Protein AF-0000000083778051 (afdb_homodimer)

pLDDT: mean 82.07, std 28.1, range [17.44, 98.94]

Sequence (1084 aa):
MQYIDIGAFFLKVSSLQYDNDVIVSAAGRILVIDSACLQRCLEKLLVSLTKVKFYEKQRLIIVSDLKNVRMETKIFDKKKTIDLRKKHIGPSCKVFFSHDPIKIVRAKGQYMYDENGNQYLDCINNVAHVGHSHPIVVKAGAKQMELLNTNSRFLHDNLVQYAQRLQATLPEKLSVCYFVNSGSEANDLALRLAWQYTGHKDIITLENAYHGHVSSLINISPYKFHQLSNAEQSKSVHVALSPDVYRGIYKKDHPDPATAYADDVKNLIHKAHENGHKIAAFIAESLQSCGGQVIPPAGYFQKVAQHVHKAGGLFIADEVQVGFGRVGTHFWAFQLQGEDFVPDIVTMGKPIGNGHPISCVVTTREIAEAFRNSGMEYFNTFGGNPVSCAIGLAVLDVIEKEDLQGNALRVGRYLMQLLEQLKEKHPLVGDIRGCGLFVGVELVRDRVKLTPATAECQDIIYKLKEQHILLSADGPHRNVLKLKPPMCFSEEDVDLVVEKIDQILTGTLKTLCVSSSVIRLETGYITFTLKGRDCWFSAVPHMQYIDIGAFFLKVSSLQYDNDVIVSAAGRILVIDSACLQRCLEKLLVSLTKVKFYEKQRLIIVSDLKNVRMETKIFDKKKTIDLRKKHIGPSCKVFFSHDPIKIVRAKGQYMYDENGNQYLDCINNVAHVGHSHPIVVKAGAKQMELLNTNSRFLHDNLVQYAQRLQATLPEKLSVCYFVNSGSEANDLALRLAWQYTGHKDIITLENAYHGHVSSLINISPYKFHQLSNAEQSKSVHVALSPDVYRGIYKKDHPDPATAYADDVKNLIHKAHENGHKIAAFIAESLQSCGGQVIPPAGYFQKVAQHVHKAGGLFIADEVQVGFGRVGTHFWAFQLQGEDFVPDIVTMGKPIGNGHPISCVVTTREIAEAFRNSGMEYFNTFGGNPVSCAIGLAVLDVIEKEDLQGNALRVGRYLMQLLEQLKEKHPLVGDIRGCGLFVGVELVRDRVKLTPATAECQDIIYKLKEQHILLSADGPHRNVLKLKPPMCFSEEDVDLVVEKIDQILTGTLKTLCVSSSVIRLETGYITFTLKGRDCWFSAVPH

Nearest PDB structures (foldseek):
  1z3z-assembly1_A  TM=9.302E-01  e=6.787E-39  Burkholderia cepacia
  5m4d-assembly1_A-2  TM=8.931E-01  e=1.592E-39  Rhizobium freirei PRF 81
  2zuk-assembly1_B  TM=8.997E-01  e=2.390E-39  Achromobacter obae
  5m4b-assembly1_A-2  TM=8.930E-01  e=1.001E-39  Rhizobacter
  3dxv-assembly1_B  TM=8.954E-01  e=4.792E-39  Achromobacter obae

Radius of gyration: 33.82 Å; Cα contacts (8 Å, |Δi|>4): 2240; chains: 2; bounding box: 90×116×96 Å

Foldseek 3Di:
DDPPPDDPPPPPPPDDPPPPPQPPDPQFDPPPDDPVVVVVVVVVVVVVPPPPPPPDPPPPCPVCCVDCPVLLPPVDDPVVVVVVCVVPPDPVDDAPPVVDGFAWSDWWFQWTAGNRGDIFGHFFQCLLAQIPPPPLLVVLLVVLVVPDWFFVVDDDDLLVVLLVVVCVQAPVQQRDKWKAFAQQVQVVVVQVLLCLLQVFQAEEEEAQAARDDDPVRCLAHNVRCVVPPDDDRDPRYHYAYDLAQQPDPNHPPHPCSLVVRLVSLLVRQVVCVVVVHAYREYEYELFGAQAFRGHHDAQNQVSNQVSQVVSRYFYEYEQARPAQLQLLVGRGSNCVNDPPDHGQKYKYHSLQQSNGGMIMMTGGPSSVVSSVVVVDDDGHGRTSTNSSSSSSVSSNVSCVVVVLSNLLQVLVVLLQVLVVVLVVVFVQFQDWDGGRQWIKTAGAPHNVVRHGPQVLQVVLQVQSVVVSYHWAAHHPSSRIITGNTHSSQHNVNSVVSSVSSSVSSVVVVLVVVQPPVQPPDPWWTWHFHDDDVDGDTDTDTD/DDPPPPDPPPPCPPPDPPPDPPPQDPQQRPPPDDPVVVVVVVVVVVVVPPPDPPPDDPPPPPVCCVDCPVLLPPVDDPVVVVVVCVVPPDPVDDAPPVVDGFAWSDWWFQWTAGPRGDIFGHFFQCLLAQIPPPPLLVVLLVVLVVPDWFFVVDDDDLLVVLLVVVCVQAPVQQRDKWKAFAQQVQVVVVQVLLCLLQVFQAEEEEAQAARDDDPVRCLAHNVRCVVPPDDDRDPRYHYAYDLAQQPDPNHPPHPCSLVVRLVSLLVRQVVCVVVVHAYREYEYELFGAQAFRGHHDAQNQVSNQVSQVVSRYFYEYEQARPAQLQLLVGRGSNCVNDPPDHGQKYKYHSLQQSNGGMIMITGGPSSVVSSVVVVDDDGHGRTSTNSSSSSSVSSNVSCVVVVLSNLLQVLVVLLQVLVVVLVVVFVQFQDWDGGRQWIKTAGAPHNVVRHGPQVLQVVLQVQSVVVSYHWAAHHPSSRIITGNTHSSQHNVNSVVSSVSSSVSSVVVVQVVQQPPVQPDDPFWTWGFGRDDVDTDTDTDTD

Solvent-accessible surface area (backbone atoms only — not comparable to full-atom values): 55574 Å² total; per-residue (Å²): 136,82,82,77,81,80,68,90,76,76,77,74,80,69,73,68,80,79,72,80,72,78,74,63,54,88,81,61,52,79,66,82,74,55,72,72,61,49,52,53,50,52,51,52,54,54,60,69,56,62,77,57,80,72,64,81,77,66,68,76,68,73,69,77,72,76,57,85,70,62,72,69,73,67,86,54,57,69,68,55,45,53,50,39,34,67,60,23,33,40,77,26,49,56,54,49,56,72,92,64,58,52,44,47,59,33,32,44,46,42,34,35,23,33,85,77,49,52,66,24,43,43,29,47,46,40,30,26,24,78,13,24,40,35,63,66,37,39,48,36,30,37,55,30,31,57,32,30,47,53,47,46,37,42,43,51,55,40,39,38,52,34,39,50,57,53,33,71,72,42,63,79,65,40,38,24,33,45,46,30,51,32,39,37,55,15,45,50,49,52,49,50,40,30,29,55,54,49,72,26,75,18,37,37,26,32,48,36,28,76,52,40,71,48,70,79,27,35,72,55,6,46,58,54,45,72,50,36,82,82,62,75,76,57,91,48,50,42,75,31,77,49,57,31,42,81,80,35,94,49,26,73,84,41,94,53,36,24,58,57,52,26,44,50,47,45,51,51,52,51,53,37,45,74,72,74,44,48,47,8,27,42,46,42,52,48,54,32,55,67,41,37,39,35,64,58,48,73,44,22,63,50,50,36,42,52,49,36,45,74,62,53,20,40,35,34,36,39,28,28,81,47,35,82,13,36,39,19,86,40,48,42,47,59,50,73,45,32,90,85,45,75,67,53,29,41,27,29,9,46,41,48,29,45,45,45,69,26,17,29,28,33,21,25,62,70,45,39,49,36,34,32,71,51,51,48,76,40,75,48,78,53,19,44,12,39,26,51,22,33,23,32,44,32,46,56,48,49,38,60,77,64,40,27,25,58,36,12,35,56,39,19,50,52,44,52,53,54,49,52,53,47,35,74,72,32,74,46,44,55,48,78,44,66,41,22,42,38,36,20,41,32,29,13,76,31,75,86,79,54,42,67,24,29,68,61,41,52,49,49,38,54,55,35,43,77,69,33,31,44,56,47,64,26,22,92,66,35,18,17,41,40,38,24,33,13,40,67,55,46,62,67,55,42,52,52,54,53,50,53,50,51,51,49,53,54,49,46,50,51,47,68,62,30,67,43,76,53,59,71,48,100,65,33,49,39,48,49,46,62,56,89,94,45,68,43,72,50,68,51,70,109,135,82,82,77,81,79,67,87,76,76,78,77,81,69,76,66,78,78,70,84,71,76,73,54,51,86,85,67,50,80,59,83,74,56,72,73,60,50,53,54,50,53,51,51,54,54,60,69,58,62,79,57,81,72,64,81,76,66,67,75,70,75,70,76,72,75,59,86,70,63,73,69,72,67,87,54,58,69,67,55,45,53,51,41,32,69,58,24,34,39,78,26,50,56,54,49,55,73,92,65,58,52,43,47,59,33,30,44,46,43,34,34,23,33,85,78,55,52,66,26,43,43,29,47,47,40,30,26,23,78,12,25,40,34,64,67,36,38,49,36,29,38,56,30,30,57,32,29,47,53,48,46,37,42,42,52,57,41,39,38,53,33,39,50,58,55,32,70,71,44,61,79,64,41,39,23,34,46,47,29,51,32,38,36,54,15,45,50,50,51,49,50,39,30,28,56,54,50,72,26,75,19,36,35,26,33,49,36,28,75,50,42,71,48,70,79,27,35,73,56,5,48,57,52,45,71,50,35,82,82,61,74,75,57,90,49,51,42,76,30,78,50,55,32,40,82,81,34,93,51,24,74,84,42,93,52,38,24,58,56,52,26,46,48,47,44,50,51,51,52,54,37,44,73,71,71,44,48,46,9,30,41,43,41,52,47,54,31,54,68,40,36,38,35,63,59,48,71,44,22,65,51,51,36,42,51,50,37,43,74,61,54,21,38,35,34,35,38,28,27,80,47,35,82,14,37,39,19,88,37,48,41,46,58,49,74,45,32,90,85,46,74,70,53,30,40,26,30,9,47,42,48,29,44,46,45,69,27,17,29,28,34,22,25,62,69,46,39,50,36,34,30,71,53,52,49,75,40,78,49,78,52,18,44,12,38,27,53,21,33,22,31,45,32,44,55,48,47,40,60,77,65,38,27,25,59,37,13,35,54,39,20,50,51,44,51,53,54,50,51,51,45,35,74,73,32,74,46,40,55,46,79,44,68,41,22,41,38,36,19,40,31,30,12,77,31,74,84,81,53,43,68,24,30,69,60,42,51,49,50,36,53,55,34,41,76,70,32,30,44,56,48,63,26,22,94,67,34,18,18,43,40,37,24,34,13,39,68,56,45,62,66,55,41,51,52,53,52,50,52,49,50,51,48,54,53,48,46,48,50,47,67,46,28,67,32,73,53,60,70,50,98,75,34,47,38,46,38,43,49,56,90,93,47,67,44,68,51,65,54,71,110

Organism: Esox lucius (NCBI:txid8010)

Secondary structure (DSSP, 8-state):
----------------S--------SSS------HHHHHHHHHHHHHHGGGS---TT-----------------SS-HHHHHHHHHHHB-TTB--TTTTS--BEEEEEBTEEEETT--EEEESS-SSSTT-BT-HHHHHHHHHHHHH----TTSB-HHHHHHHHHHHTTS-TT--EEEEESSHHHHHHHHHHHHHHHH---EEEEETT----SSHHHHTT-HHHHTT-TT----TTEEEEPP--TTTSSS-TTSS-HHHHHHHHHHHHHHHHHHTT--EEEEEEESSBSTTTSB-PPTTHHHHHHHHHHHTT-EEEEE-TTT-TTTTSS-SSGGGGG-TT---SEEEE-GGGGTTSS-EEEEE-HHHHHHHHHTT--B--SSTT-HHHHHHHHHHHHHHHHTTHHHHHHHHHHHHHHHHHHHHHH-TTEEEEEEETTEEEEEEEEETTTTEE-HHHHHHHHHHHHHTTEE-EEETTTT-EEEE---TT--HHHHHHHHHHHHHHHHHHHHHHHH------BTTEEEEEEEETTEEEEEEEE-/--------------S-S--------SSS------HHHHHHHHHHHHHHTSSS---TT-----------------SS-HHHHHHHHHHHB-TTB--TTTTS--BEEEEEBTEEEETT--EEEESS-SSSTT-BT-HHHHHHHHHHHHH----TTSB-HHHHHHHHHHHTTS-TT--EEEEESSHHHHHHHHHHHHHHHH---EEEEETT----SSHHHHTT-HHHHTT-TT----TTEEEEPP--TTTSSS-TTSS-HHHHHHHHHHHHHHHHHHTT--EEEEEEESSBSTTTSB-PPTTHHHHHHHHHHHTT-EEEEE-TTT-TTTTSS-SSGGGGG-TT---SEEEE-GGGGTTSS-EEEEE-HHHHHHHHHTT--B--SSTT-HHHHHHHHHHHHHHHHTTHHHHHHHHHHHHHHHHHHHHHH-TTEEEEEEETTEEEEEEBS-TTT--B-HHHHHHHHHHHHHTTEE-EEETTTT-EEEE---TT--HHHHHHHHHHHHHHHHHHHHHHHT-----EETTEEEEEEEETTEEEEEEEE-

InterPro domains:
  IPR005814 Aminotransferase class-III [PF00202] (101-505)
  IPR005814 Aminotransferase class-III [cd00610] (82-505)
  IPR015421 Pyridoxal phosphate-dependent transferase, major domain [G3DSA:3.40.640.10] (134-402)
  IPR015422 Pyridoxal phosphate-dependent transferase, small domain [G3DSA:3.90.1150.10] (101-505)
  IPR015424 Pyridoxal phosphate-dependent transferase [SSF53383] (98-506)
  IPR049704 Aminotransferases class-III pyridoxal-phosphate attachment site [PS00600] (315-355)

Structure (mmCIF, N/CA/C/O backbone):
data_AF-0000000083778051-model_v1
#
loop_
_entity.id
_entity.type
_entity.pdbx_description
1 polymer 'Ethanolamine-phosphate phospho-lyase'
#
loop_
_atom_site.group_PDB
_atom_site.id
_atom_site.type_symbol
_atom_site.label_atom_id
_atom_site.label_alt_id
_atom_site.label_comp_id
_atom_site.label_asym_id
_atom_site.label_entity_id
_atom_site.label_seq_id
_atom_site.pdbx_PDB_ins_code
_atom_site.Cartn_x
_atom_site.Cartn_y
_atom_site.Cartn_z
_atom_site.occupancy
_atom_site.B_iso_or_equiv
_atom_site.auth_seq_id
_atom_site.auth_comp_id
_atom_site.auth_asym_id
_atom_site.auth_atom_id
_atom_site.pdbx_PDB_model_num
ATOM 1 N N . MET A 1 1 ? 16.047 20.672 55.656 1 17.44 1 MET A N 1
ATOM 2 C CA . MET A 1 1 ? 16.922 19.609 55.156 1 17.44 1 MET A CA 1
ATOM 3 C C . MET A 1 1 ? 17.547 19.984 53.812 1 17.44 1 MET A C 1
ATOM 5 O O . MET A 1 1 ? 16.828 20.312 52.875 1 17.44 1 MET A O 1
ATOM 9 N N . GLN A 1 2 ? 18.797 20.562 53.812 1 19.31 2 GLN A N 1
ATOM 10 C CA . GLN A 1 2 ? 19.375 21.594 52.969 1 19.31 2 GLN A CA 1
ATOM 11 C C . GLN A 1 2 ? 19.969 20.984 51.688 1 19.31 2 GLN A C 1
ATOM 13 O O . GLN A 1 2 ? 20.719 20.016 51.75 1 19.31 2 GLN A O 1
ATOM 18 N N . TYR A 1 3 ? 19.188 20.766 50.688 1 19.55 3 TYR A N 1
ATOM 19 C CA . TYR A 1 3 ? 19.406 19.969 49.5 1 19.55 3 TYR A CA 1
ATOM 20 C C . TYR A 1 3 ? 20.625 20.484 48.719 1 19.55 3 TYR A C 1
ATOM 22 O O . TYR A 1 3 ? 20.719 21.672 48.438 1 19.55 3 TYR A O 1
ATOM 30 N N . ILE A 1 4 ? 21.922 19.938 49.094 1 19.38 4 ILE A N 1
ATOM 31 C CA . ILE A 1 4 ? 23.203 20.484 48.688 1 19.38 4 ILE A CA 1
ATOM 32 C C . ILE A 1 4 ? 23.406 20.219 47.188 1 19.38 4 ILE A C 1
ATOM 34 O O . ILE A 1 4 ? 23.219 19.094 46.719 1 19.38 4 ILE A O 1
ATOM 38 N N . ASP A 1 5 ? 23.328 21.125 46.281 1 21.61 5 ASP A N 1
ATOM 39 C CA . ASP A 1 5 ? 23.422 21.25 44.812 1 21.61 5 ASP A CA 1
ATOM 40 C C . ASP A 1 5 ? 24.766 20.766 44.281 1 21.61 5 ASP A C 1
ATOM 42 O O . ASP A 1 5 ? 25.812 21.359 44.594 1 21.61 5 ASP A O 1
ATOM 46 N N . ILE A 1 6 ? 25.094 19.391 44.375 1 21.58 6 ILE A N 1
ATOM 47 C CA . ILE A 1 6 ? 26.453 18.906 44.219 1 21.58 6 ILE A CA 1
ATOM 48 C C . ILE A 1 6 ? 26.953 19.234 42.812 1 21.58 6 ILE A C 1
ATOM 50 O O . ILE A 1 6 ? 26.25 18.969 41.844 1 21.58 6 ILE A O 1
ATOM 54 N N . GLY A 1 7 ? 27.703 20.156 42.562 1 20.89 7 GLY A N 1
ATOM 55 C CA . GLY A 1 7 ? 28.453 20.75 41.469 1 20.89 7 GLY A CA 1
ATOM 56 C C . GLY A 1 7 ? 29.141 19.734 40.594 1 20.89 7 GLY A C 1
ATOM 57 O O . GLY A 1 7 ? 29.312 18.578 40.969 1 20.89 7 GLY A O 1
ATOM 58 N N . ALA A 1 8 ? 29.297 19.844 39.25 1 21.84 8 ALA A N 1
ATOM 59 C CA . ALA A 1 8 ? 29.922 19.094 38.156 1 21.84 8 ALA A CA 1
ATOM 60 C C . ALA A 1 8 ? 31.312 18.609 38.562 1 21.84 8 ALA A C 1
ATOM 62 O O . ALA A 1 8 ? 32.219 19.406 38.75 1 21.84 8 ALA A O 1
ATOM 63 N N . PHE A 1 9 ? 31.562 17.812 39.656 1 21.02 9 PHE A N 1
ATOM 64 C CA . PHE A 1 9 ? 32.938 17.547 40.094 1 21.02 9 PHE A CA 1
ATOM 65 C C . PHE A 1 9 ? 33.688 16.719 39.062 1 21.02 9 PHE A C 1
ATOM 67 O O . PHE A 1 9 ? 33.125 15.766 38.5 1 21.02 9 PHE A O 1
ATOM 74 N N . PHE A 1 10 ? 34.531 17.422 38.219 1 22.56 10 PHE A N 1
ATOM 75 C CA . PHE A 1 10 ? 35.562 16.969 37.281 1 22.56 10 PHE A CA 1
ATOM 76 C C . PHE A 1 10 ? 36.594 16.109 37.969 1 22.56 10 PHE A C 1
ATOM 78 O O . PHE A 1 10 ? 37.188 16.531 38.969 1 22.56 10 PHE A O 1
ATOM 85 N N . LEU A 1 11 ? 36.281 14.93 38.281 1 21.38 11 LEU A N 1
ATOM 86 C CA . LEU A 1 11 ? 37.312 14.156 39 1 21.38 11 LEU A CA 1
ATOM 87 C C . LEU A 1 11 ? 38.531 13.938 38.125 1 21.38 11 LEU A C 1
ATOM 89 O O . LEU A 1 11 ? 38.438 13.391 37 1 21.38 11 LEU A O 1
ATOM 93 N N . LYS A 1 12 ? 39.406 14.93 38.188 1 22.73 12 LYS A N 1
ATOM 94 C CA . LYS A 1 12 ? 40.781 14.898 37.656 1 22.73 12 LYS A CA 1
ATOM 95 C C . LYS A 1 12 ? 41.531 13.688 38.188 1 22.73 12 LYS A C 1
ATOM 97 O O . LYS A 1 12 ? 41.719 13.531 39.406 1 22.73 12 LYS A O 1
ATOM 102 N N . VAL A 1 13 ? 41.188 12.5 37.625 1 23.19 13 VAL A N 1
ATOM 103 C CA . VAL A 1 13 ? 42.031 11.383 38.062 1 23.19 13 VAL A CA 1
ATOM 104 C C . VAL A 1 13 ? 43.469 11.625 37.594 1 23.19 13 VAL A C 1
ATOM 106 O O . VAL A 1 13 ? 43.75 11.734 36.406 1 23.19 13 VAL A O 1
ATOM 109 N N . SER A 1 14 ? 44.156 12.531 38.281 1 22.58 14 SER A N 1
ATOM 110 C CA . SER A 1 14 ? 45.531 12.922 38.125 1 22.58 14 SER A CA 1
ATOM 111 C C . SER A 1 14 ? 46.438 11.711 37.875 1 22.58 14 SER A C 1
ATOM 113 O O . SER A 1 14 ? 47.406 11.789 37.094 1 22.58 14 SER A O 1
ATOM 115 N N . SER A 1 15 ? 46.562 10.867 38.812 1 22.91 15 SER A N 1
ATOM 116 C CA . SER A 1 15 ? 47.875 10.258 38.938 1 22.91 15 SER A CA 1
ATOM 117 C C . SER A 1 15 ? 48.125 9.234 37.812 1 22.91 15 SER A C 1
ATOM 119 O O . SER A 1 15 ? 49.25 8.789 37.625 1 22.91 15 SER A O 1
ATOM 121 N N . LEU A 1 16 ? 47.156 8.359 37.594 1 22.89 16 LEU A N 1
ATOM 122 C CA . LEU A 1 16 ? 47.812 7.195 37.031 1 22.89 16 LEU A CA 1
ATOM 123 C C . LEU A 1 16 ? 48.344 7.508 35.625 1 22.89 16 LEU A C 1
ATOM 125 O O . LEU A 1 16 ? 47.812 8.398 34.938 1 22.89 16 LEU A O 1
ATOM 129 N N . GLN A 1 17 ? 49.594 7.152 35.25 1 24.27 17 GLN A N 1
ATOM 130 C CA . GLN A 1 17 ? 50.312 7.375 34 1 24.27 17 GLN A CA 1
ATOM 131 C C . GLN A 1 17 ? 49.406 7.332 32.781 1 24.27 17 GLN A C 1
ATOM 133 O O . GLN A 1 17 ? 49.656 7.984 31.781 1 24.27 17 GLN A O 1
ATOM 138 N N . TYR A 1 18 ? 48.625 6.277 32.656 1 24.28 18 TYR A N 1
ATOM 139 C CA . TYR A 1 18 ? 48.188 6.238 31.266 1 24.28 18 TYR A CA 1
ATOM 140 C C . TYR A 1 18 ? 47.031 7.203 31.031 1 24.28 18 TYR A C 1
ATOM 142 O O . TYR A 1 18 ? 46.125 7.336 31.891 1 24.28 18 TYR A O 1
ATOM 150 N N . ASP A 1 19 ? 47.125 8.383 30.359 1 23.8 19 ASP A N 1
ATOM 151 C CA . ASP A 1 19 ? 46.5 9.672 30.109 1 23.8 19 ASP A CA 1
ATOM 152 C C . ASP A 1 19 ? 45.031 9.492 29.734 1 23.8 19 ASP A C 1
ATOM 154 O O . ASP A 1 19 ? 44.312 10.469 29.469 1 23.8 19 ASP A O 1
ATOM 158 N N . ASN A 1 20 ? 44.625 8.344 29.109 1 24.12 20 ASN A N 1
ATOM 159 C CA . ASN A 1 20 ? 43.469 8.602 28.25 1 24.12 20 ASN A CA 1
ATOM 160 C C . ASN A 1 20 ? 42.188 8.656 29.062 1 24.12 20 ASN A C 1
ATOM 162 O O . ASN A 1 20 ? 41.812 7.68 29.703 1 24.12 20 ASN A O 1
ATOM 166 N N . ASP A 1 21 ? 41.969 9.727 29.75 1 25.84 21 ASP A N 1
ATOM 167 C CA . ASP A 1 21 ? 40.875 9.977 30.703 1 25.84 21 ASP A CA 1
ATOM 168 C C . ASP A 1 21 ? 39.531 9.922 30 1 25.84 21 ASP A C 1
ATOM 170 O O . ASP A 1 21 ? 39.281 10.633 29.031 1 25.84 21 ASP A O 1
ATOM 174 N N . VAL A 1 22 ? 39 8.75 29.766 1 25.3 22 VAL A N 1
ATOM 175 C CA . VAL A 1 22 ? 37.75 8.742 29.031 1 25.3 22 VAL A CA 1
ATOM 176 C C . VAL A 1 22 ? 36.656 9.352 29.906 1 25.3 22 VAL A C 1
ATOM 178 O O . VAL A 1 22 ? 36.406 8.898 31.031 1 25.3 22 VAL A O 1
ATOM 181 N N . ILE A 1 23 ? 36.531 10.633 29.891 1 25.75 23 ILE A N 1
ATOM 182 C CA . ILE A 1 23 ? 35.5 11.414 30.609 1 25.75 23 ILE A CA 1
ATOM 183 C C . ILE A 1 23 ? 34.125 11.055 30.094 1 25.75 23 ILE A C 1
ATOM 185 O O . ILE A 1 23 ? 33.844 11.203 28.906 1 25.75 23 ILE A O 1
ATOM 189 N N . VAL A 1 24 ? 33.625 10.078 30.703 1 24.27 24 VAL A N 1
ATOM 190 C CA . VAL A 1 24 ? 32.312 9.648 30.281 1 24.27 24 VAL A CA 1
ATOM 191 C C . VAL A 1 24 ? 31.266 10.703 30.703 1 24.27 24 VAL A C 1
ATOM 193 O O . VAL A 1 24 ? 31.109 10.992 31.891 1 24.27 24 VAL A O 1
ATOM 196 N N . SER A 1 25 ? 31.312 11.781 30.031 1 22.06 25 SER A N 1
ATOM 197 C CA . SER A 1 25 ? 30.328 12.82 30.344 1 22.06 25 SER A CA 1
ATOM 198 C C . SER A 1 25 ? 28.906 12.289 30.203 1 22.06 25 SER A C 1
ATOM 200 O O . SER A 1 25 ? 28.672 11.312 29.5 1 22.06 25 SER A O 1
ATOM 202 N N . ALA A 1 26 ? 28.062 12.773 31.109 1 23.23 26 ALA A N 1
ATOM 203 C CA . ALA A 1 26 ? 26.625 12.562 31.266 1 23.23 26 ALA A CA 1
ATOM 204 C C . ALA A 1 26 ? 25.922 12.562 29.906 1 23.23 26 ALA A C 1
ATOM 206 O O . ALA A 1 26 ? 24.891 11.906 29.734 1 23.23 26 ALA A O 1
ATOM 207 N N . ALA A 1 27 ? 26.125 13.594 29.203 1 21.06 27 ALA A N 1
ATOM 208 C CA . ALA A 1 27 ? 25.375 13.898 27.984 1 21.06 27 ALA A CA 1
ATOM 209 C C . ALA A 1 27 ? 25.844 13.016 26.828 1 21.06 27 ALA A C 1
ATOM 211 O O . ALA A 1 27 ? 26.875 13.281 26.203 1 21.06 27 ALA A O 1
ATOM 212 N N . GLY A 1 28 ? 25.109 11.867 26.422 1 25.03 28 GLY A N 1
ATOM 213 C CA . GLY A 1 28 ? 24.781 10.852 25.438 1 25.03 28 GLY A CA 1
ATOM 214 C C . GLY A 1 28 ? 25.969 9.984 25.062 1 25.03 28 GLY A C 1
ATOM 215 O O . GLY A 1 28 ? 25.891 9.211 24.094 1 25.03 28 GLY A O 1
ATOM 216 N N . ARG A 1 29 ? 27.219 10.438 25.297 1 25.67 29 ARG A N 1
ATOM 217 C CA . ARG A 1 29 ? 28.312 9.742 24.609 1 25.67 29 ARG A CA 1
ATOM 218 C C . ARG A 1 29 ? 28.734 8.492 25.391 1 25.67 29 ARG A C 1
ATOM 220 O O . ARG A 1 29 ? 28.953 8.547 26.594 1 25.67 29 ARG A O 1
ATOM 227 N N . ILE A 1 30 ? 28.266 7.312 24.891 1 26 30 ILE A N 1
ATOM 228 C CA . ILE A 1 30 ? 28.562 5.977 25.406 1 26 30 ILE A CA 1
ATOM 229 C C . ILE A 1 30 ? 30.062 5.699 25.312 1 26 30 ILE A C 1
ATOM 231 O O . ILE A 1 30 ? 30.656 5.824 24.234 1 26 30 ILE A O 1
ATOM 235 N N . LEU A 1 31 ? 30.828 6.031 26.406 1 25.19 31 LEU A N 1
ATOM 236 C CA . LEU A 1 31 ? 32.25 5.699 26.5 1 25.19 31 LEU A CA 1
ATOM 237 C C . LEU A 1 31 ? 32.438 4.188 26.547 1 25.19 31 LEU A C 1
ATOM 239 O O . LEU A 1 31 ? 31.844 3.502 27.359 1 25.19 31 LEU A O 1
ATOM 243 N N . VAL A 1 32 ? 32.688 3.654 25.406 1 26.16 32 VAL A N 1
ATOM 244 C CA . VAL A 1 32 ? 33.031 2.252 25.203 1 26.16 32 VAL A CA 1
ATOM 245 C C . VAL A 1 32 ? 34.344 1.938 25.938 1 26.16 32 VAL A C 1
ATOM 247 O O . VAL A 1 32 ? 35.375 2.574 25.688 1 26.16 32 VAL A O 1
ATOM 250 N N . ILE A 1 33 ? 34.219 1.553 27.234 1 26.89 33 ILE A N 1
ATOM 251 C CA . ILE A 1 33 ? 35.375 1.22 28.062 1 26.89 33 ILE A CA 1
ATOM 252 C C . ILE A 1 33 ? 35.875 -0.165 27.703 1 26.89 33 ILE A C 1
ATOM 254 O O . ILE A 1 33 ? 35.094 -1.088 27.453 1 26.89 33 ILE A O 1
ATOM 258 N N . ASP A 1 34 ? 37 -0.215 27.234 1 26.61 34 ASP A N 1
ATOM 259 C CA . ASP A 1 34 ? 37.781 -1.385 26.859 1 26.61 34 ASP A CA 1
ATOM 260 C C . ASP A 1 34 ? 37.844 -2.387 28.016 1 26.61 34 ASP A C 1
ATOM 262 O O . ASP A 1 34 ? 37.719 -2.014 29.188 1 26.61 34 ASP A O 1
ATOM 266 N N . SER A 1 35 ? 37.75 -3.676 27.719 1 27.73 35 SER A N 1
ATOM 267 C CA . SER A 1 35 ? 37.656 -4.859 28.562 1 27.73 35 SER A CA 1
ATOM 268 C C . SER A 1 35 ? 38.656 -4.812 29.703 1 27.73 35 SER A C 1
ATOM 270 O O . SER A 1 35 ? 38.344 -5.152 30.844 1 27.73 35 SER A O 1
ATOM 272 N N . ALA A 1 36 ? 39.938 -4.543 29.328 1 31.56 36 ALA A N 1
ATOM 273 C CA . ALA A 1 36 ? 41.031 -4.688 30.281 1 31.56 36 ALA A CA 1
ATOM 274 C C . ALA A 1 36 ? 40.938 -3.643 31.391 1 31.56 36 ALA A C 1
ATOM 276 O O . ALA A 1 36 ? 41.219 -3.936 32.562 1 31.56 36 ALA A O 1
ATOM 277 N N . CYS A 1 37 ? 40.531 -2.438 31.016 1 29.09 37 CYS A N 1
ATOM 278 C CA . CYS A 1 37 ? 40.406 -1.323 31.953 1 29.09 37 CYS A CA 1
ATOM 279 C C . CYS A 1 37 ? 39.219 -1.523 32.906 1 29.09 37 CYS A C 1
ATOM 281 O O . CYS A 1 37 ? 39.25 -1.055 34.031 1 29.09 37 CYS A O 1
ATOM 283 N N . LEU A 1 38 ? 38.219 -2.295 32.375 1 30.03 38 LEU A N 1
ATOM 284 C CA . LEU A 1 38 ? 37.062 -2.6 33.25 1 30.03 38 LEU A CA 1
ATOM 285 C C . LEU A 1 38 ? 37.5 -3.479 34.406 1 30.03 38 LEU A C 1
ATOM 287 O O . LEU A 1 38 ? 37.062 -3.244 35.562 1 30.03 38 LEU A O 1
ATOM 291 N N . GLN A 1 39 ? 38.375 -4.348 34.094 1 29.56 39 GLN A N 1
ATOM 292 C CA . GLN A 1 39 ? 38.812 -5.266 35.156 1 29.56 39 GLN A CA 1
ATOM 293 C C . GLN A 1 39 ? 39.531 -4.523 36.281 1 29.56 39 GLN A C 1
ATOM 295 O O . GLN A 1 39 ? 39.25 -4.766 37.469 1 29.56 39 GLN A O 1
ATOM 300 N N . ARG A 1 40 ? 40.406 -3.648 35.844 1 31.09 40 ARG A N 1
ATOM 301 C CA . ARG A 1 40 ? 41.188 -2.943 36.875 1 31.09 40 ARG A CA 1
ATOM 302 C C . ARG A 1 40 ? 40.344 -1.968 37.656 1 31.09 40 ARG A C 1
ATOM 304 O O . ARG A 1 40 ? 40.5 -1.812 38.875 1 31.09 40 ARG A O 1
ATOM 311 N N . CYS A 1 41 ? 39.344 -1.398 36.906 1 30.16 41 CYS A N 1
ATOM 312 C CA . CYS A 1 41 ? 38.438 -0.483 37.594 1 30.16 41 CYS A CA 1
ATOM 313 C C . CYS A 1 41 ? 37.594 -1.223 38.625 1 30.16 41 CYS A C 1
ATOM 315 O O . CYS A 1 41 ? 37.375 -0.724 39.75 1 30.16 41 CYS A O 1
ATOM 317 N N . LEU A 1 42 ? 37.25 -2.418 38.219 1 30.75 42 LEU A N 1
ATOM 318 C CA . LEU A 1 42 ? 36.469 -3.221 39.156 1 30.75 42 LEU A CA 1
ATOM 319 C C . LEU A 1 42 ? 37.312 -3.553 40.375 1 30.75 42 LEU A C 1
ATOM 321 O O . LEU A 1 42 ? 36.812 -3.527 41.5 1 30.75 42 LEU A O 1
ATOM 325 N N . GLU A 1 43 ? 38.5 -3.764 40.125 1 31 43 GLU A N 1
ATOM 326 C CA . GLU A 1 43 ? 39.344 -4.164 41.25 1 31 43 GLU A CA 1
ATOM 327 C C . GLU A 1 43 ? 39.562 -3 42.219 1 31 43 GLU A C 1
ATOM 329 O O . GLU A 1 43 ? 39.531 -3.176 43.438 1 31 43 GLU A O 1
ATOM 334 N N . LYS A 1 44 ? 39.781 -1.857 41.594 1 30.92 44 LYS A N 1
ATOM 335 C CA . LYS A 1 44 ? 40.062 -0.716 42.469 1 30.92 44 LYS A CA 1
ATOM 336 C C . LYS A 1 44 ? 38.781 -0.286 43.188 1 30.92 44 LYS A C 1
ATOM 338 O O . LYS A 1 44 ? 38.844 0.19 44.344 1 30.92 44 LYS A O 1
ATOM 343 N N . LEU A 1 45 ? 37.625 -0.46 42.5 1 29.62 45 LEU A N 1
ATOM 344 C CA . LEU A 1 45 ? 36.375 -0.179 43.188 1 29.62 45 LEU A CA 1
ATOM 345 C C . LEU A 1 45 ? 36.219 -1.08 44.406 1 29.62 45 LEU A C 1
ATOM 347 O O . LEU A 1 45 ? 35.781 -0.626 45.469 1 29.62 45 LEU A O 1
ATOM 351 N N . LEU A 1 46 ? 36.719 -2.213 44.312 1 28.11 46 LEU A N 1
ATOM 352 C CA . LEU A 1 46 ? 36.625 -3.129 45.438 1 28.11 46 LEU A CA 1
ATOM 353 C C . LEU A 1 46 ? 37.406 -2.621 46.625 1 28.11 46 LEU A C 1
ATOM 355 O O . LEU A 1 46 ? 36.969 -2.736 47.781 1 28.11 46 LEU A O 1
ATOM 359 N N . VAL A 1 47 ? 38.562 -2.123 46.375 1 29.05 47 VAL A N 1
ATOM 360 C CA . VAL A 1 47 ? 39.406 -1.785 47.531 1 29.05 47 VAL A CA 1
ATOM 361 C C . VAL A 1 47 ? 38.844 -0.557 48.25 1 29.05 47 VAL A C 1
ATOM 363 O O . VAL A 1 47 ? 38.906 -0.459 49.469 1 29.05 47 VAL A O 1
ATOM 366 N N . SER A 1 48 ? 38.344 0.379 47.469 1 28.97 48 SER A N 1
ATOM 367 C CA . SER A 1 48 ? 37.906 1.589 48.156 1 28.97 48 SER A CA 1
ATOM 368 C C . SER A 1 48 ? 36.688 1.326 49 1 28.97 48 SER A C 1
ATOM 370 O O . SER A 1 48 ? 36.281 2.17 49.812 1 28.97 48 SER A O 1
ATOM 372 N N . LEU A 1 49 ? 35.969 0.266 48.812 1 27.88 49 LEU A N 1
ATOM 373 C CA . LEU A 1 49 ? 34.812 -0.114 49.594 1 27.88 49 LEU A CA 1
ATOM 374 C C . LEU A 1 49 ? 35.219 -0.552 51 1 27.88 49 LEU A C 1
ATOM 376 O O . LEU A 1 49 ? 34.375 -0.913 51.812 1 27.88 49 LEU A O 1
ATOM 380 N N . THR A 1 50 ? 36.375 -0.79 51.344 1 26.73 50 THR A N 1
ATOM 381 C CA . THR A 1 50 ? 36.625 -1.357 52.656 1 26.73 50 THR A CA 1
ATOM 382 C C . THR A 1 50 ? 36.312 -0.347 53.75 1 26.73 50 THR A C 1
ATOM 384 O O . THR A 1 50 ? 36.125 -0.724 54.906 1 26.73 50 THR A O 1
ATOM 387 N N . LYS A 1 51 ? 36.688 0.793 53.75 1 29.03 51 LYS A N 1
ATOM 388 C CA . LYS A 1 51 ? 36.656 1.556 55 1 29.03 51 LYS A CA 1
ATOM 389 C C . LYS A 1 51 ? 35.25 2.014 55.312 1 29.03 51 LYS A C 1
ATOM 391 O O . LYS A 1 51 ? 35.031 2.83 56.219 1 29.03 51 LYS A O 1
ATOM 396 N N . VAL A 1 52 ? 34.281 1.946 54.344 1 25.94 52 VAL A N 1
ATOM 397 C CA . VAL A 1 52 ? 32.969 2.404 54.781 1 25.94 52 VAL A CA 1
ATOM 398 C C . VAL A 1 52 ? 32.344 1.386 55.719 1 25.94 52 VAL A C 1
ATOM 400 O O . VAL A 1 52 ? 32.5 0.177 55.531 1 25.94 52 VAL A O 1
ATOM 403 N N . LYS A 1 53 ? 32.281 1.62 57.094 1 25.25 53 LYS A N 1
ATOM 404 C CA . LYS A 1 53 ? 31.516 0.79 58.031 1 25.25 53 LYS A CA 1
ATOM 405 C C . LYS A 1 53 ? 30.25 0.246 57.344 1 25.25 53 LYS A C 1
ATOM 407 O O . LYS A 1 53 ? 29.516 0.984 56.688 1 25.25 53 LYS A O 1
ATOM 412 N N . PHE A 1 54 ? 30.328 -1.021 57.094 1 23.2 54 PHE A N 1
ATOM 413 C CA . PHE A 1 54 ? 29.375 -1.86 56.406 1 23.2 54 PHE A CA 1
ATOM 414 C C . PHE A 1 54 ? 28.016 -1.86 57.125 1 23.2 54 PHE A C 1
ATOM 416 O O . PHE A 1 54 ? 27.859 -2.543 58.125 1 23.2 54 PHE A O 1
ATOM 423 N N . TYR A 1 55 ? 27.531 -0.676 57.625 1 24.23 55 TYR A N 1
ATOM 424 C CA . TYR A 1 55 ? 26.266 -0.958 58.281 1 24.23 55 TYR A CA 1
ATOM 425 C C . TYR A 1 55 ? 25.438 -1.956 57.469 1 24.23 55 TYR A C 1
ATOM 427 O O . TYR A 1 55 ? 25.594 -2.049 56.25 1 24.23 55 TYR A O 1
ATOM 435 N N . GLU A 1 56 ? 24.812 -3.053 58.25 1 22.92 56 GLU A N 1
ATOM 436 C CA . GLU A 1 56 ? 24.344 -4.305 57.688 1 22.92 56 GLU A CA 1
ATOM 437 C C . GLU A 1 56 ? 23.625 -4.062 56.344 1 22.92 56 GLU A C 1
ATOM 439 O O . GLU A 1 56 ? 23.844 -4.801 55.406 1 22.92 56 GLU A O 1
ATOM 444 N N . LYS A 1 57 ? 22.484 -3.463 56.594 1 22.61 57 LYS A N 1
ATOM 445 C CA . LYS A 1 57 ? 21.359 -3.744 55.719 1 22.61 57 LYS A CA 1
ATOM 446 C C . LYS A 1 57 ? 21.625 -3.234 54.312 1 22.61 57 LYS A C 1
ATOM 448 O O . LYS A 1 57 ? 20.734 -3.279 53.438 1 22.61 57 LYS A O 1
ATOM 453 N N . GLN A 1 58 ? 22.438 -2.258 54.312 1 20.53 58 GLN A N 1
ATOM 454 C CA . GLN A 1 58 ? 22.234 -1.509 53.062 1 20.53 58 GLN A CA 1
ATOM 455 C C . GLN A 1 58 ? 22.781 -2.27 51.875 1 20.53 58 GLN A C 1
ATOM 457 O O . GLN A 1 58 ? 23.969 -2.586 51.812 1 20.53 58 GLN A O 1
ATOM 462 N N . ARG A 1 59 ? 22.031 -3.322 51.531 1 20.03 59 ARG A N 1
ATOM 463 C CA . ARG A 1 59 ? 22.469 -4.098 50.375 1 20.03 59 ARG A CA 1
ATOM 464 C C . ARG A 1 59 ? 22.797 -3.186 49.188 1 20.03 59 ARG A C 1
ATOM 466 O O . ARG A 1 59 ? 22.031 -2.273 48.875 1 20.03 59 ARG A O 1
ATOM 473 N N . LEU A 1 60 ? 23.984 -2.887 49.062 1 21.31 60 LEU A N 1
ATOM 474 C CA . LEU A 1 60 ? 24.438 -2.232 47.844 1 21.31 60 LEU A CA 1
ATOM 475 C C . LEU A 1 60 ? 24 -3.025 46.625 1 21.31 60 LEU A C 1
ATOM 477 O O . LEU A 1 60 ? 24.375 -4.188 46.469 1 21.31 60 LEU A O 1
ATOM 481 N N . ILE A 1 61 ? 22.719 -3.014 46.438 1 20.66 61 ILE A N 1
ATOM 482 C CA . ILE A 1 61 ? 22.391 -3.699 45.188 1 20.66 61 ILE A CA 1
ATOM 483 C C . ILE A 1 61 ? 23 -2.955 44 1 20.66 61 ILE A C 1
ATOM 485 O O . ILE A 1 61 ? 22.797 -1.75 43.844 1 20.66 61 ILE A O 1
ATOM 489 N N . ILE A 1 62 ? 24.234 -3.125 43.844 1 21.89 62 ILE A N 1
ATOM 490 C CA . ILE A 1 62 ? 24.812 -2.727 42.562 1 21.89 62 ILE A CA 1
ATOM 491 C C . ILE A 1 62 ? 23.953 -3.242 41.406 1 21.89 62 ILE A C 1
ATOM 493 O O . ILE A 1 62 ? 23.828 -4.453 41.219 1 21.89 62 ILE A O 1
ATOM 497 N N . VAL A 1 63 ? 22.781 -2.787 41.406 1 20.48 63 VAL A N 1
ATOM 498 C CA . VAL A 1 63 ? 22.016 -3.262 40.25 1 20.48 63 VAL A CA 1
ATOM 499 C C . VAL A 1 63 ? 22.672 -2.768 38.969 1 20.48 63 VAL A C 1
ATOM 501 O O . VAL A 1 63 ? 22.922 -1.57 38.812 1 20.48 63 VAL A O 1
ATOM 504 N N . SER A 1 64 ? 23.75 -3.387 38.5 1 21.84 64 SER A N 1
ATOM 505 C CA . SER A 1 64 ? 24.297 -3.352 37.156 1 21.84 64 SER A CA 1
ATOM 506 C C . SER A 1 64 ? 23.188 -3.27 36.094 1 21.84 64 SER A C 1
ATOM 508 O O . SER A 1 64 ? 22.5 -4.262 35.844 1 21.84 64 SER A O 1
ATOM 510 N N . ASP A 1 65 ? 22.266 -2.514 36.375 1 22.09 65 ASP A N 1
ATOM 511 C CA . ASP A 1 65 ? 21.203 -2.387 35.375 1 22.09 65 ASP A CA 1
ATOM 512 C C . ASP A 1 65 ? 21.766 -1.958 34.031 1 22.09 65 ASP A C 1
ATOM 514 O O . ASP A 1 65 ? 21.875 -0.763 33.719 1 22.09 65 ASP A O 1
ATOM 518 N N . LEU A 1 66 ? 22.938 -2.457 33.656 1 23.34 66 LEU A N 1
ATOM 519 C CA . LEU A 1 66 ? 23.469 -2.527 32.281 1 23.34 66 LEU A CA 1
ATOM 520 C C . LEU A 1 66 ? 22.344 -2.787 31.297 1 23.34 66 LEU A C 1
ATOM 522 O O . LEU A 1 66 ? 22.047 -3.939 30.969 1 23.34 66 LEU A O 1
ATOM 526 N N . LYS A 1 67 ? 21.297 -2.439 31.531 1 25.5 67 LYS A N 1
ATOM 527 C CA . LYS A 1 67 ? 20.203 -2.623 30.578 1 25.5 67 LYS A CA 1
ATOM 528 C C . LYS A 1 67 ? 20.672 -2.385 29.156 1 25.5 67 LYS A C 1
ATOM 530 O O . LYS A 1 67 ? 21.734 -1.788 28.938 1 25.5 67 LYS A O 1
ATOM 535 N N . ASN A 1 68 ? 19.688 -2.758 28.125 1 25.42 68 ASN A N 1
ATOM 536 C CA . ASN A 1 68 ? 19.719 -2.912 26.672 1 25.42 68 ASN A CA 1
ATOM 537 C C . ASN A 1 68 ? 20.328 -1.688 26 1 25.42 68 ASN A C 1
ATOM 539 O O . ASN A 1 68 ? 19.609 -0.758 25.625 1 25.42 68 ASN A O 1
ATOM 543 N N . VAL A 1 69 ? 21.281 -1.08 26.656 1 25.2 69 VAL A N 1
ATOM 544 C CA . VAL A 1 69 ? 21.828 -0.094 25.719 1 25.2 69 VAL A CA 1
ATOM 545 C C . VAL A 1 69 ? 22.125 -0.753 24.375 1 25.2 69 VAL A C 1
ATOM 547 O O . VAL A 1 69 ? 23.016 -1.591 24.266 1 25.2 69 VAL A O 1
ATOM 550 N N . ARG A 1 70 ? 21.188 -1.257 23.812 1 30.19 70 ARG A N 1
ATOM 551 C CA . ARG A 1 70 ? 21.25 -1.673 22.406 1 30.19 70 ARG A CA 1
ATOM 552 C C . ARG A 1 70 ? 22.094 -0.696 21.594 1 30.19 70 ARG A C 1
ATOM 554 O O . ARG A 1 70 ? 21.797 0.501 21.547 1 30.19 70 ARG A O 1
ATOM 561 N N . MET A 1 71 ? 23.422 -0.667 21.828 1 30.47 71 MET A N 1
ATOM 562 C CA . MET A 1 71 ? 24.266 -0.044 20.812 1 30.47 71 MET A CA 1
ATOM 563 C C . MET A 1 71 ? 23.5 0.135 19.5 1 30.47 71 MET A C 1
ATOM 565 O O . MET A 1 71 ? 23.031 -0.842 18.906 1 30.47 71 MET A O 1
ATOM 569 N N . GLU A 1 72 ? 22.844 1.186 19.469 1 41.12 72 GLU A N 1
ATOM 570 C CA . GLU A 1 72 ? 22.219 1.596 18.219 1 41.12 72 GLU A CA 1
ATOM 571 C C . GLU A 1 72 ? 23.188 1.456 17.047 1 41.12 72 GLU A C 1
ATOM 573 O O . GLU A 1 72 ? 24.266 2.057 17.062 1 41.12 72 GLU A O 1
ATOM 578 N N . THR A 1 73 ? 23.609 0.361 16.719 1 44.53 73 THR A N 1
ATOM 579 C CA . THR A 1 73 ? 24.625 -0.026 15.727 1 44.53 73 THR A CA 1
ATOM 580 C C . THR A 1 73 ? 24.422 0.752 14.43 1 44.53 73 THR A C 1
ATOM 582 O O . THR A 1 73 ? 23.406 0.598 13.75 1 44.53 73 THR A O 1
ATOM 585 N N . LYS A 1 74 ? 24.938 2.031 14.492 1 58.78 74 LYS A N 1
ATOM 586 C CA . LYS A 1 74 ? 25.188 2.6 13.172 1 58.78 74 LYS A CA 1
ATOM 587 C C . LYS A 1 74 ? 26.031 1.655 12.32 1 58.78 74 LYS A C 1
ATOM 589 O O . LYS A 1 74 ? 27.156 1.321 12.688 1 58.78 74 LYS A O 1
ATOM 594 N N . ILE A 1 75 ? 25.5 1.046 11.492 1 72.5 75 ILE A N 1
ATOM 595 C CA . ILE A 1 75 ? 26.203 0.159 10.562 1 72.5 75 ILE A CA 1
ATOM 596 C C . ILE A 1 75 ? 27.203 0.957 9.742 1 72.5 75 ILE A C 1
ATOM 598 O O . ILE A 1 75 ? 28.359 0.531 9.578 1 72.5 75 ILE A O 1
ATOM 602 N N . PHE A 1 76 ? 26.766 2.303 9.398 1 85.81 76 PHE A N 1
ATOM 603 C CA . PHE A 1 76 ? 27.578 3.176 8.562 1 85.81 76 PHE A CA 1
ATOM 604 C C . PHE A 1 76 ? 27.734 4.551 9.195 1 85.81 76 PHE A C 1
ATOM 606 O O . PHE A 1 76 ? 26.859 4.988 9.953 1 85.81 76 PHE A O 1
ATOM 613 N N . ASP A 1 77 ? 28.875 5.23 8.961 1 91.06 77 ASP A N 1
ATOM 614 C CA . ASP A 1 77 ? 28.906 6.664 9.242 1 91.06 77 ASP A CA 1
ATOM 615 C C . ASP A 1 77 ? 27.953 7.418 8.32 1 91.06 77 ASP A C 1
ATOM 617 O O . ASP A 1 77 ? 27.531 6.891 7.293 1 91.06 77 ASP A O 1
ATOM 621 N N . LYS A 1 78 ? 27.594 8.578 8.75 1 94.12 78 LYS A N 1
ATOM 622 C CA . LYS A 1 78 ? 26.562 9.336 8.055 1 94.12 78 LYS A CA 1
ATOM 623 C C . LYS A 1 78 ? 26.938 9.562 6.59 1 94.12 78 LYS A C 1
ATOM 625 O O . LYS A 1 78 ? 26.094 9.484 5.703 1 94.12 78 LYS A O 1
ATOM 630 N N . LYS A 1 79 ? 28.188 9.875 6.324 1 94.38 79 LYS A N 1
ATOM 631 C CA . LYS A 1 79 ? 28.641 10.102 4.957 1 94.38 79 LYS A CA 1
ATOM 632 C C . LYS A 1 79 ? 28.391 8.875 4.082 1 94.38 79 LYS A C 1
ATOM 634 O O . LYS A 1 79 ? 27.938 9 2.943 1 94.38 79 LYS A O 1
ATOM 639 N N . LYS A 1 80 ? 28.734 7.734 4.602 1 95.44 80 LYS A N 1
ATOM 640 C CA . LYS A 1 80 ? 28.516 6.492 3.861 1 95.44 80 LYS A CA 1
ATOM 641 C C . LYS A 1 80 ? 27.031 6.25 3.619 1 95.44 80 LYS A C 1
ATOM 643 O O . LYS A 1 80 ? 26.625 5.789 2.547 1 95.44 80 LYS A O 1
ATOM 648 N N . THR A 1 81 ? 26.219 6.535 4.594 1 96.44 81 THR A N 1
ATOM 649 C CA . THR A 1 81 ? 24.781 6.414 4.438 1 96.44 81 THR A CA 1
ATOM 650 C C . THR A 1 81 ? 24.281 7.301 3.303 1 96.44 81 THR A C 1
ATOM 652 O O . THR A 1 81 ? 23.469 6.871 2.479 1 96.44 81 THR A O 1
ATOM 655 N N . ILE A 1 82 ? 24.766 8.516 3.285 1 96.75 82 ILE A N 1
ATOM 656 C CA . ILE A 1 82 ? 24.375 9.477 2.256 1 96.75 82 ILE A CA 1
ATOM 657 C C . ILE A 1 82 ? 24.828 8.977 0.887 1 96.75 82 ILE A C 1
ATOM 659 O O . ILE A 1 82 ? 24.078 9.039 -0.088 1 96.75 82 ILE A O 1
ATOM 663 N N . ASP A 1 83 ? 26.031 8.414 0.812 1 96.44 83 ASP A N 1
ATOM 664 C CA . ASP A 1 83 ? 26.578 7.926 -0.45 1 96.44 83 ASP A CA 1
ATOM 665 C C . ASP A 1 83 ? 25.781 6.734 -0.977 1 96.44 83 ASP A C 1
ATOM 667 O O . ASP A 1 83 ? 25.484 6.66 -2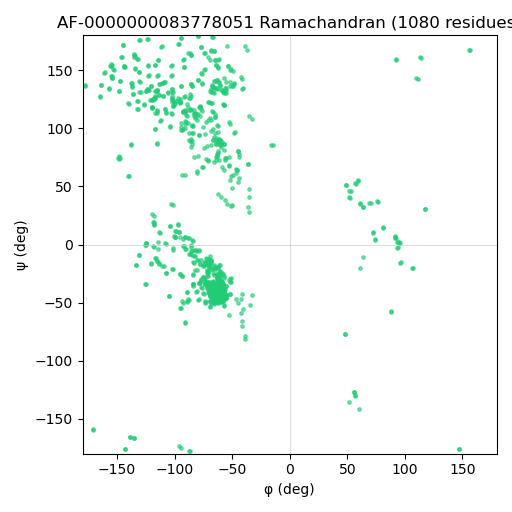.172 1 96.44 83 ASP A O 1
ATOM 671 N N . LEU A 1 84 ? 25.516 5.848 -0.111 1 96.94 84 LEU A N 1
ATOM 672 C CA . LEU A 1 84 ? 24.734 4.672 -0.506 1 96.94 84 LEU A CA 1
ATOM 673 C C . LEU A 1 84 ? 23.328 5.059 -0.914 1 96.94 84 LEU A C 1
ATOM 675 O O . LEU A 1 84 ? 22.75 4.445 -1.812 1 96.94 84 LEU A O 1
ATOM 679 N N . ARG A 1 85 ? 22.766 6.016 -0.242 1 97.12 85 ARG A N 1
ATOM 680 C CA . ARG A 1 85 ? 21.438 6.504 -0.622 1 97.12 85 ARG A CA 1
ATOM 681 C C . ARG A 1 85 ? 21.453 7.078 -2.033 1 97.12 85 ARG A C 1
ATOM 683 O O . ARG A 1 85 ? 20.578 6.781 -2.84 1 97.12 85 ARG A O 1
ATOM 690 N N . LYS A 1 86 ? 22.438 7.906 -2.312 1 96 86 LYS A N 1
ATOM 691 C CA . LYS A 1 86 ? 22.578 8.5 -3.641 1 96 86 LYS A CA 1
ATOM 692 C C . LYS A 1 86 ? 22.719 7.422 -4.711 1 96 86 LYS A C 1
ATOM 694 O O . LYS A 1 86 ? 22.219 7.57 -5.828 1 96 86 LYS A O 1
ATOM 699 N N . LYS A 1 87 ? 23.328 6.383 -4.309 1 96.5 87 LYS A N 1
ATOM 700 C CA . LYS A 1 87 ? 23.656 5.32 -5.262 1 96.5 87 LYS A CA 1
ATOM 701 C C . LYS A 1 87 ? 22.438 4.422 -5.5 1 96.5 87 LYS A C 1
ATOM 703 O O . LYS A 1 87 ? 22.172 4.023 -6.633 1 96.5 87 LYS A O 1
ATOM 708 N N . HIS A 1 88 ? 21.688 4.113 -4.422 1 97.44 88 HIS A N 1
ATOM 709 C CA . HIS A 1 88 ? 20.781 2.975 -4.523 1 97.44 88 HIS A CA 1
ATOM 710 C C . HIS A 1 88 ? 19.328 3.418 -4.414 1 97.44 88 HIS A C 1
ATOM 712 O O . HIS A 1 88 ? 18.422 2.646 -4.727 1 97.44 88 HIS A O 1
ATOM 718 N N . ILE A 1 89 ? 19.094 4.602 -3.984 1 97.75 89 ILE A N 1
ATOM 719 C CA . ILE A 1 89 ? 17.734 5.062 -3.793 1 97.75 89 ILE A CA 1
ATOM 720 C C . ILE A 1 89 ? 17.375 6.098 -4.859 1 97.75 89 ILE A C 1
ATOM 722 O O . ILE A 1 89 ? 18.219 6.922 -5.234 1 97.75 89 ILE A O 1
ATOM 726 N N . GLY A 1 90 ? 16.141 6.043 -5.383 1 96.25 90 GLY A N 1
ATOM 727 C CA . GLY A 1 90 ? 15.711 6.957 -6.426 1 96.25 90 GLY A CA 1
ATOM 728 C C . GLY A 1 90 ? 16 8.414 -6.098 1 96.25 90 GLY A C 1
ATOM 729 O O . GLY A 1 90 ? 15.75 8.859 -4.977 1 96.25 90 GLY A O 1
ATOM 730 N N . PRO A 1 91 ? 16.469 9.117 -7.023 1 93.62 91 PRO A N 1
ATOM 731 C CA . PRO A 1 91 ? 16.844 10.508 -6.777 1 93.62 91 PRO A CA 1
ATOM 732 C C . PRO A 1 91 ? 15.633 11.414 -6.543 1 93.62 91 PRO A C 1
ATOM 734 O O . PRO A 1 91 ? 15.773 12.516 -6.008 1 93.62 91 PRO A O 1
ATOM 737 N N . SER A 1 92 ? 14.477 10.945 -6.941 1 91.5 92 SER A N 1
ATOM 738 C CA . SER A 1 92 ? 13.266 11.727 -6.738 1 91.5 92 SER A CA 1
ATOM 739 C C . SER A 1 92 ? 12.75 11.594 -5.312 1 91.5 92 SER A C 1
ATOM 741 O O . SER A 1 92 ? 11.875 12.352 -4.887 1 91.5 92 SER A O 1
ATOM 743 N N . CYS A 1 93 ? 13.258 10.641 -4.598 1 92.56 93 CYS A N 1
ATOM 744 C CA . CYS A 1 93 ? 12.82 10.438 -3.219 1 92.56 93 CYS A CA 1
ATOM 745 C C . CYS A 1 93 ? 13.297 11.578 -2.326 1 92.56 93 CYS A C 1
ATOM 747 O O . CYS A 1 93 ? 14.492 11.859 -2.252 1 92.56 93 CYS A O 1
ATOM 749 N N . LYS A 1 94 ? 12.453 12.133 -1.543 1 88.31 94 LYS A N 1
ATOM 750 C CA . LYS A 1 94 ? 12.703 13.328 -0.747 1 88.31 94 LYS A CA 1
ATOM 751 C C . LYS A 1 94 ? 13.484 12.992 0.521 1 88.31 94 LYS A C 1
ATOM 753 O O . LYS A 1 94 ? 13.242 11.961 1.146 1 88.31 94 LYS A O 1
ATOM 758 N N . VAL A 1 95 ? 14.414 13.914 0.879 1 92.25 95 VAL A N 1
ATOM 759 C CA . VAL A 1 95 ? 15.133 13.852 2.148 1 92.25 95 VAL A CA 1
ATOM 760 C C . VAL A 1 95 ? 14.953 15.172 2.904 1 92.25 95 VAL A C 1
ATOM 762 O O . VAL A 1 95 ? 15.016 16.25 2.311 1 92.25 95 VAL A O 1
ATOM 765 N N . PHE A 1 96 ? 14.617 15.07 4.188 1 92.12 96 PHE A N 1
ATOM 766 C CA . PHE A 1 96 ? 14.492 16.266 5.012 1 92.12 96 PHE A CA 1
ATOM 767 C C . PHE A 1 96 ? 15.844 16.938 5.207 1 92.12 96 PHE A C 1
ATOM 769 O O . PHE A 1 96 ? 16.859 16.266 5.402 1 92.12 96 PHE A O 1
ATOM 776 N N . PHE A 1 97 ? 15.867 18.297 5.066 1 92.88 97 PHE A N 1
ATOM 777 C CA . PHE A 1 97 ? 17.062 19.094 5.309 1 92.88 97 PHE A CA 1
ATOM 778 C C . PHE A 1 97 ? 18.203 18.656 4.395 1 92.88 97 PHE A C 1
ATOM 780 O O . PHE A 1 97 ? 19.297 18.344 4.863 1 92.88 97 PHE A O 1
ATOM 787 N N . SER A 1 98 ? 17.938 18.656 3.131 1 87.81 98 SER A N 1
ATOM 788 C CA . SER A 1 98 ? 18.797 18.078 2.104 1 87.81 98 SER A CA 1
ATOM 789 C C . SER A 1 98 ? 20.219 18.594 2.215 1 87.81 98 SER A C 1
ATOM 791 O O . SER A 1 98 ? 21.172 17.875 1.894 1 87.81 98 SER A O 1
ATOM 793 N N . HIS A 1 99 ? 20.391 19.797 2.689 1 87.5 99 HIS A N 1
ATOM 794 C CA . HIS A 1 99 ? 21.734 20.375 2.814 1 87.5 99 HIS A CA 1
ATOM 795 C C . HIS A 1 99 ? 22.484 19.75 3.984 1 87.5 99 HIS A C 1
ATOM 797 O O . HIS A 1 99 ? 23.719 19.672 3.965 1 87.5 99 HIS A O 1
ATOM 803 N N . ASP A 1 100 ? 21.734 19.359 4.934 1 91.81 100 ASP A N 1
ATOM 804 C CA . ASP A 1 100 ? 22.297 18.688 6.113 1 91.81 100 ASP A CA 1
ATOM 805 C C . ASP A 1 100 ? 21.297 17.688 6.695 1 91.81 100 ASP A C 1
ATOM 807 O O . ASP A 1 100 ? 20.734 17.922 7.773 1 91.81 100 ASP A O 1
ATOM 811 N N . PRO A 1 101 ? 21.172 16.625 6.004 1 95.69 101 PRO A N 1
ATOM 812 C CA . PRO A 1 101 ? 20.141 15.664 6.434 1 95.69 101 PRO A CA 1
ATOM 813 C C . PRO A 1 101 ? 20.422 15.078 7.812 1 95.69 101 PRO A C 1
ATOM 815 O O . PRO A 1 101 ? 21.578 15.062 8.266 1 95.69 101 PRO A O 1
ATOM 818 N N . ILE A 1 102 ? 19.406 14.641 8.516 1 96.56 102 ILE A N 1
ATOM 819 C CA . ILE A 1 102 ? 19.516 14.094 9.867 1 96.56 102 ILE A CA 1
ATOM 820 C C . ILE A 1 102 ? 19.438 12.57 9.82 1 96.56 102 ILE A C 1
ATOM 822 O O . ILE A 1 102 ? 18.516 12.016 9.211 1 96.56 102 ILE A O 1
ATOM 826 N N . LYS A 1 103 ? 20.359 11.945 10.391 1 97 103 LYS A N 1
ATOM 827 C CA . LYS A 1 103 ? 20.312 10.5 10.562 1 97 103 LYS A CA 1
ATOM 828 C C . LYS A 1 103 ? 19.688 10.117 11.906 1 97 103 LYS A C 1
ATOM 830 O O . LYS A 1 103 ? 20.234 10.453 12.961 1 97 103 LYS A O 1
ATOM 835 N N . ILE A 1 104 ? 18.547 9.477 11.859 1 97.69 104 ILE A N 1
ATOM 836 C CA . ILE A 1 104 ? 17.828 9.102 13.07 1 97.69 104 ILE A CA 1
ATOM 837 C C . ILE A 1 104 ? 18.047 7.617 13.352 1 97.69 104 ILE A C 1
ATOM 839 O O . ILE A 1 104 ? 17.844 6.773 12.469 1 97.69 104 ILE A O 1
ATOM 843 N N . VAL A 1 105 ? 18.359 7.234 14.617 1 96.81 105 VAL A N 1
ATOM 844 C CA . VAL A 1 105 ? 18.688 5.852 14.938 1 96.81 105 VAL A CA 1
ATOM 845 C C . VAL A 1 105 ? 17.719 5.309 15.977 1 96.81 105 VAL A C 1
ATOM 847 O O . VAL A 1 105 ? 17.578 4.094 16.141 1 96.81 105 VAL A O 1
ATOM 850 N N . ARG A 1 106 ? 17.031 6.246 16.609 1 97.56 106 ARG A N 1
ATOM 851 C CA . ARG A 1 106 ? 16.094 5.867 17.656 1 97.56 106 ARG A CA 1
ATOM 852 C C . ARG A 1 106 ? 15.016 6.938 17.844 1 97.56 106 ARG A C 1
ATOM 854 O O . ARG A 1 106 ? 15.25 8.109 17.547 1 97.56 106 ARG A O 1
ATOM 861 N N . ALA A 1 107 ? 13.828 6.543 18.328 1 98.44 107 ALA A N 1
ATOM 862 C CA . ALA A 1 107 ? 12.781 7.508 18.672 1 98.44 107 ALA A CA 1
ATOM 863 C C . ALA A 1 107 ? 11.859 6.957 19.75 1 98.44 107 ALA A C 1
ATOM 865 O O . ALA A 1 107 ? 11.68 5.742 19.859 1 98.44 107 ALA A O 1
ATOM 866 N N . LYS A 1 108 ? 11.32 7.809 20.516 1 98.12 108 LYS A N 1
ATOM 867 C CA . LYS A 1 108 ? 10.414 7.469 21.609 1 98.12 108 LYS A CA 1
ATOM 868 C C . LYS A 1 108 ? 9.508 8.641 21.969 1 98.12 108 LYS A C 1
ATOM 870 O O . LYS A 1 108 ? 9.977 9.766 22.141 1 98.12 108 LYS A O 1
ATOM 875 N N . GLY A 1 109 ? 8.242 8.32 22.125 1 98.19 109 GLY A N 1
ATOM 876 C CA . GLY A 1 109 ? 7.324 9.422 22.391 1 98.19 109 GLY A CA 1
ATOM 877 C C . GLY A 1 109 ? 7.379 10.508 21.344 1 98.19 109 GLY A C 1
ATOM 878 O O . GLY A 1 109 ? 7.25 10.234 20.141 1 98.19 109 GLY A O 1
ATOM 879 N N . GLN A 1 110 ? 7.574 11.703 21.781 1 98.44 110 GLN A N 1
ATOM 880 C CA . GLN A 1 110 ? 7.633 12.828 20.859 1 98.44 110 GLN A CA 1
ATOM 881 C C . GLN A 1 110 ? 9.078 13.188 20.516 1 98.44 110 GLN A C 1
ATOM 883 O O . GLN A 1 110 ? 9.336 14.219 19.906 1 98.44 110 GLN A O 1
ATOM 888 N N . TYR A 1 111 ? 10.047 12.266 20.766 1 98.62 111 TYR A N 1
ATOM 889 C CA . TYR A 1 111 ? 11.453 12.594 20.562 1 98.62 111 TYR A CA 1
ATOM 890 C C . TYR A 1 111 ? 12.102 11.609 19.594 1 98.62 111 TYR A C 1
ATOM 892 O O . TYR A 1 111 ? 11.742 10.43 19.562 1 98.62 111 TYR A O 1
ATOM 900 N N . MET A 1 112 ? 12.992 12.133 18.844 1 98.25 112 MET A N 1
ATOM 901 C CA . MET A 1 112 ? 13.852 11.344 17.969 1 98.25 112 MET A CA 1
ATOM 902 C C . MET A 1 112 ? 15.32 11.594 18.281 1 98.25 112 MET A C 1
ATOM 904 O O . MET A 1 112 ? 15.688 12.68 18.75 1 98.25 112 MET A O 1
ATOM 908 N N . TYR A 1 113 ? 16.172 10.633 17.984 1 97.94 113 TYR A N 1
ATOM 909 C CA . TYR A 1 113 ? 17.594 10.719 18.359 1 97.94 113 TYR A CA 1
ATOM 910 C C . TYR A 1 113 ? 18.484 10.406 17.156 1 97.94 113 TYR A C 1
ATOM 912 O O . TYR A 1 113 ? 18.266 9.422 16.453 1 97.94 113 TYR A O 1
ATOM 920 N N . ASP A 1 114 ? 19.438 11.234 16.922 1 96.69 114 ASP A N 1
ATOM 921 C CA . ASP A 1 114 ? 20.359 11 15.812 1 96.69 114 ASP A CA 1
ATOM 922 C C . ASP A 1 114 ? 21.531 10.109 16.25 1 96.69 114 ASP A C 1
ATOM 924 O O . ASP A 1 114 ? 21.531 9.594 17.359 1 96.69 114 ASP A O 1
ATOM 928 N N . GLU A 1 115 ? 22.438 9.875 15.344 1 94.62 115 GLU A N 1
ATOM 929 C CA . GLU A 1 115 ? 23.531 8.93 15.547 1 94.62 115 GLU A CA 1
ATOM 930 C C . GLU A 1 115 ? 24.516 9.43 16.594 1 94.62 115 GLU A C 1
ATOM 932 O O . GLU A 1 115 ? 25.328 8.656 17.109 1 94.62 115 GLU A O 1
ATOM 937 N N . ASN A 1 116 ? 24.453 10.719 16.984 1 94.31 116 ASN A N 1
ATOM 938 C CA . ASN A 1 116 ? 25.328 11.297 18 1 94.31 116 ASN A CA 1
ATOM 939 C C . ASN A 1 116 ? 24.641 11.43 19.344 1 94.31 116 ASN A C 1
ATOM 941 O O . ASN A 1 116 ? 25.203 11.969 20.297 1 94.31 116 ASN A O 1
ATOM 945 N N . GLY A 1 117 ? 23.406 11.094 19.406 1 94.19 117 GLY A N 1
ATOM 946 C CA . GLY A 1 117 ? 22.672 11.102 20.656 1 94.19 117 GLY A CA 1
ATOM 947 C C . GLY A 1 117 ? 21.891 12.383 20.891 1 94.19 117 GLY A C 1
ATOM 948 O O . GLY A 1 117 ? 21.25 12.547 21.922 1 94.19 117 GLY A O 1
ATOM 949 N N . ASN A 1 118 ? 21.922 13.281 19.969 1 97.12 118 ASN A N 1
ATOM 950 C CA . ASN A 1 118 ? 21.109 14.492 20.094 1 97.12 118 ASN A CA 1
ATOM 951 C C . ASN A 1 118 ? 19.609 14.172 20.047 1 97.12 118 ASN A C 1
ATOM 953 O O . ASN A 1 118 ? 19.172 13.375 19.219 1 97.12 118 ASN A O 1
ATOM 957 N N . GLN A 1 119 ? 18.969 14.805 20.969 1 98.12 119 GLN A N 1
ATOM 958 C CA . GLN A 1 119 ? 17.531 14.617 21.062 1 98.12 119 GLN A CA 1
ATOM 959 C C . GLN A 1 119 ? 16.781 15.719 20.312 1 98.12 119 GLN A C 1
ATOM 961 O O . GLN A 1 119 ? 16.969 16.906 20.578 1 98.12 119 GLN A O 1
ATOM 966 N N . TYR A 1 120 ? 15.961 15.32 19.344 1 98.44 120 TYR A N 1
ATOM 967 C CA . TYR A 1 120 ? 15.141 16.25 18.594 1 98.44 120 TYR A CA 1
ATOM 968 C C . TYR A 1 120 ? 13.68 16.156 19.016 1 98.44 120 TYR A C 1
ATOM 970 O O . TYR A 1 120 ? 13.133 15.062 19.141 1 98.44 120 TYR A O 1
ATOM 978 N N . LEU A 1 121 ? 13.086 17.297 19.281 1 98.75 121 LEU A N 1
ATOM 979 C CA . LEU A 1 121 ? 11.648 17.344 19.5 1 98.75 121 LEU A CA 1
ATOM 980 C C . LEU A 1 121 ? 10.898 17.281 18.172 1 98.75 121 LEU A C 1
ATOM 982 O O . LEU A 1 121 ? 11.086 18.141 17.312 1 98.75 121 LEU A O 1
ATOM 986 N N . ASP A 1 122 ? 10.094 16.25 18.016 1 98.31 122 ASP A N 1
ATOM 987 C CA . ASP A 1 122 ? 9.344 16.047 16.781 1 98.31 122 ASP A CA 1
ATOM 988 C C . ASP A 1 122 ? 8.016 16.797 16.812 1 98.31 122 ASP A C 1
ATOM 990 O O . ASP A 1 122 ? 7.102 16.406 17.547 1 98.31 122 ASP A O 1
ATOM 994 N N . CYS A 1 123 ? 7.84 17.734 15.961 1 98.25 123 CYS A N 1
ATOM 995 C CA . CYS A 1 123 ? 6.621 18.547 15.945 1 98.25 123 CYS A CA 1
ATOM 996 C C . CYS A 1 123 ? 5.812 18.281 14.68 1 98.25 123 CYS A C 1
ATOM 998 O O . CYS A 1 123 ? 4.812 18.953 14.422 1 98.25 123 CYS A O 1
ATOM 1000 N N . ILE A 1 124 ? 6.191 17.234 13.906 1 94.5 124 ILE A N 1
ATOM 1001 C CA . ILE A 1 124 ? 5.594 17.203 12.57 1 94.5 124 ILE A CA 1
ATOM 1002 C C . ILE A 1 124 ? 5.082 15.789 12.273 1 94.5 124 ILE A C 1
ATOM 1004 O O . ILE A 1 124 ? 4.332 15.586 11.312 1 94.5 124 ILE A O 1
ATOM 1008 N N . ASN A 1 125 ? 5.48 14.797 12.938 1 91.94 125 ASN A N 1
ATOM 1009 C CA . ASN A 1 125 ? 5.191 13.422 12.547 1 91.94 125 ASN A CA 1
ATOM 1010 C C . ASN A 1 125 ? 3.82 12.977 13.039 1 91.94 125 ASN A C 1
ATOM 1012 O O . ASN A 1 125 ? 3.705 12.375 14.109 1 91.94 125 ASN A O 1
ATOM 1016 N N . ASN A 1 126 ? 2.867 13.086 12.18 1 93.19 126 ASN A N 1
ATOM 1017 C CA . ASN A 1 126 ? 1.522 12.633 12.516 1 93.19 126 ASN A CA 1
ATOM 1018 C C . ASN A 1 126 ? 1.383 11.125 12.336 1 93.19 126 ASN A C 1
ATOM 1020 O O . ASN A 1 126 ? 0.351 10.547 12.68 1 93.19 126 ASN A O 1
ATOM 1024 N N . VAL A 1 127 ? 2.381 10.469 11.828 1 97.19 127 VAL A N 1
ATOM 1025 C CA . VAL A 1 127 ? 2.387 9.031 11.594 1 97.19 127 VAL A CA 1
ATOM 1026 C C . VAL A 1 127 ? 2.643 8.289 12.906 1 97.19 127 VAL A C 1
ATOM 1028 O O . VAL A 1 127 ? 1.939 7.332 13.234 1 97.19 127 VAL A O 1
ATOM 1031 N N . ALA A 1 128 ? 3.67 8.766 13.641 1 97.94 128 ALA A N 1
ATOM 1032 C CA . ALA A 1 128 ? 3.887 8.25 14.992 1 97.94 128 ALA A CA 1
ATOM 1033 C C . ALA A 1 128 ? 2.867 8.828 15.969 1 97.94 128 ALA A C 1
ATOM 1035 O O . ALA A 1 128 ? 3.236 9.492 16.938 1 97.94 128 ALA A O 1
ATOM 1036 N N . HIS A 1 129 ? 1.646 8.484 15.797 1 98.56 129 HIS A N 1
ATOM 1037 C CA . HIS A 1 129 ? 0.47 9.164 16.328 1 98.56 129 HIS A CA 1
ATOM 1038 C C . HIS A 1 129 ? 0.428 9.078 17.844 1 98.56 129 HIS A C 1
ATOM 1040 O O . HIS A 1 129 ? 0.244 10.086 18.531 1 98.56 129 HIS A O 1
ATOM 1046 N N . VAL A 1 130 ? 0.621 7.91 18.438 1 98.75 130 VAL A N 1
ATOM 1047 C CA . VAL A 1 130 ? 0.513 7.754 19.875 1 98.75 130 VAL A CA 1
ATOM 1048 C C . VAL A 1 130 ? 1.899 7.84 20.516 1 98.75 130 VAL A C 1
ATOM 1050 O O . VAL A 1 130 ? 2.066 7.543 21.703 1 98.75 130 VAL A O 1
ATOM 1053 N N . GLY A 1 131 ? 2.863 8.25 19.703 1 98.69 131 GLY A N 1
ATOM 1054 C CA . GLY A 1 131 ? 4.25 8.328 20.141 1 98.69 131 GLY A CA 1
ATOM 1055 C C . GLY A 1 131 ? 5.137 7.289 19.469 1 98.69 131 GLY A C 1
ATOM 1056 O O . GLY A 1 131 ? 4.727 6.145 19.281 1 98.69 131 GLY A O 1
ATOM 1057 N N . HIS A 1 132 ? 6.367 7.707 19.172 1 98.5 132 HIS A N 1
ATOM 1058 C CA . HIS A 1 132 ? 7.34 6.816 18.547 1 98.5 132 HIS A CA 1
ATOM 1059 C C . HIS A 1 132 ? 7.602 5.59 19.406 1 98.5 132 HIS A C 1
ATOM 1061 O O . HIS A 1 132 ? 7.793 5.715 20.625 1 98.5 132 HIS A O 1
ATOM 1067 N N . SER A 1 133 ? 7.566 4.418 18.719 1 98.06 133 SER A N 1
ATOM 1068 C CA . SER A 1 133 ? 7.953 3.15 19.344 1 98.06 133 SER A CA 1
ATOM 1069 C C . SER A 1 133 ? 7.211 2.922 20.656 1 98.06 133 SER A C 1
ATOM 1071 O O . SER A 1 133 ? 7.812 2.502 21.641 1 98.06 133 SER A O 1
ATOM 1073 N N . HIS A 1 134 ? 5.977 3.252 20.672 1 98.62 134 HIS A N 1
ATOM 1074 C CA . HIS A 1 134 ? 5.191 3.053 21.891 1 98.62 134 HIS A CA 1
ATOM 1075 C C . HIS A 1 134 ? 5.223 1.595 22.328 1 98.62 134 HIS A C 1
ATOM 1077 O O . HIS A 1 134 ? 4.906 0.696 21.547 1 98.62 134 HIS A O 1
ATOM 1083 N N . PRO A 1 135 ? 5.492 1.307 23.547 1 98.31 135 PRO A N 1
ATOM 1084 C CA . PRO A 1 135 ? 5.734 -0.068 23.984 1 98.31 135 PRO A CA 1
ATOM 1085 C C . PRO A 1 135 ? 4.516 -0.97 23.812 1 98.31 135 PRO A C 1
ATOM 1087 O O . PRO A 1 135 ? 4.656 -2.141 23.438 1 98.31 135 PRO A O 1
ATOM 1090 N N . ILE A 1 136 ? 3.322 -0.47 24.078 1 98.62 136 ILE A N 1
ATOM 1091 C CA . ILE A 1 136 ? 2.105 -1.267 23.953 1 98.62 136 ILE A CA 1
ATOM 1092 C C . ILE A 1 136 ? 1.885 -1.649 22.484 1 98.62 136 ILE A C 1
ATOM 1094 O O . ILE A 1 136 ? 1.498 -2.781 22.188 1 98.62 136 ILE A O 1
ATOM 1098 N N . VAL A 1 137 ? 2.119 -0.761 21.547 1 98.69 137 VAL A N 1
ATOM 1099 C CA . VAL A 1 137 ? 1.953 -1.008 20.109 1 98.69 137 VAL A CA 1
ATOM 1100 C C . VAL A 1 137 ? 3.01 -2.002 19.625 1 98.69 137 VAL A C 1
ATOM 1102 O O . VAL A 1 137 ? 2.699 -2.941 18.891 1 98.69 137 VAL A O 1
ATOM 1105 N N . VAL A 1 138 ? 4.273 -1.765 20.094 1 98.56 138 VAL A N 1
ATOM 1106 C CA . VAL A 1 138 ? 5.387 -2.639 19.734 1 98.56 138 VAL A CA 1
ATOM 1107 C C . VAL A 1 138 ? 5.102 -4.059 20.203 1 98.56 138 VAL A C 1
ATOM 1109 O O . VAL A 1 138 ? 5.273 -5.02 19.453 1 98.56 138 VAL A O 1
ATOM 1112 N N . LYS A 1 139 ? 4.652 -4.176 21.391 1 98.44 139 LYS A N 1
ATOM 1113 C CA . LYS A 1 139 ? 4.375 -5.48 21.984 1 98.44 139 LYS A CA 1
ATOM 1114 C C . LYS A 1 139 ? 3.258 -6.199 21.234 1 98.44 139 LYS A C 1
ATOM 1116 O O . LYS A 1 139 ? 3.344 -7.406 20.984 1 98.44 139 LYS A O 1
ATOM 1121 N N . ALA A 1 140 ? 2.215 -5.523 20.906 1 98.56 140 ALA A N 1
ATOM 1122 C CA . ALA A 1 140 ? 1.092 -6.109 20.172 1 98.56 140 ALA A CA 1
ATOM 1123 C C . ALA A 1 140 ? 1.537 -6.645 18.812 1 98.56 140 ALA A C 1
ATOM 1125 O O . ALA A 1 140 ? 1.152 -7.746 18.422 1 98.56 140 ALA A O 1
ATOM 1126 N N . GLY A 1 141 ? 2.32 -5.836 18.094 1 98.44 141 GLY A N 1
ATOM 1127 C CA . GLY A 1 141 ? 2.834 -6.27 16.812 1 98.44 141 GLY A CA 1
ATOM 1128 C C . GLY A 1 141 ? 3.75 -7.477 16.906 1 98.44 141 GLY A C 1
ATOM 1129 O O . GLY A 1 141 ? 3.598 -8.438 16.141 1 98.44 141 GLY A O 1
ATOM 1130 N N . ALA A 1 142 ? 4.676 -7.41 17.828 1 97.88 142 ALA A N 1
ATOM 1131 C CA . ALA A 1 142 ? 5.66 -8.477 18 1 97.88 142 ALA A CA 1
ATOM 1132 C C . ALA A 1 142 ? 4.984 -9.797 18.375 1 97.88 142 ALA A C 1
ATOM 1134 O O . ALA A 1 142 ? 5.297 -10.844 17.812 1 97.88 142 ALA A O 1
ATOM 1135 N N . LYS A 1 143 ? 4.07 -9.719 19.328 1 98 143 LYS A N 1
ATOM 1136 C CA . LYS A 1 143 ? 3.361 -10.914 19.766 1 98 143 LYS A CA 1
ATOM 1137 C C . LYS A 1 143 ? 2.582 -11.547 18.625 1 98 143 LYS A C 1
ATOM 1139 O O . LYS A 1 143 ? 2.611 -12.766 18.453 1 98 143 LYS A O 1
ATOM 1144 N N . GLN A 1 144 ? 1.897 -10.766 17.891 1 98.38 144 GLN A N 1
ATOM 1145 C CA . GLN A 1 144 ? 1.082 -11.289 16.797 1 98.38 144 GLN A CA 1
ATOM 1146 C C . GLN A 1 144 ? 1.955 -11.875 15.688 1 98.38 144 GLN A C 1
ATOM 1148 O O . GLN A 1 144 ? 1.582 -12.867 15.055 1 98.38 144 GLN A O 1
ATOM 1153 N N . MET A 1 145 ? 3.086 -11.242 15.375 1 98.06 145 MET A N 1
ATOM 1154 C CA . MET A 1 145 ? 3.998 -11.742 14.352 1 98.06 145 MET A CA 1
ATOM 1155 C C . MET A 1 145 ? 4.469 -13.156 14.695 1 98.06 145 MET A C 1
ATOM 1157 O O . MET A 1 145 ? 4.699 -13.969 13.797 1 98.06 145 MET A O 1
ATOM 1161 N N . GLU A 1 146 ? 4.609 -13.406 15.945 1 97.12 146 GLU A N 1
ATOM 1162 C CA . GLU A 1 146 ? 5.062 -14.711 16.406 1 97.12 146 GLU A CA 1
ATOM 1163 C C . GLU A 1 146 ? 3.98 -15.773 16.219 1 97.12 146 GLU A C 1
ATOM 1165 O O . GLU A 1 146 ? 4.285 -16.953 16.094 1 97.12 146 GLU A O 1
ATOM 1170 N N . LEU A 1 147 ? 2.785 -15.32 16.188 1 97.06 147 LEU A N 1
ATOM 1171 C CA . LEU A 1 147 ? 1.658 -16.25 16.156 1 97.06 147 LEU A CA 1
ATOM 1172 C C . LEU A 1 147 ? 1.201 -16.5 14.727 1 97.06 147 LEU A C 1
ATOM 1174 O O . LEU A 1 147 ? 1.072 -17.656 14.312 1 97.06 147 LEU A O 1
ATOM 1178 N N . LEU A 1 148 ? 0.903 -15.461 14.039 1 97.06 148 LEU A N 1
ATOM 1179 C CA . LEU A 1 148 ? 0.265 -15.57 12.734 1 97.06 148 LEU A CA 1
ATOM 1180 C C . LEU A 1 148 ? 0.349 -14.25 11.969 1 97.06 148 LEU A C 1
ATOM 1182 O O . LEU A 1 148 ? 0.002 -13.195 12.508 1 97.06 148 LEU A O 1
ATOM 1186 N N . ASN A 1 149 ? 0.827 -14.289 10.789 1 96.44 149 ASN A N 1
ATOM 1187 C CA . ASN A 1 149 ? 0.748 -13.195 9.828 1 96.44 149 ASN A CA 1
ATOM 1188 C C . ASN A 1 149 ? 0.403 -13.695 8.43 1 96.44 149 ASN A C 1
ATOM 1190 O O . ASN A 1 149 ? 1.296 -13.945 7.617 1 96.44 149 ASN A O 1
ATOM 1194 N N . THR A 1 150 ? -0.889 -13.828 8.156 1 94 150 THR A N 1
ATOM 1195 C CA . THR A 1 150 ? -1.375 -14.336 6.883 1 94 150 THR A CA 1
ATOM 1196 C C . THR A 1 150 ? -2.449 -13.422 6.305 1 94 150 THR A C 1
ATOM 1198 O O . THR A 1 150 ? -2.771 -12.383 6.895 1 94 150 THR A O 1
ATOM 1201 N N . ASN A 1 151 ? -2.889 -13.75 5.133 1 93.25 151 ASN A N 1
ATOM 1202 C CA . ASN A 1 151 ? -3.844 -12.883 4.449 1 93.25 151 ASN A CA 1
ATOM 1203 C C . ASN A 1 151 ? -5.254 -13.047 5.012 1 93.25 151 ASN A C 1
ATOM 1205 O O . ASN A 1 151 ? -5.523 -14 5.746 1 93.25 151 ASN A O 1
ATOM 1209 N N . SER A 1 152 ? -6.137 -12.188 4.613 1 92.5 152 SER A N 1
ATOM 1210 C CA . SER A 1 152 ? -7.465 -12.094 5.215 1 92.5 152 SER A CA 1
ATOM 1211 C C . SER A 1 152 ? -8.461 -12.984 4.492 1 92.5 152 SER A C 1
ATOM 1213 O O . SER A 1 152 ? -9.672 -12.883 4.715 1 92.5 152 SER A O 1
ATOM 1215 N N . ARG A 1 153 ? -7.98 -13.805 3.531 1 94.62 153 ARG A N 1
ATOM 1216 C CA . ARG A 1 153 ? -8.875 -14.789 2.932 1 94.62 153 ARG A CA 1
ATOM 1217 C C . ARG A 1 153 ? -9.148 -15.938 3.893 1 94.62 153 ARG A C 1
ATOM 1219 O O . ARG A 1 153 ? -10.07 -16.734 3.678 1 94.62 153 ARG A O 1
ATOM 1226 N N . PHE A 1 154 ? -8.359 -16.094 4.934 1 95.94 154 PHE A N 1
ATOM 1227 C CA . PHE A 1 154 ? -8.656 -16.938 6.086 1 95.94 154 PHE A CA 1
ATOM 1228 C C . PHE A 1 154 ? -9.367 -16.125 7.168 1 95.94 154 PHE A C 1
ATOM 1230 O O . PHE A 1 154 ? -9.18 -14.914 7.281 1 95.94 154 PHE A O 1
ATOM 1237 N N . LEU A 1 155 ? -10.141 -16.828 7.93 1 96.88 155 LEU A N 1
ATOM 1238 C CA . LEU A 1 155 ? -10.773 -16.172 9.07 1 96.88 155 LEU A CA 1
ATOM 1239 C C . LEU A 1 155 ? -9.773 -15.961 10.203 1 96.88 155 LEU A C 1
ATOM 1241 O O . LEU A 1 155 ? -8.945 -16.828 10.469 1 96.88 155 LEU A O 1
ATOM 1245 N N . HIS A 1 156 ? -9.797 -14.883 10.797 1 96.69 156 HIS A N 1
ATOM 1246 C CA . HIS A 1 156 ? -9.094 -14.617 12.047 1 96.69 156 HIS A CA 1
ATOM 1247 C C . HIS A 1 156 ? -9.773 -13.492 12.836 1 96.69 156 HIS A C 1
ATOM 1249 O O . HIS A 1 156 ? -10.359 -12.586 12.242 1 96.69 156 HIS A O 1
ATOM 1255 N N . ASP A 1 157 ? -9.641 -13.438 14.07 1 97.25 157 ASP A N 1
ATOM 1256 C CA . ASP A 1 157 ? -10.438 -12.594 14.945 1 97.25 157 ASP A CA 1
ATOM 1257 C C . ASP A 1 157 ? -9.953 -11.148 14.914 1 97.25 157 ASP A C 1
ATOM 1259 O O . ASP A 1 157 ? -10.75 -10.219 15.078 1 97.25 157 ASP A O 1
ATOM 1263 N N . ASN A 1 158 ? -8.68 -10.938 14.742 1 97.94 158 ASN A N 1
ATOM 1264 C CA . ASN A 1 158 ? -8.141 -9.586 14.766 1 97.94 158 ASN A CA 1
ATOM 1265 C C . ASN A 1 158 ? -8.836 -8.68 13.758 1 97.94 158 ASN A C 1
ATOM 1267 O O . ASN A 1 158 ? -9.07 -7.5 14.031 1 97.94 158 ASN A O 1
ATOM 1271 N N . LEU A 1 159 ? -9.188 -9.266 12.625 1 98.25 159 LEU A N 1
ATOM 1272 C CA . LEU A 1 159 ? -9.805 -8.5 11.555 1 98.25 159 LEU A CA 1
ATOM 1273 C C . LEU A 1 159 ? -11.172 -7.973 11.969 1 98.25 159 LEU A C 1
ATOM 1275 O O . LEU A 1 159 ? -11.445 -6.773 11.867 1 98.25 159 LEU A O 1
ATOM 1279 N N . VAL A 1 160 ? -11.992 -8.82 12.461 1 98.12 160 VAL A N 1
ATOM 1280 C CA . VAL A 1 160 ? -13.383 -8.453 12.727 1 98.12 160 VAL A CA 1
ATOM 1281 C C . VAL A 1 160 ? -13.469 -7.645 14.016 1 98.12 160 VAL A C 1
ATOM 1283 O O . VAL A 1 160 ? -14.359 -6.805 14.172 1 98.12 160 VAL A O 1
ATOM 1286 N N . GLN A 1 161 ? -12.578 -7.953 14.961 1 97.94 161 GLN A N 1
ATOM 1287 C CA . GLN A 1 161 ? -12.531 -7.152 16.188 1 97.94 161 GLN A CA 1
ATOM 1288 C C . GLN A 1 161 ? -12.117 -5.715 15.875 1 97.94 161 GLN A C 1
ATOM 1290 O O . GLN A 1 161 ? -12.711 -4.77 16.406 1 97.94 161 GLN A O 1
ATOM 1295 N N . TYR A 1 162 ? -11.117 -5.598 15.078 1 98.69 162 TYR A N 1
ATOM 1296 C CA . TYR A 1 162 ? -10.641 -4.262 14.742 1 98.69 162 TYR A CA 1
ATOM 1297 C C . TYR A 1 162 ? -11.703 -3.486 13.961 1 98.69 162 TYR A C 1
ATOM 1299 O O . TYR A 1 162 ? -11.945 -2.309 14.234 1 98.69 162 TYR A O 1
ATOM 1307 N N . ALA A 1 163 ? -12.297 -4.133 12.977 1 98.62 163 ALA A N 1
ATOM 1308 C CA . ALA A 1 163 ? -13.352 -3.496 12.195 1 98.62 163 ALA A CA 1
ATOM 1309 C C . ALA A 1 163 ? -14.492 -3.018 13.094 1 98.62 163 ALA A C 1
ATOM 1311 O O . ALA A 1 163 ? -15 -1.908 12.922 1 98.62 163 ALA A O 1
ATOM 1312 N N . GLN A 1 164 ? -14.867 -3.855 14 1 98.06 164 GLN A N 1
ATOM 1313 C CA . GLN A 1 164 ? -15.953 -3.52 14.922 1 98.06 164 GLN A CA 1
ATOM 1314 C C . GLN A 1 164 ? -15.586 -2.309 15.773 1 98.06 164 GLN A C 1
ATOM 1316 O O . GLN A 1 164 ? -16.406 -1.405 15.961 1 98.06 164 GLN A O 1
ATOM 1321 N N . ARG A 1 165 ? -14.438 -2.287 16.297 1 98.19 165 ARG A N 1
ATOM 1322 C CA . ARG A 1 165 ? -13.992 -1.19 17.156 1 98.19 165 ARG A CA 1
ATOM 1323 C C . ARG A 1 165 ? -13.859 0.105 16.359 1 98.19 165 ARG A C 1
ATOM 1325 O O . ARG A 1 165 ? -14.125 1.189 16.891 1 98.19 165 ARG A O 1
ATOM 1332 N N . LEU A 1 166 ? -13.352 0.002 15.172 1 98.25 166 LEU A N 1
ATOM 1333 C CA . LEU A 1 166 ? -13.25 1.179 14.312 1 98.25 166 LEU A CA 1
ATOM 1334 C C . LEU A 1 166 ? -14.633 1.741 14 1 98.25 166 LEU A C 1
ATOM 1336 O O . LEU A 1 166 ? -14.844 2.955 14.07 1 98.25 166 LEU A O 1
ATOM 1340 N N . GLN A 1 167 ? -15.508 0.852 13.641 1 97.94 167 GLN A N 1
ATOM 1341 C CA . GLN A 1 167 ? -16.875 1.256 13.328 1 97.94 167 GLN A CA 1
ATOM 1342 C C . GLN A 1 167 ? -17.531 1.977 14.508 1 97.94 167 GLN A C 1
ATOM 1344 O O . GLN A 1 167 ? -18.281 2.934 14.32 1 97.94 167 GLN A O 1
ATOM 1349 N N . ALA A 1 168 ? -17.25 1.59 15.664 1 97.94 168 ALA A N 1
ATOM 1350 C CA . ALA A 1 168 ? -17.844 2.172 16.875 1 97.94 168 ALA A CA 1
ATOM 1351 C C . ALA A 1 168 ? -17.422 3.633 17.031 1 97.94 168 ALA A C 1
ATOM 1353 O O . ALA A 1 168 ? -18.078 4.391 17.75 1 97.94 168 ALA A O 1
ATOM 1354 N N . THR A 1 169 ? -16.375 4.07 16.391 1 98.25 169 THR A N 1
ATOM 1355 C CA . THR A 1 169 ? -15.906 5.449 16.469 1 98.25 169 THR A CA 1
ATOM 1356 C C . THR A 1 169 ? -16.547 6.305 15.375 1 98.25 169 THR A C 1
ATOM 1358 O O . THR A 1 169 ? -16.312 7.512 15.312 1 98.25 169 THR A O 1
ATOM 1361 N N . LEU A 1 170 ? -17.328 5.723 14.492 1 98.19 170 LEU A N 1
ATOM 1362 C CA . LEU A 1 170 ? -17.922 6.387 13.336 1 98.19 170 LEU A CA 1
ATOM 1363 C C . LEU A 1 170 ? -19.453 6.438 13.461 1 98.19 170 LEU A C 1
ATOM 1365 O O . LEU A 1 170 ? -20.031 5.707 14.258 1 98.19 170 LEU A O 1
ATOM 1369 N N . PRO A 1 171 ? -20.078 7.398 12.703 1 97.5 171 PRO A N 1
ATOM 1370 C CA . PRO A 1 171 ? -21.547 7.328 12.625 1 97.5 171 PRO A CA 1
ATOM 1371 C C . PRO A 1 171 ? -22.047 5.957 12.18 1 97.5 171 PRO A C 1
ATOM 1373 O O . PRO A 1 171 ? -21.391 5.289 11.375 1 97.5 171 PRO A O 1
ATOM 1376 N N . GLU A 1 172 ? -23.219 5.559 12.523 1 95.69 172 GLU A N 1
ATOM 1377 C CA . GLU A 1 172 ? -23.75 4.211 12.375 1 95.69 172 GLU A CA 1
ATOM 1378 C C . GLU A 1 172 ? -23.828 3.801 10.906 1 95.69 172 GLU A C 1
ATOM 1380 O O . GLU A 1 172 ? -23.609 2.635 10.57 1 95.69 172 GLU A O 1
ATOM 1385 N N . LYS A 1 173 ? -24.078 4.715 10.07 1 96.38 173 LYS A N 1
ATOM 1386 C CA . LYS A 1 173 ? -24.25 4.391 8.664 1 96.38 173 LYS A CA 1
ATOM 1387 C C . LYS A 1 173 ? -22.938 3.922 8.039 1 96.38 173 LYS A C 1
ATOM 1389 O O . LYS A 1 173 ? -22.938 3.176 7.059 1 96.38 173 LYS A O 1
ATOM 1394 N N . LEU A 1 174 ? -21.828 4.441 8.516 1 98.31 174 LEU A N 1
ATOM 1395 C CA . LEU A 1 174 ? -20.516 4.008 8.086 1 98.31 174 LEU A CA 1
ATOM 1396 C C . LEU A 1 174 ? -20.109 2.703 8.766 1 98.31 174 LEU A C 1
ATOM 1398 O O . LEU A 1 174 ? -19.5 2.723 9.836 1 98.31 174 LEU A O 1
ATOM 1402 N N . SER A 1 175 ? -20.391 1.524 8.047 1 97.94 175 SER A N 1
ATOM 1403 C CA . SER A 1 175 ? -20.391 0.283 8.812 1 97.94 175 SER A CA 1
ATOM 1404 C C . SER A 1 175 ? -19.562 -0.791 8.125 1 97.94 175 SER A C 1
ATOM 1406 O O . SER A 1 175 ? -19.297 -1.853 8.695 1 97.94 175 SER A O 1
ATOM 1408 N N . VAL A 1 176 ? -19.125 -0.579 6.906 1 98.69 176 VAL A N 1
ATOM 1409 C CA . VAL A 1 176 ? -18.406 -1.595 6.148 1 98.69 176 VAL A CA 1
ATOM 1410 C C . VAL A 1 176 ? -16.953 -1.145 5.93 1 98.69 176 VAL A C 1
ATOM 1412 O O . VAL A 1 176 ? -16.719 -0.053 5.41 1 98.69 176 VAL A O 1
ATOM 1415 N N . CYS A 1 177 ? -16.047 -2.027 6.277 1 98.81 177 CYS A N 1
ATOM 1416 C CA . CYS A 1 177 ? -14.633 -1.691 6.242 1 98.81 177 CYS A CA 1
ATOM 1417 C C . CYS A 1 177 ? -13.922 -2.449 5.129 1 98.81 177 CYS A C 1
ATOM 1419 O O . CYS A 1 177 ? -14.227 -3.615 4.871 1 98.81 177 CYS A O 1
ATOM 1421 N N . TYR A 1 178 ? -13.023 -1.819 4.418 1 98.62 178 TYR A N 1
ATOM 1422 C CA . TYR A 1 178 ? -12 -2.393 3.549 1 98.62 178 TYR A CA 1
ATOM 1423 C C . TYR A 1 178 ? -10.602 -2.014 4.023 1 98.62 178 TYR A C 1
ATOM 1425 O O . TYR A 1 178 ? -10.25 -0.832 4.051 1 98.62 178 TYR A O 1
ATOM 1433 N N . PHE A 1 179 ? -9.82 -2.994 4.379 1 98.5 179 PHE A N 1
ATOM 1434 C CA . PHE A 1 179 ? -8.477 -2.711 4.871 1 98.5 179 PHE A CA 1
ATOM 1435 C C . PHE A 1 179 ? -7.457 -2.789 3.738 1 98.5 179 PHE A C 1
ATOM 1437 O O . PHE A 1 179 ? -7.551 -3.66 2.871 1 98.5 179 PHE A O 1
ATOM 1444 N N . VAL A 1 180 ? -6.551 -1.834 3.701 1 98.25 180 VAL A N 1
ATOM 1445 C CA . VAL A 1 180 ? -5.461 -1.742 2.734 1 98.25 180 VAL A CA 1
ATOM 1446 C C . VAL A 1 180 ? -4.18 -1.3 3.438 1 98.25 180 VAL A C 1
ATOM 1448 O O . VAL A 1 180 ? -4.098 -1.33 4.668 1 98.25 180 VAL A O 1
ATOM 1451 N N . ASN A 1 181 ? -3.121 -0.867 2.656 1 97.5 181 ASN A N 1
ATOM 1452 C CA . ASN A 1 181 ? -1.816 -0.693 3.287 1 97.5 181 ASN A CA 1
ATOM 1453 C C . ASN A 1 181 ? -1.467 0.782 3.453 1 97.5 181 ASN A C 1
ATOM 1455 O O . ASN A 1 181 ? -0.638 1.137 4.293 1 97.5 181 ASN A O 1
ATOM 1459 N N . SER A 1 182 ? -2.041 1.635 2.633 1 97.88 182 SER A N 1
ATOM 1460 C CA . SER A 1 182 ? -1.642 3.039 2.633 1 97.88 182 SER A CA 1
ATOM 1461 C C . SER A 1 182 ? -2.826 3.951 2.336 1 97.88 182 SER A C 1
ATOM 1463 O O . SER A 1 182 ? -3.854 3.496 1.823 1 97.88 182 SER A O 1
ATOM 1465 N N . GLY A 1 183 ? -2.641 5.219 2.695 1 97.94 183 GLY A N 1
ATOM 1466 C CA . GLY A 1 183 ? -3.652 6.199 2.338 1 97.94 183 GLY A CA 1
ATOM 1467 C C . GLY A 1 183 ? -3.9 6.281 0.843 1 97.94 183 GLY A C 1
ATOM 1468 O O . GLY A 1 183 ? -5.031 6.512 0.408 1 97.94 183 GLY A O 1
ATOM 1469 N N . SER A 1 184 ? -2.846 6.117 0.045 1 97.69 184 SER A N 1
ATOM 1470 C CA . SER A 1 184 ? -2.977 6.117 -1.408 1 97.69 184 SER A CA 1
ATOM 1471 C C . SER A 1 184 ? -3.891 4.992 -1.883 1 97.69 184 SER A C 1
ATOM 1473 O O . SER A 1 184 ? -4.773 5.215 -2.715 1 97.69 184 SER A O 1
ATOM 1475 N N . GLU A 1 185 ? -3.693 3.814 -1.367 1 97.88 185 GLU A N 1
ATOM 1476 C CA . GLU A 1 185 ? -4.551 2.689 -1.728 1 97.88 185 GLU A CA 1
ATOM 1477 C C . GLU A 1 185 ? -5.98 2.904 -1.239 1 97.88 185 GLU A C 1
ATOM 1479 O O . GLU A 1 185 ? -6.938 2.537 -1.922 1 97.88 185 GLU A O 1
ATOM 1484 N N . ALA A 1 186 ? -6.098 3.457 -0.065 1 98.62 186 ALA A N 1
ATOM 1485 C CA . ALA A 1 186 ? -7.426 3.705 0.495 1 98.62 186 ALA A CA 1
ATOM 1486 C C . ALA A 1 186 ? -8.211 4.68 -0.375 1 98.62 186 ALA A C 1
ATOM 1488 O O . ALA A 1 186 ? -9.375 4.43 -0.702 1 98.62 186 ALA A O 1
ATOM 1489 N N . ASN A 1 187 ? -7.566 5.773 -0.746 1 98.75 187 ASN A N 1
ATOM 1490 C CA . ASN A 1 187 ? -8.25 6.77 -1.561 1 98.75 187 ASN A CA 1
ATOM 1491 C C . ASN A 1 187 ? -8.531 6.25 -2.967 1 98.75 187 ASN A C 1
ATOM 1493 O O . ASN A 1 187 ? -9.547 6.598 -3.57 1 98.75 187 ASN A O 1
ATOM 1497 N N . ASP A 1 188 ? -7.668 5.465 -3.547 1 97.75 188 ASP A N 1
ATOM 1498 C CA . ASP A 1 188 ? -7.945 4.824 -4.828 1 97.75 188 ASP A CA 1
ATOM 1499 C C . ASP A 1 188 ? -9.203 3.959 -4.75 1 97.75 188 ASP A C 1
ATOM 1501 O O . ASP A 1 188 ? -10.062 4.023 -5.633 1 97.75 188 ASP A O 1
ATOM 1505 N N . LEU A 1 189 ? -9.227 3.143 -3.684 1 97.94 189 LEU A N 1
ATOM 1506 C CA . LEU A 1 189 ? -10.383 2.273 -3.502 1 97.94 189 LEU A CA 1
ATOM 1507 C C . LEU A 1 189 ? -11.648 3.096 -3.291 1 97.94 189 LEU A C 1
ATOM 1509 O O . LEU A 1 189 ? -12.727 2.719 -3.766 1 97.94 189 LEU A O 1
ATOM 1513 N N . ALA A 1 190 ? -11.547 4.18 -2.549 1 98.75 190 ALA A N 1
ATOM 1514 C CA . ALA A 1 190 ? -12.695 5.059 -2.344 1 98.75 190 ALA A CA 1
ATOM 1515 C C . ALA A 1 190 ? -13.242 5.57 -3.674 1 98.75 190 ALA A C 1
ATOM 1517 O O . ALA A 1 190 ? -14.453 5.637 -3.867 1 98.75 190 ALA A O 1
ATOM 1518 N N . LEU A 1 191 ? -12.383 5.969 -4.57 1 98 191 LEU A N 1
ATOM 1519 C CA . LEU A 1 191 ? -12.805 6.402 -5.895 1 98 191 LEU A CA 1
ATOM 1520 C C . LEU A 1 191 ? -13.508 5.273 -6.641 1 98 191 LEU A C 1
ATOM 1522 O O . LEU A 1 191 ? -14.539 5.492 -7.273 1 98 191 LEU A O 1
ATOM 1526 N N . ARG A 1 192 ? -12.938 4.113 -6.566 1 95.81 192 ARG A N 1
ATOM 1527 C CA . ARG A 1 192 ? -13.523 2.969 -7.25 1 95.81 192 ARG A CA 1
ATOM 1528 C C . ARG A 1 192 ? -14.93 2.68 -6.723 1 95.81 192 ARG A C 1
ATOM 1530 O O . ARG A 1 192 ? -15.836 2.373 -7.496 1 95.81 192 ARG A O 1
ATOM 1537 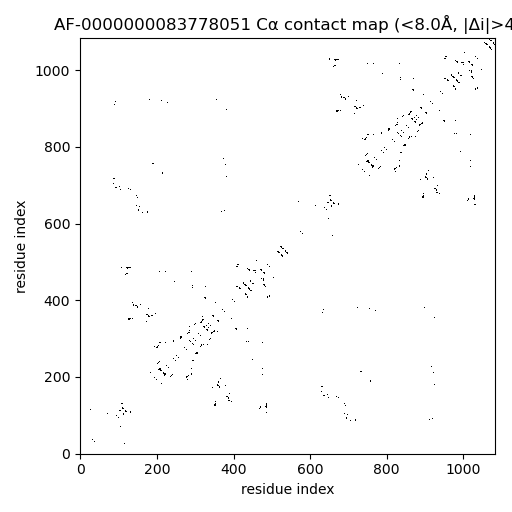N N . LEU A 1 193 ? -15.07 2.703 -5.418 1 97.62 193 LEU A N 1
ATOM 1538 C CA . LEU A 1 193 ? -16.391 2.527 -4.816 1 97.62 193 LEU A CA 1
ATOM 1539 C C . LEU A 1 193 ? -17.375 3.568 -5.344 1 97.62 193 LEU A C 1
ATOM 1541 O O . LEU A 1 193 ? -18.516 3.238 -5.672 1 97.62 193 LEU A O 1
ATOM 1545 N N . ALA A 1 194 ? -16.922 4.816 -5.449 1 98.31 194 ALA A N 1
ATOM 1546 C CA . ALA A 1 194 ? -17.781 5.902 -5.926 1 98.31 194 ALA A CA 1
ATOM 1547 C C . ALA A 1 194 ? -18.156 5.699 -7.387 1 98.31 194 ALA A C 1
ATOM 1549 O O . ALA A 1 194 ? -19.328 5.887 -7.762 1 98.31 194 ALA A O 1
ATOM 1550 N N . TRP A 1 195 ? -17.203 5.359 -8.219 1 95.88 195 TRP A N 1
ATOM 1551 C CA . TRP A 1 195 ? -17.453 5.121 -9.633 1 95.88 195 TRP A CA 1
ATOM 1552 C C . TRP A 1 195 ? -18.484 4.016 -9.82 1 95.88 195 TRP A C 1
ATOM 1554 O O . TRP A 1 195 ? -19.422 4.156 -10.625 1 95.88 195 TRP A O 1
ATOM 1564 N N . GLN A 1 196 ? -18.297 2.939 -9.109 1 93.69 196 GLN A N 1
ATOM 1565 C CA . GLN A 1 196 ? -19.188 1.791 -9.281 1 93.69 196 GLN A CA 1
ATOM 1566 C C . GLN A 1 196 ? -20.594 2.098 -8.766 1 93.69 196 GLN A C 1
ATOM 1568 O O . GLN A 1 196 ? -21.578 1.645 -9.344 1 93.69 196 GLN A O 1
ATOM 1573 N N . TYR A 1 197 ? -20.703 2.801 -7.695 1 97.06 197 TYR A N 1
ATOM 1574 C CA . TYR A 1 197 ? -22 3.107 -7.094 1 97.06 197 TYR A CA 1
ATOM 1575 C C . TYR A 1 197 ? -22.781 4.078 -7.961 1 97.06 197 TYR A C 1
ATOM 1577 O O . TYR A 1 197 ? -23.984 3.9 -8.164 1 97.06 197 TYR A O 1
ATOM 1585 N N . THR A 1 198 ? -22.109 5.09 -8.516 1 97.75 198 THR A N 1
ATOM 1586 C CA . THR A 1 198 ? -22.797 6.184 -9.188 1 97.75 198 THR A CA 1
ATOM 1587 C C . THR A 1 198 ? -22.906 5.914 -10.688 1 97.75 198 THR A C 1
ATOM 1589 O O . THR A 1 198 ? -23.812 6.43 -11.352 1 97.75 198 THR A O 1
ATOM 1592 N N . GLY A 1 199 ? -21.969 5.145 -11.195 1 95 199 GLY A N 1
ATOM 1593 C CA . GLY A 1 199 ? -21.859 5.004 -12.641 1 95 199 GLY A CA 1
ATOM 1594 C C . GLY A 1 199 ? -21.281 6.23 -13.312 1 95 199 GLY A C 1
ATOM 1595 O O . GLY A 1 199 ? -21.297 6.344 -14.539 1 95 199 GLY A O 1
ATOM 1596 N N . HIS A 1 200 ? -20.859 7.273 -12.508 1 97.19 200 HIS A N 1
ATOM 1597 C CA . HIS A 1 200 ? -20.266 8.516 -13 1 97.19 200 HIS A CA 1
ATOM 1598 C C . HIS A 1 200 ? -18.75 8.461 -12.969 1 97.19 200 HIS A C 1
ATOM 1600 O O . HIS A 1 200 ? -18.172 7.527 -12.406 1 97.19 200 HIS A O 1
ATOM 1606 N N . LYS A 1 201 ? -18.078 9.477 -13.539 1 95.19 201 LYS A N 1
ATOM 1607 C CA . LYS A 1 201 ? -16.641 9.375 -13.688 1 95.19 201 LYS A CA 1
ATOM 1608 C C . LYS A 1 201 ? -15.938 10.578 -13.055 1 95.19 201 LYS A C 1
ATOM 1610 O O . LYS A 1 201 ? -14.836 10.445 -12.508 1 95.19 201 LYS A O 1
ATOM 1615 N N . ASP A 1 202 ? -16.5 11.734 -13.078 1 98 202 ASP A N 1
ATOM 1616 C CA . ASP A 1 202 ? -15.773 12.961 -12.766 1 98 202 ASP A CA 1
ATOM 1617 C C . ASP A 1 202 ? -15.57 13.109 -11.258 1 98 202 ASP A C 1
ATOM 1619 O O . ASP A 1 202 ? -16.406 12.68 -10.469 1 98 202 ASP A O 1
ATOM 1623 N N . ILE A 1 203 ? -14.508 13.688 -10.914 1 98.44 203 ILE A N 1
ATOM 1624 C CA . ILE A 1 203 ? -14.148 13.898 -9.516 1 98.44 203 ILE A CA 1
ATOM 1625 C C . ILE A 1 203 ? -13.922 15.383 -9.258 1 98.44 203 ILE A C 1
ATOM 1627 O O . ILE A 1 203 ? -13.281 16.062 -10.062 1 98.44 203 ILE A O 1
ATOM 1631 N N . ILE A 1 204 ? -14.484 15.898 -8.195 1 98.69 204 ILE A N 1
ATOM 1632 C CA . ILE A 1 204 ? -14.18 17.25 -7.727 1 98.69 204 ILE A CA 1
ATOM 1633 C C . ILE A 1 204 ? -13.227 17.172 -6.539 1 98.69 204 ILE A C 1
ATOM 1635 O O . ILE A 1 204 ? -13.461 16.422 -5.59 1 98.69 204 ILE A O 1
ATOM 1639 N N . THR A 1 205 ? -12.125 17.844 -6.609 1 98.19 205 THR A N 1
ATOM 1640 C CA . THR A 1 205 ? -11.172 17.984 -5.516 1 98.19 205 THR A CA 1
ATOM 1641 C C . THR A 1 205 ? -10.938 19.453 -5.203 1 98.19 205 THR A C 1
ATOM 1643 O O . THR A 1 205 ? -11.547 20.344 -5.816 1 98.19 205 THR A O 1
ATOM 1646 N N . LEU A 1 206 ? -10.109 19.75 -4.156 1 98 206 LEU A N 1
ATOM 1647 C CA . LEU A 1 206 ? -9.852 21.109 -3.738 1 98 206 LEU A CA 1
ATOM 1648 C C . LEU A 1 206 ? -8.477 21.578 -4.211 1 98 206 LEU A C 1
ATOM 1650 O O . LEU A 1 206 ? -7.566 20.766 -4.379 1 98 206 LEU A O 1
ATOM 1654 N N . GLU A 1 207 ? -8.422 22.859 -4.348 1 95.62 207 GLU A N 1
ATOM 1655 C CA . GLU A 1 207 ? -7.105 23.469 -4.555 1 95.62 207 GLU A CA 1
ATOM 1656 C C . GLU A 1 207 ? -6.145 23.078 -3.434 1 95.62 207 GLU A C 1
ATOM 1658 O O . GLU A 1 207 ? -6.527 23.062 -2.262 1 95.62 207 GLU A O 1
ATOM 1663 N N . ASN A 1 208 ? -4.906 22.703 -3.822 1 94.81 208 ASN A N 1
ATOM 1664 C CA . ASN A 1 208 ? -3.805 22.438 -2.904 1 94.81 208 ASN A CA 1
ATOM 1665 C C . ASN A 1 208 ? -4.016 21.125 -2.154 1 94.81 208 ASN A C 1
ATOM 1667 O O . ASN A 1 208 ? -3.281 20.812 -1.212 1 94.81 208 ASN A O 1
ATOM 1671 N N . ALA A 1 209 ? -4.992 20.344 -2.58 1 96.62 209 ALA A N 1
ATOM 1672 C CA . ALA A 1 209 ? -5.258 19.078 -1.922 1 96.62 209 ALA A CA 1
ATOM 1673 C C . ALA A 1 209 ? -4.199 18.031 -2.291 1 96.62 209 ALA A C 1
ATOM 1675 O O . ALA A 1 209 ? -3.562 18.141 -3.342 1 96.62 209 ALA A O 1
ATOM 1676 N N . TYR A 1 210 ? -3.938 17.141 -1.446 1 95.12 210 TYR A N 1
ATOM 1677 C CA . TYR A 1 210 ? -3.094 15.961 -1.663 1 95.12 210 TYR A CA 1
ATOM 1678 C C . TYR A 1 210 ? -3.777 14.695 -1.161 1 95.12 210 TYR A C 1
ATOM 1680 O O . TYR A 1 210 ? -4.082 14.578 0.027 1 95.12 210 TYR A O 1
ATOM 1688 N N . HIS A 1 211 ? -3.936 13.711 -2.039 1 97.25 211 HIS A N 1
ATOM 1689 C CA . HIS A 1 211 ? -4.699 12.531 -1.663 1 97.25 211 HIS A CA 1
ATOM 1690 C C . HIS A 1 211 ? -3.887 11.258 -1.877 1 97.25 211 HIS A C 1
ATOM 1692 O O . HIS A 1 211 ? -4.383 10.148 -1.642 1 97.25 211 HIS A O 1
ATOM 1698 N N . GLY A 1 212 ? -2.668 11.359 -2.35 1 94.5 212 GLY A N 1
ATOM 1699 C CA . GLY A 1 212 ? -1.854 10.164 -2.475 1 94.5 212 GLY A CA 1
ATOM 1700 C C . GLY A 1 212 ? -0.899 10.211 -3.652 1 94.5 212 GLY A C 1
ATOM 1701 O O . GLY A 1 212 ? -0.861 11.195 -4.387 1 94.5 212 GLY A O 1
ATOM 1702 N N . HIS A 1 213 ? -0.171 9.086 -3.863 1 91.5 213 HIS A N 1
ATOM 1703 C CA . HIS A 1 213 ? 0.944 9.141 -4.801 1 91.5 213 HIS A CA 1
ATOM 1704 C C . HIS A 1 213 ? 0.713 8.203 -5.984 1 91.5 213 HIS A C 1
ATOM 1706 O O . HIS A 1 213 ? 1.45 8.25 -6.973 1 91.5 213 HIS A O 1
ATOM 1712 N N . VAL A 1 214 ? -0.303 7.312 -5.902 1 93.56 214 VAL A N 1
ATOM 1713 C CA . VAL A 1 214 ? -0.533 6.453 -7.059 1 93.56 214 VAL A CA 1
ATOM 1714 C C . VAL A 1 214 ? -1.172 7.258 -8.188 1 93.56 214 VAL A C 1
ATOM 1716 O O . VAL A 1 214 ? -1.723 8.336 -7.949 1 93.56 214 VAL A O 1
ATOM 1719 N N . SER A 1 215 ? -1.177 6.773 -9.336 1 91.12 215 SER A N 1
ATOM 1720 C CA . SER A 1 215 ? -1.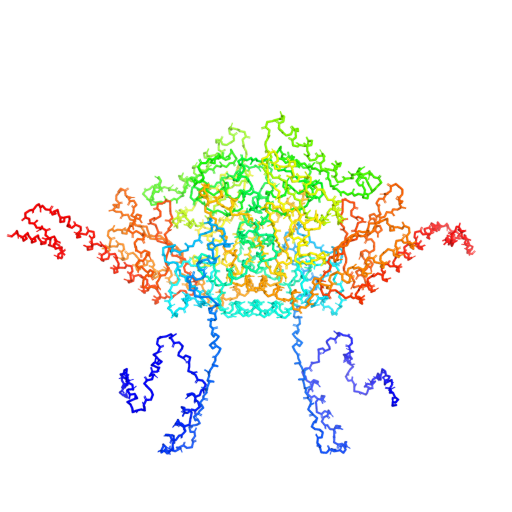507 7.508 -10.555 1 91.12 215 SER A CA 1
ATOM 1721 C C . SER A 1 215 ? -2.906 8.109 -10.477 1 91.12 215 SER A C 1
ATOM 1723 O O . SER A 1 215 ? -3.109 9.266 -10.836 1 91.12 215 SER A O 1
ATOM 1725 N N . SER A 1 216 ? -3.842 7.332 -9.984 1 90.81 216 SER A N 1
ATOM 1726 C CA . SER A 1 216 ? -5.215 7.812 -9.891 1 90.81 216 SER A CA 1
ATOM 1727 C C . SER A 1 216 ? -5.32 9.008 -8.945 1 90.81 216 SER A C 1
ATOM 1729 O O . SER A 1 216 ? -6.18 9.875 -9.125 1 90.81 216 SER A O 1
ATOM 1731 N N . LEU A 1 217 ? -4.402 9.07 -8.008 1 93.25 217 LEU A N 1
ATOM 1732 C CA . LEU A 1 217 ? -4.504 10.109 -6.98 1 93.25 217 LEU A CA 1
ATOM 1733 C C . LEU A 1 217 ? -3.67 11.328 -7.359 1 93.25 217 LEU A C 1
ATOM 1735 O O . LEU A 1 217 ? -3.984 12.453 -6.953 1 93.25 217 LEU A O 1
ATOM 1739 N N . ILE A 1 218 ? -2.682 11.094 -8.148 1 88.25 218 ILE A N 1
ATOM 1740 C CA . ILE A 1 218 ? -1.901 12.227 -8.617 1 88.25 218 ILE A CA 1
ATOM 1741 C C . ILE A 1 218 ? -2.789 13.156 -9.453 1 88.25 218 ILE A C 1
ATOM 1743 O O . ILE A 1 218 ? -2.693 14.383 -9.336 1 88.25 218 ILE A O 1
ATOM 1747 N N . ASN A 1 219 ? -3.693 12.586 -10.156 1 86.44 219 ASN A N 1
ATOM 1748 C CA . ASN A 1 219 ? -4.586 13.344 -11.031 1 86.44 219 ASN A CA 1
ATOM 1749 C C . ASN A 1 219 ? -5.543 14.219 -10.227 1 86.44 219 ASN A C 1
ATOM 1751 O O . ASN A 1 219 ? -6.051 15.219 -10.742 1 86.44 219 ASN A O 1
ATOM 1755 N N . ILE A 1 220 ? -5.727 13.859 -8.953 1 93.38 220 ILE A N 1
ATOM 1756 C CA . ILE A 1 220 ? -6.703 14.617 -8.18 1 93.38 220 ILE A CA 1
ATOM 1757 C C . ILE A 1 220 ? -6.016 15.305 -7.004 1 93.38 220 ILE A C 1
ATOM 1759 O O . ILE A 1 220 ? -6.652 15.617 -5.996 1 93.38 220 ILE A O 1
ATOM 1763 N N . SER A 1 221 ? -4.719 15.383 -7.113 1 92.19 221 SER A N 1
ATOM 1764 C CA . SER A 1 221 ? -3.932 16.078 -6.098 1 92.19 221 SER A CA 1
ATOM 1765 C C . SER A 1 221 ? -3.254 17.312 -6.68 1 92.19 221 SER A C 1
ATOM 1767 O O . SER A 1 221 ? -2.082 17.266 -7.059 1 92.19 221 SER A O 1
ATOM 1769 N N . PRO A 1 222 ? -3.906 18.438 -6.684 1 88.12 222 PRO A N 1
ATOM 1770 C CA . PRO A 1 222 ? -3.332 19.672 -7.246 1 88.12 222 PRO A CA 1
ATOM 1771 C C . PRO A 1 222 ? -2.006 20.047 -6.594 1 88.12 222 PRO A C 1
ATOM 1773 O O . PRO A 1 222 ? -1.166 20.688 -7.227 1 88.12 222 PRO A O 1
ATOM 1776 N N . TYR A 1 223 ? -1.812 19.672 -5.355 1 82.19 223 TYR A N 1
ATOM 1777 C CA . TYR A 1 223 ? -0.542 19.859 -4.664 1 82.19 223 TYR A CA 1
ATOM 1778 C C . TYR A 1 223 ? 0.616 19.312 -5.484 1 82.19 223 TYR A C 1
ATOM 1780 O O . TYR A 1 223 ? 1.722 19.859 -5.457 1 82.19 223 TYR A O 1
ATOM 1788 N N . LYS A 1 224 ? 0.403 18.281 -6.234 1 72.75 224 LYS A N 1
ATOM 1789 C CA . LYS A 1 224 ? 1.446 17.578 -6.969 1 72.75 224 LYS A CA 1
ATOM 1790 C C . LYS A 1 224 ? 1.395 17.906 -8.461 1 72.75 224 LYS A C 1
ATOM 1792 O O . LYS A 1 224 ? 2.43 18.141 -9.086 1 72.75 224 LYS A O 1
ATOM 1797 N N . PHE A 1 225 ? 0.302 17.922 -9.039 1 72 225 PHE A N 1
ATOM 1798 C CA . PHE A 1 225 ? 0.296 17.922 -10.5 1 72 225 PHE A CA 1
ATOM 1799 C C . PHE A 1 225 ? 0.622 19.312 -11.039 1 72 225 PHE A C 1
ATOM 1801 O O . PHE A 1 225 ? 0.984 19.469 -12.203 1 72 225 PHE A O 1
ATOM 1808 N N . HIS A 1 226 ? 0.496 20.281 -10.156 1 68 226 HIS A N 1
ATOM 1809 C CA . HIS A 1 226 ? 0.928 21.594 -10.625 1 68 226 HIS A CA 1
ATOM 1810 C C . HIS A 1 226 ? 2.439 21.641 -10.82 1 68 226 HIS A C 1
ATOM 1812 O O . HIS A 1 226 ? 2.955 22.516 -11.516 1 68 226 HIS A O 1
ATOM 1818 N N . GLN A 1 227 ? 2.967 20.656 -10.258 1 64.31 227 GLN A N 1
ATOM 1819 C CA . GLN A 1 227 ? 4.422 20.594 -10.367 1 64.31 227 GLN A CA 1
ATOM 1820 C C . GLN A 1 227 ? 4.836 19.938 -11.688 1 64.31 227 GLN A C 1
ATOM 1822 O O . GLN A 1 227 ? 5.988 20.062 -12.109 1 64.31 227 GLN A O 1
ATOM 1827 N N . LEU A 1 228 ? 3.83 19.297 -12.273 1 63.16 228 LEU A N 1
ATOM 1828 C CA . LEU A 1 228 ? 4.148 18.594 -13.5 1 63.16 228 LEU A CA 1
ATOM 1829 C C . LEU A 1 228 ? 4.121 19.531 -14.703 1 63.16 228 LEU A C 1
ATOM 1831 O O . LEU A 1 228 ? 3.168 20.297 -14.875 1 63.16 228 LEU A O 1
ATOM 1835 N N . SER A 1 229 ? 5.168 19.828 -15.352 1 56.22 229 SER A N 1
ATOM 1836 C CA . SER A 1 229 ? 5.324 20.75 -16.469 1 56.22 229 SER A CA 1
ATOM 1837 C C . SER A 1 229 ? 4.32 20.453 -17.578 1 56.22 229 SER A C 1
ATOM 1839 O O . SER A 1 229 ? 3.752 21.375 -18.172 1 56.22 229 SER A O 1
ATOM 1841 N N . ASN A 1 230 ? 4.062 19.203 -17.938 1 56.53 230 ASN A N 1
ATOM 1842 C CA . ASN A 1 230 ? 3.322 18.875 -19.156 1 56.53 230 ASN A CA 1
ATOM 1843 C C . ASN A 1 230 ? 2.039 18.109 -18.844 1 56.53 230 ASN A C 1
ATOM 1845 O O . ASN A 1 230 ? 1.483 17.438 -19.719 1 56.53 230 ASN A O 1
ATOM 1849 N N . ALA A 1 231 ? 1.655 18.422 -17.641 1 58.06 231 ALA A N 1
ATOM 1850 C CA . ALA A 1 231 ? 0.553 17.5 -17.359 1 58.06 231 ALA A CA 1
ATOM 1851 C C . ALA A 1 231 ? -0.782 18.109 -17.797 1 58.06 231 ALA A C 1
ATOM 1853 O O . ALA A 1 231 ? -1.111 19.234 -17.422 1 58.06 231 ALA A O 1
ATOM 1854 N N . GLU A 1 232 ? -1.366 17.531 -18.812 1 63.47 232 GLU A N 1
ATOM 1855 C CA . GLU A 1 232 ? -2.732 17.875 -19.203 1 63.47 232 GLU A CA 1
ATOM 1856 C C . GLU A 1 232 ? -3.73 17.438 -18.125 1 63.47 232 GLU A C 1
ATOM 1858 O O . GLU A 1 232 ? -3.719 16.297 -17.688 1 63.47 232 GLU A O 1
ATOM 1863 N N . GLN A 1 233 ? -4.27 18.438 -17.594 1 70.75 233 GLN A N 1
ATOM 1864 C CA . GLN A 1 233 ? -5.309 18.141 -16.609 1 70.75 233 GLN A CA 1
ATOM 1865 C C . GLN A 1 233 ? -6.414 17.281 -17.219 1 70.75 233 GLN A C 1
ATOM 1867 O O . GLN A 1 233 ? -6.844 17.516 -18.344 1 70.75 233 GLN A O 1
ATOM 1872 N N . SER A 1 234 ? -6.73 16.281 -16.5 1 81 234 SER A N 1
ATOM 1873 C CA . SER A 1 234 ? -7.797 15.383 -16.938 1 81 234 SER A CA 1
ATOM 1874 C C . SER A 1 234 ? -9.125 16.125 -17.047 1 81 234 SER A C 1
ATOM 1876 O O . SER A 1 234 ? -9.461 16.953 -16.188 1 81 234 SER A O 1
ATOM 1878 N N . LYS A 1 235 ? -9.875 15.852 -18.016 1 86.38 235 LYS A N 1
ATOM 1879 C CA . LYS A 1 235 ? -11.18 16.469 -18.25 1 86.38 235 LYS A CA 1
ATOM 1880 C C . LYS A 1 235 ? -12.195 16 -17.203 1 86.38 235 LYS A C 1
ATOM 1882 O O . LYS A 1 235 ? -13.234 16.641 -17.016 1 86.38 235 LYS A O 1
ATOM 1887 N N . SER A 1 236 ? -11.805 14.992 -16.562 1 93.31 236 SER A N 1
ATOM 1888 C CA . SER A 1 236 ? -12.742 14.414 -15.602 1 93.31 236 SER A CA 1
ATOM 1889 C C . SER A 1 236 ? -12.43 14.859 -14.18 1 93.31 236 SER A C 1
ATOM 1891 O O . SER A 1 236 ? -13.047 14.383 -13.219 1 93.31 236 SER A O 1
ATOM 1893 N N . VAL A 1 237 ? -11.5 15.766 -14.039 1 95.62 237 VAL A N 1
ATOM 1894 C CA . VAL A 1 237 ? -11.141 16.266 -12.719 1 95.62 237 VAL A CA 1
ATOM 1895 C C . VAL A 1 237 ? -11.453 17.766 -12.633 1 95.62 237 VAL A C 1
ATOM 1897 O O . VAL A 1 237 ? -11.039 18.547 -13.5 1 95.62 237 VAL A O 1
ATOM 1900 N N . HIS A 1 238 ? -12.195 18.156 -11.672 1 97.25 238 HIS A N 1
ATOM 1901 C CA . HIS A 1 238 ? -12.555 19.547 -11.406 1 97.25 238 HIS A CA 1
ATOM 1902 C C . HIS A 1 238 ? -11.977 20.031 -10.078 1 97.25 238 HI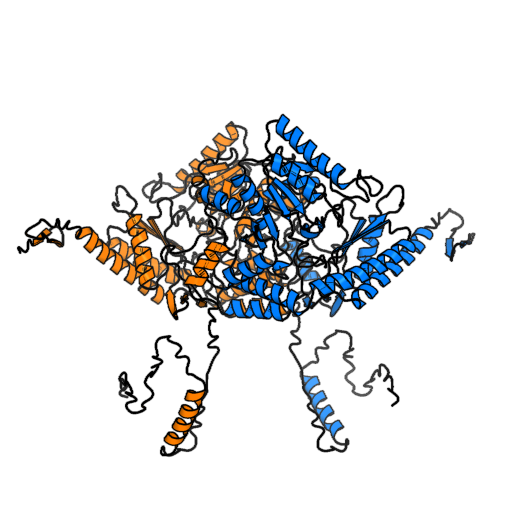S A C 1
ATOM 1904 O O . HIS A 1 238 ? -12.086 19.344 -9.062 1 97.25 238 HIS A O 1
ATOM 1910 N N . VAL A 1 239 ? -11.375 21.172 -10.102 1 96.75 239 VAL A N 1
ATOM 1911 C CA . VAL A 1 239 ? -10.703 21.688 -8.914 1 96.75 239 VAL A CA 1
ATOM 1912 C C . VAL A 1 239 ? -11.508 22.844 -8.336 1 96.75 239 VAL A C 1
ATOM 1914 O O . VAL A 1 239 ? -11.625 23.906 -8.961 1 96.75 239 VAL A O 1
ATOM 1917 N N . ALA A 1 240 ? -12.031 22.656 -7.195 1 98.25 240 ALA A N 1
ATOM 1918 C CA . ALA A 1 240 ? -12.75 23.703 -6.477 1 98.25 240 ALA A CA 1
ATOM 1919 C C . ALA A 1 240 ? -11.805 24.531 -5.621 1 98.25 240 ALA A C 1
ATOM 1921 O O . ALA A 1 240 ? -10.68 24.109 -5.328 1 98.25 240 ALA A O 1
ATOM 1922 N N . LEU A 1 241 ? -12.297 25.656 -5.191 1 97.81 241 LEU A N 1
ATOM 1923 C CA . LEU A 1 241 ? -11.531 26.562 -4.344 1 97.81 241 LEU A CA 1
ATOM 1924 C C . LEU A 1 241 ? -11.297 25.938 -2.967 1 97.81 241 LEU A C 1
ATOM 1926 O O . LEU A 1 241 ? -12.18 25.281 -2.42 1 97.81 241 LEU A O 1
ATOM 1930 N N . SER A 1 242 ? -10.078 26.094 -2.49 1 97.62 242 SER A N 1
ATOM 1931 C CA . SER A 1 242 ? -9.836 25.766 -1.088 1 97.62 242 SER A CA 1
ATOM 1932 C C . SER A 1 242 ? -10.578 26.719 -0.163 1 97.62 242 SER A C 1
ATOM 1934 O O . SER A 1 242 ? -10.516 27.938 -0.343 1 97.62 242 SER A O 1
ATOM 1936 N N . PRO A 1 243 ? -11.305 26.25 0.819 1 98.06 243 PRO A N 1
ATOM 1937 C CA . PRO A 1 243 ? -12.086 27.125 1.688 1 98.06 243 PRO A CA 1
ATOM 1938 C C . PRO A 1 243 ? -11.242 27.781 2.783 1 98.06 243 PRO A C 1
ATOM 1940 O O . PRO A 1 243 ? -11.492 27.562 3.971 1 98.06 243 PRO A O 1
ATOM 1943 N N . ASP A 1 244 ? -10.32 28.531 2.406 1 97.31 244 ASP A N 1
ATOM 1944 C CA . ASP A 1 244 ? -9.422 29.297 3.271 1 97.31 244 ASP A CA 1
ATOM 1945 C C . ASP A 1 244 ? -9.984 30.688 3.562 1 97.31 244 ASP A C 1
ATOM 1947 O O . ASP A 1 244 ? -10.039 31.531 2.674 1 97.31 244 ASP A O 1
ATOM 1951 N N . VAL A 1 245 ? -10.32 30.984 4.812 1 97.12 245 VAL A N 1
ATOM 1952 C CA . VAL A 1 245 ? -11 32.25 5.133 1 97.12 245 VAL A CA 1
ATOM 1953 C C . VAL A 1 245 ? -9.977 33.312 5.484 1 97.12 245 VAL A C 1
ATOM 1955 O O . VAL A 1 245 ? -10.336 34.469 5.773 1 97.12 245 VAL A O 1
ATOM 1958 N N . TYR A 1 246 ? -8.703 32.969 5.477 1 97 246 TYR A N 1
ATOM 1959 C CA . TYR A 1 246 ? -7.656 33.938 5.707 1 97 246 TYR A CA 1
ATOM 1960 C C . TYR A 1 246 ? -7.152 34.531 4.395 1 97 246 TYR A C 1
ATOM 1962 O O . TYR A 1 246 ? -7.145 35.75 4.207 1 97 246 TYR A O 1
ATOM 1970 N N . ARG A 1 247 ? -6.824 33.625 3.426 1 94.69 247 ARG A N 1
ATOM 1971 C CA . ARG A 1 247 ? -6.203 34.094 2.184 1 94.69 247 ARG A CA 1
ATOM 1972 C C . ARG A 1 247 ? -7.168 33.938 1.009 1 94.69 247 ARG A C 1
ATOM 1974 O O . ARG A 1 247 ? -6.961 34.531 -0.046 1 94.69 247 ARG A O 1
ATOM 1981 N N . GLY A 1 248 ? -8.141 33.125 1.195 1 94.88 248 GLY A N 1
ATOM 1982 C CA . GLY A 1 248 ? -9.047 32.875 0.089 1 94.88 248 GLY A CA 1
ATOM 1983 C C . GLY A 1 248 ? -9.867 34.094 -0.305 1 94.88 248 GLY A C 1
ATOM 1984 O O . GLY A 1 248 ? -9.742 35.156 0.302 1 94.88 248 GLY A O 1
ATOM 1985 N N . ILE A 1 249 ? -10.68 33.906 -1.317 1 95.88 249 ILE A N 1
ATOM 1986 C CA . ILE A 1 249 ? -11.453 35 -1.891 1 95.88 249 ILE A CA 1
ATOM 1987 C C . ILE A 1 249 ? -12.586 35.375 -0.945 1 95.88 249 ILE A C 1
ATOM 1989 O O . ILE A 1 249 ? -13 36.531 -0.888 1 95.88 249 ILE A O 1
ATOM 1993 N N . TYR A 1 250 ? -13.133 34.438 -0.253 1 97.5 250 TYR A N 1
ATOM 1994 C CA . TYR A 1 250 ? -14.156 34.719 0.75 1 97.5 250 TYR A CA 1
ATOM 1995 C C . TYR A 1 250 ? -13.586 34.625 2.158 1 97.5 250 TYR A C 1
ATOM 1997 O O . TYR A 1 250 ? -13.531 33.531 2.738 1 97.5 250 TYR A O 1
ATOM 2005 N N . LYS A 1 251 ? -13.336 35.719 2.693 1 95.62 251 LYS A N 1
ATOM 2006 C CA . LYS A 1 251 ? -12.586 35.812 3.943 1 95.62 251 LYS A CA 1
ATOM 2007 C C . LYS A 1 251 ? -13.516 35.875 5.145 1 95.62 251 LYS A C 1
ATOM 2009 O O . LYS A 1 251 ? -14.727 35.656 5.012 1 95.62 251 LYS A O 1
ATOM 2014 N N . LYS A 1 252 ? -12.922 36.062 6.305 1 91.06 252 LYS A N 1
ATOM 2015 C CA . LYS A 1 252 ? -13.641 36 7.57 1 91.06 252 LYS A CA 1
ATOM 2016 C C . LYS A 1 252 ? -14.695 37.125 7.637 1 91.06 252 LYS A C 1
ATOM 2018 O O . LYS A 1 252 ? -15.727 36.969 8.297 1 91.06 252 LYS A O 1
ATOM 2023 N N . ASP A 1 253 ? -14.477 38.156 6.926 1 92.19 253 ASP A N 1
ATOM 2024 C CA . ASP A 1 253 ? -15.414 39.281 6.973 1 92.19 253 ASP A CA 1
ATOM 2025 C C . ASP A 1 253 ? -16.609 39.031 6.051 1 92.19 253 ASP A C 1
ATOM 2027 O O . ASP A 1 253 ? -17.594 39.781 6.098 1 92.19 253 ASP A O 1
ATOM 2031 N N . HIS A 1 254 ? -16.531 38.031 5.25 1 95.5 254 HIS A N 1
ATOM 2032 C CA . HIS A 1 254 ? -17.688 37.656 4.449 1 95.5 254 HIS A CA 1
ATOM 2033 C C . HIS A 1 254 ? -18.828 37.188 5.332 1 95.5 254 HIS A C 1
ATOM 2035 O O . HIS A 1 254 ? -18.609 36.469 6.32 1 95.5 254 HIS A O 1
ATOM 2041 N N . PRO A 1 255 ? -20.047 37.562 4.984 1 96.31 255 PRO A N 1
ATOM 2042 C CA . PRO A 1 255 ? -21.172 37.219 5.855 1 96.31 255 PRO A CA 1
ATOM 2043 C C . PRO A 1 255 ? -21.406 35.719 5.965 1 96.31 255 PRO A C 1
ATOM 2045 O O . PRO A 1 255 ? -21.859 35.219 7 1 96.31 255 PRO A O 1
ATOM 2048 N N . ASP A 1 256 ? -21.141 34.938 4.883 1 97.62 256 ASP A N 1
ATOM 2049 C CA . ASP A 1 256 ? -21.328 33.5 4.887 1 97.62 256 ASP A CA 1
ATOM 2050 C C . ASP A 1 256 ? -20.312 32.812 3.98 1 97.62 256 ASP A C 1
ATOM 2052 O O . ASP A 1 256 ? -20.688 32.281 2.93 1 97.62 256 ASP A O 1
ATOM 2056 N N . PRO A 1 257 ? -19.094 32.719 4.449 1 97.81 257 PRO A N 1
ATOM 2057 C CA . PRO A 1 257 ? -18.062 32.125 3.604 1 97.81 257 PRO A CA 1
ATOM 2058 C C . PRO A 1 257 ? -18.328 30.672 3.27 1 97.81 257 PRO A C 1
ATOM 2060 O O . PRO A 1 257 ? -17.984 30.203 2.18 1 97.81 257 PRO A O 1
ATOM 2063 N N . ALA A 1 258 ? -19 29.922 4.125 1 97.75 258 ALA A N 1
ATOM 2064 C CA . ALA A 1 258 ? -19.328 28.516 3.887 1 97.75 258 ALA A CA 1
ATOM 2065 C C . ALA A 1 258 ? -20.172 28.344 2.625 1 97.75 258 ALA A C 1
ATOM 2067 O O . ALA A 1 258 ? -19.859 27.516 1.77 1 97.75 258 ALA A O 1
ATOM 2068 N N . THR A 1 259 ? -21.188 29.125 2.559 1 98.25 259 THR A N 1
ATOM 2069 C CA . THR A 1 259 ? -22.078 29.078 1.402 1 98.25 259 THR A CA 1
ATOM 2070 C C . THR A 1 259 ? -21.344 29.531 0.14 1 98.25 259 THR A C 1
ATOM 2072 O O . THR A 1 259 ? -21.516 28.922 -0.926 1 98.25 259 THR A O 1
ATOM 2075 N N . ALA A 1 260 ? -20.594 30.594 0.299 1 98.5 260 ALA A N 1
ATOM 2076 C CA . ALA A 1 260 ? -19.875 31.141 -0.854 1 98.5 260 ALA A CA 1
ATOM 2077 C C . ALA A 1 260 ? -18.938 30.094 -1.461 1 98.5 260 ALA A C 1
ATOM 2079 O O . ALA A 1 260 ? -18.922 29.906 -2.678 1 98.5 260 ALA A O 1
ATOM 2080 N N . TYR A 1 261 ? -18.188 29.422 -0.661 1 98.69 261 TYR A N 1
ATOM 2081 C CA . TYR A 1 261 ? -17.266 28.406 -1.147 1 98.69 261 TYR A CA 1
ATOM 2082 C C . TYR A 1 261 ? -18.031 27.188 -1.652 1 98.69 261 TYR A C 1
ATOM 2084 O O . TYR A 1 261 ? -17.609 26.547 -2.621 1 98.69 261 TYR A O 1
ATOM 2092 N N . ALA A 1 262 ? -19.094 26.766 -0.983 1 98.69 262 ALA A N 1
ATOM 2093 C CA . ALA A 1 262 ? -19.906 25.641 -1.434 1 98.69 262 ALA A CA 1
ATOM 2094 C C . ALA A 1 262 ? -20.516 25.906 -2.805 1 98.69 262 ALA A C 1
ATOM 2096 O O . ALA A 1 262 ? -20.672 25 -3.617 1 98.69 262 ALA A O 1
ATOM 2097 N N . ASP A 1 263 ? -20.859 27.172 -3.045 1 98.56 263 ASP A N 1
ATOM 2098 C CA . ASP A 1 263 ? -21.453 27.562 -4.324 1 98.56 263 ASP A CA 1
ATOM 2099 C C . ASP A 1 263 ? -20.438 27.406 -5.461 1 98.56 263 ASP A C 1
ATOM 2101 O O . ASP A 1 263 ? -20.828 27.141 -6.602 1 98.56 263 ASP A O 1
ATOM 2105 N N . ASP A 1 264 ? -19.219 27.594 -5.148 1 98.56 264 ASP A N 1
ATOM 2106 C CA . ASP A 1 264 ? -18.188 27.312 -6.148 1 98.56 264 ASP A CA 1
ATOM 2107 C C . ASP A 1 264 ? -18.266 25.859 -6.621 1 98.56 264 ASP A C 1
ATOM 2109 O O . ASP A 1 264 ? -18.125 25.578 -7.816 1 98.56 264 ASP A O 1
ATOM 2113 N N . VAL A 1 265 ? -18.469 24.906 -5.715 1 98.75 265 VAL A N 1
ATOM 2114 C CA . VAL A 1 265 ? -18.641 23.5 -6.051 1 98.75 265 VAL A CA 1
ATOM 2115 C C . VAL A 1 265 ? -19.906 23.312 -6.871 1 98.75 265 VAL A C 1
ATOM 2117 O O . VAL A 1 265 ? -19.906 22.578 -7.871 1 98.75 265 VAL A O 1
ATOM 2120 N N . LYS A 1 266 ? -20.969 23.953 -6.465 1 98.69 266 LYS A N 1
ATOM 2121 C CA . LYS A 1 266 ? -22.219 23.922 -7.203 1 98.69 266 LYS A CA 1
ATOM 2122 C C . LYS A 1 266 ? -22.031 24.375 -8.648 1 98.69 266 LYS A C 1
ATOM 2124 O O . LYS A 1 266 ? -22.531 23.734 -9.578 1 98.69 266 LYS A O 1
ATOM 2129 N N . ASN A 1 267 ? -21.312 25.422 -8.828 1 98.56 267 ASN A N 1
ATOM 2130 C CA . ASN A 1 267 ? -21.047 25.969 -10.156 1 98.56 267 ASN A CA 1
ATOM 2131 C C . ASN A 1 267 ? -20.234 24.984 -11.008 1 98.56 267 ASN A C 1
ATOM 2133 O O . ASN A 1 267 ? -20.484 24.859 -12.203 1 98.56 267 ASN A O 1
ATOM 2137 N N . LEU A 1 268 ? -19.266 24.359 -10.398 1 98.44 268 LEU A N 1
ATOM 2138 C CA . LEU A 1 268 ? -18.453 23.359 -11.102 1 98.44 268 LEU A CA 1
ATOM 2139 C C . LEU A 1 268 ? -19.328 22.203 -11.562 1 98.44 268 LEU A C 1
ATOM 2141 O O . LEU A 1 268 ? -19.125 21.656 -12.656 1 98.44 268 LEU A O 1
ATOM 2145 N N . ILE A 1 269 ? -20.219 21.766 -10.703 1 98.62 269 ILE A N 1
ATOM 2146 C CA . ILE A 1 269 ? -21.125 20.672 -11.039 1 98.62 269 ILE A CA 1
ATOM 2147 C C . ILE A 1 269 ? -21.984 21.062 -12.242 1 98.62 269 ILE A C 1
ATOM 2149 O O . ILE A 1 269 ? -22.141 20.281 -13.18 1 98.62 269 ILE A O 1
ATOM 2153 N N . HIS A 1 270 ? -22.516 22.281 -12.234 1 98.19 270 HIS A N 1
ATOM 2154 C CA . HIS A 1 270 ? -23.344 22.766 -13.336 1 98.19 270 HIS A CA 1
ATOM 2155 C C . HIS A 1 270 ? -22.562 22.797 -14.641 1 98.19 270 HIS A C 1
ATOM 2157 O O . HIS A 1 270 ? -23.047 22.344 -15.68 1 98.19 270 HIS A O 1
ATOM 2163 N N . LYS A 1 271 ? -21.406 23.312 -14.57 1 97.81 271 LYS A N 1
ATOM 2164 C CA . LYS A 1 271 ? -20.562 23.406 -15.75 1 97.81 271 LYS A CA 1
ATOM 2165 C C . LYS A 1 271 ? -20.25 22.016 -16.297 1 97.81 271 LYS A C 1
ATOM 2167 O O . LYS A 1 271 ? -20.25 21.812 -17.516 1 97.81 271 LYS A O 1
ATOM 2172 N N . ALA A 1 272 ? -19.922 21.078 -15.375 1 97.5 272 ALA A N 1
ATOM 2173 C CA . ALA A 1 272 ? -19.641 19.703 -15.797 1 97.5 272 ALA A CA 1
ATOM 2174 C C . ALA A 1 272 ? -20.859 19.094 -16.484 1 97.5 272 ALA A C 1
ATOM 2176 O O . ALA A 1 272 ? -20.734 18.484 -17.547 1 97.5 272 ALA A O 1
ATOM 2177 N N . HIS A 1 273 ? -22 19.281 -15.953 1 97.06 273 HIS A N 1
ATOM 2178 C CA . HIS A 1 273 ? -23.234 18.734 -16.516 1 97.06 273 HIS A CA 1
ATOM 2179 C C . HIS A 1 273 ? -23.547 19.344 -17.875 1 97.06 273 HIS A C 1
ATOM 2181 O O . HIS A 1 273 ? -23.984 18.656 -18.781 1 97.06 273 HIS A O 1
ATOM 2187 N N . GLU A 1 274 ? -23.297 20.547 -18.016 1 97.25 274 GLU A N 1
ATOM 2188 C CA . GLU A 1 274 ? -23.516 21.234 -19.281 1 97.25 274 GLU A CA 1
ATOM 2189 C C . GLU A 1 274 ? -22.641 20.656 -20.391 1 97.25 274 GLU A C 1
ATOM 2191 O O . GLU A 1 274 ? -23.016 20.656 -21.562 1 97.25 274 GLU A O 1
ATOM 2196 N N . ASN A 1 275 ? -21.562 20.203 -20.016 1 96.31 275 ASN A N 1
ATOM 2197 C CA . ASN A 1 275 ? -20.609 19.641 -20.969 1 96.31 275 ASN A CA 1
ATOM 2198 C C . ASN A 1 275 ? -20.781 18.141 -21.125 1 96.31 275 ASN A C 1
ATOM 2200 O O . ASN A 1 275 ? -19.922 17.453 -21.688 1 96.31 275 ASN A O 1
ATOM 2204 N N . GLY A 1 276 ? -21.812 17.625 -20.453 1 95.94 276 GLY A N 1
ATOM 2205 C CA . GLY A 1 276 ? -22.172 16.219 -20.641 1 95.94 276 GLY A CA 1
ATOM 2206 C C . GLY A 1 276 ? -21.484 15.297 -19.656 1 95.94 276 GLY A C 1
ATOM 2207 O O . GLY A 1 276 ? -21.562 14.078 -19.781 1 95.94 276 GLY A O 1
ATOM 2208 N N . HIS A 1 277 ? -20.797 15.875 -18.688 1 96.69 277 HIS A N 1
ATOM 2209 C CA . HIS A 1 277 ? -20.125 15.078 -17.656 1 96.69 277 HIS A CA 1
ATOM 2210 C C . HIS A 1 277 ? -21.031 14.867 -16.453 1 96.69 277 HIS A C 1
ATOM 2212 O O . HIS A 1 277 ? -22 15.594 -16.266 1 96.69 277 HIS A O 1
ATOM 2218 N N . LYS A 1 278 ? -20.703 13.836 -15.68 1 98.06 278 LYS A N 1
ATOM 2219 C CA . LYS A 1 278 ? -21.422 13.555 -14.438 1 98.06 278 LYS A CA 1
ATOM 2220 C C . LYS A 1 278 ? -20.453 13.328 -13.281 1 98.06 278 LYS A C 1
ATOM 2222 O O . LYS A 1 278 ? -19.438 12.648 -13.445 1 98.06 278 LYS A O 1
ATOM 2227 N N . ILE A 1 279 ? -20.812 13.844 -12.125 1 98.44 279 ILE A N 1
ATOM 2228 C CA . ILE A 1 279 ? -19.922 13.852 -10.969 1 98.44 279 ILE A CA 1
ATOM 2229 C C . ILE A 1 279 ? -20.078 12.547 -10.188 1 98.44 279 ILE A C 1
ATOM 2231 O O . ILE A 1 279 ? -21.188 12.203 -9.766 1 98.44 279 ILE A O 1
ATOM 2235 N N . ALA A 1 280 ? -18.938 11.883 -9.977 1 98.62 280 ALA A N 1
ATOM 2236 C CA . ALA A 1 280 ? -18.938 10.664 -9.18 1 98.62 280 ALA A CA 1
ATOM 2237 C C . ALA A 1 280 ? -18.734 10.969 -7.703 1 98.62 280 ALA A C 1
ATOM 2239 O O . ALA A 1 280 ? -19.359 10.352 -6.84 1 98.62 280 ALA A O 1
ATOM 2240 N N . ALA A 1 281 ? -17.812 11.93 -7.488 1 98.81 281 ALA A N 1
ATOM 2241 C CA . ALA A 1 281 ? -17.516 12.164 -6.078 1 98.81 281 ALA A CA 1
ATOM 2242 C C . ALA A 1 281 ? -16.844 13.523 -5.883 1 98.81 281 ALA A C 1
ATOM 2244 O O . ALA A 1 281 ? -16.234 14.062 -6.805 1 98.81 281 ALA A O 1
ATOM 2245 N N . PHE A 1 282 ? -17.109 14.117 -4.762 1 98.88 282 PHE A N 1
ATOM 2246 C CA . PHE A 1 282 ? -16.297 15.156 -4.152 1 98.88 282 PHE A CA 1
ATOM 2247 C C . PHE A 1 282 ? -15.383 14.578 -3.076 1 98.88 282 PHE A C 1
ATOM 2249 O O . PHE A 1 282 ? -15.844 13.883 -2.17 1 98.88 282 PHE A O 1
ATOM 2256 N N . ILE A 1 283 ? -14.062 14.789 -3.197 1 98.88 283 ILE A N 1
ATOM 2257 C CA . ILE A 1 283 ? -13.117 14.297 -2.199 1 98.88 283 ILE A CA 1
ATOM 2258 C C . ILE A 1 283 ? -12.344 15.469 -1.6 1 98.88 283 ILE A C 1
ATOM 2260 O O . ILE A 1 283 ? -11.914 16.375 -2.32 1 98.88 283 ILE A O 1
ATOM 2264 N N . ALA A 1 284 ? -12.188 15.445 -0.294 1 98.69 284 ALA A N 1
ATOM 2265 C CA . ALA A 1 284 ? -11.453 16.5 0.393 1 98.69 284 ALA A CA 1
ATOM 2266 C C . ALA A 1 284 ? -10.867 15.992 1.708 1 98.69 284 ALA A C 1
ATOM 2268 O O . ALA A 1 284 ? -11.484 15.188 2.398 1 98.69 284 ALA A O 1
ATOM 2269 N N . GLU A 1 285 ? -9.688 16.469 2.008 1 98.44 285 GLU A N 1
ATOM 2270 C CA . GLU A 1 285 ? -9.25 16.344 3.395 1 98.44 285 GLU A CA 1
ATOM 2271 C C . GLU A 1 285 ? -10.195 17.078 4.34 1 98.44 285 GLU A C 1
ATOM 2273 O O . GLU A 1 285 ? -10.609 18.203 4.066 1 98.44 285 GLU A O 1
ATOM 2278 N N . SER A 1 286 ? -10.508 16.453 5.441 1 98.5 286 SER A N 1
ATOM 2279 C CA . SER A 1 286 ? -11.383 17.125 6.387 1 98.5 286 SER A CA 1
ATOM 2280 C C . SER A 1 286 ? -10.75 18.406 6.906 1 98.5 286 SER A C 1
ATOM 2282 O O . SER A 1 286 ? -11.445 19.391 7.195 1 98.5 286 SER A O 1
ATOM 2284 N N . LEU A 1 287 ? -9.5 18.391 7.121 1 98.31 287 LEU A N 1
ATOM 2285 C CA . LEU A 1 287 ? -8.633 19.547 7.285 1 98.31 287 LEU A CA 1
ATOM 2286 C C . LEU A 1 287 ? -7.445 19.484 6.328 1 98.31 287 LEU A C 1
ATOM 2288 O O . LEU A 1 287 ? -6.668 18.531 6.367 1 98.31 287 LEU A O 1
ATOM 2292 N N . GLN A 1 288 ? -7.332 20.453 5.484 1 96.88 288 GLN A N 1
ATOM 2293 C CA . GLN A 1 288 ? -6.242 20.391 4.516 1 96.88 288 GLN A CA 1
ATOM 2294 C C . GLN A 1 288 ? -4.891 20.594 5.195 1 96.88 288 GLN A C 1
ATOM 2296 O O . GLN A 1 288 ? -4.645 21.641 5.809 1 96.88 288 GLN A O 1
ATOM 2301 N N . SER A 1 289 ? -4.016 19.641 5.035 1 95.19 289 SER A N 1
ATOM 2302 C CA . SER A 1 289 ? -2.699 19.703 5.664 1 95.19 289 SER A CA 1
ATOM 2303 C C . SER A 1 289 ? -1.682 20.375 4.746 1 95.19 289 SER A C 1
ATOM 2305 O O . SER A 1 289 ? -1.419 21.562 4.867 1 95.19 289 SER A O 1
ATOM 2307 N N . CYS A 1 290 ? -1.321 19.734 3.605 1 92.12 290 CYS A N 1
ATOM 2308 C CA . CYS A 1 290 ? -0.322 20.25 2.678 1 92.12 290 CYS A CA 1
ATOM 2309 C C . CYS A 1 290 ? -0.745 21.609 2.121 1 92.12 290 CYS A C 1
ATOM 2311 O O . CYS A 1 290 ? 0.101 22.406 1.734 1 92.12 290 CYS A O 1
ATOM 2313 N N . GLY A 1 291 ? -2.018 21.828 2.166 1 94.62 291 GLY A N 1
ATOM 2314 C CA . GLY A 1 291 ? -2.551 23.078 1.644 1 94.62 291 GLY A CA 1
ATOM 2315 C C . GLY A 1 291 ? -2.381 24.234 2.598 1 94.62 291 GLY A C 1
ATOM 2316 O O . GLY A 1 291 ? -2.674 25.391 2.246 1 94.62 291 GLY A O 1
ATOM 2317 N N . GLY A 1 292 ? -1.896 23.984 3.766 1 96.31 292 GLY A N 1
ATOM 2318 C CA . GLY A 1 292 ? -1.613 25.078 4.688 1 96.31 292 GLY A CA 1
ATOM 2319 C C . GLY A 1 292 ? -2.441 25.016 5.957 1 96.31 292 GLY A C 1
ATOM 2320 O O . GLY A 1 292 ? -2.838 26.047 6.496 1 96.31 292 GLY A O 1
ATOM 2321 N N . GLN A 1 293 ? -2.785 23.859 6.387 1 97.69 293 GLN A N 1
ATOM 2322 C CA . GLN A 1 293 ? -3.553 23.656 7.609 1 97.69 293 GLN A CA 1
ATOM 2323 C C . GLN A 1 293 ? -4.875 24.422 7.562 1 97.69 293 GLN A C 1
ATOM 2325 O O . GLN A 1 293 ? -5.23 25.125 8.508 1 97.69 293 GLN A O 1
ATOM 2330 N N . VAL A 1 294 ? -5.625 24.219 6.547 1 97.88 294 VAL A N 1
ATOM 2331 C CA . VAL A 1 294 ? -6.855 24.969 6.324 1 97.88 294 VAL A CA 1
ATOM 2332 C C . VAL A 1 294 ? -8.016 24.297 7.059 1 97.88 294 VAL A C 1
ATOM 2334 O O . VAL A 1 294 ? -8.227 23.094 6.918 1 97.88 294 VAL A O 1
ATOM 2337 N N . ILE A 1 295 ? -8.75 25.094 7.828 1 97.56 295 ILE A N 1
ATOM 2338 C CA . ILE A 1 295 ? -9.969 24.656 8.5 1 97.56 295 ILE A CA 1
ATOM 2339 C C . ILE A 1 295 ? -11.188 25.188 7.758 1 97.56 295 ILE A C 1
ATOM 2341 O O . ILE A 1 295 ? -11.445 26.391 7.754 1 97.56 295 ILE A O 1
ATOM 2345 N N . PRO A 1 296 ? -11.938 24.281 7.172 1 97.81 296 PRO A N 1
ATOM 2346 C CA . PRO A 1 296 ? -13.133 24.781 6.48 1 97.81 296 PRO A CA 1
ATOM 2347 C C . PRO A 1 296 ? -14.125 25.453 7.426 1 97.81 296 PRO A C 1
ATOM 2349 O O . PRO A 1 296 ? -14.312 24.984 8.555 1 97.81 296 PRO A O 1
ATOM 2352 N N . PRO A 1 297 ? -14.727 26.531 6.945 1 97.19 297 PRO A N 1
ATOM 2353 C CA . PRO A 1 297 ? -15.727 27.172 7.809 1 97.19 297 PRO A CA 1
ATOM 2354 C C . PRO A 1 297 ? -16.906 26.25 8.117 1 97.19 297 PRO A C 1
ATOM 2356 O O . PRO A 1 297 ? -17.25 25.391 7.305 1 97.19 297 PRO A O 1
ATOM 2359 N N . ALA A 1 298 ? -17.531 26.453 9.273 1 94.75 298 ALA A N 1
ATOM 2360 C CA . ALA A 1 298 ? -18.656 25.641 9.719 1 94.75 298 ALA A CA 1
ATOM 2361 C C . ALA A 1 298 ? -19.781 25.641 8.68 1 94.75 298 ALA A C 1
ATOM 2363 O O . ALA A 1 298 ? -20.109 26.688 8.117 1 94.75 298 ALA A O 1
ATOM 2364 N N . GLY A 1 299 ? -20.25 24.453 8.352 1 95.62 299 GLY A N 1
ATOM 2365 C CA . GLY A 1 299 ? -21.359 24.312 7.422 1 95.62 299 GLY A CA 1
ATOM 2366 C C . GLY A 1 299 ? -20.906 24.047 5.996 1 95.62 299 GLY A C 1
ATOM 2367 O O . GLY A 1 299 ? -21.719 23.656 5.152 1 95.62 299 GLY A O 1
ATOM 2368 N N . TYR A 1 300 ? -19.703 24.266 5.672 1 98.12 300 TYR A N 1
ATOM 2369 C CA . TYR A 1 300 ? -19.172 24.125 4.316 1 98.12 300 TYR A CA 1
ATOM 2370 C C . TYR A 1 300 ? -19.406 22.719 3.779 1 98.12 300 TYR A C 1
ATOM 2372 O O . TYR A 1 300 ? -19.984 22.547 2.703 1 98.12 300 TYR A O 1
ATOM 2380 N N . PHE A 1 301 ? -19 21.609 4.547 1 98.56 301 PHE A N 1
ATOM 2381 C CA . PHE A 1 301 ? -19.109 20.234 4.078 1 98.56 301 PHE A CA 1
ATOM 2382 C C . PHE A 1 301 ? -20.578 19.828 3.918 1 98.56 301 PHE A C 1
ATOM 2384 O O . PHE A 1 301 ? -20.922 19.094 2.99 1 98.56 301 PHE A O 1
ATOM 2391 N N . GLN A 1 302 ? -21.438 20.328 4.809 1 97.56 302 GLN A N 1
ATOM 2392 C CA . GLN A 1 302 ? -22.859 20.031 4.703 1 97.56 302 GLN A CA 1
ATOM 2393 C C . GLN A 1 302 ? -23.438 20.562 3.389 1 97.56 302 GLN A C 1
ATOM 2395 O O . GLN A 1 302 ? -24.141 19.844 2.688 1 97.56 302 GLN A O 1
ATOM 2400 N N . LYS A 1 303 ? -23.094 21.766 3.125 1 98 303 LYS A N 1
ATOM 2401 C CA . LYS A 1 303 ? -23.609 22.406 1.92 1 98 303 LYS A CA 1
ATOM 2402 C C . LYS A 1 303 ? -23.031 21.766 0.663 1 98 303 LYS A C 1
ATOM 2404 O O . LYS A 1 303 ? -23.734 21.547 -0.315 1 98 303 LYS A O 1
ATOM 2409 N N . VAL A 1 304 ? -21.734 21.469 0.69 1 98.69 304 VAL A N 1
ATOM 2410 C CA . VAL A 1 304 ? -21.094 20.797 -0.441 1 98.69 304 VAL A CA 1
ATOM 2411 C C . VAL A 1 304 ? -21.75 19.438 -0.668 1 98.69 304 VAL A C 1
ATOM 2413 O O . VAL A 1 304 ? -22.047 19.062 -1.806 1 98.69 304 VAL A O 1
ATOM 2416 N N . ALA A 1 305 ? -21.922 18.656 0.424 1 98.56 305 ALA A N 1
ATOM 2417 C CA . ALA A 1 305 ? -22.531 17.328 0.324 1 98.56 305 ALA A CA 1
ATOM 2418 C C . ALA A 1 305 ? -23.922 17.406 -0.302 1 98.56 305 ALA A C 1
ATOM 2420 O O . ALA A 1 305 ? -24.312 16.547 -1.094 1 98.56 305 ALA A O 1
ATOM 2421 N N . GLN A 1 306 ? -24.688 18.406 0.057 1 98.12 306 GLN A N 1
ATOM 2422 C CA . GLN A 1 306 ? -26.016 18.594 -0.514 1 98.12 306 GLN A CA 1
ATOM 2423 C C . GLN A 1 306 ? -25.938 18.781 -2.027 1 98.12 306 GLN A C 1
ATOM 2425 O O . GLN A 1 306 ? -26.703 18.156 -2.77 1 98.12 306 GLN A O 1
ATOM 2430 N N . HIS A 1 307 ? -25.047 19.688 -2.471 1 98.75 307 HIS A N 1
ATOM 2431 C CA . HIS A 1 307 ? -24.891 19.922 -3.902 1 98.75 307 HIS A CA 1
ATOM 2432 C C . HIS A 1 307 ? -24.438 18.656 -4.625 1 98.75 307 HIS A C 1
ATOM 2434 O O . HIS A 1 307 ? -24.953 18.328 -5.699 1 98.75 307 HIS A O 1
ATOM 2440 N N . VAL A 1 308 ? -23.5 17.906 -4.051 1 98.81 308 VAL A N 1
ATOM 2441 C CA . VAL A 1 308 ? -22.906 16.734 -4.668 1 98.81 308 VAL A CA 1
ATOM 2442 C C . VAL A 1 308 ? -23.953 15.609 -4.738 1 98.81 308 VAL A C 1
ATOM 2444 O O . VAL A 1 308 ? -24.078 14.938 -5.762 1 98.81 308 VAL A O 1
ATOM 2447 N N . HIS A 1 309 ? -24.719 15.406 -3.641 1 98.56 309 HIS A N 1
ATOM 2448 C CA . HIS A 1 309 ? -25.75 14.383 -3.602 1 98.56 309 HIS A CA 1
ATOM 2449 C C . HIS A 1 309 ? -26.859 14.68 -4.613 1 98.56 309 HIS A C 1
ATOM 2451 O O . HIS A 1 309 ? -27.359 13.766 -5.273 1 98.56 309 HIS A O 1
ATOM 2457 N N . LYS A 1 310 ? -27.219 15.891 -4.695 1 98.38 310 LYS A N 1
ATOM 2458 C CA . LYS A 1 310 ? -28.234 16.281 -5.668 1 98.38 310 LYS A CA 1
ATOM 2459 C C . LYS A 1 310 ? -27.797 15.953 -7.09 1 98.38 310 LYS A C 1
ATOM 2461 O O . LYS A 1 310 ? -28.625 15.609 -7.941 1 98.38 310 LYS A O 1
ATOM 2466 N N . ALA A 1 311 ? -26.531 16.016 -7.328 1 98.44 311 ALA A N 1
ATOM 2467 C CA . ALA A 1 311 ? -25.953 15.727 -8.641 1 98.44 311 ALA A CA 1
ATOM 2468 C C . ALA A 1 311 ? -25.75 14.227 -8.836 1 98.44 311 ALA A C 1
ATOM 2470 O O . ALA A 1 311 ? -25.328 13.789 -9.906 1 98.44 311 ALA A O 1
ATOM 2471 N N . GLY A 1 312 ? -26.016 13.43 -7.793 1 98.38 312 GLY A N 1
ATOM 2472 C CA . GLY A 1 312 ? -25.891 11.984 -7.883 1 98.38 312 GLY A CA 1
ATOM 2473 C C . GLY A 1 312 ? -24.531 11.477 -7.453 1 98.38 312 GLY A C 1
ATOM 2474 O O . GLY A 1 312 ? -24.234 10.289 -7.594 1 98.38 312 GLY A O 1
ATOM 2475 N N . GLY A 1 313 ? -23.656 12.359 -6.938 1 98.75 313 GLY A N 1
ATOM 2476 C CA . GLY A 1 313 ? -22.312 11.977 -6.52 1 98.75 313 GLY A CA 1
ATOM 2477 C C . GLY A 1 313 ? -22.219 11.656 -5.043 1 98.75 313 GLY A C 1
ATOM 2478 O O . GLY A 1 313 ? -23.203 11.742 -4.316 1 98.75 313 GLY A O 1
ATOM 2479 N N . LEU A 1 314 ? -21 11.242 -4.617 1 98.88 314 LEU A N 1
ATOM 2480 C CA . LEU A 1 314 ? -20.75 10.883 -3.229 1 98.88 314 LEU A CA 1
ATOM 2481 C C . LEU A 1 314 ? -19.719 11.828 -2.602 1 98.88 314 LEU A C 1
ATOM 2483 O O . LEU A 1 314 ? -18.922 12.438 -3.311 1 98.88 314 LEU A O 1
ATOM 2487 N N . PHE A 1 315 ? -19.781 11.969 -1.294 1 98.88 315 PHE A N 1
ATOM 2488 C CA . PHE A 1 315 ? -18.812 12.734 -0.527 1 98.88 315 PHE A CA 1
ATOM 2489 C C . PHE A 1 315 ? -17.797 11.812 0.125 1 98.88 315 PHE A C 1
ATOM 2491 O O . PHE A 1 315 ? -18.141 10.945 0.923 1 98.88 315 PHE A O 1
ATOM 2498 N N . ILE A 1 316 ? -16.547 11.992 -0.172 1 98.94 316 ILE A N 1
ATOM 2499 C CA . ILE A 1 316 ? -15.445 11.234 0.421 1 98.94 316 ILE A CA 1
ATOM 2500 C C . ILE A 1 316 ? -14.656 12.125 1.372 1 98.94 316 ILE A C 1
ATOM 2502 O O . ILE A 1 316 ? -14.078 13.133 0.952 1 98.94 316 ILE A O 1
ATOM 2506 N N . ALA A 1 317 ? -14.641 11.797 2.615 1 98.94 317 ALA A N 1
ATOM 2507 C CA . ALA A 1 317 ? -13.812 12.492 3.598 1 98.94 317 ALA A CA 1
ATOM 2508 C C . ALA A 1 317 ? -12.461 11.805 3.768 1 98.94 317 ALA A C 1
ATOM 2510 O O . ALA A 1 317 ? -12.398 10.656 4.203 1 98.94 317 ALA A O 1
ATOM 2511 N N . ASP A 1 318 ? -11.422 12.477 3.385 1 98.81 318 ASP A N 1
ATOM 2512 C CA . ASP A 1 318 ? -10.055 11.977 3.543 1 98.81 318 ASP A CA 1
ATOM 2513 C C . ASP A 1 318 ? -9.516 12.305 4.934 1 98.81 318 ASP A C 1
ATOM 2515 O O . ASP A 1 318 ? -9.094 13.43 5.195 1 98.81 318 ASP A O 1
ATOM 2519 N N . GLU A 1 319 ? -9.492 11.312 5.82 1 98.81 319 GLU A N 1
ATOM 2520 C CA . GLU A 1 319 ? -9.055 11.453 7.203 1 98.81 319 GLU A CA 1
ATOM 2521 C C . GLU A 1 319 ? -7.66 10.859 7.406 1 98.81 319 GLU A C 1
ATOM 2523 O O . GLU A 1 319 ? -7.219 10.672 8.539 1 98.81 319 GLU A O 1
ATOM 2528 N N . VAL A 1 320 ? -6.922 10.617 6.336 1 98.62 320 VAL A N 1
ATOM 2529 C CA . VAL A 1 320 ? -5.645 9.914 6.363 1 98.62 320 VAL A CA 1
ATOM 2530 C C . VAL A 1 320 ? -4.672 10.641 7.285 1 98.62 320 VAL A C 1
ATOM 2532 O O . VAL A 1 320 ? -3.887 10.008 7.996 1 98.62 320 VAL A O 1
ATOM 2535 N N . GLN A 1 321 ? -4.699 11.953 7.336 1 97.38 321 GLN A N 1
ATOM 2536 C CA . GLN A 1 321 ? -3.715 12.695 8.117 1 97.38 321 GLN A CA 1
ATOM 2537 C C . GLN A 1 321 ? -4.305 13.164 9.438 1 97.38 321 GLN A C 1
ATOM 2539 O O . GLN A 1 321 ? -3.57 13.445 10.391 1 97.38 321 GLN A O 1
ATOM 2544 N N . VAL A 1 322 ? -5.676 13.258 9.578 1 97.81 322 VAL A N 1
ATOM 2545 C CA . VAL A 1 322 ? -6.191 14.133 10.625 1 97.81 322 VAL A CA 1
ATOM 2546 C C . VAL A 1 322 ? -7.129 13.336 11.539 1 97.81 322 VAL A C 1
ATOM 2548 O O . VAL A 1 322 ? -7.656 13.875 12.516 1 97.81 322 VAL A O 1
ATOM 2551 N N . GLY A 1 323 ? -7.34 12.062 11.32 1 98.06 323 GLY A N 1
ATOM 2552 C CA . GLY A 1 323 ? -8.25 11.266 12.125 1 98.06 323 GLY A CA 1
ATOM 2553 C C . GLY A 1 323 ? -7.645 10.82 13.445 1 98.06 323 GLY A C 1
ATOM 2554 O O . GLY A 1 323 ? -6.594 11.32 13.852 1 98.06 323 GLY A O 1
ATOM 2555 N N . PHE A 1 324 ? -8.422 10.102 14.219 1 98.75 324 PHE A N 1
ATOM 2556 C CA . PHE A 1 324 ? -7.992 9.375 15.406 1 98.75 324 PHE A CA 1
ATOM 2557 C C . PHE A 1 324 ? -7.777 10.328 16.578 1 98.75 324 PHE A C 1
ATOM 2559 O O . PHE A 1 324 ? -6.797 10.203 17.312 1 98.75 324 PHE A O 1
ATOM 2566 N N . GLY A 1 325 ? -8.57 11.32 16.703 1 98.69 325 GLY A N 1
ATOM 2567 C CA . GLY A 1 325 ? -8.656 12.125 17.922 1 98.69 325 GLY A CA 1
ATOM 2568 C C . GLY A 1 325 ? -7.777 13.359 17.875 1 98.69 325 GLY A C 1
ATOM 2569 O O . GLY A 1 325 ? -7.766 14.148 18.828 1 98.69 325 GLY A O 1
ATOM 2570 N N . ARG A 1 326 ? -7.102 13.586 16.781 1 98.38 326 ARG A N 1
ATOM 2571 C CA . ARG A 1 326 ? -6.098 14.648 16.703 1 98.38 326 ARG A CA 1
ATOM 2572 C C . ARG A 1 326 ? -6.734 16.016 16.906 1 98.38 326 ARG A C 1
ATOM 2574 O O . ARG A 1 326 ? -6.105 16.922 17.453 1 98.38 326 ARG A O 1
ATOM 2581 N N . VAL A 1 327 ? -8.008 16.188 16.562 1 98.12 327 VAL A N 1
ATOM 2582 C CA . VAL A 1 327 ? -8.633 17.516 16.578 1 98.12 327 VAL A CA 1
ATOM 2583 C C . VAL A 1 327 ? -9.141 17.812 17.984 1 98.12 327 VAL A C 1
ATOM 2585 O O . VAL A 1 327 ? -9.609 18.922 18.25 1 98.12 327 VAL A O 1
ATOM 2588 N N . GLY A 1 328 ? -9.062 16.859 18.906 1 98.44 328 GLY A N 1
ATOM 2589 C CA . GLY A 1 328 ? -9.344 17.062 20.312 1 98.44 328 GLY A CA 1
ATOM 2590 C C . GLY A 1 328 ? -10.805 16.859 20.656 1 98.44 328 GLY A C 1
ATOM 2591 O O . GLY A 1 328 ? -11.156 15.93 21.391 1 98.44 328 GLY A O 1
ATOM 2592 N N . THR A 1 329 ? -11.695 17.594 20.047 1 97.75 329 THR A N 1
ATOM 2593 C CA . THR A 1 329 ? -13.109 17.578 20.391 1 97.75 329 THR A CA 1
ATOM 2594 C C . THR A 1 329 ? -13.797 16.344 19.828 1 97.75 329 THR A C 1
ATOM 2596 O O . THR A 1 329 ? -14.781 15.859 20.406 1 97.75 329 THR A O 1
ATOM 2599 N N . HIS A 1 330 ? -13.305 15.852 18.719 1 97.94 330 HIS A N 1
ATOM 2600 C CA . HIS A 1 330 ? -13.906 14.719 18.031 1 97.94 330 HIS A CA 1
ATOM 2601 C C . HIS A 1 330 ? -12.852 13.688 17.641 1 97.94 330 HIS A C 1
ATOM 2603 O O . HIS A 1 330 ? -11.656 14.008 17.562 1 97.94 330 HIS A O 1
ATOM 2609 N N . PHE A 1 331 ? -13.305 12.461 17.406 1 98.44 331 PHE A N 1
ATOM 2610 C CA . PHE A 1 331 ? -12.391 11.406 16.984 1 98.44 331 PHE A CA 1
ATOM 2611 C C . PHE A 1 331 ? -12.008 11.57 15.523 1 98.44 331 PHE A C 1
ATOM 2613 O O . PHE A 1 331 ? -10.875 11.266 15.133 1 98.44 331 PHE A O 1
ATOM 2620 N N . TRP A 1 332 ? -13.008 12 14.766 1 98.56 332 TRP A N 1
ATOM 2621 C CA . TRP A 1 332 ? -12.789 12.273 13.352 1 98.56 332 TRP A CA 1
ATOM 2622 C C . TRP A 1 332 ? -12.969 13.758 13.047 1 98.56 332 TRP A C 1
ATOM 2624 O O . TRP A 1 332 ? -13.867 14.406 13.594 1 98.56 332 TRP A O 1
ATOM 2634 N N . ALA A 1 333 ? -12.195 14.273 12.109 1 98.56 333 ALA A N 1
ATOM 2635 C CA . ALA A 1 333 ? -12.148 15.703 11.844 1 98.56 333 ALA A CA 1
ATOM 2636 C C . ALA A 1 333 ? -13.406 16.172 11.117 1 98.56 333 ALA A C 1
ATOM 2638 O O . ALA A 1 333 ? -13.875 17.297 11.32 1 98.56 333 ALA A O 1
ATOM 2639 N N . PHE A 1 334 ? -13.977 15.312 10.25 1 98.5 334 PHE A N 1
ATOM 2640 C CA . PHE A 1 334 ? -15.164 15.727 9.516 1 98.5 334 PHE A CA 1
ATOM 2641 C C . PHE A 1 334 ? -16.312 16.047 10.477 1 98.5 334 PHE A C 1
ATOM 2643 O O . PHE A 1 334 ? -17.234 16.797 10.125 1 98.5 334 PHE A O 1
ATOM 2650 N N . GLN A 1 335 ? -16.234 15.594 11.695 1 97.81 335 GLN A N 1
ATOM 2651 C CA . GLN A 1 335 ? -17.281 15.812 12.688 1 97.81 335 GLN A CA 1
ATOM 2652 C C . GLN A 1 335 ? -17.281 17.25 13.188 1 97.81 335 GLN A C 1
ATOM 2654 O O . GLN A 1 335 ? -18.25 17.719 13.789 1 97.81 335 GLN A O 1
ATOM 2659 N N . LEU A 1 336 ? -16.203 17.984 12.922 1 97.19 336 LEU A N 1
ATOM 2660 C CA . LEU A 1 336 ? -16.156 19.406 13.242 1 97.19 336 LEU A CA 1
ATOM 2661 C C . LEU A 1 336 ? -17.219 20.172 12.461 1 97.19 336 LEU A C 1
ATOM 2663 O O . LEU A 1 336 ? -17.562 21.312 12.82 1 97.19 336 LEU A O 1
ATOM 2667 N N . GLN A 1 337 ? -17.719 19.609 11.383 1 96.62 337 GLN A N 1
ATOM 2668 C CA . GLN A 1 337 ? -18.688 20.266 10.5 1 96.62 337 GLN A CA 1
ATOM 2669 C C . GLN A 1 337 ? -20.109 20.094 11.031 1 96.62 337 GLN A C 1
ATOM 2671 O O . GLN A 1 337 ? -21.062 20.562 10.406 1 96.62 337 GLN A O 1
ATOM 2676 N N . GLY A 1 338 ? -20.219 19.453 12.195 1 91.88 338 GLY A N 1
ATOM 2677 C CA . GLY A 1 338 ? -21.516 19.328 12.836 1 91.88 338 GLY A CA 1
ATOM 2678 C C . GLY A 1 338 ? -22.016 17.906 12.898 1 91.88 338 GLY A C 1
ATOM 2679 O O . GLY A 1 338 ? -21.609 17.062 12.109 1 91.88 338 GLY A O 1
ATOM 2680 N N . GLU A 1 339 ? -22.922 17.672 13.75 1 85.94 339 GLU A N 1
ATOM 2681 C CA . GLU A 1 339 ? -23.438 16.328 14.016 1 85.94 339 GLU A CA 1
ATOM 2682 C C . GLU A 1 339 ? -24.297 15.82 12.852 1 85.94 339 GLU A C 1
ATOM 2684 O O . GLU A 1 339 ? -24.438 14.609 12.664 1 85.94 339 GLU A O 1
ATOM 2689 N N . ASP A 1 340 ? -24.75 16.719 12.156 1 89.12 340 ASP A N 1
ATOM 2690 C CA . ASP A 1 340 ? -25.672 16.328 11.086 1 89.12 340 ASP A CA 1
ATOM 2691 C C . ASP A 1 340 ? -24.922 15.969 9.812 1 89.12 340 ASP A C 1
ATOM 2693 O O . ASP A 1 340 ? -25.516 15.469 8.852 1 89.12 340 ASP A O 1
ATOM 2697 N N . PHE A 1 341 ? -23.688 16.203 9.812 1 96.56 341 PHE A N 1
ATOM 2698 C CA . PHE A 1 341 ? -22.922 15.891 8.609 1 96.56 341 PHE A CA 1
ATOM 2699 C C . PHE A 1 341 ? -22.281 14.516 8.727 1 96.56 341 PHE A C 1
ATOM 2701 O O . PHE A 1 341 ? -21.547 14.242 9.68 1 96.56 341 PHE A O 1
ATOM 2708 N N . VAL A 1 342 ? -22.547 13.617 7.793 1 97.94 342 VAL A N 1
ATOM 2709 C CA . VAL A 1 342 ? -21.922 12.312 7.672 1 97.94 342 VAL A CA 1
ATOM 2710 C C . VAL A 1 342 ? -21.484 12.078 6.227 1 97.94 342 VAL A C 1
ATOM 2712 O O . VAL A 1 342 ? -22.328 12.07 5.316 1 97.94 342 VAL A O 1
ATOM 2715 N N . PRO A 1 343 ? -20.188 11.938 5.957 1 98.81 343 PRO A N 1
ATOM 2716 C CA . PRO A 1 343 ? -19.766 11.594 4.598 1 98.81 343 PRO A CA 1
ATOM 2717 C C . PRO A 1 343 ? -20.219 10.203 4.168 1 98.81 343 PRO A C 1
ATOM 2719 O O . PRO A 1 343 ? -20.672 9.414 5 1 98.81 343 PRO A O 1
ATOM 2722 N N . ASP A 1 344 ? -20.109 9.93 2.857 1 98.88 344 ASP A N 1
ATOM 2723 C CA . ASP A 1 344 ? -20.5 8.625 2.322 1 98.88 344 ASP A CA 1
ATOM 2724 C C . ASP A 1 344 ? -19.375 7.609 2.475 1 98.88 344 ASP A C 1
ATOM 2726 O O . ASP A 1 344 ? -19.625 6.41 2.605 1 98.88 344 ASP A O 1
ATOM 2730 N N . ILE A 1 345 ? -18.188 8.039 2.367 1 98.94 345 ILE A N 1
ATOM 2731 C CA . ILE A 1 345 ? -16.984 7.238 2.477 1 98.94 345 ILE A CA 1
ATOM 2732 C C . ILE A 1 345 ? -15.945 7.98 3.322 1 98.94 345 ILE A C 1
ATOM 2734 O O . ILE A 1 345 ? -15.789 9.195 3.193 1 98.94 345 ILE A O 1
ATOM 2738 N N . VAL A 1 346 ? -15.297 7.289 4.219 1 98.94 346 VAL A N 1
ATOM 2739 C CA . VAL A 1 346 ? -14.195 7.828 5.016 1 98.94 346 VAL A CA 1
ATOM 2740 C C . VAL A 1 346 ? -12.938 7.004 4.781 1 98.94 346 VAL A C 1
ATOM 2742 O O . VAL A 1 346 ? -12.961 5.773 4.875 1 98.94 346 VAL A O 1
ATOM 2745 N N . THR A 1 347 ? -11.875 7.641 4.371 1 98.88 347 THR A N 1
ATOM 2746 C CA . THR A 1 347 ? -10.586 6.977 4.266 1 98.88 347 THR A CA 1
ATOM 2747 C C . THR A 1 347 ? -9.688 7.348 5.441 1 98.88 347 THR A C 1
ATOM 2749 O O . THR A 1 347 ? -9.781 8.461 5.973 1 98.88 347 THR A O 1
ATOM 2752 N N . MET A 1 348 ? -8.891 6.465 5.871 1 98.81 348 MET A N 1
ATOM 2753 C CA . MET A 1 348 ? -8.008 6.676 7.016 1 98.81 348 MET A CA 1
ATOM 2754 C C . MET A 1 348 ? -6.668 5.977 6.809 1 98.81 348 MET A C 1
ATOM 2756 O O . MET A 1 348 ? -6.574 5.02 6.035 1 98.81 348 MET A O 1
ATOM 2760 N N . GLY A 1 349 ? -5.656 6.441 7.379 1 98.06 349 GLY A N 1
ATOM 2761 C CA . GLY A 1 349 ? -4.297 5.938 7.297 1 98.06 349 GLY A CA 1
ATOM 2762 C C . GLY A 1 349 ? -3.355 6.594 8.289 1 98.06 349 GLY A C 1
ATOM 2763 O O . GLY A 1 349 ? -3.764 6.957 9.391 1 98.06 349 GLY A O 1
ATOM 2764 N N . LYS A 1 350 ? -2.072 6.555 8.062 1 97.38 350 LYS A N 1
ATOM 2765 C CA . LYS A 1 350 ? -0.978 7.211 8.773 1 97.38 350 LYS A CA 1
ATOM 2766 C C . LYS A 1 350 ? -1.106 7.023 10.281 1 97.38 350 LYS A C 1
ATOM 2768 O O . LYS A 1 350 ? -0.556 6.074 10.844 1 97.38 350 LYS A O 1
ATOM 2773 N N . PRO A 1 351 ? -2.047 7.789 11.047 1 98.12 351 PRO A N 1
ATOM 2774 C CA . PRO A 1 351 ? -2.205 7.586 12.484 1 98.12 351 PRO A CA 1
ATOM 2775 C C . PRO A 1 351 ? -2.643 6.164 12.836 1 98.12 351 PRO A C 1
ATOM 2777 O O . PRO A 1 351 ? -2.314 5.66 13.914 1 98.12 351 PRO A O 1
ATOM 2780 N N . ILE A 1 352 ? -3.309 5.5 11.977 1 98.5 352 ILE A N 1
ATOM 2781 C CA . ILE A 1 352 ? -4.02 4.246 12.211 1 98.5 352 ILE A CA 1
ATOM 2782 C C . ILE A 1 352 ? -3.035 3.172 12.664 1 98.5 352 ILE A C 1
ATOM 2784 O O . ILE A 1 352 ? -3.391 2.293 13.453 1 98.5 352 ILE A O 1
ATOM 2788 N N . GLY A 1 353 ? -1.814 3.209 12.242 1 98.19 353 GLY A N 1
ATOM 2789 C CA . GLY A 1 353 ? -0.86 2.143 12.508 1 98.19 353 GLY A CA 1
ATOM 2790 C C . GLY A 1 353 ? 0.336 2.598 13.32 1 98.19 353 GLY A C 1
ATOM 2791 O O . GLY A 1 353 ? 1.254 1.814 13.57 1 98.19 353 GLY A O 1
ATOM 2792 N N . ASN A 1 354 ? 0.412 3.848 13.641 1 98.5 354 ASN A N 1
ATOM 2793 C CA . ASN A 1 354 ? 1.533 4.398 14.398 1 98.5 354 ASN A CA 1
ATOM 2794 C C . ASN A 1 354 ? 2.871 4.043 13.75 1 98.5 354 ASN A C 1
ATOM 2796 O O . ASN A 1 354 ? 3.801 3.617 14.438 1 98.5 354 ASN A O 1
ATOM 2800 N N . GLY A 1 355 ? 2.977 4.191 12.523 1 96.75 355 GLY A N 1
ATOM 2801 C CA . GLY A 1 355 ? 4.203 3.904 11.797 1 96.75 355 GLY A CA 1
ATOM 2802 C C . GLY A 1 355 ? 4.129 2.629 10.977 1 96.75 355 GLY A C 1
ATOM 2803 O O . GLY A 1 355 ? 4.906 2.439 10.039 1 96.75 355 GLY A O 1
ATOM 2804 N N . HIS A 1 356 ? 3.225 1.748 11.297 1 98 356 HIS A N 1
ATOM 2805 C CA . HIS A 1 356 ? 3.023 0.492 10.586 1 98 356 HIS A CA 1
ATOM 2806 C C . HIS A 1 356 ? 2.1 0.682 9.383 1 98 356 HIS A C 1
ATOM 2808 O O . HIS A 1 356 ? 1.089 1.382 9.477 1 98 356 HIS A O 1
ATOM 2814 N N . PRO A 1 357 ? 2.449 0.035 8.211 1 97.94 357 PRO A N 1
ATOM 2815 C CA . PRO A 1 357 ? 1.581 0.166 7.039 1 97.94 357 PRO A CA 1
ATOM 2816 C C . PRO A 1 357 ? 0.207 -0.468 7.246 1 97.94 357 PRO A C 1
ATOM 2818 O O . PRO A 1 357 ? 0.093 -1.693 7.324 1 97.94 357 PRO A O 1
ATOM 2821 N N . ILE A 1 358 ? -0.805 0.312 7.348 1 98.38 358 ILE A N 1
ATOM 2822 C CA . ILE A 1 358 ? -2.209 -0.076 7.426 1 98.38 358 ILE A CA 1
ATOM 2823 C C . ILE A 1 358 ? -3.096 1.136 7.145 1 98.38 358 ILE A C 1
ATOM 2825 O O . ILE A 1 358 ? -2.752 2.262 7.508 1 98.38 358 ILE A O 1
ATOM 2829 N N . SER A 1 359 ? -4.082 0.954 6.398 1 98.69 359 SER A N 1
ATOM 2830 C CA . SER A 1 359 ? -5.117 1.94 6.102 1 98.69 359 SER A CA 1
ATOM 2831 C C . SER A 1 359 ? -6.48 1.28 5.949 1 98.69 359 SER A C 1
ATOM 2833 O O . SER A 1 359 ? -6.59 0.052 5.953 1 98.69 359 SER A O 1
ATOM 2835 N N . CYS A 1 360 ? -7.488 2.045 5.844 1 98.81 360 CYS A N 1
ATOM 2836 C CA . CYS A 1 360 ? -8.844 1.505 5.789 1 98.81 360 CYS A CA 1
ATOM 2837 C C . CYS A 1 360 ? -9.781 2.465 5.074 1 98.81 360 CYS A C 1
ATOM 2839 O O . CYS A 1 360 ? -9.57 3.678 5.086 1 98.81 360 CYS A O 1
ATOM 2841 N N . VAL A 1 361 ? -10.703 1.94 4.363 1 98.88 361 VAL A N 1
ATOM 2842 C CA . VAL A 1 361 ? -11.867 2.646 3.83 1 98.88 361 VAL A CA 1
ATOM 2843 C C . VAL A 1 361 ? -13.125 2.174 4.543 1 98.88 361 VAL A C 1
ATOM 2845 O O . VAL A 1 361 ? -13.375 0.97 4.66 1 98.88 361 VAL A O 1
ATOM 2848 N N . VAL A 1 362 ? -13.891 3.066 5.051 1 98.88 362 VAL A N 1
ATOM 2849 C CA . VAL A 1 362 ? -15.18 2.721 5.637 1 98.88 362 VAL A CA 1
ATOM 2850 C C . VAL A 1 362 ? -16.312 3.385 4.844 1 98.88 362 VAL A C 1
ATOM 2852 O O . VAL A 1 362 ? -16.219 4.566 4.5 1 98.88 362 VAL A O 1
ATOM 2855 N N . THR A 1 363 ? -17.266 2.662 4.527 1 98.88 363 THR A N 1
ATOM 2856 C CA . THR A 1 363 ? -18.391 3.166 3.74 1 98.88 363 THR A CA 1
ATOM 2857 C C . THR A 1 363 ? -19.703 2.547 4.215 1 98.88 363 THR A C 1
ATOM 2859 O O . THR A 1 363 ? -19.75 1.936 5.281 1 98.88 363 THR A O 1
ATOM 2862 N N . THR A 1 364 ? -20.781 2.85 3.549 1 98.69 364 THR A N 1
ATOM 2863 C CA . THR A 1 364 ? -22.094 2.328 3.91 1 98.69 364 THR A CA 1
ATOM 2864 C C . THR A 1 364 ? -22.328 0.958 3.279 1 98.69 364 THR A C 1
ATOM 2866 O O . THR A 1 364 ? -21.625 0.582 2.33 1 98.69 364 THR A O 1
ATOM 2869 N N . ARG A 1 365 ? -23.297 0.27 3.812 1 97.88 365 ARG A N 1
ATOM 2870 C CA . ARG A 1 365 ? -23.672 -1.04 3.281 1 97.88 365 ARG A CA 1
ATOM 2871 C C . ARG A 1 365 ? -24.141 -0.932 1.837 1 97.88 365 ARG A C 1
ATOM 2873 O O . ARG A 1 365 ? -23.828 -1.787 1.008 1 97.88 365 ARG A O 1
ATOM 2880 N N . GLU A 1 366 ? -24.859 0.08 1.536 1 97.88 366 GLU A N 1
ATOM 2881 C CA . GLU A 1 366 ? -25.406 0.283 0.197 1 97.88 366 GLU A CA 1
ATOM 2882 C C . GLU A 1 366 ? -24.297 0.439 -0.834 1 97.88 366 GLU A C 1
ATOM 2884 O O . GLU A 1 366 ? -24.344 -0.17 -1.905 1 97.88 366 GLU A O 1
ATOM 2889 N N . ILE A 1 367 ? -23.312 1.223 -0.534 1 98.19 367 ILE A N 1
ATOM 2890 C CA . ILE A 1 367 ? -22.203 1.466 -1.446 1 98.19 367 ILE A CA 1
ATOM 2891 C C . ILE A 1 367 ? -21.375 0.191 -1.604 1 98.19 367 ILE A C 1
ATOM 2893 O O . ILE A 1 367 ? -20.969 -0.156 -2.715 1 98.19 367 ILE A O 1
ATOM 2897 N N . ALA A 1 368 ? -21.141 -0.501 -0.519 1 97.88 368 ALA A N 1
ATOM 2898 C CA . ALA A 1 368 ? -20.375 -1.743 -0.535 1 97.88 368 ALA A CA 1
ATOM 2899 C C . ALA A 1 368 ? -21.062 -2.809 -1.376 1 97.88 368 ALA A C 1
ATOM 2901 O O . ALA A 1 368 ? -20.422 -3.559 -2.105 1 97.88 368 ALA A O 1
ATOM 2902 N N . GLU A 1 369 ? -22.375 -2.902 -1.271 1 96.38 369 GLU A N 1
ATOM 2903 C CA . GLU A 1 369 ? -23.141 -3.881 -2.031 1 96.38 369 GLU A CA 1
ATOM 2904 C C . GLU A 1 369 ? -23.125 -3.559 -3.521 1 96.38 369 GLU A C 1
ATOM 2906 O O . GLU A 1 369 ? -23.094 -4.461 -4.359 1 96.38 369 GLU A O 1
ATOM 2911 N N . ALA A 1 370 ? -23.125 -2.318 -3.82 1 95.12 370 ALA A N 1
ATOM 2912 C CA . ALA A 1 370 ? -23.016 -1.925 -5.223 1 95.12 370 ALA A CA 1
ATOM 2913 C C . ALA A 1 370 ? -21.688 -2.363 -5.82 1 95.12 370 ALA A C 1
ATOM 2915 O O . ALA A 1 370 ? -21.625 -2.775 -6.98 1 95.12 370 ALA A O 1
ATOM 2916 N N . PHE A 1 371 ? -20.688 -2.256 -5.043 1 93.31 371 PHE A N 1
ATOM 2917 C CA . PHE A 1 371 ? -19.359 -2.676 -5.469 1 93.31 371 PHE A CA 1
ATOM 2918 C C . PHE A 1 371 ? -19.328 -4.184 -5.703 1 93.31 371 PHE A C 1
ATOM 2920 O O . PHE A 1 371 ? -18.797 -4.645 -6.719 1 93.31 371 PHE A O 1
ATOM 2927 N N . ARG A 1 372 ? -19.891 -4.895 -4.852 1 91.06 372 ARG A N 1
ATOM 2928 C CA . ARG A 1 372 ? -19.969 -6.344 -5 1 91.06 372 ARG A CA 1
ATOM 2929 C C . ARG A 1 372 ? -20.781 -6.723 -6.238 1 91.06 372 ARG A C 1
ATOM 2931 O O . ARG A 1 372 ? -20.391 -7.617 -6.992 1 91.06 372 ARG A O 1
ATOM 2938 N N . ASN A 1 373 ? -21.828 -6.043 -6.473 1 89.94 373 ASN A N 1
ATOM 2939 C CA . ASN A 1 373 ? -22.766 -6.359 -7.543 1 89.94 373 ASN A CA 1
ATOM 2940 C C . ASN A 1 373 ? -22.172 -6.066 -8.922 1 89.94 373 ASN A C 1
ATOM 2942 O O . ASN A 1 373 ? -22.672 -6.559 -9.93 1 89.94 373 ASN A O 1
ATOM 2946 N N . SER A 1 374 ? -21.156 -5.301 -8.906 1 83.69 374 SER A N 1
ATOM 2947 C CA . SER A 1 374 ? -20.484 -5.027 -10.172 1 83.69 374 SER A CA 1
ATOM 2948 C C . SER A 1 374 ? -19.703 -6.246 -10.656 1 83.69 374 SER A C 1
ATOM 2950 O O . SER A 1 374 ? -19.297 -6.305 -11.82 1 83.69 374 SER A O 1
ATOM 2952 N N . GLY A 1 375 ? -19.562 -7.238 -9.766 1 79.38 375 GLY A N 1
ATOM 2953 C CA . GLY A 1 375 ? -18.828 -8.445 -10.117 1 79.38 375 GLY A CA 1
ATOM 2954 C C . GLY A 1 375 ? -17.359 -8.375 -9.719 1 79.38 375 GLY A C 1
ATOM 2955 O O . GLY A 1 375 ? -16.641 -9.367 -9.844 1 79.38 375 GLY A O 1
ATOM 2956 N N . MET A 1 376 ? -17.047 -7.297 -9.234 1 76 376 MET A N 1
ATOM 2957 C CA . MET A 1 376 ? -15.641 -7.121 -8.875 1 76 376 MET A CA 1
ATOM 2958 C C . MET A 1 376 ? -15.312 -7.828 -7.566 1 76 376 MET A C 1
ATOM 2960 O O . MET A 1 376 ? -15.93 -7.543 -6.535 1 76 376 MET A O 1
ATOM 2964 N N . GLU A 1 377 ? -14.43 -8.773 -7.629 1 81.25 377 GLU A N 1
ATOM 2965 C CA . GLU A 1 377 ? -13.828 -9.312 -6.414 1 81.25 377 GLU A CA 1
ATOM 2966 C C . GLU A 1 377 ? -12.641 -8.469 -5.965 1 81.25 377 GLU A C 1
ATOM 2968 O O . GLU A 1 377 ? -11.859 -7.988 -6.789 1 81.25 377 GLU A O 1
ATOM 2973 N N . TYR A 1 378 ? -12.664 -8.281 -4.676 1 87.62 378 TYR A N 1
ATOM 2974 C CA . TYR A 1 378 ? -11.594 -7.453 -4.137 1 87.62 378 TYR A CA 1
ATOM 2975 C C . TYR A 1 378 ? -10.695 -8.258 -3.209 1 87.62 378 TYR A C 1
ATOM 2977 O O . TYR A 1 378 ? -11.18 -9.055 -2.398 1 87.62 378 TYR A O 1
ATOM 2985 N N . PHE A 1 379 ? -9.453 -8.102 -3.422 1 88.19 379 PHE A N 1
ATOM 2986 C CA . PHE A 1 379 ? -8.469 -8.727 -2.547 1 88.19 379 PHE A CA 1
ATOM 2987 C C . PHE A 1 379 ? -7.207 -7.875 -2.453 1 88.19 379 PHE A C 1
ATOM 2989 O O . PHE A 1 379 ? -6.738 -7.34 -3.457 1 88.19 379 PHE A O 1
ATOM 2996 N N . ASN A 1 380 ? -6.75 -7.66 -1.269 1 91.06 380 ASN A N 1
ATOM 2997 C CA . ASN A 1 380 ? -5.465 -7.066 -0.919 1 91.06 380 ASN A CA 1
ATOM 2998 C C . ASN A 1 380 ? -4.602 -8.031 -0.112 1 91.06 380 ASN A C 1
ATOM 3000 O O . ASN A 1 380 ? -4.98 -8.438 0.987 1 91.06 380 ASN A O 1
ATOM 3004 N N . THR A 1 381 ? -3.381 -8.289 -0.581 1 92.12 381 THR A N 1
ATOM 3005 C CA . THR A 1 381 ? -2.535 -9.328 -0.001 1 92.12 381 THR A CA 1
ATOM 3006 C C . THR A 1 381 ? -2.318 -9.078 1.488 1 92.12 381 THR A C 1
ATOM 3008 O O . THR A 1 381 ? -2.33 -10.016 2.287 1 92.12 381 THR A O 1
ATOM 3011 N N . PHE A 1 382 ? -2.166 -7.875 1.872 1 95.56 382 PHE A N 1
ATOM 3012 C CA . PHE A 1 382 ? -1.767 -7.582 3.242 1 95.56 382 PHE A CA 1
ATOM 3013 C C . PHE A 1 382 ? -2.891 -6.879 3.996 1 95.56 382 PHE A C 1
ATOM 3015 O O . PHE A 1 382 ? -2.836 -6.75 5.219 1 95.56 382 PHE A O 1
ATOM 3022 N N . GLY A 1 383 ? -3.885 -6.359 3.213 1 96.69 383 GLY A N 1
ATOM 3023 C CA . GLY A 1 383 ? -4.977 -5.656 3.863 1 96.69 383 GLY A CA 1
ATOM 3024 C C . GLY A 1 383 ? -5.707 -6.5 4.891 1 96.69 383 GLY A C 1
ATOM 3025 O O . GLY A 1 383 ? -6.227 -7.57 4.566 1 96.69 383 GLY A O 1
ATOM 3026 N N . GLY A 1 384 ? -5.711 -6.047 6.121 1 97.31 384 GLY A N 1
ATOM 3027 C CA . GLY A 1 384 ? -6.441 -6.738 7.172 1 97.31 384 GLY A CA 1
ATOM 3028 C C . GLY A 1 384 ? -5.688 -7.93 7.734 1 97.31 384 GLY A C 1
ATOM 3029 O O . GLY A 1 384 ? -6.281 -8.805 8.375 1 97.31 384 GLY A O 1
ATOM 3030 N N . ASN A 1 385 ? -4.406 -8.07 7.477 1 97.88 385 ASN A N 1
ATOM 3031 C CA . ASN A 1 385 ? -3.652 -9.172 8.062 1 97.88 385 ASN A CA 1
ATOM 3032 C C . ASN A 1 385 ? -3.641 -9.094 9.586 1 97.88 385 ASN A C 1
ATOM 3034 O O . ASN A 1 385 ? -3.893 -8.039 10.164 1 97.88 385 ASN A O 1
ATOM 3038 N N . PRO A 1 386 ? -3.375 -10.188 10.273 1 98.12 386 PRO A N 1
ATOM 3039 C CA . PRO A 1 386 ? -3.486 -10.25 11.734 1 98.12 386 PRO A CA 1
ATOM 3040 C C . PRO A 1 386 ? -2.572 -9.25 12.438 1 98.12 386 PRO A C 1
ATOM 3042 O O . PRO A 1 386 ? -2.971 -8.641 13.43 1 98.12 386 PRO A O 1
ATOM 3045 N N . VAL A 1 387 ? -1.384 -9.062 11.953 1 98.69 387 VAL A N 1
ATOM 3046 C CA . VAL A 1 387 ? -0.409 -8.195 12.609 1 98.69 387 VAL A CA 1
ATOM 3047 C C . VAL A 1 387 ? -0.856 -6.738 12.5 1 98.69 387 VAL A C 1
ATOM 3049 O O . VAL A 1 387 ? -0.845 -6.008 13.492 1 98.69 387 VAL A O 1
ATOM 3052 N N . SER A 1 388 ? -1.231 -6.293 11.289 1 98.69 388 SER A N 1
ATOM 3053 C CA . SER A 1 388 ? -1.718 -4.93 11.094 1 98.69 388 SER A CA 1
ATOM 3054 C C . SER A 1 388 ? -2.93 -4.645 11.977 1 98.69 388 SER A C 1
ATOM 3056 O O . SER A 1 388 ? -3.031 -3.572 12.57 1 98.69 388 SER A O 1
ATOM 3058 N N . CYS A 1 389 ? -3.83 -5.609 12.062 1 98.75 389 CYS A N 1
ATOM 3059 C CA . CYS A 1 389 ? -5.039 -5.426 12.859 1 98.75 389 CYS A CA 1
ATOM 3060 C C . CYS A 1 389 ? -4.703 -5.371 14.352 1 98.75 389 CYS A C 1
ATOM 3062 O O . CYS A 1 389 ? -5.297 -4.59 15.094 1 98.75 389 CYS A O 1
ATOM 3064 N N . ALA A 1 390 ? -3.777 -6.211 14.758 1 98.75 390 ALA A N 1
ATOM 3065 C CA . ALA A 1 390 ? -3.352 -6.18 16.156 1 98.75 390 ALA A CA 1
ATOM 3066 C C . ALA A 1 390 ? -2.756 -4.824 16.516 1 98.75 390 ALA A C 1
ATOM 3068 O O . ALA A 1 390 ? -3.018 -4.293 17.609 1 98.75 390 ALA A O 1
ATOM 3069 N N . ILE A 1 391 ? -1.976 -4.328 15.664 1 98.81 391 ILE A N 1
ATOM 3070 C CA . ILE A 1 391 ? -1.362 -3.023 15.875 1 98.81 391 ILE A CA 1
ATOM 3071 C C . ILE A 1 391 ? -2.443 -1.944 15.906 1 98.81 391 ILE A C 1
ATOM 3073 O O . ILE A 1 391 ? -2.438 -1.077 16.781 1 98.81 391 ILE A O 1
ATOM 3077 N N . GLY A 1 392 ? -3.357 -2.006 14.922 1 98.81 392 GLY A N 1
ATOM 3078 C CA . GLY A 1 392 ? -4.469 -1.064 14.922 1 98.81 392 GLY A CA 1
ATOM 3079 C C . GLY A 1 392 ? -5.262 -1.083 16.219 1 98.81 392 GLY A C 1
ATOM 3080 O O . GLY A 1 392 ? -5.617 -0.029 16.75 1 98.81 392 GLY A O 1
ATOM 3081 N N . LEU A 1 393 ? -5.543 -2.277 16.734 1 98.81 393 LEU A N 1
ATOM 3082 C CA . LEU A 1 393 ? -6.25 -2.436 18 1 98.81 393 LEU A CA 1
ATOM 3083 C C . LEU A 1 393 ? -5.473 -1.799 19.141 1 98.81 393 LEU A C 1
ATOM 3085 O O . LEU A 1 393 ? -6.051 -1.112 19.984 1 98.81 393 LEU A O 1
ATOM 3089 N N . ALA A 1 394 ? -4.176 -2.008 19.156 1 98.88 394 ALA A N 1
ATOM 3090 C CA . ALA A 1 394 ? -3.322 -1.454 20.203 1 98.88 394 ALA A CA 1
ATOM 3091 C C . ALA A 1 394 ? -3.32 0.071 20.156 1 98.88 394 ALA A C 1
ATOM 3093 O O . ALA A 1 394 ? -3.299 0.728 21.203 1 98.88 394 ALA A O 1
ATOM 3094 N N . VAL A 1 395 ? -3.309 0.635 18.984 1 98.88 395 VAL A N 1
ATOM 3095 C CA . VAL A 1 395 ? -3.34 2.086 18.828 1 98.88 395 VAL A CA 1
ATOM 3096 C C . VAL A 1 395 ? -4.621 2.643 19.438 1 98.88 395 VAL A C 1
ATOM 3098 O O . VAL A 1 395 ? -4.586 3.631 20.188 1 98.88 395 VAL A O 1
ATOM 3101 N N . LEU A 1 396 ? -5.766 2.008 19.125 1 98.81 396 LEU A N 1
ATOM 3102 C CA . LEU A 1 396 ? -7.031 2.436 19.719 1 98.81 396 LEU A CA 1
ATOM 3103 C C . LEU A 1 396 ? -6.984 2.34 21.234 1 98.81 396 LEU A C 1
ATOM 3105 O O . LEU A 1 396 ? -7.473 3.232 21.938 1 98.81 396 LEU A O 1
ATOM 3109 N N . ASP A 1 397 ? -6.395 1.271 21.734 1 98.69 397 ASP A N 1
ATOM 3110 C CA . ASP A 1 397 ? -6.27 1.086 23.172 1 98.69 397 ASP A CA 1
ATOM 3111 C C . ASP A 1 397 ? -5.461 2.217 23.812 1 98.69 397 ASP A C 1
ATOM 3113 O O . ASP A 1 397 ? -5.844 2.756 24.844 1 98.69 397 ASP A O 1
ATOM 3117 N N . VAL A 1 398 ? -4.379 2.553 23.234 1 98.81 398 VAL A N 1
ATOM 3118 C CA . VAL A 1 398 ? -3.49 3.574 23.781 1 98.81 398 VAL A CA 1
ATOM 3119 C C . VAL A 1 398 ? -4.199 4.926 23.797 1 98.81 398 VAL A C 1
ATOM 3121 O O . VAL A 1 398 ? -4.117 5.672 24.766 1 98.81 398 VAL A O 1
ATOM 3124 N N . ILE A 1 399 ? -4.875 5.27 22.672 1 98.81 399 ILE A N 1
ATOM 3125 C CA . ILE A 1 399 ? -5.59 6.539 22.594 1 98.81 399 ILE A CA 1
ATOM 3126 C C . ILE A 1 399 ? -6.582 6.648 23.75 1 98.81 399 ILE A C 1
ATOM 3128 O O . ILE A 1 399 ? -6.691 7.699 24.391 1 98.81 399 ILE A O 1
ATOM 3132 N N . GLU A 1 400 ? -7.273 5.543 24 1 98.38 400 GLU A N 1
ATOM 3133 C CA . GLU A 1 400 ? -8.305 5.516 25.031 1 98.38 400 GLU A CA 1
ATOM 3134 C C . GLU A 1 400 ? -7.684 5.523 26.422 1 98.38 400 GLU A C 1
ATOM 3136 O O . GLU A 1 400 ? -8 6.383 27.25 1 98.38 400 GLU A O 1
ATOM 3141 N N . LYS A 1 401 ? -6.742 4.66 26.688 1 98.25 401 LYS A N 1
ATOM 3142 C CA . LYS A 1 401 ? -6.199 4.441 28.016 1 98.25 401 LYS A CA 1
ATOM 3143 C C . LYS A 1 401 ? -5.359 5.629 28.469 1 98.25 401 LYS A C 1
ATOM 3145 O O . LYS A 1 401 ? -5.328 5.957 29.656 1 98.25 401 LYS A O 1
ATOM 3150 N N . GLU A 1 402 ? -4.723 6.273 27.531 1 98.56 402 GLU A N 1
ATOM 3151 C CA . GLU A 1 402 ? -3.861 7.398 27.891 1 98.56 402 GLU A CA 1
ATOM 3152 C C . GLU A 1 402 ? -4.566 8.727 27.641 1 98.56 402 GLU A C 1
ATOM 3154 O O . GLU A 1 402 ? -3.957 9.797 27.781 1 98.56 402 GLU A O 1
ATOM 3159 N N . ASP A 1 403 ? -5.82 8.75 27.297 1 98.62 403 ASP A N 1
ATOM 3160 C CA . ASP A 1 403 ? -6.637 9.93 27.031 1 98.62 403 ASP A CA 1
ATOM 3161 C C . ASP A 1 403 ? -5.934 10.891 26.078 1 98.62 403 ASP A C 1
ATOM 3163 O O . ASP A 1 403 ? -5.766 12.07 26.391 1 98.62 403 ASP A O 1
ATOM 3167 N N . LEU A 1 404 ? -5.504 10.328 24.984 1 98.81 404 LEU A N 1
ATOM 3168 C CA . LEU A 1 404 ? -4.711 11.133 24.062 1 98.81 404 LEU A CA 1
ATOM 3169 C C . LEU A 1 404 ? -5.594 12.133 23.328 1 98.81 404 LEU A C 1
ATOM 3171 O O . LEU A 1 404 ? -5.129 13.211 22.938 1 98.81 404 LEU A O 1
ATOM 3175 N N . GLN A 1 405 ? -6.859 11.812 23.047 1 98.75 405 GLN A N 1
ATOM 3176 C CA . GLN A 1 405 ? -7.773 12.797 22.469 1 98.75 405 GLN A CA 1
ATOM 3177 C C . GLN A 1 405 ? -7.953 13.984 23.422 1 98.75 405 GLN A C 1
ATOM 3179 O O . GLN A 1 405 ? -7.945 15.141 22.984 1 98.75 405 GLN A O 1
ATOM 3184 N N . GLY A 1 406 ? -8.188 13.664 24.719 1 98.81 406 GLY A N 1
ATOM 3185 C CA . GLY A 1 406 ? -8.258 14.734 25.703 1 98.81 406 GLY A CA 1
ATOM 3186 C C . GLY A 1 406 ? -6.98 15.555 25.781 1 98.81 406 GLY A C 1
ATOM 3187 O O . GLY A 1 406 ? -7.031 16.766 25.953 1 98.81 406 GLY A O 1
ATOM 3188 N N . ASN A 1 407 ? -5.863 14.891 25.672 1 98.81 407 ASN A N 1
ATOM 3189 C CA . ASN A 1 407 ? -4.582 15.586 25.656 1 98.81 407 ASN A CA 1
ATOM 3190 C C . ASN A 1 407 ? -4.484 16.547 24.484 1 98.81 407 ASN A C 1
ATOM 3192 O O . ASN A 1 407 ? -4.016 17.672 24.625 1 98.81 407 ASN A O 1
ATOM 3196 N N . ALA A 1 408 ? -4.902 16.062 23.328 1 98.75 408 ALA A N 1
ATOM 3197 C CA . ALA A 1 408 ? -4.879 16.906 22.156 1 98.75 408 ALA A CA 1
ATOM 3198 C C . ALA A 1 408 ? -5.715 18.172 22.359 1 98.75 408 ALA A C 1
ATOM 3200 O O . ALA A 1 408 ? -5.344 19.25 21.906 1 98.75 408 ALA A O 1
ATOM 3201 N N . LEU A 1 409 ? -6.832 18.047 23.016 1 98.75 409 LEU A N 1
ATOM 3202 C CA . LEU A 1 409 ? -7.703 19.188 23.297 1 98.75 409 LEU A CA 1
ATOM 3203 C C . LEU A 1 409 ? -7.031 20.172 24.25 1 98.75 409 LEU A C 1
ATOM 3205 O O . LEU A 1 409 ? -6.977 21.359 23.969 1 98.75 409 LEU A O 1
ATOM 3209 N N . ARG A 1 410 ? -6.492 19.703 25.344 1 98.75 410 ARG A N 1
ATOM 3210 C CA . ARG A 1 410 ? -5.898 20.547 26.375 1 98.75 410 ARG A CA 1
ATOM 3211 C C . ARG A 1 410 ? -4.605 21.188 25.875 1 98.75 410 ARG A C 1
ATOM 3213 O O . ARG A 1 410 ? -4.449 22.422 25.938 1 98.75 410 ARG A O 1
ATOM 3220 N N . VAL A 1 411 ? -3.684 20.391 25.391 1 98.81 411 VAL A N 1
ATOM 3221 C CA . VAL A 1 411 ? -2.375 20.859 24.953 1 98.81 411 VAL A CA 1
ATOM 3222 C C . VAL A 1 411 ? -2.527 21.703 23.688 1 98.81 411 VAL A C 1
ATOM 3224 O O . VAL A 1 411 ? -1.814 22.688 23.5 1 98.81 411 VAL A O 1
ATOM 3227 N N . GLY A 1 412 ? -3.453 21.25 22.812 1 98.62 412 GLY A N 1
ATOM 3228 C CA . GLY A 1 412 ? -3.727 22.062 21.641 1 98.62 412 GLY A CA 1
ATOM 3229 C C . GLY A 1 412 ? -4.23 23.453 21.953 1 98.62 412 GLY A C 1
ATOM 3230 O O . GLY A 1 412 ? -3.826 24.422 21.328 1 98.62 412 GLY A O 1
ATOM 3231 N N . ARG A 1 413 ? -5.117 23.578 22.922 1 98.38 413 ARG A N 1
ATOM 3232 C CA . ARG A 1 413 ? -5.625 24.875 23.359 1 98.38 413 ARG A CA 1
ATOM 3233 C C . ARG A 1 413 ? -4.508 25.734 23.938 1 98.38 413 ARG A C 1
ATOM 3235 O O . ARG A 1 413 ? -4.445 26.953 23.688 1 98.38 413 ARG A O 1
ATOM 3242 N N . TYR A 1 414 ? -3.705 25.109 24.719 1 98.75 414 TYR A N 1
ATOM 3243 C CA . TYR A 1 414 ? -2.561 25.797 25.312 1 98.75 414 TYR A CA 1
ATOM 3244 C C . TYR A 1 414 ? -1.623 26.312 24.219 1 98.75 414 TYR A C 1
ATOM 3246 O O . TYR A 1 414 ? -1.178 27.469 24.281 1 98.75 414 TYR A O 1
ATOM 3254 N N . LEU A 1 415 ? -1.312 25.484 23.25 1 98.75 415 LEU A N 1
ATOM 3255 C CA . LEU A 1 415 ? -0.476 25.859 22.125 1 98.75 415 LEU A CA 1
ATOM 3256 C C . LEU A 1 415 ? -1.072 27.047 21.375 1 98.75 415 LEU A C 1
ATOM 3258 O O . LEU A 1 415 ? -0.366 28.016 21.078 1 98.75 415 LEU A O 1
ATOM 3262 N N . MET A 1 416 ? -2.371 27.016 21.125 1 98.38 416 MET A N 1
ATOM 3263 C CA . MET A 1 416 ? -3.062 28.078 20.406 1 98.38 416 MET A CA 1
ATOM 3264 C C . MET A 1 416 ? -2.984 29.391 21.188 1 98.38 416 MET A C 1
ATOM 3266 O O . MET A 1 416 ? -2.779 30.453 20.594 1 98.38 416 MET A O 1
ATOM 3270 N N . GLN A 1 417 ? -3.141 29.328 22.422 1 98.25 417 GLN A N 1
ATOM 3271 C CA . GLN A 1 417 ? -3.078 30.516 23.281 1 98.25 417 GLN A CA 1
ATOM 3272 C C . GLN A 1 417 ? -1.702 31.172 23.203 1 98.25 417 GLN A C 1
ATOM 3274 O O . GLN A 1 417 ? -1.597 32.375 23.047 1 98.25 417 GLN A O 1
ATOM 3279 N N . LEU A 1 418 ? -0.696 30.375 23.297 1 98.5 418 LEU A N 1
ATOM 3280 C CA . LEU A 1 418 ? 0.661 30.906 23.266 1 98.5 418 LEU A CA 1
ATOM 3281 C C . LEU A 1 418 ? 0.991 31.484 21.891 1 98.5 418 LEU A C 1
ATOM 3283 O O . LEU A 1 418 ? 1.674 32.5 21.781 1 98.5 418 LEU A O 1
ATOM 3287 N N . LEU A 1 419 ? 0.534 30.828 20.875 1 98.5 419 LEU A N 1
ATOM 3288 C CA . LEU A 1 419 ? 0.805 31.297 19.531 1 98.5 419 LEU A CA 1
ATOM 3289 C C . LEU A 1 419 ? 0.08 32.625 19.25 1 98.5 419 LEU A C 1
ATOM 3291 O O . LEU A 1 419 ? 0.587 33.469 18.516 1 98.5 419 LEU A O 1
ATOM 3295 N N . GLU A 1 420 ? -1.087 32.781 19.828 1 97.81 420 GLU A N 1
ATOM 3296 C CA . GLU A 1 420 ? -1.804 34.062 19.688 1 97.81 420 GLU A CA 1
ATOM 3297 C C . GLU A 1 420 ? -1.034 35.188 20.344 1 97.81 420 GLU A C 1
ATOM 3299 O O . GLU A 1 420 ? -1.034 36.312 19.828 1 97.81 420 GLU A O 1
ATOM 3304 N N . GLN A 1 421 ? -0.439 34.906 21.422 1 97.5 421 GLN A N 1
ATOM 3305 C CA . GLN A 1 421 ? 0.421 35.875 22.047 1 97.5 421 GLN A CA 1
ATOM 3306 C C . GLN A 1 421 ? 1.617 36.219 21.172 1 97.5 421 GLN A C 1
ATOM 3308 O O . GLN A 1 421 ? 2.025 37.375 21.078 1 97.5 421 GLN A O 1
ATOM 3313 N N . LEU A 1 422 ? 2.139 35.219 20.547 1 96.25 422 LEU A N 1
ATOM 3314 C CA . LEU A 1 422 ? 3.244 35.438 19.625 1 96.25 422 LEU A CA 1
ATOM 3315 C C . LEU A 1 422 ? 2.82 36.312 18.453 1 96.25 422 LEU A C 1
ATOM 3317 O O . LEU A 1 422 ? 3.6 37.156 18 1 96.25 422 LEU A O 1
ATOM 3321 N N . LYS A 1 423 ? 1.622 36.094 17.969 1 97.19 423 LYS A N 1
ATOM 3322 C CA . LYS A 1 423 ? 1.085 36.875 16.875 1 97.19 423 LYS A CA 1
ATOM 3323 C C . LYS A 1 423 ? 0.987 38.344 17.266 1 97.19 423 LYS A C 1
ATOM 3325 O O . LYS A 1 423 ? 1.272 39.25 16.453 1 97.19 423 LYS A O 1
ATOM 3330 N N . GLU A 1 424 ? 0.642 38.625 18.484 1 96.69 424 GLU A N 1
ATOM 3331 C CA . GLU A 1 424 ? 0.552 40 18.984 1 96.69 424 GLU A CA 1
ATOM 3332 C C . GLU A 1 424 ? 1.93 40.625 19.062 1 96.69 424 GLU A C 1
ATOM 3334 O O . GLU A 1 424 ? 2.074 41.844 18.781 1 96.69 424 GLU A O 1
ATOM 3339 N N . LYS A 1 425 ? 2.832 39.875 19.328 1 96.12 425 LYS A N 1
ATOM 3340 C CA . LYS A 1 425 ? 4.188 40.344 19.578 1 96.12 425 LYS A CA 1
ATOM 3341 C C . LYS A 1 425 ? 4.949 40.531 18.266 1 96.12 425 LYS A C 1
ATOM 3343 O O . LYS A 1 425 ? 5.789 41.438 18.141 1 96.12 425 LYS A O 1
ATOM 3348 N N . HIS A 1 426 ? 4.68 39.656 17.297 1 96.38 426 HIS A N 1
ATOM 3349 C CA . HIS A 1 426 ? 5.512 39.625 16.094 1 96.38 426 HIS A CA 1
ATOM 3350 C C . HIS A 1 426 ? 4.688 39.906 14.844 1 96.38 426 HIS A C 1
ATOM 3352 O O . HIS A 1 426 ? 3.908 39.062 14.406 1 96.38 426 HIS A O 1
ATOM 3358 N N . PRO A 1 427 ? 4.965 40.969 14.109 1 94.94 427 PRO A N 1
ATOM 3359 C CA . PRO A 1 427 ? 4.188 41.344 12.93 1 94.94 427 PRO A CA 1
ATOM 3360 C C . PRO A 1 427 ? 4.305 40.344 11.797 1 94.94 427 PRO A C 1
ATOM 3362 O O . PRO A 1 427 ? 3.43 40.281 10.93 1 94.94 427 PRO A O 1
ATOM 3365 N N . LEU A 1 428 ? 5.328 39.5 11.852 1 96.88 428 LEU A N 1
ATOM 3366 C CA . LEU A 1 428 ? 5.543 38.5 10.812 1 96.88 428 LEU A CA 1
ATOM 3367 C C . LEU A 1 428 ? 4.492 37.406 10.891 1 96.88 428 LEU A C 1
ATOM 3369 O O . LEU A 1 428 ? 4.277 36.656 9.922 1 96.88 428 LEU A O 1
ATOM 3373 N N . VAL A 1 429 ? 3.922 37.25 12.078 1 98.12 429 VAL A N 1
ATOM 3374 C CA . VAL A 1 429 ? 2.891 36.219 12.242 1 98.12 429 VAL A CA 1
ATOM 3375 C C . VAL A 1 429 ? 1.545 36.781 11.773 1 98.12 429 VAL A C 1
ATOM 3377 O O . VAL A 1 429 ? 0.958 37.656 12.414 1 98.12 429 VAL A O 1
ATOM 3380 N N . GLY A 1 430 ? 1.066 36.281 10.703 1 97.75 430 GLY A N 1
ATOM 3381 C CA . GLY A 1 430 ? -0.154 36.781 10.094 1 97.75 430 GLY A CA 1
ATOM 3382 C C . GLY A 1 430 ? -1.408 36.125 10.633 1 97.75 430 GLY A C 1
ATOM 3383 O O . GLY A 1 430 ? -2.391 36.781 10.938 1 97.75 430 GLY A O 1
ATOM 3384 N N . ASP A 1 431 ? -1.378 34.781 10.703 1 97.69 431 ASP A N 1
ATOM 3385 C CA . ASP A 1 431 ? -2.561 34.031 11.102 1 97.69 431 ASP A CA 1
ATOM 3386 C C . ASP A 1 431 ? -2.174 32.75 11.883 1 97.69 431 ASP A C 1
ATOM 3388 O O . ASP A 1 431 ? -1.13 32.156 11.625 1 97.69 431 ASP A O 1
ATOM 3392 N N . ILE A 1 432 ? -2.941 32.5 12.867 1 98 432 ILE A N 1
ATOM 3393 C CA . ILE A 1 432 ? -2.879 31.266 13.609 1 98 432 ILE A CA 1
ATOM 3394 C C . ILE A 1 432 ? -4.199 30.5 13.461 1 98 432 ILE A C 1
ATOM 3396 O O . ILE A 1 432 ? -5.27 31.062 13.711 1 98 432 ILE A O 1
ATOM 3400 N N . ARG A 1 433 ? -4.121 29.234 13.055 1 97.81 433 ARG A N 1
ATOM 3401 C CA . ARG A 1 433 ? -5.32 28.406 12.914 1 97.81 433 ARG A CA 1
ATOM 3402 C C . ARG A 1 433 ? -5.051 26.969 13.312 1 97.81 433 ARG A C 1
ATOM 3404 O O . ARG A 1 433 ? -3.912 26.5 13.219 1 97.81 433 ARG A O 1
ATOM 3411 N N . GLY A 1 434 ? -6.141 26.281 13.758 1 96.75 434 GLY A N 1
ATOM 3412 C CA . GLY A 1 434 ? -5.969 24.875 14.086 1 96.75 434 GLY A CA 1
ATOM 3413 C C . GLY A 1 434 ? -7 24.359 15.07 1 96.75 434 GLY A C 1
ATOM 3414 O O . GLY A 1 434 ? -7.836 25.125 15.555 1 96.75 434 GLY A O 1
ATOM 3415 N N . CYS A 1 435 ? -7.066 23.078 15.219 1 97.31 435 CYS A N 1
ATOM 3416 C CA . CYS A 1 435 ? -7.859 22.328 16.172 1 97.31 435 CYS A CA 1
ATOM 3417 C C . CYS A 1 435 ? -7.031 21.203 16.797 1 97.31 435 CYS A C 1
ATOM 3419 O O . CYS A 1 435 ? -6.418 20.406 16.094 1 97.31 435 CYS A O 1
ATOM 3421 N N . GLY A 1 436 ? -7.078 21.172 18.172 1 98.38 436 GLY A N 1
ATOM 3422 C CA . GLY A 1 436 ? -6.238 20.172 18.828 1 98.38 436 GLY A CA 1
ATOM 3423 C C . GLY A 1 436 ? -4.773 20.297 18.453 1 98.38 436 GLY A C 1
ATOM 3424 O O . GLY A 1 436 ? -4.191 21.375 18.531 1 98.38 436 GLY A O 1
ATOM 3425 N N . LEU A 1 437 ? -4.18 19.188 18.062 1 98.69 437 LEU A N 1
ATOM 3426 C CA . LEU A 1 437 ? -2.766 19.172 17.703 1 98.69 437 LEU A CA 1
ATOM 3427 C C . LEU A 1 437 ? -2.59 19.172 16.188 1 98.69 437 LEU A C 1
ATOM 3429 O O . LEU A 1 437 ? -1.738 18.453 15.656 1 98.69 437 LEU A O 1
ATOM 3433 N N . PHE A 1 438 ? -3.467 19.828 15.539 1 98.56 438 PHE A N 1
ATOM 3434 C CA . PHE A 1 438 ? -3.387 20.25 14.141 1 98.56 438 PHE A CA 1
ATOM 3435 C C . PHE A 1 438 ? -3.385 21.766 14.031 1 98.56 438 PHE A C 1
ATOM 3437 O O . PHE A 1 438 ? -4.438 22.406 14.117 1 98.56 438 PHE A O 1
ATOM 3444 N N . VAL A 1 439 ? -2.152 22.359 13.859 1 98.56 439 VAL A N 1
ATOM 3445 C CA . VAL A 1 439 ? -2.039 23.812 13.977 1 98.56 439 VAL A CA 1
ATOM 3446 C C . VAL A 1 439 ? -1.146 24.359 12.859 1 98.56 439 VAL A C 1
ATOM 3448 O O . VAL A 1 439 ? -0.174 23.703 12.469 1 98.56 439 VAL A O 1
ATOM 3451 N N . GLY A 1 440 ? -1.529 25.484 12.281 1 98.31 440 GLY A N 1
ATOM 3452 C CA . GLY A 1 440 ? -0.741 26.203 11.289 1 98.31 440 GLY A CA 1
ATOM 3453 C C . GLY A 1 440 ? -0.458 27.641 11.688 1 98.31 440 GLY A C 1
ATOM 3454 O O . GLY A 1 440 ? -1.329 28.328 12.227 1 98.31 440 GLY A O 1
ATOM 3455 N N . VAL A 1 441 ? 0.758 28.094 11.555 1 98.56 441 VAL A N 1
ATOM 3456 C CA . VAL A 1 441 ? 1.181 29.469 11.75 1 98.56 441 VAL A CA 1
ATOM 3457 C C . VAL A 1 441 ? 1.616 30.062 10.414 1 98.56 441 VAL A C 1
ATOM 3459 O O . VAL A 1 441 ? 2.689 29.75 9.898 1 98.56 441 VAL A O 1
ATOM 3462 N N . GLU A 1 442 ? 0.821 30.906 9.875 1 98.44 442 GLU A N 1
ATOM 3463 C CA . GLU A 1 442 ? 1.151 31.5 8.594 1 98.44 442 GLU A CA 1
ATOM 3464 C C . GLU A 1 442 ? 1.935 32.812 8.773 1 98.44 442 GLU A C 1
ATOM 3466 O O . GLU A 1 442 ? 1.487 33.719 9.477 1 98.44 442 GLU A O 1
ATOM 3471 N N . LEU A 1 443 ? 3.064 32.906 8.109 1 98.44 443 LEU A N 1
ATOM 3472 C CA . LEU A 1 443 ? 3.934 34.062 8.188 1 98.44 443 LEU A CA 1
ATOM 3473 C C . LEU A 1 443 ? 3.77 34.938 6.953 1 98.44 443 LEU A C 1
ATOM 3475 O O . LEU A 1 443 ? 3.764 34.469 5.824 1 98.44 443 LEU A O 1
ATOM 3479 N N . VAL A 1 444 ? 3.594 36.219 7.195 1 97.94 444 VAL A N 1
ATOM 3480 C CA . VAL A 1 444 ? 3.461 37.188 6.117 1 97.94 444 VAL A CA 1
ATOM 3481 C C . VAL A 1 444 ? 4.328 38.406 6.414 1 97.94 444 VAL A C 1
ATOM 3483 O O . VAL A 1 444 ? 4.516 38.781 7.578 1 97.94 444 VAL A O 1
ATOM 3486 N N . ARG A 1 445 ? 4.77 39.062 5.426 1 96.31 445 ARG A N 1
ATOM 3487 C CA . ARG A 1 445 ? 5.586 40.25 5.574 1 96.31 445 ARG A CA 1
ATOM 3488 C C . ARG A 1 445 ? 4.711 41.5 5.785 1 96.31 445 ARG A C 1
ATOM 3490 O O . ARG A 1 445 ? 5.16 42.5 6.359 1 96.31 445 ARG A O 1
ATOM 3497 N N . ASP A 1 446 ? 3.488 41.344 5.234 1 95.75 446 ASP A N 1
ATOM 3498 C CA . ASP A 1 446 ? 2.482 42.406 5.34 1 95.75 446 ASP A CA 1
ATOM 3499 C C . ASP A 1 446 ? 1.099 41.812 5.605 1 95.75 446 ASP A C 1
ATOM 3501 O O . ASP A 1 446 ? 0.577 41.031 4.793 1 95.75 446 ASP A O 1
ATOM 3505 N N . ARG A 1 447 ? 0.489 42.156 6.66 1 95.56 447 ARG A N 1
ATOM 3506 C CA . ARG A 1 447 ? -0.77 41.562 7.086 1 95.56 447 ARG A CA 1
ATOM 3507 C C . ARG A 1 447 ? -1.934 42.062 6.242 1 95.56 447 ARG A C 1
ATOM 3509 O O . ARG A 1 447 ? -3.02 41.5 6.258 1 95.56 447 ARG A O 1
ATOM 3516 N N . VAL A 1 448 ? -1.77 43.156 5.52 1 93.75 448 VAL A N 1
ATOM 3517 C CA . VAL A 1 448 ? -2.807 43.688 4.641 1 93.75 448 VAL A CA 1
ATOM 3518 C C . VAL A 1 448 ? -2.664 43.062 3.246 1 93.75 448 VAL A C 1
ATOM 3520 O O . VAL A 1 448 ? -3.617 42.5 2.709 1 93.75 448 VAL A O 1
ATOM 3523 N N . LYS A 1 449 ? -1.488 43.062 2.715 1 95.31 449 LYS A N 1
ATOM 3524 C CA . LYS A 1 449 ? -1.23 42.531 1.384 1 95.31 449 LYS A CA 1
ATOM 3525 C C . LYS A 1 449 ? -1.071 41.031 1.428 1 95.31 449 LYS A C 1
ATOM 3527 O O . LYS A 1 449 ? -1.162 40.344 0.396 1 95.31 449 LYS A O 1
ATOM 3532 N N . LEU A 1 450 ? -0.745 40.5 2.564 1 97.06 450 LEU A N 1
ATOM 3533 C CA . LEU A 1 450 ? -0.57 39.094 2.838 1 97.06 450 LEU A CA 1
ATOM 3534 C C . LEU A 1 450 ? 0.596 38.5 2.033 1 97.06 450 LEU A C 1
ATOM 3536 O O . LEU A 1 450 ? 0.539 37.375 1.572 1 97.06 450 LEU A O 1
ATOM 3540 N N . THR A 1 451 ? 1.607 39.344 1.8 1 97.81 451 THR A N 1
ATOM 3541 C CA . THR A 1 451 ? 2.799 38.844 1.111 1 97.81 451 THR A CA 1
ATOM 3542 C C . THR A 1 451 ? 3.426 37.688 1.867 1 97.81 451 THR A C 1
ATOM 3544 O O . THR A 1 451 ? 3.801 37.812 3.033 1 97.81 451 THR A O 1
ATOM 3547 N N . PRO A 1 452 ? 3.523 36.562 1.231 1 98 452 PRO A N 1
ATOM 3548 C CA . PRO A 1 452 ? 4.031 35.375 1.941 1 98 452 PRO A CA 1
ATOM 3549 C C . PRO A 1 452 ? 5.477 35.562 2.406 1 98 452 PRO A C 1
ATOM 3551 O O . PRO A 1 452 ? 6.328 36 1.637 1 98 452 PRO A O 1
ATOM 3554 N N . ALA A 1 453 ? 5.777 35.219 3.617 1 98 453 ALA A N 1
ATOM 3555 C CA . ALA A 1 453 ? 7.129 35.219 4.172 1 98 453 ALA A CA 1
ATOM 3556 C C . ALA A 1 453 ? 7.82 33.875 4 1 98 453 ALA A C 1
ATOM 3558 O O . ALA A 1 453 ? 8.258 33.281 4.98 1 98 453 ALA A O 1
ATOM 3559 N N . THR A 1 454 ? 7.98 33.438 2.785 1 97.44 454 THR A N 1
ATOM 3560 C CA . THR A 1 454 ? 8.492 32.125 2.438 1 97.44 454 THR A CA 1
ATOM 3561 C C . THR A 1 454 ? 9.922 31.938 2.938 1 97.44 454 THR A C 1
ATOM 3563 O O . THR A 1 454 ? 10.242 30.938 3.584 1 97.44 454 THR A O 1
ATOM 3566 N N . ALA A 1 455 ? 10.781 32.875 2.643 1 96.38 455 ALA A N 1
ATOM 3567 C CA . ALA A 1 455 ? 12.188 32.781 3.023 1 96.38 455 ALA A CA 1
ATOM 3568 C C . ALA A 1 455 ? 12.344 32.75 4.543 1 96.38 455 ALA A C 1
ATOM 3570 O O . ALA A 1 455 ? 13.141 32 5.082 1 96.38 455 ALA A O 1
ATOM 3571 N N . GLU A 1 456 ? 11.586 33.688 5.203 1 95.81 456 GLU A N 1
ATOM 3572 C CA . GLU A 1 456 ? 11.641 33.75 6.664 1 95.81 456 GLU A CA 1
ATOM 3573 C C . GLU A 1 456 ? 11.188 32.438 7.293 1 95.81 456 GLU A C 1
ATOM 3575 O O . GLU A 1 456 ? 11.766 31.969 8.281 1 95.81 456 GLU A O 1
ATOM 3580 N N . CYS A 1 457 ? 10.172 31.875 6.695 1 97.19 457 CYS A N 1
ATOM 3581 C CA . CYS A 1 457 ? 9.648 30.609 7.191 1 97.19 457 CYS A CA 1
ATOM 3582 C C . CYS A 1 457 ? 10.695 29.516 7.102 1 97.19 457 CYS A C 1
ATOM 3584 O O . CYS A 1 457 ? 10.883 28.75 8.047 1 97.19 457 CYS A O 1
ATOM 3586 N N . GLN A 1 458 ? 11.367 29.438 6.016 1 95.44 458 GLN A N 1
ATOM 3587 C CA . GLN A 1 458 ? 12.422 28.453 5.82 1 95.44 458 GLN A CA 1
ATOM 3588 C C . GLN A 1 458 ? 13.57 28.672 6.809 1 95.44 458 GLN A C 1
ATOM 3590 O O . GLN A 1 458 ? 14.125 27.719 7.344 1 95.44 458 GLN A O 1
ATOM 3595 N N . ASP A 1 459 ? 13.867 29.906 7.004 1 95.12 459 ASP A N 1
ATOM 3596 C CA . ASP A 1 459 ? 14.922 30.25 7.949 1 95.12 459 ASP A CA 1
ATOM 3597 C C . ASP A 1 459 ? 14.57 29.766 9.359 1 95.12 459 ASP A C 1
ATOM 3599 O O . ASP A 1 459 ? 15.422 29.25 10.078 1 95.12 459 ASP A O 1
ATOM 3603 N N . ILE A 1 460 ? 13.375 29.984 9.727 1 96.81 460 ILE A N 1
ATOM 3604 C CA . ILE A 1 460 ? 12.906 29.578 11.047 1 96.81 460 ILE A CA 1
ATOM 3605 C C . ILE A 1 460 ? 13.047 28.078 11.203 1 96.81 460 ILE A C 1
ATOM 3607 O O . ILE A 1 460 ? 13.5 27.594 12.242 1 96.81 460 ILE A O 1
ATOM 3611 N N . ILE A 1 461 ? 12.68 27.344 10.227 1 96.75 461 ILE A N 1
ATOM 3612 C CA . ILE A 1 461 ? 12.711 25.891 10.258 1 96.75 461 ILE A CA 1
ATOM 3613 C C . ILE A 1 461 ? 14.148 25.406 10.461 1 96.75 461 ILE A C 1
ATOM 3615 O O . ILE A 1 461 ? 14.398 24.516 11.289 1 96.75 461 ILE A O 1
ATOM 3619 N N . TYR A 1 462 ? 15.062 25.984 9.75 1 95.88 462 TYR A N 1
ATOM 3620 C CA . TYR A 1 462 ? 16.453 25.562 9.859 1 95.88 462 TYR A CA 1
ATOM 3621 C C . TYR A 1 462 ? 17.047 25.984 11.195 1 95.88 462 TYR A C 1
ATOM 3623 O O . TYR A 1 462 ? 17.844 25.25 11.789 1 95.88 462 TYR A O 1
ATOM 3631 N N . LYS A 1 463 ? 16.688 27.156 11.695 1 96.56 463 LYS A N 1
ATOM 3632 C CA . LYS A 1 463 ? 17.172 27.594 13 1 96.56 463 LYS A CA 1
ATOM 3633 C C . LYS A 1 463 ? 16.609 26.719 14.117 1 96.56 463 LYS A C 1
ATOM 3635 O O . LYS A 1 463 ? 17.312 26.453 15.094 1 96.56 463 LYS A O 1
ATOM 3640 N N . LEU A 1 464 ? 15.391 26.328 13.953 1 98 464 LEU A N 1
ATOM 3641 C CA . LEU A 1 464 ? 14.812 25.406 14.922 1 98 464 LEU A CA 1
ATOM 3642 C C . LEU A 1 464 ? 15.547 24.062 14.906 1 98 464 LEU A C 1
ATOM 3644 O O . LEU A 1 464 ? 15.812 23.484 15.953 1 98 464 LEU A O 1
ATOM 3648 N N . LYS A 1 465 ? 15.852 23.578 13.719 1 97.12 465 LYS A N 1
ATOM 3649 C CA . LYS A 1 465 ? 16.594 22.328 13.586 1 97.12 465 LYS A CA 1
ATOM 3650 C C . LYS A 1 465 ? 17.938 22.406 14.328 1 97.12 465 LYS A C 1
ATOM 3652 O O . LYS A 1 465 ? 18.344 21.438 14.977 1 97.12 465 LYS A O 1
ATOM 3657 N N . GLU A 1 466 ? 18.609 23.547 14.227 1 95.81 466 GLU A N 1
ATOM 3658 C CA . GLU A 1 466 ? 19.875 23.75 14.922 1 95.81 466 GLU A CA 1
ATOM 3659 C C . GLU A 1 466 ? 19.688 23.656 16.438 1 95.81 466 GLU A C 1
ATOM 3661 O O . GLU A 1 466 ? 20.625 23.312 17.156 1 95.81 466 GLU A O 1
ATOM 3666 N N . GLN A 1 467 ? 18.484 23.922 16.812 1 96.75 467 GLN A N 1
ATOM 3667 C CA . GLN A 1 467 ? 18.172 23.828 18.234 1 96.75 467 GLN A CA 1
ATOM 3668 C C . GLN A 1 467 ? 17.484 22.5 18.547 1 96.75 467 GLN A C 1
ATOM 3670 O O . GLN A 1 467 ? 16.875 22.344 19.609 1 96.75 467 GLN A O 1
ATOM 3675 N N . HIS A 1 468 ? 17.453 21.547 17.672 1 97.75 468 HIS A N 1
ATOM 3676 C CA . HIS A 1 468 ? 16.984 20.188 17.812 1 97.75 468 HIS A CA 1
ATOM 3677 C C . HIS A 1 468 ? 15.469 20.125 17.953 1 97.75 468 HIS A C 1
ATOM 3679 O O . HIS A 1 468 ? 14.938 19.375 18.766 1 97.75 468 HIS A O 1
ATOM 3685 N N . ILE A 1 469 ? 14.836 21.016 17.25 1 98.44 469 ILE A N 1
ATOM 3686 C CA . ILE A 1 469 ? 13.383 21.016 17.094 1 98.44 469 ILE A CA 1
ATOM 3687 C C . ILE A 1 469 ? 13.023 20.844 15.625 1 98.44 469 ILE A C 1
ATOM 3689 O O . ILE A 1 469 ? 13.508 21.594 14.773 1 98.44 469 ILE A O 1
ATOM 3693 N N . LEU A 1 470 ? 12.219 19.844 15.359 1 97.94 470 LEU A N 1
ATOM 3694 C CA . LEU A 1 470 ? 11.883 19.547 13.969 1 97.94 470 LEU A CA 1
ATOM 3695 C C . LEU A 1 470 ? 10.5 20.078 13.609 1 97.94 470 LEU A C 1
ATOM 3697 O O . LEU A 1 470 ? 9.508 19.703 14.234 1 97.94 470 LEU A O 1
ATOM 3701 N N . LEU A 1 471 ? 10.453 20.938 12.672 1 96.81 471 LEU A N 1
ATOM 3702 C CA . LEU A 1 471 ? 9.242 21.516 12.094 1 96.81 471 LEU A CA 1
ATOM 3703 C C . LEU A 1 471 ? 9.328 21.547 10.578 1 96.81 471 LEU A C 1
ATOM 3705 O O . LEU A 1 471 ? 10.398 21.328 10.008 1 96.81 471 LEU A O 1
ATOM 3709 N N . SER A 1 472 ? 8.156 21.719 9.914 1 94.94 472 SER A N 1
ATOM 3710 C CA . SER A 1 472 ? 8.109 21.844 8.461 1 94.94 472 SER A CA 1
ATOM 3711 C C . SER A 1 472 ? 7.203 23 8.031 1 94.94 472 SER A C 1
ATOM 3713 O O . SER A 1 472 ? 6.43 23.516 8.836 1 94.94 472 SER A O 1
ATOM 3715 N N . ALA A 1 473 ? 7.41 23.406 6.785 1 95.38 473 ALA A N 1
ATOM 3716 C CA . ALA A 1 473 ? 6.574 24.453 6.184 1 95.38 473 ALA A CA 1
ATOM 3717 C C . ALA A 1 473 ? 5.727 23.875 5.047 1 95.38 473 ALA A C 1
ATOM 3719 O O . ALA A 1 473 ? 6.199 23.047 4.273 1 95.38 473 ALA A O 1
ATOM 3720 N N . ASP A 1 474 ? 4.516 24.297 5.023 1 94.5 474 ASP A N 1
ATOM 3721 C CA . ASP A 1 474 ? 3.604 23.859 3.965 1 94.5 474 ASP A CA 1
ATOM 3722 C C . ASP A 1 474 ? 2.809 25.047 3.42 1 94.5 474 ASP A C 1
ATOM 3724 O O . ASP A 1 474 ? 3.211 26.203 3.582 1 94.5 474 ASP A O 1
ATOM 3728 N N . GLY A 1 475 ? 1.782 24.703 2.67 1 94.75 475 GLY A N 1
ATOM 3729 C CA . GLY A 1 475 ? 0.994 25.734 1.998 1 94.75 475 GLY A CA 1
ATOM 3730 C C . GLY A 1 475 ? 1.478 26.031 0.591 1 94.75 475 GLY A C 1
ATOM 3731 O O . GLY A 1 475 ? 2.631 25.75 0.254 1 94.75 475 GLY A O 1
ATOM 3732 N N . PRO A 1 476 ? 0.597 26.594 -0.172 1 93.31 476 PRO A N 1
ATOM 3733 C CA . PRO A 1 476 ? 0.961 26.859 -1.565 1 93.31 476 PRO A CA 1
ATOM 3734 C C . PRO A 1 476 ? 2.195 27.75 -1.695 1 93.31 476 PRO A C 1
ATOM 3736 O O . PRO A 1 476 ? 2.922 27.672 -2.688 1 93.31 476 PRO A O 1
ATOM 3739 N N . HIS A 1 477 ? 2.443 28.578 -0.646 1 95.19 477 HIS A N 1
ATOM 3740 C CA . HIS A 1 477 ? 3.576 29.5 -0.705 1 95.19 477 HIS A CA 1
ATOM 3741 C C . HIS A 1 477 ? 4.695 29.047 0.231 1 95.19 477 HIS A C 1
ATOM 3743 O O . HIS A 1 477 ? 5.656 29.797 0.452 1 95.19 477 HIS A O 1
ATOM 3749 N N . ARG A 1 478 ? 4.484 27.938 0.92 1 95.56 478 ARG A N 1
ATOM 3750 C CA . ARG A 1 478 ? 5.473 27.375 1.841 1 95.56 478 ARG A CA 1
ATOM 3751 C C . ARG A 1 478 ? 5.781 28.359 2.967 1 95.56 478 ARG A C 1
ATOM 3753 O O . ARG A 1 478 ? 6.941 28.547 3.336 1 95.56 478 ARG A O 1
ATOM 3760 N N . ASN A 1 479 ? 4.812 29.094 3.396 1 98.12 479 ASN A N 1
ATOM 3761 C CA . ASN A 1 479 ? 4.98 30.094 4.445 1 98.12 479 ASN A CA 1
ATOM 3762 C C . ASN A 1 479 ? 4.129 29.766 5.668 1 98.12 479 ASN A C 1
ATOM 3764 O O . ASN A 1 479 ? 3.785 30.672 6.441 1 98.12 479 ASN A O 1
ATOM 3768 N N . VAL A 1 480 ? 3.709 28.5 5.785 1 98.25 480 VAL A N 1
ATOM 3769 C CA . VAL A 1 480 ? 2.926 28.078 6.938 1 98.25 480 VAL A CA 1
ATOM 3770 C C . VAL A 1 480 ? 3.715 27.047 7.746 1 98.25 480 VAL A C 1
ATOM 3772 O O . VAL A 1 480 ? 4.027 25.969 7.242 1 98.25 480 VAL A O 1
ATOM 3775 N N . LEU A 1 481 ? 4.062 27.422 9 1 98.38 481 LEU A N 1
ATOM 3776 C CA . LEU A 1 481 ? 4.625 26.438 9.906 1 98.38 481 LEU A CA 1
ATOM 3777 C C . LEU A 1 481 ? 3.57 25.406 10.305 1 98.38 481 LEU A C 1
ATOM 3779 O O . LEU A 1 481 ? 2.508 25.766 10.82 1 98.38 481 LEU A O 1
ATOM 3783 N N . LYS A 1 482 ? 3.857 24.219 10.031 1 97.69 482 LYS A N 1
ATOM 3784 C CA . LYS A 1 482 ? 2.904 23.125 10.273 1 97.69 482 LYS A CA 1
ATOM 3785 C C . LYS A 1 482 ? 3.25 22.359 11.539 1 97.69 482 LYS A C 1
ATOM 3787 O O . LYS A 1 482 ? 4.355 21.828 11.672 1 97.69 482 LYS A O 1
ATOM 3792 N N . LEU A 1 483 ? 2.297 22.281 12.453 1 98 483 LEU A N 1
ATOM 3793 C CA . LEU A 1 483 ? 2.467 21.5 13.68 1 98 483 LEU A CA 1
ATOM 3794 C C . LEU A 1 483 ? 1.468 20.359 13.742 1 98 483 LEU A C 1
ATOM 3796 O O . LEU A 1 483 ? 0.257 20.578 13.797 1 98 483 LEU A O 1
ATOM 3800 N N . LYS A 1 484 ? 1.904 19.172 13.68 1 98 484 LYS A N 1
ATOM 3801 C CA . LYS A 1 484 ? 1.161 17.922 13.852 1 98 484 LYS A CA 1
ATOM 3802 C C . LYS A 1 484 ? 1.973 16.906 14.641 1 98 484 LYS A C 1
ATOM 3804 O O . LYS A 1 484 ? 2.215 15.789 14.164 1 98 484 LYS A O 1
ATOM 3809 N N . PRO A 1 485 ? 2.357 17.25 15.859 1 98.5 485 PRO A N 1
ATOM 3810 C CA . PRO A 1 485 ? 3.215 16.375 16.656 1 98.5 485 PRO A CA 1
ATOM 3811 C C . PRO A 1 485 ? 2.504 15.094 17.094 1 98.5 485 PRO A C 1
ATOM 3813 O O . PRO A 1 485 ? 1.281 14.992 16.953 1 98.5 485 PRO A O 1
ATOM 3816 N N . PRO A 1 486 ? 3.264 14.078 17.594 1 98.62 486 PRO A N 1
ATOM 3817 C CA . PRO A 1 486 ? 2.609 12.945 18.266 1 98.62 486 PRO A CA 1
ATOM 3818 C C . PRO A 1 486 ? 1.628 13.383 19.344 1 98.62 486 PRO A C 1
ATOM 3820 O O . PRO A 1 486 ? 1.852 14.398 20.016 1 98.62 486 PRO A O 1
ATOM 3823 N N . MET A 1 487 ? 0.625 12.617 19.594 1 98.62 487 MET A N 1
ATOM 3824 C CA . MET A 1 487 ? -0.491 12.992 20.453 1 98.62 487 MET A CA 1
ATOM 3825 C C . MET A 1 487 ? -0.046 13.062 21.906 1 98.62 487 MET A C 1
ATOM 3827 O O . MET A 1 487 ? -0.753 13.625 22.75 1 98.62 487 MET A O 1
ATOM 3831 N N . CYS A 1 488 ? 1.117 12.547 22.219 1 98.56 488 CYS A N 1
ATOM 3832 C CA . CYS A 1 488 ? 1.615 12.578 23.594 1 98.56 488 CYS A CA 1
ATOM 3833 C C . CYS A 1 488 ? 2.387 13.867 23.859 1 98.56 488 CYS A C 1
ATOM 3835 O O . CYS A 1 488 ? 3.012 14.016 24.906 1 98.56 488 CYS A O 1
ATOM 3837 N N . PHE A 1 489 ? 2.406 14.805 22.906 1 98.56 489 PHE A N 1
ATOM 3838 C CA . PHE A 1 489 ? 3.006 16.125 23.078 1 98.56 489 PHE A CA 1
ATOM 3839 C C . PHE A 1 489 ? 2.529 16.766 24.375 1 98.56 489 PHE A C 1
ATOM 3841 O O . PHE A 1 489 ? 1.354 16.672 24.734 1 98.56 489 PHE A O 1
ATOM 3848 N N . SER A 1 490 ? 3.445 17.438 25.125 1 98.5 490 SER A N 1
ATOM 3849 C CA . SER A 1 490 ? 3.104 17.984 26.438 1 98.5 490 SER A CA 1
ATOM 3850 C C . SER A 1 490 ? 3.107 19.5 26.422 1 98.5 490 SER A C 1
ATOM 3852 O O . SER A 1 490 ? 3.555 20.125 25.453 1 98.5 490 SER A O 1
ATOM 3854 N N . GLU A 1 491 ? 2.605 20.047 27.531 1 98.5 491 GLU A N 1
ATOM 3855 C CA . GLU A 1 491 ? 2.654 21.5 27.688 1 98.5 491 GLU A CA 1
ATOM 3856 C C . GLU A 1 491 ? 4.094 22 27.75 1 98.5 491 GLU A C 1
ATOM 3858 O O . GLU A 1 491 ? 4.402 23.094 27.25 1 98.5 491 GLU A O 1
ATOM 3863 N N . GLU A 1 492 ? 4.957 21.203 28.344 1 98.5 492 GLU A N 1
ATOM 3864 C CA . GLU A 1 492 ? 6.375 21.562 28.375 1 98.5 492 GLU A CA 1
ATOM 3865 C C . GLU A 1 492 ? 6.965 21.609 26.984 1 98.5 492 GLU A C 1
ATOM 3867 O O . GLU A 1 492 ? 7.801 22.469 26.688 1 98.5 492 GLU A O 1
ATOM 3872 N N . ASP A 1 493 ? 6.59 20.656 26.125 1 98.69 493 ASP A N 1
ATOM 3873 C CA . ASP A 1 493 ? 7.023 20.688 24.734 1 98.69 493 ASP A CA 1
ATOM 3874 C C . ASP A 1 493 ? 6.551 21.953 24.031 1 98.69 493 ASP A C 1
ATOM 3876 O O . ASP A 1 493 ? 7.301 22.547 23.266 1 98.69 493 ASP A O 1
ATOM 3880 N N . VAL A 1 494 ? 5.297 22.344 24.297 1 98.69 494 VAL A N 1
ATOM 3881 C CA . VAL A 1 494 ? 4.723 23.562 23.719 1 98.69 494 VAL A CA 1
ATOM 3882 C C . VAL A 1 494 ? 5.539 24.781 24.156 1 98.69 494 VAL A C 1
ATOM 3884 O O . VAL A 1 494 ? 5.883 25.625 23.328 1 98.69 494 VAL A O 1
ATOM 3887 N N . ASP A 1 495 ? 5.812 24.844 25.453 1 98.5 495 ASP A N 1
ATOM 3888 C CA . ASP A 1 495 ? 6.605 25.953 25.969 1 98.5 495 ASP A CA 1
ATOM 3889 C C . ASP A 1 495 ? 7.945 26.062 25.234 1 98.5 495 ASP A C 1
ATOM 3891 O O . ASP A 1 495 ? 8.359 27.156 24.844 1 98.5 495 ASP A O 1
ATOM 3895 N N . LEU A 1 496 ? 8.578 24.953 25.062 1 98.38 496 LEU A N 1
ATOM 3896 C CA . LEU A 1 496 ? 9.898 24.922 24.422 1 98.38 496 LEU A CA 1
ATOM 3897 C C . LEU A 1 496 ? 9.82 25.406 22.984 1 98.38 496 LEU A C 1
ATOM 3899 O O . LEU A 1 496 ? 10.609 26.266 22.578 1 98.38 496 LEU A O 1
ATOM 3903 N N . VAL A 1 497 ? 8.898 24.891 22.203 1 98.19 497 VAL A N 1
ATOM 3904 C CA . VAL A 1 497 ? 8.82 25.219 20.781 1 98.19 497 VAL A CA 1
ATOM 3905 C C . VAL A 1 497 ? 8.445 26.688 20.594 1 98.19 497 VAL A C 1
ATOM 3907 O O . VAL A 1 497 ? 9.062 27.406 19.797 1 98.19 497 VAL A O 1
ATOM 3910 N N . VAL A 1 498 ? 7.484 27.172 21.344 1 98.19 498 VAL A N 1
ATOM 3911 C CA . VAL A 1 498 ? 7.004 28.531 21.203 1 98.19 498 VAL A CA 1
ATOM 3912 C C . VAL A 1 498 ? 8.086 29.516 21.656 1 98.19 498 VAL A C 1
ATOM 3914 O O . VAL A 1 498 ? 8.273 30.562 21.047 1 98.19 498 VAL A O 1
ATOM 3917 N N . GLU A 1 499 ? 8.766 29.172 22.719 1 97.69 499 GLU A N 1
ATOM 3918 C CA . GLU A 1 499 ? 9.859 30.016 23.188 1 97.69 499 GLU A CA 1
ATOM 3919 C C . GLU A 1 499 ? 10.953 30.141 22.125 1 97.69 499 GLU A C 1
ATOM 3921 O O . GLU A 1 499 ? 11.461 31.25 21.891 1 97.69 499 GLU A O 1
ATOM 3926 N N . LYS A 1 500 ? 11.312 29.047 21.547 1 97.62 500 LYS A N 1
ATOM 3927 C CA . LYS A 1 500 ? 12.359 29.078 20.531 1 97.62 500 LYS A CA 1
ATOM 3928 C C . LYS A 1 500 ? 11.906 29.844 19.297 1 97.62 500 LYS A C 1
ATOM 3930 O O . LYS A 1 500 ? 12.695 30.578 18.688 1 97.62 500 LYS A O 1
ATOM 3935 N N . ILE A 1 501 ? 10.68 29.703 18.891 1 97.81 501 ILE A N 1
ATOM 3936 C CA . ILE A 1 501 ? 10.148 30.469 17.766 1 97.81 501 ILE A CA 1
ATOM 3937 C C . ILE A 1 501 ? 10.172 31.969 18.094 1 97.81 501 ILE A C 1
ATOM 3939 O O . ILE A 1 501 ? 10.547 32.781 17.25 1 97.81 501 ILE A O 1
ATOM 3943 N N . ASP A 1 502 ? 9.766 32.312 19.281 1 97.25 502 ASP A N 1
ATOM 3944 C CA . ASP A 1 502 ? 9.773 33.688 19.75 1 97.25 502 ASP A CA 1
ATOM 3945 C C . ASP A 1 502 ? 11.172 34.312 19.641 1 97.25 502 ASP A C 1
ATOM 3947 O O . ASP A 1 502 ? 11.336 35.406 19.141 1 97.25 502 ASP A O 1
ATOM 3951 N N . GLN A 1 503 ? 12.148 33.531 20.094 1 96.25 503 GLN A N 1
ATOM 3952 C CA . GLN A 1 503 ? 13.531 34 20.062 1 96.25 503 GLN A CA 1
ATOM 3953 C C . GLN A 1 503 ? 14 34.219 18.625 1 96.25 503 GLN A C 1
ATOM 3955 O O . GLN A 1 503 ? 14.656 35.219 18.328 1 96.25 503 GLN A O 1
ATOM 3960 N N . ILE A 1 504 ? 13.672 33.281 17.781 1 96.38 504 ILE A N 1
ATOM 3961 C CA . ILE A 1 504 ? 14.102 33.375 16.391 1 96.38 504 ILE A CA 1
ATOM 3962 C C . ILE A 1 504 ? 13.422 34.562 15.711 1 96.38 504 ILE A C 1
ATOM 3964 O O . ILE A 1 504 ? 14.062 35.312 14.961 1 96.38 504 ILE A O 1
ATOM 3968 N N . LEU A 1 505 ? 12.141 34.75 15.969 1 95.06 505 LEU A N 1
ATOM 3969 C CA . LEU A 1 505 ? 11.398 35.844 15.383 1 95.06 505 LEU A CA 1
ATOM 3970 C C . LEU A 1 505 ? 11.93 37.188 15.898 1 95.06 505 LEU A C 1
ATOM 3972 O O . LEU A 1 505 ? 11.953 38.188 15.156 1 95.06 505 LEU A O 1
ATOM 3976 N N . THR A 1 506 ? 12.32 37.156 17.156 1 90.44 506 THR A N 1
ATOM 3977 C CA . THR A 1 506 ? 12.891 38.375 17.75 1 90.44 506 THR A CA 1
ATOM 3978 C C . THR A 1 506 ? 14.25 38.688 17.109 1 90.44 506 THR A C 1
ATOM 3980 O O . THR A 1 506 ? 14.57 39.844 16.875 1 90.44 506 THR A O 1
ATOM 3983 N N . GLY A 1 507 ? 15.078 37.625 16.875 1 76.44 507 GLY A N 1
ATOM 3984 C CA . GLY A 1 507 ? 16.359 37.812 16.219 1 76.44 507 GLY A CA 1
ATOM 3985 C C . GLY A 1 507 ? 16.234 38.188 14.75 1 76.44 507 GLY A C 1
ATOM 3986 O O . GLY A 1 507 ? 17.047 38.969 14.234 1 76.44 507 GLY A O 1
ATOM 3987 N N . THR A 1 508 ? 15.375 37.531 14.086 1 61.47 508 THR A N 1
ATOM 3988 C CA . THR A 1 508 ? 15.109 37.844 12.688 1 61.47 508 THR A CA 1
ATOM 3989 C C . THR A 1 508 ? 14.641 39.281 12.539 1 61.47 508 THR A C 1
ATOM 3991 O O . THR A 1 508 ? 15.023 39.969 11.586 1 61.47 508 THR A O 1
ATOM 3994 N N . LEU A 1 509 ? 13.812 39.719 13.414 1 44.56 509 LEU A N 1
ATOM 3995 C CA . LEU A 1 509 ? 13.383 41.125 13.414 1 44.56 509 LEU A CA 1
ATOM 3996 C C . LEU A 1 509 ? 14.562 42.062 13.617 1 44.56 509 LEU A C 1
ATOM 3998 O O . LEU A 1 509 ? 14.625 43.125 13 1 44.56 509 LEU A O 1
ATOM 4002 N N . LYS A 1 510 ? 15.57 41.562 14.414 1 42.03 510 LYS A N 1
ATOM 4003 C CA . LYS A 1 510 ? 16.734 42.406 14.594 1 42.03 510 LYS A CA 1
ATOM 4004 C C . LYS A 1 510 ? 17.578 42.469 13.32 1 42.03 510 LYS A C 1
ATOM 4006 O O . LYS A 1 510 ? 18.125 43.5 12.984 1 42.03 510 LYS A O 1
ATOM 4011 N N . THR A 1 511 ? 17.594 41.188 12.617 1 38.69 511 THR A N 1
ATOM 4012 C CA . THR A 1 511 ? 18.359 41.219 11.383 1 38.69 511 THR A CA 1
ATOM 4013 C C . THR A 1 511 ? 17.609 41.938 10.281 1 38.69 511 THR A C 1
ATOM 4015 O O . THR A 1 511 ? 18.219 42.625 9.445 1 38.69 511 THR A O 1
ATOM 4018 N N . LEU A 1 512 ? 16.312 41.656 10.219 1 36 512 LEU A N 1
ATOM 4019 C CA . LEU A 1 512 ? 15.57 42.406 9.203 1 36 512 LEU A CA 1
ATOM 4020 C C . LEU A 1 512 ? 15.672 43.906 9.438 1 36 512 LEU A C 1
ATOM 4022 O O . LEU A 1 512 ? 15.688 44.688 8.484 1 36 512 LEU A O 1
ATOM 4026 N N . CYS A 1 513 ? 15.758 44.219 10.727 1 31.14 513 CYS A N 1
ATOM 4027 C CA . CYS A 1 513 ? 15.922 45.625 10.977 1 31.14 513 CYS A CA 1
ATOM 4028 C C . CYS A 1 513 ? 17.344 46.062 10.656 1 31.14 513 CYS A C 1
ATOM 4030 O O . CYS A 1 513 ? 17.609 47.281 10.508 1 31.14 513 CYS A O 1
ATOM 4032 N N . VAL A 1 514 ? 18.266 45.031 10.812 1 30.5 514 VAL A N 1
ATOM 4033 C CA . VAL A 1 514 ? 19.641 45.5 10.688 1 30.5 514 VAL A CA 1
ATOM 4034 C C . VAL A 1 514 ? 20.047 45.531 9.211 1 30.5 514 VAL A C 1
ATOM 4036 O O . VAL A 1 514 ? 21.219 45.688 8.891 1 30.5 514 VAL A O 1
ATOM 4039 N N . SER A 1 515 ? 19.328 45.031 8.297 1 28.7 515 SER A N 1
ATOM 4040 C CA . SER A 1 515 ? 19.953 45.156 6.988 1 28.7 515 SER A CA 1
ATOM 4041 C C . SER A 1 515 ? 20.359 46.625 6.734 1 28.7 515 SER A C 1
ATOM 4043 O O . SER A 1 515 ? 19.516 47.469 6.438 1 28.7 515 SER A O 1
ATOM 4045 N N . SER A 1 516 ? 21.141 47.156 7.641 1 26.36 516 SER A N 1
ATOM 4046 C CA . SER A 1 516 ? 21.953 48.312 7.23 1 26.36 516 SER A CA 1
ATOM 4047 C C . SER A 1 516 ? 22.828 47.938 6.035 1 26.36 516 SER A C 1
ATOM 4049 O O . SER A 1 516 ? 23.516 46.906 6.039 1 26.36 516 SER A O 1
ATOM 4051 N N . SER A 1 517 ? 22.297 48.062 4.852 1 27.41 517 SER A N 1
ATOM 4052 C CA . SER A 1 517 ? 23.125 48.094 3.652 1 27.41 517 SER A CA 1
ATOM 4053 C C . SER A 1 517 ? 24.344 49 3.85 1 27.41 517 SER A C 1
ATOM 4055 O O . SER A 1 517 ? 24.234 50.156 4.203 1 27.41 517 SER A O 1
ATOM 4057 N N . VAL A 1 518 ? 25.328 48.531 4.539 1 26.86 518 VAL A N 1
ATOM 4058 C CA . VAL A 1 518 ? 26.641 49.156 4.48 1 26.86 518 VAL A CA 1
ATOM 4059 C C . VAL A 1 518 ? 27.141 49.188 3.035 1 26.86 518 VAL A C 1
ATOM 4061 O O . VAL A 1 518 ? 27.281 48.125 2.398 1 26.86 518 VAL A O 1
ATOM 4064 N N . ILE A 1 519 ? 26.641 50.188 2.336 1 26.33 519 ILE A N 1
ATOM 4065 C CA . ILE A 1 519 ? 27.203 50.531 1.036 1 26.33 519 ILE A CA 1
ATOM 4066 C C . ILE A 1 519 ? 28.641 51 1.208 1 26.33 519 ILE A C 1
ATOM 4068 O O . ILE A 1 519 ? 28.906 51.969 1.938 1 26.33 519 ILE A O 1
ATOM 4072 N N . ARG A 1 520 ? 29.5 50.125 1.111 1 27.27 520 ARG A N 1
ATOM 4073 C CA . ARG A 1 520 ? 30.922 50.438 1.025 1 27.27 520 ARG A CA 1
ATOM 4074 C C . ARG A 1 520 ? 31.219 51.344 -0.148 1 27.27 520 ARG A C 1
ATOM 4076 O O . ARG A 1 520 ? 30.844 51.062 -1.287 1 27.27 520 ARG A O 1
ATOM 4083 N N . LEU A 1 521 ? 31.047 52.625 0.263 1 25.92 521 LEU A N 1
ATOM 4084 C CA . LEU A 1 521 ? 31.594 53.562 -0.695 1 25.92 521 LEU A CA 1
ATOM 4085 C C . LEU A 1 521 ? 33.125 53.5 -0.74 1 25.92 521 LEU A C 1
ATOM 4087 O O . LEU A 1 521 ? 33.75 52.938 0.175 1 25.92 521 LEU A O 1
ATOM 4091 N N . GLU A 1 522 ? 33.719 53.938 -1.788 1 33.19 522 GLU A N 1
ATOM 4092 C CA . GLU A 1 522 ? 35.156 53.969 -1.975 1 33.19 522 GLU A CA 1
ATOM 4093 C C . GLU A 1 522 ? 35.875 54.406 -0.7 1 33.19 522 GLU A C 1
ATOM 4095 O O . GLU A 1 522 ? 36.938 53.906 -0.379 1 33.19 522 GLU A O 1
ATOM 4100 N N . THR A 1 523 ? 35.375 55.469 0.076 1 33.94 523 THR A N 1
ATOM 4101 C CA . THR A 1 523 ? 36.156 56.25 1.001 1 33.94 523 THR A CA 1
ATOM 4102 C C . THR A 1 523 ? 35.719 56.062 2.439 1 33.94 523 THR A C 1
ATOM 4104 O O . THR A 1 523 ? 36.219 56.688 3.361 1 33.94 523 THR A O 1
ATOM 4107 N N . GLY A 1 524 ? 34.656 55.312 2.934 1 29.42 524 GLY A N 1
ATOM 4108 C CA . GLY A 1 524 ? 34.281 55.094 4.324 1 29.42 524 GLY A CA 1
ATOM 4109 C C . GLY A 1 524 ? 33.094 54.188 4.488 1 29.42 524 GLY A C 1
ATOM 4110 O O . GLY A 1 524 ? 32.562 53.656 3.504 1 29.42 524 GLY A O 1
ATOM 4111 N N . TYR A 1 525 ? 33.062 53.219 5.441 1 30.67 525 TYR A N 1
ATOM 4112 C CA . TYR A 1 525 ? 31.938 52.312 5.543 1 30.67 525 TYR A CA 1
ATOM 4113 C C . TYR A 1 525 ? 30.922 52.781 6.566 1 30.67 525 TYR A C 1
ATOM 4115 O O . TYR A 1 525 ? 31.266 53.531 7.484 1 30.67 525 TYR A O 1
ATOM 4123 N N . ILE A 1 526 ? 29.625 52.969 6.297 1 27.19 526 ILE A N 1
ATOM 4124 C CA . ILE A 1 526 ? 28.562 53.344 7.23 1 27.19 526 ILE A CA 1
ATOM 4125 C C . ILE A 1 526 ? 27.953 52.094 7.848 1 27.19 526 ILE A C 1
ATOM 4127 O O . ILE A 1 526 ? 27.578 51.188 7.133 1 27.19 526 ILE A O 1
ATOM 4131 N N . THR A 1 527 ? 28.297 51.844 9.086 1 30.23 527 THR A N 1
ATOM 4132 C CA . THR A 1 527 ? 27.766 50.719 9.844 1 30.23 527 THR A CA 1
ATOM 4133 C C . THR A 1 527 ? 26.438 51.062 10.508 1 30.23 527 THR A C 1
ATOM 4135 O O . THR A 1 527 ? 26.312 52.156 11.086 1 30.23 527 THR A O 1
ATOM 4138 N N . PHE A 1 528 ? 25.312 50.406 10.172 1 27.33 528 PHE A N 1
ATOM 4139 C CA . PHE A 1 528 ? 24 50.688 10.766 1 27.33 528 PHE A CA 1
ATOM 4140 C C . PHE A 1 528 ? 23.75 49.75 11.945 1 27.33 528 PHE A C 1
ATOM 4142 O O . PHE A 1 528 ? 23.984 48.531 11.859 1 27.33 528 PHE A O 1
ATOM 4149 N N . THR A 1 529 ? 24 50.25 13.148 1 29.77 529 THR A N 1
ATOM 4150 C CA . THR A 1 529 ? 23.719 49.5 14.367 1 29.77 529 THR A CA 1
ATOM 4151 C C . THR A 1 529 ? 22.312 49.781 14.875 1 29.77 529 THR A C 1
ATOM 4153 O O . THR A 1 529 ? 21.953 50.938 15.086 1 29.77 529 THR A O 1
ATOM 4156 N N . LEU A 1 530 ? 21.297 48.844 14.734 1 28.25 530 LEU A N 1
ATOM 4157 C CA . LEU A 1 530 ? 19.938 49.062 15.203 1 28.25 530 LEU A CA 1
ATOM 4158 C C . LEU A 1 530 ? 19.812 48.688 16.672 1 28.25 530 LEU A C 1
ATOM 4160 O O . LEU A 1 530 ? 20.109 47.562 17.047 1 28.25 530 LEU A O 1
ATOM 4164 N N . LYS A 1 531 ? 20.062 49.469 17.625 1 31.88 531 LYS A N 1
ATOM 4165 C CA . LYS A 1 531 ? 19.766 49.344 19.047 1 31.88 531 LYS A CA 1
ATOM 4166 C C . LYS A 1 531 ? 18.391 49.906 19.391 1 31.88 531 LYS A C 1
ATOM 4168 O O . LYS A 1 531 ? 18.219 51.125 19.375 1 31.88 531 LYS A O 1
ATOM 4173 N N . GLY A 1 532 ? 17.297 49.125 19.953 1 30.92 532 GLY A N 1
ATOM 4174 C CA . GLY A 1 532 ? 15.938 49.469 20.312 1 30.92 532 GLY A CA 1
ATOM 4175 C C . GLY A 1 532 ? 15.109 49.969 19.141 1 30.92 532 GLY A C 1
ATOM 4176 O O . GLY A 1 532 ? 15.062 49.344 18.094 1 30.92 532 GLY A O 1
ATOM 4177 N N . ARG A 1 533 ? 14.273 50.938 19.297 1 31.75 533 ARG A N 1
ATOM 4178 C CA . ARG A 1 533 ? 13.656 51.812 18.281 1 31.75 533 ARG A CA 1
ATOM 4179 C C . ARG A 1 533 ? 14.703 52.656 17.578 1 31.75 533 ARG A C 1
ATOM 4181 O O . ARG A 1 533 ? 14.367 53.438 16.688 1 31.75 533 ARG A O 1
ATOM 4188 N N . ASP A 1 534 ? 15.844 52.844 18.172 1 26.44 534 ASP A N 1
ATOM 4189 C CA . ASP A 1 534 ? 16.812 53.875 17.766 1 26.44 534 ASP A CA 1
ATOM 4190 C C . ASP A 1 534 ? 17.859 53.281 16.812 1 26.44 534 ASP A C 1
ATOM 4192 O O . ASP A 1 534 ? 18.312 52.156 17 1 26.44 534 ASP A O 1
ATOM 4196 N N . CYS A 1 535 ? 17.719 53.5 15.578 1 25.73 535 CYS A N 1
ATOM 4197 C CA . CYS A 1 535 ? 18.703 53.188 14.531 1 25.73 535 CYS A CA 1
ATOM 4198 C C . CYS A 1 535 ? 19.953 54.062 14.695 1 25.73 535 CYS A C 1
ATOM 4200 O O . CYS A 1 535 ? 19.859 55.281 14.742 1 25.73 535 CYS A O 1
ATOM 4202 N N . TRP A 1 536 ? 20.922 53.656 15.422 1 26.88 536 TRP A N 1
ATOM 4203 C CA . TRP A 1 536 ? 22.141 54.438 15.523 1 26.88 536 TRP A CA 1
ATOM 4204 C C . TRP A 1 536 ? 23.047 54.219 14.305 1 26.88 536 TRP A C 1
ATOM 4206 O O . TRP A 1 536 ? 23.156 53.094 13.812 1 26.88 536 TRP A O 1
ATOM 4216 N N . PHE A 1 537 ? 23.203 55.25 13.484 1 26.98 537 PHE A N 1
ATOM 4217 C CA . PHE A 1 537 ? 24.047 55.281 12.289 1 26.98 537 PHE A CA 1
ATOM 4218 C C . PHE A 1 537 ? 25.469 55.688 12.641 1 26.98 537 PHE A C 1
ATOM 4220 O O . PHE A 1 537 ? 25.672 56.594 13.461 1 26.98 537 PHE A O 1
ATOM 4227 N N . SER A 1 538 ? 26.391 54.812 12.969 1 25.38 538 SER A N 1
ATOM 4228 C CA . SER A 1 538 ? 27.734 55.344 13.133 1 25.38 538 SER A CA 1
ATOM 4229 C C . SER A 1 538 ? 28.531 55.281 11.828 1 25.38 538 SER A C 1
ATOM 4231 O O . SER A 1 538 ? 28.5 54.25 11.148 1 25.38 538 SER A O 1
ATOM 4233 N N . ALA A 1 539 ? 28.641 56.375 11.109 1 26.39 539 ALA A N 1
ATOM 4234 C CA . ALA A 1 539 ? 29.438 56.594 9.906 1 26.39 539 ALA A CA 1
ATOM 4235 C C . ALA A 1 539 ? 30.922 56.719 10.242 1 26.39 539 ALA A C 1
ATOM 4237 O O . ALA A 1 539 ? 31.297 57.531 11.102 1 26.39 539 ALA A O 1
ATOM 4238 N N . VAL A 1 540 ? 31.672 55.719 10.406 1 26.95 540 VAL A N 1
ATOM 4239 C CA . VAL A 1 540 ? 33.094 56 10.656 1 26.95 540 VAL A CA 1
ATOM 4240 C C . VAL A 1 540 ? 33.781 56.25 9.336 1 26.95 540 VAL A C 1
ATOM 4242 O O . VAL A 1 540 ? 33.656 55.469 8.383 1 26.95 540 VAL A O 1
ATOM 4245 N N . PRO A 1 541 ? 34.219 57.406 9.109 1 28.23 541 PRO A N 1
ATOM 4246 C CA . PRO A 1 541 ? 34.969 57.844 7.941 1 28.23 541 PRO A CA 1
ATOM 4247 C C . PRO A 1 541 ? 36.219 57 7.684 1 28.23 541 PRO A C 1
ATOM 4249 O O . PRO A 1 541 ? 36.719 56.344 8.602 1 28.23 541 PRO A O 1
ATOM 4252 N N . HIS A 1 542 ? 36.906 57.156 6.578 1 30.92 542 HIS A N 1
ATOM 4253 C CA . HIS A 1 542 ? 38.312 56.812 6.426 1 30.92 542 HIS A CA 1
ATOM 4254 C C . HIS A 1 542 ? 39.156 57.469 7.5 1 30.92 542 HIS A C 1
ATOM 4256 O O . HIS A 1 542 ? 39.062 58.688 7.719 1 30.92 542 HIS A O 1
ATOM 4262 N N . MET B 1 1 ? 18.281 -54.25 23.391 1 17.55 1 MET B N 1
ATOM 4263 C CA . MET B 1 1 ? 17.641 -53.375 24.375 1 17.55 1 MET B CA 1
ATOM 4264 C C . MET B 1 1 ? 16.203 -53.062 23.953 1 17.55 1 MET B C 1
ATOM 4266 O O . MET B 1 1 ? 15.977 -52.531 22.859 1 17.55 1 MET B O 1
ATOM 4270 N N . GLN B 1 2 ? 15.18 -53.781 24.516 1 19.05 2 GLN B N 1
ATOM 4271 C CA . GLN B 1 2 ? 13.883 -54.188 23.984 1 19.05 2 GLN B CA 1
ATOM 4272 C C . GLN B 1 2 ? 12.836 -53.094 24.188 1 19.05 2 GLN B C 1
ATOM 4274 O O . GLN B 1 2 ? 12.703 -52.562 25.297 1 19.05 2 GLN B O 1
ATOM 4279 N N . TYR B 1 3 ? 12.656 -52.188 23.266 1 19.97 3 TYR B N 1
ATOM 4280 C CA . TYR B 1 3 ? 11.922 -50.938 23.312 1 19.97 3 TYR B CA 1
ATOM 4281 C C . TYR B 1 3 ? 10.445 -51.188 23.625 1 19.97 3 TYR B C 1
ATOM 4283 O O . TYR B 1 3 ? 9.797 -52 22.969 1 19.97 3 TYR B O 1
ATOM 4291 N N . ILE B 1 4 ? 10.062 -51.281 25.031 1 19.67 4 ILE B N 1
ATOM 4292 C CA . ILE B 1 4 ? 8.75 -51.781 25.453 1 19.67 4 ILE B CA 1
ATOM 4293 C C . ILE B 1 4 ? 7.672 -50.781 25.047 1 19.67 4 ILE B C 1
ATOM 4295 O O . ILE B 1 4 ? 7.797 -49.562 25.297 1 19.67 4 ILE B O 1
ATOM 4299 N N . ASP B 1 5 ? 6.82 -51 24.047 1 21.56 5 ASP B N 1
ATOM 4300 C CA . ASP B 1 5 ? 5.688 -50.375 23.359 1 21.56 5 ASP B CA 1
ATOM 4301 C C . ASP B 1 5 ? 4.555 -50.062 24.344 1 21.56 5 ASP B C 1
ATOM 4303 O O . ASP B 1 5 ? 3.92 -50.969 24.875 1 21.56 5 ASP B O 1
ATOM 4307 N N . ILE B 1 6 ? 4.812 -49.094 25.391 1 21.62 6 ILE B N 1
ATOM 4308 C CA . ILE B 1 6 ? 3.877 -49 26.5 1 21.62 6 ILE B CA 1
ATOM 4309 C C . ILE B 1 6 ? 2.504 -48.562 25.984 1 21.62 6 ILE B C 1
ATOM 4311 O O . ILE B 1 6 ? 2.393 -47.625 25.203 1 21.62 6 ILE B O 1
ATOM 4315 N N . GLY B 1 7 ? 1.597 -49.344 25.844 1 20.94 7 GLY B N 1
ATOM 4316 C CA . GLY B 1 7 ? 0.198 -49.375 25.453 1 20.94 7 GLY B CA 1
ATOM 4317 C C . GLY B 1 7 ? -0.614 -48.25 26.016 1 20.94 7 GLY B C 1
ATOM 4318 O O . GLY B 1 7 ? -0.187 -47.594 26.984 1 20.94 7 GLY B O 1
ATOM 4319 N N . ALA B 1 8 ? -1.589 -47.625 25.359 1 22.03 8 ALA B N 1
ATOM 4320 C CA . ALA B 1 8 ? -2.551 -46.562 25.594 1 22.03 8 ALA B CA 1
ATOM 4321 C C . ALA B 1 8 ? -3.225 -46.719 26.953 1 22.03 8 ALA B C 1
ATOM 4323 O O . ALA B 1 8 ? -4.027 -47.625 27.156 1 22.03 8 ALA B O 1
ATOM 4324 N N . PHE B 1 9 ? -2.523 -46.844 28.156 1 21.27 9 PHE B N 1
ATOM 4325 C CA . PHE B 1 9 ? -3.234 -47.188 29.391 1 21.27 9 PHE B CA 1
ATOM 4326 C C . PHE B 1 9 ? -4.254 -46.125 29.75 1 21.27 9 PHE B C 1
ATOM 4328 O O . PHE B 1 9 ? -3.939 -44.938 29.734 1 21.27 9 PHE B O 1
ATOM 4335 N N . PHE B 1 10 ? -5.566 -46.344 29.375 1 22.77 10 PHE B N 1
ATOM 4336 C CA . PHE B 1 10 ? -6.816 -45.688 29.719 1 22.77 10 PHE B CA 1
ATOM 4337 C C . PHE B 1 10 ? -7.035 -45.688 31.234 1 22.77 10 PHE B C 1
ATOM 4339 O O . PHE B 1 10 ? -7.07 -46.75 31.859 1 22.77 10 PHE B O 1
ATOM 4346 N N . LEU B 1 11 ? -6.332 -44.906 32 1 21.45 11 LEU B N 1
ATOM 4347 C CA . LEU B 1 11 ? -6.531 -44.969 33.438 1 21.45 11 LEU B CA 1
ATOM 4348 C C . LEU B 1 11 ? -7.961 -44.562 33.812 1 21.45 11 LEU B C 1
ATOM 4350 O O . LEU B 1 11 ? -8.414 -43.469 33.469 1 21.45 11 LEU B O 1
ATOM 4354 N N . LYS B 1 12 ? -8.805 -45.594 33.844 1 23.06 12 LYS B N 1
ATOM 4355 C CA . LYS B 1 12 ? -10.18 -45.594 34.344 1 23.06 12 LYS B CA 1
ATOM 4356 C C . LYS B 1 12 ? -10.242 -45.094 35.781 1 23.06 12 LYS B C 1
ATOM 4358 O O . LYS B 1 12 ? -9.664 -45.719 36.688 1 23.06 12 LYS B O 1
ATOM 4363 N N . VAL B 1 13 ? -10.078 -43.75 36 1 23.27 13 VAL B N 1
ATOM 4364 C CA . VAL B 1 13 ? -10.25 -43.25 37.375 1 23.27 13 VAL B CA 1
ATOM 4365 C C . VAL B 1 13 ? -11.68 -43.531 37.844 1 23.27 13 VAL B C 1
ATOM 4367 O O . VAL B 1 13 ? -12.633 -43 37.25 1 23.27 13 VAL B O 1
ATOM 4370 N N . SER B 1 14 ? -12.008 -44.75 38.125 1 22.72 14 SER B N 1
ATOM 4371 C CA . SER B 1 14 ? -13.266 -45.281 38.625 1 22.72 14 SER B CA 1
ATOM 4372 C C . SER B 1 14 ? -13.906 -44.375 39.656 1 22.72 14 SER B C 1
ATOM 4374 O O . SER B 1 14 ? -15.117 -44.125 39.594 1 22.72 14 SER B O 1
ATOM 4376 N N . SER B 1 15 ? -13.484 -44.438 40.844 1 23.12 15 SER B N 1
ATOM 4377 C CA . SER B 1 15 ? -14.352 -44.25 42 1 23.12 15 SER B CA 1
ATOM 4378 C C . SER B 1 15 ? -14.695 -42.75 42.188 1 23.12 15 SER B C 1
ATOM 4380 O O . SER B 1 15 ? -15.375 -42.406 43.156 1 23.12 15 SER B O 1
ATOM 4382 N N . LEU B 1 16 ? -13.797 -41.844 41.75 1 22.67 16 LEU B N 1
ATOM 4383 C CA . LEU B 1 16 ? -14.266 -40.625 42.375 1 22.67 16 LEU B CA 1
ATOM 4384 C C . LEU B 1 16 ? -15.609 -40.188 41.812 1 22.67 16 LEU B C 1
ATOM 4386 O O . LEU B 1 16 ? -15.859 -40.375 40.594 1 22.67 16 LEU B O 1
ATOM 4390 N N . GLN B 1 17 ? -16.703 -40.156 42.562 1 23.77 17 GLN B N 1
ATOM 4391 C CA . GLN B 1 17 ? -18.078 -39.75 42.25 1 23.77 17 GLN B CA 1
ATOM 4392 C C . GLN B 1 17 ? -18.094 -38.625 41.219 1 23.77 17 GLN B C 1
ATOM 4394 O O . GLN B 1 17 ? -19.125 -38.344 40.594 1 23.77 17 GLN B O 1
ATOM 4399 N N . TYR B 1 18 ? -17.219 -37.656 41.406 1 24.38 18 TYR B N 1
ATOM 4400 C CA . TYR B 1 18 ? -17.625 -36.531 40.594 1 24.38 18 TYR B CA 1
ATOM 4401 C C . TYR B 1 18 ? -17.234 -36.75 39.125 1 24.38 18 TYR B C 1
ATOM 4403 O O . TYR B 1 18 ? -16.156 -37.281 38.844 1 24.38 18 TYR B O 1
ATOM 4411 N N . ASP B 1 19 ? -18.125 -36.969 38.094 1 23.3 19 ASP B N 1
ATOM 4412 C CA . ASP B 1 19 ? -18.25 -37.531 36.781 1 23.3 19 ASP B CA 1
ATOM 4413 C C . ASP B 1 19 ? -17.188 -36.969 35.844 1 23.3 19 ASP B C 1
ATOM 4415 O O . ASP B 1 19 ? -16.688 -37.688 34.969 1 23.3 19 ASP B O 1
ATOM 4419 N N . ASN B 1 20 ? -17.109 -35.656 35.562 1 23.77 20 ASN B N 1
ATOM 4420 C CA . ASN B 1 20 ? -16.75 -35.312 34.188 1 23.77 20 ASN B CA 1
ATOM 4421 C C . ASN B 1 20 ? -15.25 -35.344 33.969 1 23.77 20 ASN B C 1
ATOM 4423 O O . ASN B 1 20 ? -14.492 -34.594 34.594 1 23.77 20 ASN B O 1
ATOM 4427 N N . ASP B 1 21 ? -14.703 -36.5 33.875 1 25.81 21 ASP B N 1
ATOM 4428 C CA . ASP B 1 21 ? -13.281 -36.812 33.781 1 25.81 21 ASP B CA 1
ATOM 4429 C C . ASP B 1 21 ? -12.68 -36.25 32.5 1 25.81 21 ASP B C 1
ATOM 4431 O O . ASP B 1 21 ? -13.102 -36.625 31.406 1 25.81 21 ASP B O 1
ATOM 4435 N N . VAL B 1 22 ? -12.484 -34.938 32.375 1 24.98 22 VAL B N 1
ATOM 4436 C CA . VAL B 1 22 ? -12.031 -34.469 31.078 1 24.98 22 VAL B CA 1
ATOM 4437 C C . VAL B 1 22 ? -10.648 -35.031 30.766 1 24.98 22 VAL B C 1
ATOM 4439 O O . VAL B 1 22 ? -9.719 -34.875 31.578 1 24.98 22 VAL B O 1
ATOM 4442 N N . ILE B 1 23 ? -10.602 -36.156 30.219 1 25.81 23 ILE B N 1
ATOM 4443 C CA . ILE B 1 23 ? -9.414 -36.875 29.75 1 25.81 23 ILE B CA 1
ATOM 4444 C C . ILE B 1 23 ? -8.695 -36.031 28.688 1 25.81 23 ILE B C 1
ATOM 4446 O O . ILE B 1 23 ? -9.273 -35.719 27.656 1 25.81 23 ILE B O 1
ATOM 4450 N N . VAL B 1 24 ? -7.895 -35.219 29.203 1 24.33 24 VAL B N 1
ATOM 4451 C CA . VAL B 1 24 ? -7.172 -34.344 28.297 1 24.33 24 VAL B CA 1
ATOM 4452 C C . VAL B 1 24 ? -6.223 -35.156 27.422 1 24.33 24 VAL B C 1
ATOM 4454 O O . VAL B 1 24 ? -5.348 -35.875 27.938 1 24.33 24 VAL B O 1
ATOM 4457 N N . SER B 1 25 ? -6.809 -35.875 26.531 1 21.95 25 SER B N 1
ATOM 4458 C CA . SER B 1 25 ? -6.023 -36.688 25.594 1 21.95 25 SER B CA 1
ATOM 4459 C C . SER B 1 25 ? -4.91 -35.844 24.969 1 21.95 25 SER B C 1
ATOM 4461 O O . SER B 1 25 ? -4.984 -34.625 24.922 1 21.95 25 SER B O 1
ATOM 4463 N N . ALA B 1 26 ? -3.838 -36.531 24.656 1 23.19 26 ALA B N 1
ATOM 4464 C CA . ALA B 1 26 ? -2.59 -36.156 24 1 23.19 26 ALA B CA 1
ATOM 4465 C C . ALA B 1 26 ? -2.852 -35.25 22.812 1 23.19 26 ALA B C 1
ATOM 4467 O O . ALA B 1 26 ? -2.047 -34.344 22.516 1 23.19 26 ALA B O 1
ATOM 4468 N N . ALA B 1 27 ? -3.586 -35.688 21.875 1 21.34 27 ALA B N 1
ATOM 4469 C CA . ALA B 1 27 ? -3.779 -35.094 20.562 1 21.34 27 ALA B CA 1
ATOM 4470 C C . ALA B 1 27 ? -4.664 -33.844 20.656 1 21.34 27 ALA B C 1
ATOM 4472 O O . ALA B 1 27 ? -5.895 -33.938 20.641 1 21.34 27 ALA B O 1
ATOM 4473 N N . GLY B 1 28 ? -4.113 -32.531 20.766 1 25.28 28 GLY B N 1
ATOM 4474 C CA . GLY B 1 28 ? -4.32 -31.094 20.656 1 25.28 28 GLY B CA 1
ATOM 4475 C C . GLY B 1 28 ? -5.34 -30.562 21.641 1 25.28 28 GLY B C 1
ATOM 4476 O O . GLY B 1 28 ? -5.793 -29.422 21.531 1 25.28 28 GLY B O 1
ATOM 4477 N N . ARG B 1 29 ? -6.078 -31.391 22.328 1 24.22 29 ARG B N 1
ATOM 4478 C CA . ARG B 1 29 ? -7.25 -30.906 23.047 1 24.22 29 ARG B CA 1
ATOM 4479 C C . ARG B 1 29 ? -6.875 -30.422 24.453 1 24.22 29 ARG B C 1
ATOM 4481 O O . ARG B 1 29 ? -6.207 -31.141 25.203 1 24.22 29 ARG B O 1
ATOM 4488 N N . ILE B 1 30 ? -6.664 -29.078 24.547 1 25.88 30 ILE B N 1
ATOM 4489 C CA . ILE B 1 30 ? -6.305 -28.344 25.75 1 25.88 30 ILE B CA 1
ATOM 4490 C C . ILE B 1 30 ? -7.398 -28.516 26.812 1 25.88 30 ILE B C 1
ATOM 4492 O O . ILE B 1 30 ? -8.562 -28.203 26.547 1 25.88 30 ILE B O 1
ATOM 4496 N N . LEU B 1 31 ? -7.262 -29.609 27.688 1 25 31 LEU B N 1
ATOM 4497 C CA . LEU B 1 31 ? -8.172 -29.781 28.812 1 25 31 LEU B CA 1
ATOM 4498 C C . LEU B 1 31 ? -7.953 -28.688 29.844 1 25 31 LEU B C 1
ATOM 4500 O O . LEU B 1 31 ? -6.82 -28.453 30.281 1 25 31 LEU B O 1
ATOM 4504 N N . VAL B 1 32 ? -8.773 -27.719 29.75 1 25.88 32 VAL B N 1
ATOM 4505 C CA . VAL B 1 32 ? -8.859 -26.609 30.688 1 25.88 32 VAL B CA 1
ATOM 4506 C C . VAL B 1 32 ? -9.203 -27.125 32.094 1 25.88 32 VAL B C 1
ATOM 4508 O O . VAL B 1 32 ? -10.242 -27.781 32.281 1 25.88 32 VAL B O 1
ATOM 4511 N N . ILE B 1 33 ? -8.133 -27.531 32.844 1 26.69 33 ILE B N 1
ATOM 4512 C CA . ILE B 1 33 ? -8.328 -28.062 34.188 1 26.69 33 ILE B CA 1
ATOM 4513 C C . ILE B 1 33 ? -8.609 -26.922 35.188 1 26.69 33 ILE B C 1
ATOM 4515 O O . ILE B 1 33 ? -7.988 -25.859 35.094 1 26.69 33 ILE B O 1
ATOM 4519 N N . ASP B 1 34 ? -9.695 -26.922 35.688 1 26.59 34 ASP B N 1
ATOM 4520 C CA . ASP B 1 34 ? -10.219 -26.016 36.719 1 26.59 34 ASP B CA 1
ATOM 4521 C C . ASP B 1 34 ? -9.289 -25.938 37.906 1 26.59 34 ASP B C 1
ATOM 4523 O O . ASP B 1 34 ? -8.539 -26.891 38.188 1 26.59 34 ASP B O 1
ATOM 4527 N N . SER B 1 35 ? -9.047 -24.75 38.438 1 27.12 35 SER B N 1
ATOM 4528 C CA . SER B 1 35 ? -8.125 -24.328 39.469 1 27.12 35 SER B CA 1
ATOM 4529 C C . SER B 1 35 ? -8.18 -25.266 40.688 1 27.12 35 SER B C 1
ATOM 4531 O O . SER B 1 35 ? -7.145 -25.609 41.25 1 27.12 35 SER B O 1
ATOM 4533 N N . ALA B 1 36 ? -9.422 -25.562 41.125 1 31.03 36 ALA B N 1
ATOM 4534 C CA . ALA B 1 36 ? -9.586 -26.25 42.406 1 31.03 36 ALA B CA 1
ATOM 4535 C C . ALA B 1 36 ? -9.078 -27.688 42.312 1 31.03 36 ALA B C 1
ATOM 4537 O O . ALA B 1 36 ? -8.492 -28.203 43.281 1 31.03 36 ALA B O 1
ATOM 4538 N N . CYS B 1 37 ? -9.312 -28.312 41.156 1 28.94 37 CYS B N 1
ATOM 4539 C CA . CYS B 1 37 ? -8.938 -29.703 40.938 1 28.94 37 CYS B CA 1
ATOM 4540 C C . CYS B 1 37 ? -7.426 -29.844 40.812 1 28.94 37 CYS B C 1
ATOM 4542 O O . CYS B 1 37 ? -6.863 -30.891 41.156 1 28.94 37 CYS B O 1
ATOM 4544 N N . LEU B 1 38 ? -6.785 -28.703 40.344 1 29.95 38 LEU B N 1
ATOM 4545 C CA . LEU B 1 38 ? -5.332 -28.734 40.25 1 29.95 38 LEU B CA 1
ATOM 4546 C C . LEU B 1 38 ? -4.691 -28.859 41.625 1 29.95 38 LEU B C 1
ATOM 4548 O O . LEU B 1 38 ? -3.742 -29.625 41.812 1 29.95 38 LEU B O 1
ATOM 4552 N N . GLN B 1 39 ? -5.324 -28.234 42.531 1 29.41 39 GLN B N 1
ATOM 4553 C CA . GLN B 1 39 ? -4.75 -28.266 43.875 1 29.41 39 GLN B CA 1
ATOM 4554 C C . GLN B 1 39 ? -4.758 -29.672 44.438 1 29.41 39 GLN B C 1
ATOM 4556 O O . GLN B 1 39 ? -3.762 -30.125 45.031 1 29.41 39 GLN B O 1
ATOM 4561 N N . ARG B 1 40 ? -5.91 -30.312 44.25 1 30.89 40 ARG B N 1
ATOM 4562 C CA . ARG B 1 40 ? -6.043 -31.641 44.875 1 30.89 40 ARG B CA 1
ATOM 4563 C C . ARG B 1 40 ? -5.156 -32.656 44.156 1 30.89 40 ARG B C 1
ATOM 4565 O O . ARG B 1 40 ? -4.57 -33.531 44.781 1 30.89 40 ARG B O 1
ATOM 4572 N N . CYS B 1 41 ? -5.035 -32.406 42.812 1 30.27 41 CYS B N 1
ATOM 4573 C CA . CYS B 1 41 ? -4.18 -33.312 42.062 1 30.27 41 CYS B CA 1
ATOM 4574 C C . CYS B 1 41 ? -2.725 -33.188 42.469 1 30.27 41 CYS B C 1
ATOM 4576 O O . CYS B 1 41 ? -2.018 -34.188 42.625 1 30.27 41 CYS B O 1
ATOM 4578 N N . LEU B 1 42 ? -2.408 -31.922 42.75 1 30.58 42 LEU B N 1
ATOM 4579 C CA . LEU B 1 42 ? -1.045 -31.703 43.219 1 30.58 42 LEU B CA 1
ATOM 4580 C C . LEU B 1 42 ? -0.815 -32.375 44.562 1 30.58 42 LEU B C 1
ATOM 4582 O O . LEU B 1 42 ? 0.249 -32.969 44.781 1 30.58 42 LEU B O 1
ATOM 4586 N N . GLU B 1 43 ? -1.804 -32.344 45.281 1 31.36 43 GLU B N 1
ATOM 4587 C CA . GLU B 1 43 ? -1.632 -32.906 46.625 1 31.36 43 GLU B CA 1
ATOM 4588 C C . GLU B 1 43 ? -1.492 -34.438 46.562 1 31.36 43 GLU B C 1
ATOM 4590 O O . GLU B 1 43 ? -0.655 -35.031 47.25 1 31.36 43 GLU B O 1
ATOM 4595 N N . LYS B 1 44 ? -2.334 -35 45.688 1 30.98 44 LYS B N 1
ATOM 4596 C CA . LYS B 1 44 ? -2.268 -36.438 45.625 1 30.98 44 LYS B CA 1
ATOM 4597 C C . LYS B 1 44 ? -0.977 -36.906 44.969 1 30.98 44 LYS B C 1
ATOM 4599 O O . LYS B 1 44 ? -0.445 -37.969 45.281 1 30.98 44 LYS B O 1
ATOM 4604 N N . LEU B 1 45 ? -0.518 -36.062 43.969 1 29.77 45 LEU B N 1
ATOM 4605 C CA . LEU B 1 45 ? 0.769 -36.406 43.375 1 29.77 45 LEU B CA 1
ATOM 4606 C C . LEU B 1 45 ? 1.876 -36.406 44.406 1 29.77 45 LEU B C 1
ATOM 4608 O O . LEU B 1 45 ? 2.742 -37.281 44.406 1 29.77 45 LEU B O 1
ATOM 4612 N N . LEU B 1 46 ? 1.711 -35.594 45.344 1 28.09 46 LEU B N 1
ATOM 4613 C CA . LEU B 1 46 ? 2.73 -35.531 46.406 1 28.09 46 LEU B CA 1
ATOM 4614 C C . LEU B 1 46 ? 2.754 -36.844 47.219 1 28.09 46 LEU B C 1
ATOM 4616 O O . LEU B 1 46 ? 3.826 -37.312 47.562 1 28.09 46 LEU B O 1
ATOM 4620 N N . VAL B 1 47 ? 1.604 -37.344 47.5 1 29.2 47 VAL B N 1
ATOM 4621 C CA . VAL B 1 47 ? 1.591 -38.469 48.406 1 29.2 47 VAL B CA 1
ATOM 4622 C C . VAL B 1 47 ? 2.148 -39.719 47.719 1 29.2 47 VAL B C 1
ATOM 4624 O O . VAL B 1 47 ? 2.84 -40.531 48.312 1 29.2 47 VAL B O 1
ATOM 4627 N N . SER B 1 48 ? 1.818 -39.844 46.438 1 28.88 48 SER B N 1
ATOM 4628 C CA . SER B 1 48 ? 2.258 -41.062 45.812 1 28.88 48 SER B CA 1
ATOM 4629 C C . SER B 1 48 ? 3.771 -41.094 45.625 1 28.88 48 SER B C 1
ATOM 4631 O O . SER B 1 48 ? 4.348 -42.125 45.281 1 28.88 48 SER B O 1
ATOM 4633 N N . LEU B 1 49 ? 4.449 -39.969 45.656 1 28.23 49 LEU B N 1
ATOM 4634 C CA . LEU B 1 49 ? 5.902 -39.906 45.562 1 28.23 49 LEU B CA 1
ATOM 4635 C C . LEU B 1 49 ? 6.566 -40.469 46.812 1 28.23 49 LEU B C 1
ATOM 4637 O O . LEU B 1 49 ? 7.797 -40.5 46.906 1 28.23 49 LEU B O 1
ATOM 4641 N N . THR B 1 50 ? 5.965 -40.75 47.812 1 26.69 50 THR B N 1
ATOM 4642 C CA . THR B 1 50 ? 6.715 -41.156 49 1 26.69 50 THR B CA 1
ATOM 4643 C C . THR B 1 50 ? 7.383 -42.531 48.781 1 26.69 50 THR B C 1
ATOM 4645 O O . THR B 1 50 ? 8.359 -42.875 49.438 1 26.69 50 THR B O 1
ATOM 4648 N N . LYS B 1 51 ? 6.816 -43.531 48.375 1 28.8 51 LYS B N 1
ATOM 4649 C CA . LYS B 1 51 ? 7.406 -44.844 48.531 1 28.8 51 LYS B CA 1
ATOM 4650 C C . LYS B 1 51 ? 8.539 -45.062 47.531 1 28.8 51 LYS B C 1
ATOM 4652 O O . LYS B 1 51 ? 9.039 -46.188 47.406 1 28.8 51 LYS B O 1
ATOM 4657 N N . VAL B 1 52 ? 8.633 -44.281 46.438 1 26.22 52 VAL B N 1
ATOM 4658 C CA . VAL B 1 52 ? 9.719 -44.625 45.531 1 26.22 52 VAL B CA 1
ATOM 4659 C C . VAL B 1 52 ? 11.062 -44.281 46.188 1 26.22 52 VAL B C 1
ATOM 4661 O O . VAL B 1 52 ? 11.195 -43.25 46.844 1 26.22 52 VAL B O 1
ATOM 4664 N N . LYS B 1 53 ? 11.914 -45.281 46.625 1 25.3 53 LYS B N 1
ATOM 4665 C CA . LYS B 1 53 ? 13.281 -45.031 47.094 1 25.3 53 LYS B CA 1
ATOM 4666 C C . LYS B 1 53 ? 13.945 -43.906 46.312 1 25.3 53 LYS B C 1
ATOM 4668 O O . LYS B 1 53 ? 13.859 -43.875 45.094 1 25.3 53 LYS B O 1
ATOM 4673 N N . PHE B 1 54 ? 14.125 -42.844 47.031 1 23.02 54 PHE B N 1
ATOM 4674 C CA . PHE B 1 54 ? 14.641 -41.562 46.562 1 23.02 54 PHE B CA 1
ATOM 4675 C C . PHE B 1 54 ? 16.062 -41.719 46.031 1 23.02 54 PHE B C 1
ATOM 4677 O O . PHE B 1 54 ? 17 -41.812 46.844 1 23.02 54 PHE B O 1
ATOM 4684 N N . TYR B 1 55 ? 16.422 -42.75 45.25 1 24.55 55 TYR B N 1
ATOM 4685 C CA . TYR B 1 55 ? 17.844 -42.656 44.969 1 24.55 55 TYR B CA 1
ATOM 4686 C C . TYR B 1 55 ? 18.266 -41.219 44.688 1 24.55 55 TYR B C 1
ATOM 4688 O O . TYR B 1 55 ? 17.453 -40.406 44.281 1 24.55 55 TYR B O 1
ATOM 4696 N N . GLU B 1 56 ? 19.484 -40.812 45.406 1 22.95 56 GLU B N 1
ATOM 4697 C CA . GLU B 1 56 ? 19.828 -39.406 45.688 1 22.95 56 GLU B CA 1
ATOM 4698 C C . GLU B 1 56 ? 19.469 -38.5 44.5 1 22.95 56 GLU B C 1
ATOM 4700 O O . GLU B 1 56 ? 18.859 -37.469 44.688 1 22.95 56 GLU B O 1
ATOM 4705 N N . LYS B 1 57 ? 20.406 -38.625 43.562 1 22.31 57 LYS B N 1
ATOM 4706 C CA . LYS B 1 57 ? 20.766 -37.5 42.719 1 22.31 57 LYS B CA 1
ATOM 4707 C C . LYS B 1 57 ? 19.594 -37.094 41.812 1 22.31 57 LYS B C 1
ATOM 4709 O O . LYS B 1 57 ? 19.766 -36.25 40.906 1 22.31 57 LYS B O 1
ATOM 4714 N N . GLN B 1 58 ? 18.797 -38.031 41.688 1 20.3 58 GLN B N 1
ATOM 4715 C CA . GLN B 1 58 ? 18.031 -37.781 40.469 1 20.3 58 GLN B CA 1
ATOM 4716 C C . GLN B 1 58 ? 17.078 -36.625 40.625 1 20.3 58 GLN B C 1
ATOM 4718 O O . GLN B 1 58 ? 16.203 -36.656 41.531 1 20.3 58 GLN B O 1
ATOM 4723 N N . ARG B 1 59 ? 17.703 -35.406 40.656 1 20.17 59 ARG B N 1
ATOM 4724 C CA . ARG B 1 59 ? 16.859 -34.219 40.812 1 20.17 59 ARG B CA 1
ATOM 4725 C C . ARG B 1 59 ? 15.672 -34.281 39.844 1 20.17 59 ARG B C 1
ATOM 4727 O O . ARG B 1 59 ? 15.828 -34.594 38.688 1 20.17 59 ARG B O 1
ATOM 4734 N N . LEU B 1 60 ? 14.641 -34.719 40.344 1 21.23 60 LEU B N 1
ATOM 4735 C CA . LEU B 1 60 ? 13.398 -34.594 39.594 1 21.23 60 LEU B CA 1
ATOM 4736 C C . LEU B 1 60 ? 13.172 -33.125 39.156 1 21.23 60 LEU B C 1
ATOM 4738 O O . LEU B 1 60 ? 13.086 -32.25 39.969 1 21.23 60 LEU B O 1
ATOM 4742 N N . ILE B 1 61 ? 14.047 -32.75 38.281 1 20.69 61 ILE B N 1
ATOM 4743 C CA . ILE B 1 61 ? 13.719 -31.391 37.812 1 20.69 61 ILE B CA 1
ATOM 4744 C C . ILE B 1 61 ? 12.359 -31.406 37.094 1 20.69 61 ILE B C 1
ATOM 4746 O O . ILE B 1 61 ? 12.125 -32.219 36.188 1 20.69 61 ILE B O 1
ATOM 4750 N N . ILE B 1 62 ? 11.367 -31.438 37.875 1 21.8 62 ILE B N 1
ATOM 4751 C CA . ILE B 1 62 ? 10.055 -31.125 37.312 1 21.8 62 ILE B CA 1
ATOM 4752 C C . ILE B 1 62 ? 10.148 -29.875 36.438 1 21.8 62 ILE B C 1
ATOM 4754 O O . ILE B 1 62 ? 10.445 -28.797 36.938 1 21.8 62 ILE B O 1
ATOM 4758 N N . VAL B 1 63 ? 10.898 -30 35.406 1 20.55 63 VAL B N 1
ATOM 4759 C CA . VAL B 1 63 ? 10.914 -28.812 34.562 1 20.55 63 VAL B CA 1
ATOM 4760 C C . VAL B 1 63 ? 9.523 -28.562 34 1 20.55 63 VAL B C 1
ATOM 4762 O O . VAL B 1 63 ? 8.93 -29.453 33.375 1 20.55 63 VAL B O 1
ATOM 4765 N N . SER B 1 64 ? 8.594 -28.047 34.781 1 21.83 64 SER B N 1
ATOM 4766 C CA . SER B 1 64 ? 7.348 -27.438 34.375 1 21.83 64 SER B CA 1
ATOM 4767 C C . SER B 1 64 ? 7.527 -26.672 33.062 1 21.83 64 SER B C 1
ATOM 4769 O O . SER B 1 64 ? 8.156 -25.609 33.031 1 21.83 64 SER B O 1
ATOM 4771 N N . ASP B 1 65 ? 8.109 -27.234 32.156 1 22.12 65 ASP B N 1
ATOM 4772 C CA . ASP B 1 65 ? 8.25 -26.594 30.859 1 22.12 65 ASP B CA 1
ATOM 4773 C C . ASP B 1 65 ? 6.887 -26.172 30.312 1 22.12 65 ASP B C 1
ATOM 4775 O O . ASP B 1 65 ? 6.242 -26.922 29.578 1 22.12 65 ASP B O 1
ATOM 4779 N N . LEU B 1 66 ? 5.965 -25.75 31.172 1 23.44 66 LEU B N 1
ATOM 4780 C CA . LEU B 1 66 ? 4.809 -24.922 30.844 1 23.44 66 LEU B CA 1
ATOM 4781 C C . LEU B 1 66 ? 5.152 -23.906 29.766 1 23.44 66 LEU B C 1
ATOM 4783 O O . LEU B 1 66 ? 5.594 -22.797 30.062 1 23.44 66 LEU B O 1
ATOM 4787 N N . LYS B 1 67 ? 5.926 -24.203 28.969 1 25.56 67 LYS B N 1
ATOM 4788 C CA . LYS B 1 67 ? 6.18 -23.297 27.844 1 25.56 67 LYS B CA 1
ATOM 4789 C C . LYS B 1 67 ? 4.895 -22.625 27.375 1 25.56 67 LYS B C 1
ATOM 4791 O O . LYS B 1 67 ? 3.797 -23.078 27.703 1 25.56 67 LYS B O 1
ATOM 4796 N N . ASN B 1 68 ? 5.117 -21.5 26.453 1 25.81 68 ASN B N 1
ATOM 4797 C CA . ASN B 1 68 ? 4.281 -20.453 25.891 1 25.81 68 ASN B CA 1
ATOM 4798 C C . ASN B 1 68 ? 3.004 -21.016 25.266 1 25.81 68 ASN B C 1
ATOM 4800 O O . ASN B 1 68 ? 2.963 -21.312 24.078 1 25.81 68 ASN B O 1
ATOM 4804 N N . VAL B 1 69 ? 2.5 -22.094 25.859 1 25 69 VAL B N 1
ATOM 4805 C CA . VAL B 1 69 ? 1.208 -22.328 25.219 1 25 69 VAL B CA 1
ATOM 4806 C C . VAL B 1 69 ? 0.394 -21.031 25.219 1 25 69 VAL B C 1
ATOM 4808 O O . VAL B 1 69 ? -0.046 -20.562 26.266 1 25 69 VAL B O 1
ATOM 4811 N N . ARG B 1 70 ? 0.878 -20.062 24.656 1 30.41 70 ARG B N 1
ATOM 4812 C CA . ARG B 1 70 ? 0.09 -18.875 24.312 1 30.41 70 ARG B CA 1
ATOM 4813 C C . ARG B 1 70 ? -1.32 -19.266 23.891 1 30.41 70 ARG B C 1
ATOM 4815 O O . ARG B 1 70 ? -1.497 -20.047 22.953 1 30.41 70 ARG B O 1
ATOM 4822 N N . MET B 1 71 ? -2.143 -19.75 24.828 1 30.31 71 MET B N 1
ATOM 4823 C CA . MET B 1 71 ? -3.574 -19.781 24.547 1 30.31 71 MET B CA 1
ATOM 4824 C C . MET B 1 71 ? -3.91 -18.875 23.359 1 30.31 71 MET B C 1
ATOM 4826 O O . MET B 1 71 ? -3.67 -17.672 23.406 1 30.31 71 MET B O 1
ATOM 4830 N N . GLU B 1 72 ? -3.775 -19.453 22.266 1 41.09 72 GLU B N 1
ATOM 4831 C CA . GLU B 1 72 ? -4.254 -18.781 21.062 1 41.09 72 GLU B CA 1
ATOM 4832 C C . GLU B 1 72 ? -5.66 -18.219 21.266 1 41.09 72 GLU B C 1
ATOM 4834 O O . GLU B 1 72 ? -6.59 -18.969 21.578 1 41.09 72 GLU B O 1
ATOM 4839 N N . THR B 1 73 ? -5.875 -17.328 22.078 1 44.94 73 THR B N 1
ATOM 4840 C CA . THR B 1 73 ? -7.121 -16.719 22.516 1 44.94 73 THR B CA 1
ATOM 4841 C C . THR B 1 73 ? -8.023 -16.406 21.344 1 44.94 73 THR B C 1
ATOM 4843 O O . THR B 1 73 ? -7.688 -15.578 20.5 1 44.94 73 THR B O 1
ATOM 4846 N N . LYS B 1 74 ? -8.727 -17.5 20.891 1 58.72 74 LYS B N 1
ATOM 4847 C CA . LYS B 1 74 ? -9.906 -17.156 20.094 1 58.72 74 LYS B CA 1
ATOM 4848 C C . LYS B 1 74 ? -10.789 -16.172 20.859 1 58.72 74 LYS B C 1
ATOM 4850 O O . LYS B 1 74 ? -11.266 -16.469 21.953 1 58.72 74 LYS B O 1
ATOM 4855 N N . ILE B 1 75 ? -10.805 -15.055 20.531 1 72.56 75 ILE B N 1
ATOM 4856 C CA . ILE B 1 75 ? -11.656 -14.016 21.109 1 72.56 75 ILE B CA 1
ATOM 4857 C C . ILE B 1 75 ? -13.125 -14.367 20.891 1 72.56 75 ILE B C 1
ATOM 4859 O O . ILE B 1 75 ? -13.938 -14.273 21.812 1 72.56 75 ILE B O 1
ATOM 4863 N N . PHE B 1 76 ? -13.398 -15.023 19.609 1 86.38 76 PHE B N 1
ATOM 4864 C CA . PHE B 1 76 ? -14.758 -15.367 19.203 1 86.38 76 PHE B CA 1
ATOM 4865 C C . PHE B 1 76 ? -14.836 -16.812 18.734 1 86.38 76 PHE B C 1
ATOM 4867 O O . PHE B 1 76 ? -13.852 -17.359 18.25 1 86.38 76 PHE B O 1
ATOM 4874 N N . ASP B 1 77 ? -16 -17.484 18.938 1 91.31 77 ASP B N 1
ATOM 4875 C CA . ASP B 1 77 ? -16.234 -18.719 18.188 1 91.31 77 ASP B CA 1
ATOM 4876 C C . ASP B 1 77 ? -16.344 -18.422 16.688 1 91.31 77 ASP B C 1
ATOM 4878 O O . ASP B 1 77 ? -16.547 -17.281 16.281 1 91.31 77 ASP B O 1
ATOM 4882 N N . LYS B 1 78 ? -16.125 -19.453 15.93 1 94.31 78 LYS B N 1
ATOM 4883 C CA . LYS B 1 78 ? -16.047 -19.281 14.477 1 94.31 78 LYS B CA 1
ATOM 4884 C C . LYS B 1 78 ? -17.312 -18.641 13.922 1 94.31 78 LYS B C 1
ATOM 4886 O O . LYS B 1 78 ? -17.25 -17.797 13.031 1 94.31 78 LYS B O 1
ATOM 4891 N N . LYS B 1 79 ? -18.453 -19.047 14.398 1 94.5 79 LYS B N 1
ATOM 4892 C CA . LYS B 1 79 ? -19.719 -18.484 13.93 1 94.5 79 LYS B CA 1
ATOM 4893 C C . LYS B 1 79 ? -19.766 -16.969 14.148 1 94.5 79 LYS B C 1
ATOM 4895 O O . LYS B 1 79 ? -20.188 -16.219 13.266 1 94.5 79 LYS B O 1
ATOM 4900 N N . LYS B 1 80 ? -19.359 -16.547 15.312 1 95.56 80 LYS B N 1
ATOM 4901 C CA . LYS B 1 80 ? -19.328 -15.109 15.609 1 95.56 80 LYS B CA 1
ATOM 4902 C C . LYS B 1 80 ? -18.344 -14.375 14.703 1 95.56 80 LYS B C 1
ATOM 4904 O O . LYS B 1 80 ? -18.625 -13.258 14.258 1 95.56 80 LYS B O 1
ATOM 4909 N N . THR B 1 81 ? -17.219 -14.969 14.453 1 96.56 81 THR B N 1
ATOM 4910 C CA . THR B 1 81 ? -16.25 -14.391 13.531 1 96.56 81 THR B CA 1
ATOM 4911 C C . THR B 1 81 ? -16.859 -14.195 12.148 1 96.56 81 THR B C 1
ATOM 4913 O O . THR B 1 81 ? -16.688 -13.148 11.531 1 96.56 81 THR B O 1
ATOM 4916 N N . ILE B 1 82 ? -17.562 -15.203 11.695 1 96.81 82 ILE B N 1
ATOM 4917 C CA . ILE B 1 82 ? -18.203 -15.156 10.383 1 96.81 82 ILE B CA 1
ATOM 4918 C C . ILE B 1 82 ? -19.266 -14.062 10.367 1 96.81 82 ILE B C 1
ATOM 4920 O O . ILE B 1 82 ? -19.359 -13.297 9.406 1 96.81 82 ILE B O 1
ATOM 4924 N N . ASP B 1 83 ? -20.031 -13.938 11.445 1 96.5 83 ASP B N 1
ATOM 4925 C CA . ASP B 1 83 ? -21.094 -12.945 11.531 1 96.5 83 ASP B CA 1
ATOM 4926 C C . ASP B 1 83 ? -20.531 -11.531 11.523 1 96.5 83 ASP B C 1
ATOM 4928 O O . ASP B 1 83 ? -21.047 -10.648 10.844 1 96.5 83 ASP B O 1
ATOM 4932 N N . LEU B 1 84 ? -19.531 -11.344 12.297 1 97.06 84 LEU B N 1
ATOM 4933 C CA . LEU B 1 84 ? -18.906 -10.023 12.359 1 97.06 84 LEU B CA 1
ATOM 4934 C C . LEU B 1 84 ? -18.25 -9.664 11.031 1 97.06 84 LEU B C 1
ATOM 4936 O O . LEU B 1 84 ? -18.25 -8.492 10.641 1 97.06 84 LEU B O 1
ATOM 4940 N N . ARG B 1 85 ? -17.688 -10.633 10.383 1 97.25 85 ARG B N 1
ATOM 4941 C CA . ARG B 1 85 ? -17.109 -10.391 9.062 1 97.25 85 ARG B CA 1
ATOM 4942 C C . ARG B 1 85 ? -18.188 -9.93 8.078 1 97.25 85 ARG B C 1
ATOM 4944 O O . ARG B 1 85 ? -17.984 -8.969 7.336 1 97.25 85 ARG B O 1
ATOM 4951 N N . LYS B 1 86 ? -19.297 -10.625 8.055 1 96.12 86 LYS B N 1
ATOM 4952 C CA . LYS B 1 86 ? -20.406 -10.266 7.176 1 96.12 86 LYS B CA 1
ATOM 4953 C C . LYS B 1 86 ? -20.891 -8.852 7.457 1 96.12 86 LYS B C 1
ATOM 4955 O O . LYS B 1 86 ? -21.281 -8.133 6.539 1 96.12 86 LYS B O 1
ATOM 4960 N N . LYS B 1 87 ? -20.797 -8.516 8.68 1 96.62 87 LYS B N 1
ATOM 4961 C CA . LYS B 1 87 ? -21.328 -7.227 9.117 1 96.62 87 LYS B CA 1
ATOM 4962 C C . LYS B 1 87 ? -20.359 -6.09 8.797 1 96.62 87 LYS B C 1
ATOM 4964 O O . LYS B 1 87 ? -20.781 -5.016 8.367 1 96.62 87 LYS B O 1
ATOM 4969 N N . HIS B 1 88 ? -19.062 -6.336 8.992 1 97.56 88 HIS B N 1
ATOM 4970 C CA . HIS B 1 88 ? -18.156 -5.188 9.078 1 97.56 88 HIS B CA 1
ATOM 4971 C C . HIS B 1 88 ? -17.156 -5.184 7.918 1 97.56 88 HIS B C 1
ATOM 4973 O O . HIS B 1 88 ? -16.5 -4.176 7.676 1 97.56 88 HIS B O 1
ATOM 4979 N N . ILE B 1 89 ? -17.047 -6.266 7.23 1 97.88 89 ILE B N 1
ATOM 4980 C CA . ILE B 1 89 ? -16.062 -6.348 6.156 1 97.88 89 ILE B CA 1
ATOM 4981 C C . ILE B 1 89 ? -16.781 -6.348 4.805 1 97.88 89 ILE B C 1
ATOM 4983 O O . ILE B 1 89 ? -17.844 -6.949 4.66 1 97.88 89 ILE B O 1
ATOM 4987 N N . GLY B 1 90 ? -16.219 -5.637 3.82 1 96.38 90 GLY B N 1
ATOM 4988 C CA . GLY B 1 90 ? -16.828 -5.543 2.502 1 96.38 90 GLY B CA 1
ATOM 4989 C C . GLY B 1 90 ? -17.219 -6.891 1.928 1 96.38 90 GLY B C 1
ATOM 4990 O O . GLY B 1 90 ? -16.438 -7.852 1.998 1 96.38 90 GLY B O 1
ATOM 4991 N N . PRO B 1 91 ? -18.344 -6.969 1.368 1 93.75 91 PRO B N 1
ATOM 4992 C CA . PRO B 1 91 ? -18.828 -8.25 0.848 1 93.75 91 PRO B CA 1
ATOM 4993 C C . PRO B 1 91 ? -18.047 -8.719 -0.381 1 93.75 91 PRO B C 1
ATOM 4995 O O . PRO B 1 91 ? -18.109 -9.898 -0.739 1 93.75 91 PRO B O 1
ATOM 4998 N N . SER B 1 92 ? -17.344 -7.805 -1.017 1 91.75 92 SER B N 1
ATOM 4999 C CA . SER B 1 92 ? -16.562 -8.172 -2.189 1 91.75 92 SER B CA 1
ATOM 5000 C C . SER B 1 92 ? -15.234 -8.82 -1.788 1 91.75 92 SER B C 1
ATOM 5002 O O . SER B 1 92 ? -14.547 -9.398 -2.627 1 91.75 92 SER B O 1
ATOM 5004 N N . CYS B 1 93 ? -14.883 -8.695 -0.539 1 92.75 93 CYS B N 1
ATOM 5005 C CA . CYS B 1 93 ? -13.641 -9.289 -0.068 1 92.75 93 CYS B CA 1
ATOM 5006 C C . CYS B 1 93 ? -13.719 -10.812 -0.07 1 92.75 93 CYS B C 1
ATOM 5008 O O . CYS B 1 93 ? -14.609 -11.391 0.557 1 92.75 93 CYS B O 1
ATOM 5010 N N . LYS B 1 94 ? -12.758 -11.469 -0.611 1 88.38 94 LYS B N 1
ATOM 5011 C CA . LYS B 1 94 ? -12.758 -12.906 -0.836 1 88.38 94 LYS B CA 1
ATOM 5012 C C . LYS B 1 94 ? -12.422 -13.664 0.446 1 88.38 94 LYS B C 1
ATOM 5014 O O . LYS B 1 94 ? -11.57 -13.227 1.226 1 88.38 94 LYS B O 1
ATOM 5019 N N . VAL B 1 95 ? -13.125 -14.82 0.629 1 92.44 95 VAL B N 1
ATOM 5020 C CA . VAL B 1 95 ? -12.82 -15.766 1.697 1 92.44 95 VAL B CA 1
ATOM 5021 C C . VAL B 1 95 ? -12.57 -17.156 1.105 1 92.44 95 VAL B C 1
ATOM 5023 O O . VAL B 1 95 ? -13.289 -17.594 0.206 1 92.44 95 VAL B O 1
ATOM 5026 N N . PHE B 1 96 ? -11.477 -17.797 1.531 1 92.19 96 PHE B N 1
ATOM 5027 C CA . PHE B 1 96 ? -11.188 -19.156 1.072 1 92.19 96 PHE B CA 1
ATOM 5028 C C . PHE B 1 96 ? -12.227 -20.141 1.609 1 92.19 96 PHE B C 1
ATOM 5030 O O . PHE B 1 96 ? -12.641 -20.031 2.766 1 92.19 96 PHE B O 1
ATOM 5037 N N . PHE B 1 97 ? -12.703 -21.047 0.72 1 92.94 97 PHE B N 1
ATOM 5038 C CA . PHE B 1 97 ? -13.633 -22.109 1.095 1 92.94 97 PHE B CA 1
ATOM 5039 C C . PHE B 1 97 ? -14.914 -21.516 1.679 1 92.94 97 PHE B C 1
ATOM 5041 O O . PHE B 1 97 ? -15.32 -21.891 2.783 1 92.94 97 PHE B O 1
ATOM 5048 N N . SER B 1 98 ? -15.531 -20.672 0.953 1 87.94 98 SER B N 1
ATOM 5049 C CA . SER B 1 98 ? -16.641 -19.828 1.397 1 87.94 98 SER B CA 1
ATOM 5050 C C . SER B 1 98 ? -17.734 -20.672 2.035 1 87.94 98 SER B C 1
ATOM 5052 O O . SER B 1 98 ? -18.438 -20.219 2.943 1 87.94 98 SER B O 1
ATOM 5054 N N . HIS B 1 99 ? -17.891 -21.906 1.604 1 87.75 99 HIS B N 1
ATOM 5055 C CA . HIS B 1 99 ? -18.922 -22.75 2.162 1 87.75 99 HIS B CA 1
ATOM 5056 C C . HIS B 1 99 ? -18.547 -23.234 3.559 1 87.75 99 HIS B C 1
ATOM 5058 O O . HIS B 1 99 ? -19.438 -23.5 4.387 1 87.75 99 HIS B O 1
ATOM 5064 N N . ASP B 1 100 ? -17.312 -23.344 3.752 1 92 100 ASP B N 1
ATOM 5065 C CA . ASP B 1 100 ? -16.766 -23.75 5.047 1 92 100 ASP B CA 1
ATOM 5066 C C . ASP B 1 100 ? -15.406 -23.109 5.301 1 92 100 ASP B C 1
ATOM 5068 O O . ASP B 1 100 ? -14.375 -23.781 5.289 1 92 100 ASP B O 1
ATOM 5072 N N . PRO B 1 101 ? -15.469 -21.859 5.578 1 95.75 101 PRO B N 1
ATOM 5073 C CA . PRO B 1 101 ? -14.195 -21.141 5.707 1 95.75 101 PRO B CA 1
ATOM 5074 C C . PRO B 1 101 ? -13.352 -21.641 6.875 1 95.75 101 PRO B C 1
ATOM 5076 O O . PRO B 1 101 ? -13.891 -22.219 7.824 1 95.75 101 PRO B O 1
ATOM 5079 N N . ILE B 1 102 ? -12.047 -21.484 6.812 1 96.62 102 ILE B N 1
ATOM 5080 C CA . ILE B 1 102 ? -11.117 -21.953 7.832 1 96.62 102 ILE B CA 1
ATOM 5081 C C . ILE B 1 102 ? -10.664 -20.797 8.711 1 96.62 102 ILE B C 1
ATOM 5083 O O . ILE B 1 102 ? -10.242 -19.75 8.195 1 96.62 102 ILE B O 1
ATOM 5087 N N . LYS B 1 103 ? -10.812 -20.938 9.945 1 97 103 LYS B N 1
ATOM 5088 C CA . LYS B 1 103 ? -10.266 -19.969 10.898 1 97 103 LYS B CA 1
ATOM 5089 C C . LYS B 1 103 ? -8.867 -20.359 11.344 1 97 103 LYS B C 1
ATOM 5091 O O . LYS B 1 103 ? -8.672 -21.406 11.969 1 97 103 LYS B O 1
ATOM 5096 N N . ILE B 1 104 ? -7.898 -19.562 10.992 1 97.69 104 ILE B N 1
ATOM 5097 C CA . ILE B 1 104 ? -6.504 -19.844 11.32 1 97.69 104 ILE B CA 1
ATOM 5098 C C . ILE B 1 104 ? -6.07 -18.984 12.508 1 97.69 104 ILE B C 1
ATOM 5100 O O . ILE B 1 104 ? -6.266 -17.781 12.516 1 97.69 104 ILE B O 1
ATOM 5104 N N . VAL B 1 105 ? -5.379 -19.594 13.516 1 96.75 105 VAL B N 1
ATOM 5105 C CA . VAL B 1 105 ? -5.035 -18.859 14.734 1 96.75 105 VAL B CA 1
ATOM 5106 C C . VAL B 1 105 ? -3.521 -18.844 14.922 1 96.75 105 VAL B C 1
ATOM 5108 O O . VAL B 1 105 ? -2.988 -18.016 15.664 1 96.75 105 VAL B O 1
ATOM 5111 N N . ARG B 1 106 ? -2.875 -19.75 14.195 1 97.5 106 ARG B N 1
ATOM 5112 C CA . ARG B 1 106 ? -1.424 -19.859 14.297 1 97.5 106 ARG B CA 1
ATOM 5113 C C . ARG B 1 106 ? -0.83 -20.469 13.031 1 97.5 106 ARG B C 1
ATOM 5115 O O . ARG B 1 106 ? -1.509 -21.203 12.312 1 97.5 106 ARG B O 1
ATOM 5122 N N . ALA B 1 107 ? 0.447 -20.156 12.734 1 98.44 107 ALA B N 1
ATOM 5123 C CA . ALA B 1 107 ? 1.146 -20.781 11.617 1 98.44 107 ALA B CA 1
ATOM 5124 C C . ALA B 1 107 ? 2.654 -20.812 11.859 1 98.44 107 ALA B C 1
ATOM 5126 O O . ALA B 1 107 ? 3.189 -19.953 12.562 1 98.44 107 ALA B O 1
ATOM 5127 N N . LYS B 1 108 ? 3.299 -21.75 11.336 1 98.12 108 LYS B N 1
ATOM 5128 C CA . LYS B 1 108 ? 4.742 -21.938 11.469 1 98.12 108 LYS B CA 1
ATOM 5129 C C . LYS B 1 108 ? 5.293 -22.781 10.312 1 98.12 108 LYS B C 1
ATOM 5131 O O . LYS B 1 108 ? 4.754 -23.844 9.992 1 98.12 108 LYS B O 1
ATOM 5136 N N . GLY B 1 109 ? 6.387 -22.297 9.766 1 98.25 109 GLY B N 1
ATOM 5137 C CA . GLY B 1 109 ? 6.914 -23.016 8.617 1 98.25 109 GLY B CA 1
ATOM 5138 C C . GLY B 1 109 ? 5.902 -23.172 7.5 1 98.25 109 GLY B C 1
ATOM 5139 O O . GLY B 1 109 ? 5.316 -22.188 7.043 1 98.25 109 GLY B O 1
ATOM 5140 N N . GLN B 1 110 ? 5.715 -24.375 7.09 1 98.44 110 GLN B N 1
ATOM 5141 C CA . GLN B 1 110 ? 4.773 -24.641 6.004 1 98.44 110 GLN B CA 1
ATOM 5142 C C . GLN B 1 110 ? 3.418 -25.078 6.551 1 98.44 110 GLN B C 1
ATOM 5144 O O . GLN B 1 110 ? 2.553 -25.516 5.793 1 98.44 110 GLN B O 1
ATOM 5149 N N . TYR B 1 111 ? 3.145 -24.828 7.859 1 98.62 111 TYR B N 1
ATOM 5150 C CA . TYR B 1 111 ? 1.911 -25.312 8.461 1 98.62 111 TYR B CA 1
ATOM 5151 C C . TYR B 1 111 ? 1.095 -24.172 9.047 1 98.62 111 TYR B C 1
ATOM 5153 O O . TYR B 1 111 ? 1.656 -23.188 9.531 1 98.62 111 TYR B O 1
ATOM 5161 N N . MET B 1 112 ? -0.169 -24.328 8.953 1 98.25 112 MET B N 1
ATOM 5162 C CA . MET B 1 112 ? -1.133 -23.453 9.594 1 98.25 112 MET B CA 1
ATOM 5163 C C . MET B 1 112 ? -2.062 -24.234 10.516 1 98.25 112 MET B C 1
ATOM 5165 O O . MET B 1 112 ? -2.338 -25.406 10.273 1 98.25 112 MET B O 1
ATOM 5169 N N . TYR B 1 113 ? -2.59 -23.578 11.523 1 97.94 113 TYR B N 1
ATOM 5170 C CA . TYR B 1 113 ? -3.395 -24.25 12.539 1 97.94 113 TYR B CA 1
ATOM 5171 C C . TYR B 1 113 ? -4.719 -23.531 12.758 1 97.94 113 TYR B C 1
ATOM 5173 O O . TYR B 1 113 ? -4.742 -22.312 12.922 1 97.94 113 TYR B O 1
ATOM 5181 N N . ASP B 1 114 ? -5.797 -24.25 12.75 1 96.69 114 ASP B N 1
ATOM 5182 C CA . ASP B 1 114 ? -7.102 -23.641 12.984 1 96.69 114 ASP B CA 1
ATOM 5183 C C . ASP B 1 114 ? -7.414 -23.578 14.477 1 96.69 114 ASP B C 1
ATOM 5185 O O . ASP B 1 114 ? -6.566 -23.906 15.312 1 96.69 114 ASP B O 1
ATOM 5189 N N . GLU B 1 115 ? -8.586 -23.094 14.789 1 94.62 115 GLU B N 1
ATOM 5190 C CA . GLU B 1 115 ? -8.977 -22.828 16.172 1 94.62 115 GLU B CA 1
ATOM 5191 C C . GLU B 1 115 ? -9.156 -24.125 16.953 1 94.62 115 GLU B C 1
ATOM 5193 O O . GLU B 1 115 ? -9.203 -24.109 18.188 1 94.62 115 GLU B O 1
ATOM 5198 N N . ASN B 1 116 ? -9.211 -25.281 16.297 1 94.31 116 ASN B N 1
ATOM 5199 C CA . ASN B 1 116 ? -9.367 -26.578 16.938 1 94.31 116 ASN B CA 1
ATOM 5200 C C . ASN B 1 116 ? -8.039 -27.328 17.031 1 94.31 116 ASN B C 1
ATOM 5202 O O . ASN B 1 116 ? -7.996 -28.469 17.469 1 94.31 116 ASN B O 1
ATOM 5206 N N . GLY B 1 117 ? -7.02 -26.797 16.484 1 94.25 117 GLY B N 1
ATOM 5207 C CA . GLY B 1 117 ? -5.695 -27.391 16.578 1 94.25 117 GLY B CA 1
ATOM 5208 C C . GLY B 1 117 ? -5.336 -28.25 15.383 1 94.25 117 GLY B C 1
ATOM 5209 O O . GLY B 1 117 ? -4.258 -28.844 15.336 1 94.25 117 GLY B O 1
ATOM 5210 N N . ASN B 1 118 ? -6.188 -28.344 14.422 1 97.12 118 ASN B N 1
ATOM 5211 C CA . ASN B 1 118 ? -5.863 -29.078 13.203 1 97.12 118 ASN B CA 1
ATOM 5212 C C . ASN B 1 118 ? -4.73 -28.406 12.43 1 97.12 118 ASN B C 1
ATOM 5214 O O . ASN B 1 118 ? -4.715 -27.188 12.281 1 97.12 118 ASN B O 1
ATOM 5218 N N . GLN B 1 119 ? -3.846 -29.266 12.039 1 98.12 119 GLN B N 1
ATOM 5219 C CA . GLN B 1 119 ? -2.697 -28.781 11.281 1 98.12 119 GLN B CA 1
ATOM 5220 C C . GLN B 1 119 ? -2.936 -28.906 9.781 1 98.12 119 GLN B C 1
ATOM 5222 O O . GLN B 1 119 ? -3.203 -30 9.281 1 98.12 119 GLN B O 1
ATOM 5227 N N . TYR B 1 120 ? -2.854 -27.797 9.078 1 98.44 120 TYR B N 1
ATOM 5228 C CA . TYR B 1 120 ? -3 -27.781 7.629 1 98.44 120 TYR B CA 1
ATOM 5229 C C . TYR B 1 120 ? -1.652 -27.578 6.945 1 98.44 120 TYR B C 1
ATOM 5231 O O . TYR B 1 120 ? -0.876 -26.703 7.336 1 98.44 120 TYR B O 1
ATOM 5239 N N . LEU B 1 121 ? -1.374 -28.422 5.984 1 98.75 121 LEU B N 1
ATOM 5240 C CA . LEU B 1 121 ? -0.211 -28.203 5.133 1 98.75 121 LEU B CA 1
ATOM 5241 C C . LEU B 1 121 ? -0.5 -27.125 4.09 1 98.75 121 LEU B C 1
ATOM 5243 O O . LEU B 1 121 ? -1.423 -27.266 3.283 1 98.75 121 LEU B O 1
ATOM 5247 N N . ASP B 1 122 ? 0.26 -26.047 4.156 1 98.31 122 ASP B N 1
ATOM 5248 C CA . ASP B 1 122 ? 0.071 -24.922 3.256 1 98.31 122 ASP B CA 1
ATOM 5249 C C . ASP B 1 122 ? 0.84 -25.125 1.952 1 98.31 122 ASP B C 1
ATOM 5251 O O . ASP B 1 122 ? 2.072 -25.062 1.937 1 98.31 122 ASP B O 1
ATOM 5255 N N . CYS B 1 123 ? 0.167 -25.234 0.861 1 98.31 123 CYS B N 1
ATOM 5256 C CA . CYS B 1 123 ? 0.814 -25.484 -0.423 1 98.31 123 CYS B CA 1
ATOM 5257 C C . CYS B 1 123 ? 0.661 -24.281 -1.346 1 98.31 123 CYS B C 1
ATOM 5259 O O . CYS B 1 123 ? 1.026 -24.344 -2.521 1 98.31 123 CYS B O 1
ATOM 5261 N N . ILE B 1 124 ? 0.185 -23.125 -0.805 1 94.5 124 ILE B N 1
ATOM 5262 C CA . ILE B 1 124 ? -0.225 -22.109 -1.765 1 94.5 124 ILE B CA 1
ATOM 5263 C C . ILE B 1 124 ? 0.335 -20.75 -1.349 1 94.5 124 ILE B C 1
ATOM 5265 O O . ILE B 1 124 ? 0.301 -19.797 -2.125 1 94.5 124 ILE B O 1
ATOM 5269 N N . ASN B 1 125 ? 0.751 -20.547 -0.175 1 92 125 ASN B N 1
ATOM 5270 C CA . ASN B 1 125 ? 1.084 -19.219 0.325 1 92 125 ASN B CA 1
ATOM 5271 C C . ASN B 1 125 ? 2.51 -18.828 -0.046 1 92 125 ASN B C 1
ATOM 5273 O O . ASN B 1 125 ? 3.439 -19.031 0.734 1 92 125 ASN B O 1
ATOM 5277 N N . ASN B 1 126 ? 2.615 -18.109 -1.113 1 93.19 126 ASN B N 1
ATOM 5278 C CA . ASN B 1 126 ? 3.922 -17.609 -1.537 1 93.19 126 ASN B CA 1
ATOM 5279 C C . ASN B 1 126 ? 4.324 -16.359 -0.768 1 93.19 126 ASN B C 1
ATOM 5281 O O . ASN B 1 126 ? 5.441 -15.859 -0.916 1 93.19 126 ASN B O 1
ATOM 5285 N N . VAL B 1 127 ? 3.455 -15.852 0.054 1 97.19 127 VAL B N 1
ATOM 5286 C CA . VAL B 1 127 ? 3.691 -14.648 0.85 1 97.19 127 VAL B CA 1
ATOM 5287 C C . VAL B 1 127 ? 4.543 -15 2.068 1 97.19 127 VAL B C 1
ATOM 5289 O O . VAL B 1 127 ? 5.52 -14.305 2.367 1 97.19 127 VAL B O 1
ATOM 5292 N N . ALA B 1 128 ? 4.148 -16.078 2.754 1 97.88 128 ALA B N 1
ATOM 5293 C CA . ALA B 1 128 ? 4.996 -16.594 3.824 1 97.88 128 ALA B CA 1
ATOM 5294 C C . ALA B 1 128 ? 6.195 -17.359 3.254 1 97.88 128 ALA B C 1
ATOM 5296 O O . ALA B 1 128 ? 6.359 -18.547 3.502 1 97.88 128 ALA B O 1
ATOM 5297 N N . HIS B 1 129 ? 7.055 -16.656 2.611 1 98.56 129 HIS B N 1
ATOM 5298 C CA . HIS B 1 129 ? 8.055 -17.172 1.678 1 98.56 129 HIS B CA 1
ATOM 5299 C C . HIS B 1 129 ? 9.078 -18.047 2.391 1 98.56 129 HIS B C 1
ATOM 5301 O O . HIS B 1 129 ? 9.375 -19.156 1.946 1 98.56 129 HIS B O 1
ATOM 5307 N N . VAL B 1 130 ? 9.641 -17.609 3.506 1 98.75 130 VAL B N 1
ATOM 5308 C CA . VAL B 1 130 ? 10.68 -18.359 4.188 1 98.75 130 VAL B CA 1
ATOM 5309 C C . VAL B 1 130 ? 10.062 -19.203 5.309 1 98.75 130 VAL B C 1
ATOM 5311 O O . VAL B 1 130 ? 10.781 -19.766 6.141 1 98.75 130 VAL B O 1
ATOM 5314 N N . GLY B 1 131 ? 8.734 -19.266 5.289 1 98.69 131 GLY B N 1
ATOM 5315 C CA . GLY B 1 131 ? 7.988 -19.969 6.32 1 98.69 131 GLY B CA 1
ATOM 5316 C C . GLY B 1 131 ? 7.215 -19.047 7.238 1 98.69 131 GLY B C 1
ATOM 5317 O O . GLY B 1 131 ? 7.703 -17.969 7.602 1 98.69 131 GLY B O 1
ATOM 5318 N N . HIS B 1 132 ? 6.02 -19.5 7.633 1 98.5 132 HIS B N 1
ATOM 5319 C CA . HIS B 1 132 ? 5.168 -18.719 8.523 1 98.5 132 HIS B CA 1
ATOM 5320 C C . HIS B 1 132 ? 5.871 -18.438 9.844 1 98.5 132 HIS B C 1
ATOM 5322 O O . HIS B 1 132 ? 6.473 -19.328 10.445 1 98.5 132 HIS B O 1
ATOM 5328 N N . SER B 1 133 ? 5.773 -17.125 10.242 1 98.06 133 SER B N 1
ATOM 5329 C CA . SER B 1 133 ? 6.234 -16.688 11.555 1 98.06 133 SER B CA 1
ATOM 5330 C C . SER B 1 133 ? 7.668 -17.141 11.82 1 98.06 133 SER B C 1
ATOM 5332 O O . SER B 1 133 ? 7.984 -17.609 12.914 1 98.06 133 SER B O 1
ATOM 5334 N N . HIS B 1 134 ? 8.484 -17.047 10.836 1 98.62 134 HIS B N 1
ATOM 5335 C CA . HIS B 1 134 ? 9.883 -17.453 11.008 1 98.62 134 HIS B CA 1
ATOM 5336 C C . HIS B 1 134 ? 10.539 -16.672 12.133 1 98.62 134 HIS B C 1
ATOM 5338 O O . HIS B 1 134 ? 10.516 -15.438 12.141 1 98.62 134 HIS B O 1
ATOM 5344 N N . PRO B 1 135 ? 11.203 -17.281 13.031 1 98.38 135 PRO B N 1
ATOM 5345 C CA . PRO B 1 135 ? 11.688 -16.625 14.242 1 98.38 135 PRO B CA 1
ATOM 5346 C C . PRO B 1 135 ? 12.695 -15.516 13.945 1 98.38 135 PRO B C 1
ATOM 5348 O O . PRO B 1 135 ? 12.688 -14.477 14.609 1 98.38 135 PRO B O 1
ATOM 5351 N N . ILE B 1 136 ? 13.586 -15.711 12.992 1 98.62 136 ILE B N 1
ATOM 5352 C CA . ILE B 1 136 ? 14.602 -14.719 12.656 1 98.62 136 ILE B CA 1
ATOM 5353 C C . ILE B 1 136 ? 13.938 -13.469 12.102 1 98.62 136 ILE B C 1
ATOM 5355 O O . ILE B 1 136 ? 14.336 -12.352 12.422 1 98.62 136 ILE B O 1
ATOM 5359 N N . VAL B 1 137 ? 12.914 -13.602 11.273 1 98.69 137 VAL B N 1
ATOM 5360 C CA . VAL B 1 137 ? 12.195 -12.484 10.672 1 98.69 137 VAL B CA 1
ATOM 5361 C C . VAL B 1 137 ? 11.398 -11.75 11.75 1 98.69 137 VAL B C 1
ATOM 5363 O O . VAL B 1 137 ? 11.414 -10.516 11.805 1 98.69 137 VAL B O 1
ATOM 5366 N N . VAL B 1 138 ? 10.719 -12.555 12.609 1 98.5 138 VAL B N 1
ATOM 5367 C CA . VAL B 1 138 ? 9.93 -11.992 13.703 1 98.5 138 VAL B CA 1
ATOM 5368 C C . VAL B 1 138 ? 10.828 -11.172 14.625 1 98.5 138 VAL B C 1
ATOM 5370 O O . VAL B 1 138 ? 10.484 -10.047 14.992 1 98.5 138 VAL B O 1
ATOM 5373 N N . LYS B 1 139 ? 11.93 -11.695 14.945 1 98.44 139 LYS B N 1
ATOM 5374 C CA . LYS B 1 139 ? 12.859 -11.031 15.859 1 98.44 139 LYS B CA 1
ATOM 5375 C C . LYS B 1 139 ? 13.391 -9.734 15.25 1 98.44 139 LYS B C 1
ATOM 5377 O O . LYS B 1 139 ? 13.5 -8.719 15.945 1 98.44 139 LYS B O 1
ATOM 5382 N N . ALA B 1 140 ? 13.742 -9.734 14.008 1 98.62 140 ALA B N 1
ATOM 5383 C CA . ALA B 1 140 ? 14.25 -8.539 13.328 1 98.62 140 ALA B CA 1
ATOM 5384 C C . ALA B 1 140 ? 13.211 -7.426 13.328 1 98.62 140 ALA B C 1
ATOM 5386 O O . ALA B 1 140 ? 13.539 -6.266 13.594 1 98.62 140 ALA B O 1
ATOM 5387 N N . GLY B 1 141 ? 11.969 -7.789 13.008 1 98.5 141 GLY B N 1
ATOM 5388 C CA . GLY B 1 141 ? 10.891 -6.809 13.023 1 98.5 141 GLY B CA 1
ATOM 5389 C C . GLY B 1 141 ? 10.625 -6.234 14.398 1 98.5 141 GLY B C 1
ATOM 5390 O O . GLY B 1 141 ? 10.516 -5.02 14.562 1 98.5 141 GLY B O 1
ATOM 5391 N N . ALA B 1 142 ? 10.531 -7.117 15.375 1 97.94 142 ALA B N 1
ATOM 5392 C CA . ALA B 1 142 ? 10.219 -6.711 16.75 1 97.94 142 ALA B CA 1
ATOM 5393 C C . ALA B 1 142 ? 11.305 -5.797 17.297 1 97.94 142 ALA B C 1
ATOM 5395 O O . ALA B 1 142 ? 11.008 -4.762 17.906 1 97.94 142 ALA B O 1
ATOM 5396 N N . LYS B 1 143 ? 12.555 -6.195 17.094 1 98 143 LYS B N 1
ATOM 5397 C CA . LYS B 1 143 ? 13.68 -5.41 17.594 1 98 143 LYS B CA 1
ATOM 5398 C C . LYS B 1 143 ? 13.688 -4.016 16.984 1 98 143 LYS B C 1
ATOM 5400 O O . LYS B 1 143 ? 13.891 -3.02 17.688 1 98 143 LYS B O 1
ATOM 5405 N N . GLN B 1 144 ? 13.492 -3.945 15.719 1 98.38 144 GLN B N 1
ATOM 5406 C CA . GLN B 1 144 ? 13.531 -2.654 15.039 1 98.38 144 GLN B CA 1
ATOM 5407 C C . GLN B 1 144 ? 12.359 -1.774 15.461 1 98.38 144 GLN B C 1
ATOM 5409 O O . GLN B 1 144 ? 12.492 -0.553 15.555 1 98.38 144 GLN B O 1
ATOM 5414 N N . MET B 1 145 ? 11.172 -2.348 15.648 1 98.06 145 MET B N 1
ATOM 5415 C CA . MET B 1 145 ? 10 -1.591 16.078 1 98.06 145 MET B CA 1
ATOM 5416 C C . MET B 1 145 ? 10.258 -0.901 17.406 1 98.06 145 MET B C 1
ATOM 5418 O O . MET B 1 145 ? 9.742 0.189 17.672 1 98.06 145 MET B O 1
ATOM 5422 N N . GLU B 1 146 ? 11.016 -1.54 18.219 1 97.25 146 GLU B N 1
ATOM 5423 C CA . GLU B 1 146 ? 11.344 -1 19.531 1 97.25 146 GLU B CA 1
ATOM 5424 C C . GLU B 1 146 ? 12.297 0.19 19.422 1 97.25 146 GLU B C 1
ATOM 5426 O O . GLU B 1 146 ? 12.32 1.055 20.297 1 97.25 146 GLU B O 1
ATOM 5431 N N . LEU B 1 147 ? 13.016 0.213 18.359 1 97.19 147 LEU B N 1
ATOM 5432 C CA . LEU B 1 147 ? 14.062 1.217 18.219 1 97.19 147 LEU B CA 1
ATOM 5433 C C . LEU B 1 147 ? 13.555 2.424 17.438 1 97.19 147 LEU B C 1
ATOM 5435 O O . LEU B 1 147 ? 13.703 3.564 17.875 1 97.19 147 LEU B O 1
ATOM 5439 N N . LEU B 1 148 ? 13.039 2.176 16.281 1 97.19 148 LEU B N 1
ATOM 5440 C CA . LEU B 1 148 ? 12.695 3.248 15.352 1 97.19 148 LEU B CA 1
ATOM 5441 C C . LEU B 1 148 ? 11.789 2.734 14.242 1 97.19 148 LEU B C 1
ATOM 5443 O O . LEU B 1 148 ? 12.086 1.722 13.602 1 97.19 148 LEU B O 1
ATOM 5447 N N . ASN B 1 149 ? 10.703 3.373 14.031 1 96.69 149 ASN B N 1
ATOM 5448 C CA . ASN B 1 149 ? 9.844 3.186 12.875 1 96.69 149 ASN B CA 1
ATOM 5449 C C . ASN B 1 149 ? 9.336 4.52 12.328 1 96.69 149 ASN B C 1
ATOM 5451 O O . ASN B 1 149 ? 8.242 4.961 12.672 1 96.69 149 ASN B O 1
ATOM 5455 N N . THR B 1 150 ? 10.141 5.141 11.469 1 94.38 150 THR B N 1
ATOM 5456 C CA . THR B 1 150 ? 9.82 6.449 10.906 1 94.38 150 THR B CA 1
ATOM 5457 C C . THR B 1 150 ? 9.969 6.43 9.391 1 94.38 150 THR B C 1
ATOM 5459 O O . THR B 1 150 ? 10.305 5.398 8.805 1 94.38 150 THR B O 1
ATOM 5462 N N . ASN B 1 151 ? 9.625 7.508 8.789 1 93.75 151 ASN B N 1
ATOM 5463 C CA . ASN B 1 151 ? 9.641 7.57 7.328 1 93.75 151 ASN B CA 1
ATOM 5464 C C . ASN B 1 151 ? 11.055 7.727 6.789 1 93.75 151 ASN B C 1
ATOM 5466 O O . ASN B 1 151 ? 11.984 8.039 7.539 1 93.75 151 ASN B O 1
ATOM 5470 N N . SER B 1 152 ? 11.203 7.582 5.496 1 93.12 152 SER B N 1
ATOM 5471 C CA . SER B 1 152 ? 12.516 7.5 4.863 1 93.12 152 SER B CA 1
ATOM 5472 C C . SER B 1 152 ? 13.016 8.883 4.453 1 93.12 152 SER B C 1
ATOM 5474 O O . SER B 1 152 ? 14 9 3.717 1 93.12 152 SER B O 1
ATOM 5476 N N . ARG B 1 153 ? 12.281 9.945 4.832 1 94.75 153 ARG B N 1
ATOM 5477 C CA . ARG B 1 153 ? 12.812 11.289 4.602 1 94.75 153 ARG B CA 1
ATOM 5478 C C . ARG B 1 153 ? 13.938 11.609 5.582 1 94.75 153 ARG B C 1
ATOM 5480 O O . ARG B 1 153 ? 14.68 12.578 5.387 1 94.75 153 ARG B O 1
ATOM 5487 N N . PHE B 1 154 ? 14.078 10.852 6.645 1 96.06 154 PHE B N 1
ATOM 5488 C CA . PHE B 1 154 ? 15.258 10.836 7.5 1 96.06 154 PHE B CA 1
ATOM 5489 C C . PHE B 1 154 ? 16.25 9.766 7.039 1 96.06 154 PHE B C 1
ATOM 5491 O O . PHE B 1 154 ? 15.844 8.758 6.453 1 96.06 154 PHE B O 1
ATOM 5498 N N . LEU B 1 155 ? 17.469 10.016 7.324 1 96.94 155 LEU B N 1
ATOM 5499 C CA . LEU B 1 155 ? 18.469 8.992 7.027 1 96.94 155 LEU B CA 1
ATOM 5500 C C . LEU B 1 155 ? 18.406 7.867 8.055 1 96.94 155 LEU B C 1
ATOM 5502 O O . LEU B 1 155 ? 18.219 8.109 9.242 1 96.94 155 LEU B O 1
ATOM 5506 N N . HIS B 1 156 ? 18.516 6.715 7.625 1 96.81 156 HIS B N 1
ATOM 5507 C CA . HIS B 1 156 ? 18.734 5.547 8.469 1 96.81 156 HIS B CA 1
ATOM 5508 C C . HIS B 1 156 ? 19.422 4.426 7.695 1 96.81 156 HIS B C 1
ATOM 5510 O O . HIS B 1 156 ? 19.219 4.293 6.488 1 96.81 156 HIS B O 1
ATOM 5516 N N . ASP B 1 157 ? 20.094 3.57 8.312 1 97.31 157 ASP B N 1
ATOM 5517 C CA . ASP B 1 157 ? 21 2.625 7.672 1 97.31 157 ASP B CA 1
ATOM 5518 C C . ASP B 1 157 ? 20.234 1.453 7.062 1 97.31 157 ASP B C 1
ATOM 5520 O O . ASP B 1 157 ? 20.656 0.888 6.051 1 97.31 157 ASP B O 1
ATOM 5524 N N . ASN B 1 158 ? 19.156 1.055 7.66 1 98 158 ASN B N 1
ATOM 5525 C CA . ASN B 1 158 ? 18.406 -0.104 7.176 1 98 158 ASN B CA 1
ATOM 5526 C C . ASN B 1 158 ? 18.016 0.054 5.711 1 98 158 ASN B C 1
ATOM 5528 O O . ASN B 1 158 ? 18.047 -0.915 4.949 1 98 158 ASN B O 1
ATOM 5532 N N . LEU B 1 159 ? 17.703 1.289 5.336 1 98.25 159 LEU B N 1
ATOM 5533 C CA . LEU B 1 159 ? 17.25 1.56 3.979 1 98.25 159 LEU B CA 1
ATOM 5534 C C . LEU B 1 159 ? 18.359 1.289 2.969 1 98.25 159 LEU B C 1
ATOM 5536 O O . LEU B 1 159 ? 18.156 0.553 2 1 98.25 159 LEU B O 1
ATOM 5540 N N . VAL B 1 160 ? 19.5 1.828 3.197 1 98.19 160 VAL B N 1
ATOM 5541 C CA . VAL B 1 160 ? 20.562 1.776 2.207 1 98.19 160 VAL B CA 1
ATOM 5542 C C . VAL B 1 160 ? 21.219 0.4 2.23 1 98.19 160 VAL B C 1
ATOM 5544 O O . VAL B 1 160 ? 21.734 -0.069 1.211 1 98.19 160 VAL B O 1
ATOM 5547 N N . GLN B 1 161 ? 21.281 -0.205 3.416 1 97.94 161 GLN B N 1
ATOM 5548 C CA . GLN B 1 161 ? 21.797 -1.566 3.5 1 97.94 161 GLN B CA 1
ATOM 5549 C C . GLN B 1 161 ? 20.922 -2.541 2.727 1 97.94 161 GLN B C 1
ATOM 5551 O O . GLN B 1 161 ? 21.422 -3.398 1.998 1 97.94 161 GLN B O 1
ATOM 5556 N N . TYR B 1 162 ? 19.656 -2.398 2.924 1 98.69 162 TYR B N 1
ATOM 5557 C CA . TYR B 1 162 ? 18.734 -3.295 2.242 1 98.69 162 TYR B CA 1
ATOM 5558 C C . TYR B 1 162 ? 18.781 -3.088 0.732 1 98.69 162 TYR B C 1
ATOM 5560 O O . TYR B 1 162 ? 18.812 -4.055 -0.033 1 98.69 162 TYR B O 1
ATOM 5568 N N . ALA B 1 163 ? 18.766 -1.838 0.308 1 98.62 163 ALA B N 1
ATOM 5569 C CA . ALA B 1 163 ? 18.844 -1.529 -1.117 1 98.62 163 ALA B CA 1
ATOM 5570 C C . ALA B 1 163 ? 20.109 -2.131 -1.732 1 98.62 163 ALA B C 1
ATOM 5572 O O . ALA B 1 163 ? 20.062 -2.695 -2.828 1 98.62 163 ALA B O 1
ATOM 5573 N N . GLN B 1 164 ? 21.188 -1.982 -1.044 1 98 164 GLN B N 1
ATOM 5574 C CA . GLN B 1 164 ? 22.469 -2.508 -1.526 1 98 164 GLN B CA 1
ATOM 5575 C C . GLN B 1 164 ? 22.422 -4.027 -1.665 1 98 164 GLN B C 1
ATOM 5577 O O . GLN B 1 164 ? 22.875 -4.578 -2.668 1 98 164 GLN B O 1
ATOM 5582 N N . ARG B 1 165 ? 21.906 -4.684 -0.704 1 98.19 165 ARG B N 1
ATOM 5583 C CA . ARG B 1 165 ? 21.844 -6.141 -0.719 1 98.19 165 ARG B CA 1
ATOM 5584 C C . ARG B 1 165 ? 20.875 -6.633 -1.803 1 98.19 165 ARG B C 1
ATOM 5586 O O . ARG B 1 165 ? 21.109 -7.68 -2.408 1 98.19 165 ARG B O 1
ATOM 5593 N N . LEU B 1 166 ? 19.781 -5.953 -1.947 1 98.25 166 LEU B N 1
ATOM 5594 C CA . LEU B 1 166 ? 18.844 -6.305 -3.006 1 98.25 166 LEU B CA 1
ATOM 5595 C C . LEU B 1 166 ? 19.484 -6.145 -4.379 1 98.25 166 LEU B C 1
ATOM 5597 O O . LEU B 1 166 ? 19.344 -7.016 -5.242 1 98.25 166 LEU B O 1
ATOM 5601 N N . GLN B 1 167 ? 20.141 -5.027 -4.547 1 97.88 167 GLN B N 1
ATOM 5602 C CA . GLN B 1 167 ? 20.812 -4.754 -5.812 1 97.88 167 GLN B CA 1
ATOM 5603 C C . GLN B 1 167 ? 21.828 -5.84 -6.145 1 97.88 167 GLN B C 1
ATOM 5605 O O . GLN B 1 167 ? 21.984 -6.219 -7.305 1 97.88 167 GLN B O 1
ATOM 5610 N N . ALA B 1 168 ? 22.484 -6.355 -5.199 1 97.88 168 ALA B N 1
ATOM 5611 C CA . ALA B 1 168 ? 23.5 -7.375 -5.391 1 97.88 168 ALA B CA 1
ATOM 5612 C C . ALA B 1 168 ? 22.906 -8.656 -5.969 1 97.88 168 ALA B C 1
ATOM 5614 O O . ALA B 1 168 ? 23.625 -9.484 -6.531 1 97.88 168 ALA B O 1
ATOM 5615 N N . THR B 1 169 ? 21.609 -8.859 -5.859 1 98.25 169 THR B N 1
ATOM 5616 C CA . THR B 1 169 ? 20.953 -10.047 -6.383 1 98.25 169 THR B CA 1
ATOM 5617 C C . THR B 1 169 ? 20.484 -9.82 -7.816 1 98.25 169 THR B C 1
ATOM 5619 O O . THR B 1 169 ? 19.953 -10.727 -8.453 1 98.25 169 THR B O 1
ATOM 5622 N N . LEU B 1 170 ? 20.641 -8.625 -8.359 1 98.19 170 LEU B N 1
ATOM 5623 C CA . LEU B 1 170 ? 20.156 -8.227 -9.68 1 98.19 170 LEU B CA 1
ATOM 5624 C C . LEU B 1 170 ? 21.312 -7.93 -10.625 1 98.19 170 LEU B C 1
ATOM 5626 O O . LEU B 1 170 ? 22.453 -7.73 -10.18 1 98.19 170 LEU B O 1
ATOM 5630 N N . PRO B 1 171 ? 21.031 -7.988 -11.969 1 97.5 171 PRO B N 1
ATOM 5631 C CA . PRO B 1 171 ? 22.047 -7.488 -12.891 1 97.5 171 PRO B CA 1
ATOM 5632 C C . PRO B 1 171 ? 22.5 -6.066 -12.562 1 97.5 171 PRO B C 1
ATOM 5634 O O . PRO B 1 171 ? 21.688 -5.258 -12.086 1 97.5 171 PRO B O 1
ATOM 5637 N N . GLU B 1 172 ? 23.672 -5.668 -12.906 1 95.62 172 GLU B N 1
ATOM 5638 C CA . GLU B 1 172 ? 24.328 -4.441 -12.477 1 95.62 172 GLU B CA 1
ATOM 5639 C C . GLU B 1 172 ? 23.562 -3.205 -12.922 1 95.62 172 GLU B C 1
ATOM 5641 O O . GLU B 1 172 ? 23.516 -2.201 -12.211 1 95.62 172 GLU B O 1
ATOM 5646 N N . LYS B 1 173 ? 22.953 -3.279 -14.031 1 96.31 173 LYS B N 1
ATOM 5647 C CA . LYS B 1 173 ? 22.266 -2.111 -14.578 1 96.31 173 LYS B CA 1
ATOM 5648 C C . LYS B 1 173 ? 21.062 -1.741 -13.727 1 96.31 173 LYS B C 1
ATOM 5650 O O . LYS B 1 173 ? 20.641 -0.582 -13.703 1 96.31 173 LYS B O 1
ATOM 5655 N N . LEU B 1 174 ? 20.422 -2.73 -13.133 1 98.31 174 LEU B N 1
ATOM 5656 C CA . LEU B 1 174 ? 19.312 -2.502 -12.211 1 98.31 174 LEU B CA 1
ATOM 5657 C C . LEU B 1 174 ? 19.812 -2.086 -10.836 1 98.31 174 LEU B C 1
ATOM 5659 O O . LEU B 1 174 ? 20.047 -2.936 -9.969 1 98.31 174 LEU B O 1
ATOM 5663 N N . SER B 1 175 ? 19.891 -0.691 -10.602 1 97.88 175 SER B N 1
ATOM 5664 C CA . SER B 1 175 ? 20.719 -0.264 -9.477 1 97.88 175 SER B CA 1
ATOM 5665 C C . SER B 1 175 ? 19.969 0.728 -8.594 1 97.88 175 SER B C 1
ATOM 5667 O O . SER B 1 175 ? 20.453 1.083 -7.512 1 97.88 175 SER B O 1
ATOM 5669 N N . VAL B 1 176 ? 18.828 1.212 -9 1 98.69 176 VAL B N 1
ATOM 5670 C CA . VAL B 1 176 ? 18.109 2.229 -8.25 1 98.69 176 VAL B CA 1
ATOM 5671 C C . VAL B 1 176 ? 16.797 1.64 -7.707 1 98.69 176 VAL B C 1
ATOM 5673 O O . VAL B 1 176 ? 15.992 1.098 -8.469 1 98.69 176 VAL B O 1
ATOM 5676 N N . CYS B 1 177 ? 16.609 1.819 -6.418 1 98.81 177 CYS B N 1
ATOM 5677 C CA . CYS B 1 177 ? 15.477 1.208 -5.738 1 98.81 177 CYS B CA 1
ATOM 5678 C C . CYS B 1 177 ? 14.461 2.264 -5.316 1 98.81 177 CYS B C 1
ATOM 5680 O O . CYS B 1 177 ? 14.836 3.363 -4.906 1 98.81 177 CYS B O 1
ATOM 5682 N N . TYR B 1 178 ? 13.188 2.002 -5.453 1 98.56 178 TYR B N 1
ATOM 5683 C CA . TYR B 1 178 ? 12.055 2.684 -4.836 1 98.56 178 TYR B CA 1
ATOM 5684 C C . TYR B 1 178 ? 11.242 1.726 -3.967 1 98.56 178 TYR B C 1
ATOM 5686 O O . TYR B 1 178 ? 10.688 0.748 -4.465 1 98.56 178 TYR B O 1
ATOM 5694 N N . PHE B 1 179 ? 11.18 2.01 -2.697 1 98.5 179 PHE B N 1
ATOM 5695 C CA . PHE B 1 179 ? 10.453 1.128 -1.795 1 98.5 179 PHE B CA 1
ATOM 5696 C C . PHE B 1 179 ? 9.016 1.612 -1.608 1 98.5 179 PHE B C 1
ATOM 5698 O O . PHE B 1 179 ? 8.773 2.816 -1.515 1 98.5 179 PHE B O 1
ATOM 5705 N N . VAL B 1 180 ? 8.078 0.685 -1.638 1 98.25 180 VAL B N 1
ATOM 5706 C CA . VAL B 1 180 ? 6.648 0.926 -1.438 1 98.25 180 VAL B CA 1
ATOM 5707 C C . VAL B 1 180 ? 6.055 -0.186 -0.577 1 98.25 180 VAL B C 1
ATOM 5709 O O . VAL B 1 180 ? 6.785 -0.957 0.048 1 98.25 180 VAL B O 1
ATOM 5712 N N . ASN B 1 181 ? 4.68 -0.301 -0.527 1 97.5 181 ASN B N 1
ATOM 5713 C CA . ASN B 1 181 ? 4.09 -1.176 0.483 1 97.5 181 ASN B CA 1
ATOM 5714 C C . ASN B 1 181 ? 3.535 -2.453 -0.137 1 97.5 181 ASN B C 1
ATOM 5716 O O . ASN B 1 181 ? 3.371 -3.463 0.552 1 97.5 181 ASN B O 1
ATOM 5720 N N . SER B 1 182 ? 3.197 -2.418 -1.403 1 97.88 182 SER B N 1
ATOM 5721 C CA . SER B 1 182 ? 2.525 -3.555 -2.023 1 97.88 182 SER B CA 1
ATOM 5722 C C . SER B 1 182 ? 2.939 -3.715 -3.482 1 97.88 182 SER B C 1
ATOM 5724 O O . SER B 1 182 ? 3.48 -2.783 -4.086 1 97.88 182 SER B O 1
ATOM 5726 N N . GLY B 1 183 ? 2.686 -4.918 -3.996 1 98 183 GLY B N 1
ATOM 5727 C CA . GLY B 1 183 ? 2.916 -5.137 -5.414 1 98 183 GLY B CA 1
ATOM 5728 C C . GLY B 1 183 ? 2.123 -4.199 -6.301 1 98 183 GLY B C 1
ATOM 5729 O O . GLY B 1 183 ? 2.6 -3.785 -7.363 1 98 183 GLY B O 1
ATOM 5730 N N . SER B 1 184 ? 0.906 -3.863 -5.891 1 97.62 184 SER B N 1
ATOM 5731 C CA . SER B 1 184 ? 0.073 -2.924 -6.633 1 97.62 184 SER B CA 1
ATOM 5732 C C . SER B 1 184 ? 0.736 -1.553 -6.73 1 97.62 184 SER B C 1
ATOM 5734 O O . SER B 1 184 ? 0.781 -0.953 -7.805 1 97.62 184 SER B O 1
ATOM 5736 N N . GLU B 1 185 ? 1.243 -1.063 -5.633 1 97.88 185 GLU B N 1
ATOM 5737 C CA . GLU B 1 185 ? 1.94 0.22 -5.637 1 97.88 185 GLU B CA 1
ATOM 5738 C C . GLU B 1 185 ? 3.221 0.148 -6.465 1 97.88 185 GLU B C 1
ATOM 5740 O O . GLU B 1 185 ? 3.576 1.107 -7.152 1 97.88 185 GLU B O 1
ATOM 5745 N N . ALA B 1 186 ? 3.9 -0.954 -6.355 1 98.62 186 ALA B N 1
ATOM 5746 C CA . ALA B 1 186 ? 5.141 -1.124 -7.105 1 98.62 186 ALA B CA 1
ATOM 5747 C C . ALA B 1 186 ? 4.887 -1.079 -8.609 1 98.62 186 ALA B C 1
ATOM 5749 O O . ALA B 1 186 ? 5.578 -0.369 -9.344 1 98.62 186 ALA B O 1
ATOM 5750 N N . ASN B 1 187 ? 3.887 -1.828 -9.047 1 98.75 187 ASN B N 1
ATOM 5751 C CA . ASN B 1 187 ? 3.586 -1.862 -10.469 1 98.75 187 ASN B CA 1
ATOM 5752 C C . ASN B 1 187 ? 3.037 -0.526 -10.961 1 98.75 187 ASN B C 1
ATOM 5754 O O . ASN B 1 187 ? 3.285 -0.127 -12.102 1 98.75 187 ASN B O 1
ATOM 5758 N N . ASP B 1 188 ? 2.262 0.17 -10.188 1 97.75 188 ASP B N 1
ATOM 5759 C CA . ASP B 1 188 ? 1.818 1.515 -10.539 1 97.75 188 ASP B CA 1
ATOM 5760 C C . ASP B 1 188 ? 3.008 2.443 -10.766 1 97.75 188 ASP B C 1
ATOM 5762 O O . ASP B 1 188 ? 3.047 3.184 -11.75 1 97.75 188 ASP B O 1
ATOM 5766 N N . LEU B 1 189 ? 3.928 2.383 -9.789 1 97.94 189 LEU B N 1
ATOM 5767 C CA . LEU B 1 189 ? 5.113 3.225 -9.906 1 97.94 189 LEU B CA 1
ATOM 5768 C C . LEU B 1 189 ? 5.938 2.84 -11.133 1 97.94 189 LEU B C 1
ATOM 5770 O O . LEU B 1 189 ? 6.512 3.705 -11.797 1 97.94 189 LEU B O 1
ATOM 5774 N N . ALA B 1 190 ? 6.039 1.558 -11.406 1 98.75 190 ALA B N 1
ATOM 5775 C CA . ALA B 1 190 ? 6.754 1.097 -12.594 1 98.75 190 ALA B CA 1
ATOM 5776 C C . ALA B 1 190 ? 6.16 1.703 -13.859 1 98.75 190 ALA B C 1
ATOM 5778 O O . ALA B 1 190 ? 6.895 2.107 -14.766 1 98.75 190 ALA B O 1
ATOM 5779 N N . LEU B 1 191 ? 4.859 1.735 -13.969 1 98 191 LEU B N 1
ATOM 5780 C CA . LEU B 1 191 ? 4.199 2.359 -15.109 1 98 191 LEU B CA 1
ATOM 5781 C C . LEU B 1 191 ? 4.539 3.844 -15.188 1 98 191 LEU B C 1
ATOM 5783 O O . LEU B 1 191 ? 4.824 4.363 -16.266 1 98 191 LEU B O 1
ATOM 5787 N N . ARG B 1 192 ? 4.496 4.488 -14.062 1 95.81 192 ARG B N 1
ATOM 5788 C CA . ARG B 1 192 ? 4.801 5.914 -14.039 1 95.81 192 ARG B CA 1
ATOM 5789 C C . ARG B 1 192 ? 6.227 6.18 -14.516 1 95.81 192 ARG B C 1
ATOM 5791 O O . ARG B 1 192 ? 6.469 7.137 -15.25 1 95.81 192 ARG B O 1
ATOM 5798 N N . LEU B 1 193 ? 7.156 5.387 -14.031 1 97.62 193 LEU B N 1
ATOM 5799 C CA . LEU B 1 193 ? 8.531 5.496 -14.492 1 97.62 193 LEU B CA 1
ATOM 5800 C C . LEU B 1 193 ? 8.617 5.336 -16 1 97.62 193 LEU B C 1
ATOM 5802 O O . LEU B 1 193 ? 9.32 6.094 -16.672 1 97.62 193 LEU B O 1
ATOM 5806 N N . ALA B 1 194 ? 7.887 4.371 -16.547 1 98.25 194 ALA B N 1
ATOM 5807 C CA . ALA B 1 194 ? 7.898 4.102 -17.984 1 98.25 194 ALA B CA 1
ATOM 5808 C C . ALA B 1 194 ? 7.297 5.27 -18.766 1 98.25 194 ALA B C 1
ATOM 5810 O O . ALA B 1 194 ? 7.844 5.684 -19.781 1 98.25 194 ALA B O 1
ATOM 5811 N N . TRP B 1 195 ? 6.172 5.77 -18.312 1 95.88 195 TRP B N 1
ATOM 5812 C CA . TRP B 1 195 ? 5.52 6.898 -18.969 1 95.88 195 TRP B CA 1
ATOM 5813 C C . TRP B 1 195 ? 6.445 8.109 -19.016 1 95.88 195 TRP B C 1
ATOM 5815 O O . TRP B 1 195 ? 6.562 8.758 -20.062 1 95.88 195 TRP B O 1
ATOM 5825 N N . GLN B 1 196 ? 7.059 8.406 -17.906 1 93.75 196 GLN B N 1
ATOM 5826 C CA . GLN B 1 196 ? 7.902 9.586 -17.828 1 93.75 196 GLN B CA 1
ATOM 5827 C C . GLN B 1 196 ? 9.156 9.43 -18.688 1 93.75 196 GLN B C 1
ATOM 5829 O O . GLN B 1 196 ? 9.625 10.391 -19.312 1 93.75 196 GLN B O 1
ATOM 5834 N N . TYR B 1 197 ? 9.727 8.273 -18.719 1 97.12 197 TYR B N 1
ATOM 5835 C CA . TYR B 1 197 ? 10.953 8.031 -19.469 1 97.12 197 TYR B CA 1
ATOM 5836 C C . TYR B 1 197 ? 10.703 8.078 -20.969 1 97.12 197 TYR B C 1
ATOM 5838 O O . TYR B 1 197 ? 11.484 8.664 -21.719 1 97.12 197 TYR B O 1
ATOM 5846 N N . THR B 1 198 ? 9.594 7.496 -21.422 1 97.75 198 THR B N 1
ATOM 5847 C CA . THR B 1 198 ? 9.359 7.305 -22.844 1 97.75 198 THR B CA 1
ATOM 5848 C C . THR B 1 198 ? 8.555 8.469 -23.422 1 97.75 198 THR B C 1
ATOM 5850 O O . THR B 1 198 ? 8.633 8.75 -24.609 1 97.75 198 THR B O 1
ATOM 5853 N N . GLY B 1 199 ? 7.766 9.086 -22.578 1 95 199 GLY B N 1
ATOM 5854 C CA . GLY B 1 199 ? 6.801 10.062 -23.062 1 95 199 GLY B CA 1
ATOM 5855 C C . GLY B 1 199 ? 5.613 9.422 -23.766 1 95 199 GLY B C 1
ATOM 5856 O O . GLY B 1 199 ? 4.82 10.117 -24.406 1 95 199 GLY B O 1
ATOM 5857 N N . HIS B 1 200 ? 5.539 8.047 -23.766 1 97.12 200 HIS B N 1
ATOM 5858 C CA . HIS B 1 200 ? 4.461 7.285 -24.391 1 97.12 200 HIS B CA 1
ATOM 5859 C C . HIS B 1 200 ? 3.402 6.891 -23.375 1 97.12 200 HIS B C 1
ATOM 5861 O O . HIS B 1 200 ? 3.596 7.066 -22.172 1 97.12 200 HIS B O 1
ATOM 5867 N N . LYS B 1 201 ? 2.275 6.32 -23.844 1 95.19 201 LYS B N 1
ATOM 5868 C CA . LYS B 1 201 ? 1.166 6.086 -22.938 1 95.19 201 LYS B CA 1
ATOM 5869 C C . LYS B 1 201 ? 0.737 4.621 -22.953 1 95.19 201 LYS B C 1
ATOM 5871 O O . LYS B 1 201 ? 0.328 4.074 -21.922 1 95.19 201 LYS B O 1
ATOM 5876 N N . ASP B 1 202 ? 0.805 3.953 -24.031 1 98 202 ASP B N 1
ATOM 5877 C CA . ASP B 1 202 ? 0.154 2.656 -24.203 1 98 202 ASP B CA 1
ATOM 5878 C C . ASP B 1 202 ? 0.931 1.556 -23.484 1 98 202 ASP B C 1
ATOM 5880 O O . ASP B 1 202 ? 2.16 1.608 -23.406 1 98 202 ASP B O 1
ATOM 5884 N N . ILE B 1 203 ? 0.228 0.629 -23.016 1 98.44 203 ILE B N 1
ATOM 5885 C CA . ILE B 1 203 ? 0.803 -0.495 -22.281 1 98.44 203 ILE B CA 1
ATOM 5886 C C . ILE B 1 203 ? 0.395 -1.807 -22.953 1 98.44 203 ILE B C 1
ATOM 5888 O O . ILE B 1 203 ? -0.768 -1.987 -23.312 1 98.44 203 ILE B O 1
ATOM 5892 N N . ILE B 1 204 ? 1.341 -2.688 -23.141 1 98.62 204 ILE B N 1
ATOM 5893 C CA . ILE B 1 204 ? 1.055 -4.051 -23.578 1 98.62 204 ILE B CA 1
ATOM 5894 C C . ILE B 1 204 ? 1.145 -5 -22.391 1 98.62 204 ILE B C 1
ATOM 5896 O O . ILE B 1 204 ? 2.125 -4.977 -21.641 1 98.62 204 ILE B O 1
ATOM 5900 N N . THR B 1 205 ? 0.124 -5.75 -22.141 1 98.12 205 THR B N 1
ATOM 5901 C CA . THR B 1 205 ? 0.095 -6.801 -21.125 1 98.12 205 THR B CA 1
ATOM 5902 C C . THR B 1 205 ? -0.284 -8.141 -21.75 1 98.12 205 THR B C 1
ATOM 5904 O O . THR B 1 205 ? -0.471 -8.234 -22.969 1 98.12 205 THR B O 1
ATOM 5907 N N . LEU B 1 206 ? -0.279 -9.227 -20.922 1 97.94 206 LEU B N 1
ATOM 5908 C CA . LEU B 1 206 ? -0.573 -10.562 -21.422 1 97.94 206 LEU B CA 1
ATOM 5909 C C . LEU B 1 206 ? -1.992 -10.984 -21.062 1 97.94 206 LEU B C 1
ATOM 5911 O O . LEU B 1 206 ? -2.533 -10.531 -20.047 1 97.94 206 LEU B O 1
ATOM 5915 N N . GLU B 1 207 ? -2.467 -11.859 -21.875 1 95.5 207 GLU B N 1
ATOM 5916 C CA . GLU B 1 207 ? -3.713 -12.531 -21.516 1 95.5 207 GLU B CA 1
ATOM 5917 C C . GLU B 1 207 ? -3.588 -13.211 -20.156 1 95.5 207 GLU B C 1
ATOM 5919 O O . GLU B 1 207 ? -2.561 -13.82 -19.844 1 95.5 207 GLU B O 1
ATOM 5924 N N . ASN B 1 208 ? -4.633 -13.031 -19.297 1 94.69 208 ASN B N 1
ATOM 5925 C CA . ASN B 1 208 ? -4.766 -13.703 -18.016 1 94.69 208 ASN B CA 1
ATOM 5926 C C . ASN B 1 208 ? -3.779 -13.156 -16.984 1 94.69 208 ASN B C 1
ATOM 5928 O O . ASN B 1 208 ? -3.625 -13.719 -15.906 1 94.69 208 ASN B O 1
ATOM 5932 N N . ALA B 1 209 ? -3.133 -12.055 -17.328 1 96.56 209 ALA B N 1
ATOM 5933 C CA . ALA B 1 209 ? -2.17 -11.453 -16.406 1 96.56 209 ALA B CA 1
ATOM 5934 C C . ALA B 1 209 ? -2.881 -10.758 -15.25 1 96.56 209 ALA B C 1
ATOM 5936 O O . ALA B 1 209 ? -4.043 -10.359 -15.375 1 96.56 209 ALA B O 1
ATOM 5937 N N . TYR B 1 210 ? -2.285 -10.688 -14.133 1 95.12 210 TYR B N 1
ATOM 5938 C CA . TYR B 1 210 ? -2.711 -9.93 -12.961 1 95.12 210 TYR B CA 1
ATOM 5939 C C . TYR B 1 210 ? -1.553 -9.125 -12.383 1 95.12 210 TYR B C 1
ATOM 5941 O O . TYR B 1 210 ? -0.537 -9.695 -11.977 1 95.12 210 TYR B O 1
ATOM 5949 N N . HIS B 1 211 ? -1.727 -7.809 -12.266 1 97.25 211 HIS B N 1
ATOM 5950 C CA . HIS B 1 211 ? -0.613 -6.969 -11.844 1 97.25 211 HIS B CA 1
ATOM 5951 C C . HIS B 1 211 ? -0.988 -6.125 -10.625 1 97.25 211 HIS B C 1
ATOM 5953 O O . HIS B 1 211 ? -0.183 -5.32 -10.148 1 97.25 211 HIS B O 1
ATOM 5959 N N . GLY B 1 212 ? -2.201 -6.25 -10.133 1 94.56 212 GLY B N 1
ATOM 5960 C CA . GLY B 1 212 ? -2.533 -5.52 -8.914 1 94.56 212 GLY B CA 1
ATOM 5961 C C . GLY B 1 212 ? -3.984 -5.078 -8.867 1 94.56 212 GLY B C 1
ATOM 5962 O O . GLY B 1 212 ? -4.75 -5.336 -9.797 1 94.56 212 GLY B O 1
ATOM 5963 N N . HIS B 1 213 ? -4.332 -4.324 -7.789 1 91.44 213 HIS B N 1
ATOM 5964 C CA . HIS B 1 213 ? -5.746 -4.086 -7.527 1 91.44 213 HIS B CA 1
AT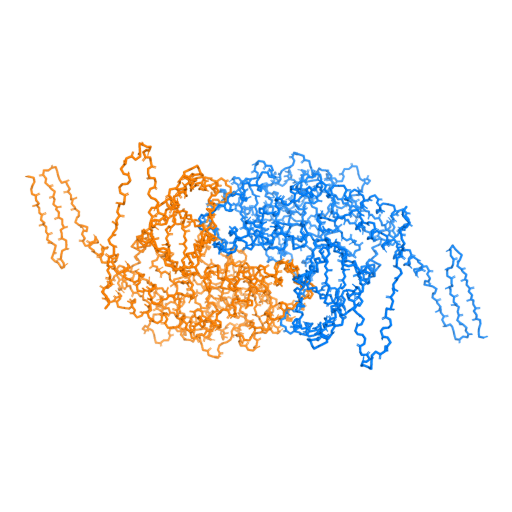OM 5965 C C . HIS B 1 213 ? -6.082 -2.6 -7.637 1 91.44 213 HIS B C 1
ATOM 5967 O O . HIS B 1 213 ? -7.258 -2.225 -7.645 1 91.44 213 HIS B O 1
ATOM 5973 N N . VAL B 1 214 ? -5.059 -1.728 -7.703 1 93.69 214 VAL B N 1
ATOM 5974 C CA . VAL B 1 214 ? -5.398 -0.314 -7.832 1 93.69 214 VAL B CA 1
ATOM 5975 C C . VAL B 1 214 ? -5.875 -0.026 -9.258 1 93.69 214 VAL B C 1
ATOM 5977 O O . VAL B 1 214 ? -5.621 -0.81 -10.172 1 93.69 214 VAL B O 1
ATOM 5980 N N . SER B 1 215 ? -6.469 1.052 -9.477 1 91.38 215 SER B N 1
ATOM 5981 C CA . SER B 1 215 ? -7.207 1.366 -10.695 1 91.38 215 SER B CA 1
ATOM 5982 C C . SER B 1 215 ? -6.312 1.256 -11.93 1 91.38 215 SER B C 1
ATOM 5984 O O . SER B 1 215 ? -6.719 0.688 -12.945 1 91.38 215 SER B O 1
ATOM 5986 N N . SER B 1 216 ? -5.113 1.783 -11.828 1 91.12 216 SER B N 1
ATOM 5987 C CA . SER B 1 216 ? -4.195 1.747 -12.961 1 91.12 216 SER B CA 1
ATOM 5988 C C . SER B 1 216 ? -3.846 0.313 -13.344 1 91.12 216 SER B C 1
ATOM 5990 O O . SER B 1 216 ? -3.58 0.025 -14.516 1 91.12 216 SER B O 1
ATOM 5992 N N . LEU B 1 217 ? -3.924 -0.579 -12.375 1 93.38 217 LEU B N 1
ATOM 5993 C CA . LEU B 1 217 ? -3.482 -1.948 -12.625 1 93.38 217 LEU B CA 1
ATOM 5994 C C . LEU B 1 217 ? -4.66 -2.834 -13.023 1 93.38 217 LEU B C 1
ATOM 5996 O O . LEU B 1 217 ? -4.48 -3.822 -13.734 1 93.38 217 LEU B O 1
ATOM 6000 N N . ILE B 1 218 ? -5.809 -2.439 -12.594 1 88.44 218 ILE B N 1
ATOM 6001 C CA . ILE B 1 218 ? -6.98 -3.195 -13.023 1 88.44 218 ILE B CA 1
ATOM 6002 C C . ILE B 1 218 ? -7.125 -3.113 -14.539 1 88.44 218 ILE B C 1
ATOM 6004 O O . ILE B 1 218 ? -7.453 -4.105 -15.195 1 88.44 218 ILE B O 1
ATOM 6008 N N . ASN B 1 219 ? -6.77 -2.008 -15.086 1 86.44 219 ASN B N 1
ATOM 6009 C CA . ASN B 1 219 ? -6.891 -1.769 -16.516 1 86.44 219 ASN B CA 1
ATOM 6010 C C . ASN B 1 219 ? -5.934 -2.648 -17.312 1 86.44 219 ASN B C 1
ATOM 6012 O O . ASN B 1 219 ? -6.176 -2.928 -18.484 1 86.44 219 ASN B O 1
ATOM 6016 N N . ILE B 1 220 ? -4.887 -3.125 -16.641 1 93.38 220 ILE B N 1
ATOM 6017 C CA . ILE B 1 220 ? -3.9 -3.896 -17.375 1 93.38 220 ILE B CA 1
ATOM 6018 C C . ILE B 1 220 ? -3.836 -5.32 -16.828 1 93.38 220 ILE B C 1
ATOM 6020 O O . ILE B 1 220 ? -2.82 -6.004 -16.984 1 93.38 220 ILE B O 1
ATOM 6024 N N . SER B 1 221 ? -4.855 -5.672 -16.109 1 92.19 221 SER B N 1
ATOM 6025 C CA . SER B 1 221 ? -4.969 -7.027 -15.578 1 92.19 221 SER B CA 1
ATOM 6026 C C . SER B 1 221 ? -6.164 -7.758 -16.188 1 92.19 221 SER B C 1
ATOM 6028 O O . SER B 1 221 ? -7.238 -7.805 -15.578 1 92.19 221 SER B O 1
ATOM 6030 N N . PRO B 1 222 ? -6.02 -8.398 -17.312 1 87.94 222 PRO B N 1
ATOM 6031 C CA . PRO B 1 222 ? -7.125 -9.102 -17.953 1 87.94 222 PRO B CA 1
ATOM 6032 C C . PRO B 1 222 ? -7.77 -10.148 -17.062 1 87.94 222 PRO B C 1
ATOM 6034 O O . PRO B 1 222 ? -8.953 -10.461 -17.203 1 87.94 222 PRO B O 1
ATOM 6037 N N . TYR B 1 223 ? -7.008 -10.688 -16.141 1 81.88 223 TYR B N 1
ATOM 6038 C CA . TYR B 1 223 ? -7.531 -11.609 -15.141 1 81.88 223 TYR B CA 1
ATOM 6039 C C . TYR B 1 223 ? -8.734 -11.016 -14.43 1 81.88 223 TYR B C 1
ATOM 6041 O O . TYR B 1 223 ? -9.664 -11.734 -14.055 1 81.88 223 TYR B O 1
ATOM 6049 N N . LYS B 1 224 ? -8.789 -9.734 -14.258 1 72.62 224 LYS B N 1
ATOM 6050 C CA . LYS B 1 224 ? -9.812 -9.047 -13.477 1 72.62 224 LYS B CA 1
ATOM 6051 C C . LYS B 1 224 ? -10.812 -8.344 -14.391 1 72.62 224 LYS B C 1
ATOM 6053 O O . LYS B 1 224 ? -12.023 -8.406 -14.156 1 72.62 224 LYS B O 1
ATOM 6058 N N . PHE B 1 225 ? -10.406 -7.695 -15.352 1 71.81 225 PHE B N 1
ATOM 6059 C CA . PHE B 1 225 ? -11.336 -6.789 -16.016 1 71.81 225 PHE B CA 1
ATOM 6060 C C . PHE B 1 225 ? -12.289 -7.562 -16.922 1 71.81 225 PHE B C 1
ATOM 6062 O O . PHE B 1 225 ? -13.344 -7.047 -17.312 1 71.81 225 PHE B O 1
ATOM 6069 N N . HIS B 1 226 ? -11.898 -8.781 -17.203 1 67.75 226 HIS B N 1
ATOM 6070 C CA . HIS B 1 226 ? -12.867 -9.578 -17.953 1 67.75 226 HIS B CA 1
ATOM 6071 C C . HIS B 1 226 ? -14.094 -9.898 -17.109 1 67.75 226 HIS B C 1
ATOM 6073 O O . HIS B 1 226 ? -15.148 -10.25 -17.641 1 67.75 226 HIS B O 1
ATOM 6079 N N . GLN B 1 227 ? -13.844 -9.68 -15.914 1 64 227 GLN B N 1
ATOM 6080 C CA . GLN B 1 227 ? -14.945 -9.953 -14.992 1 64 227 GLN B CA 1
ATOM 6081 C C . GLN B 1 227 ? -15.906 -8.766 -14.922 1 64 227 GLN B C 1
ATOM 6083 O O . GLN B 1 227 ? -17.031 -8.906 -14.453 1 64 227 GLN B O 1
ATOM 6088 N N . LEU B 1 228 ? -15.383 -7.656 -15.43 1 62.69 228 LEU B N 1
ATOM 6089 C CA . LEU B 1 228 ? -16.203 -6.453 -15.344 1 62.69 228 LEU B CA 1
ATOM 6090 C C . LEU B 1 228 ? -17.203 -6.387 -16.484 1 62.69 228 LEU B C 1
ATOM 6092 O O . LEU B 1 228 ? -16.828 -6.57 -17.656 1 62.69 228 LEU B O 1
ATOM 6096 N N . SER B 1 229 ? -18.453 -6.492 -16.312 1 55.84 229 SER B N 1
ATOM 6097 C CA . SER B 1 229 ? -19.516 -6.516 -17.297 1 55.84 229 SER B CA 1
ATOM 6098 C C . SER B 1 229 ? -19.422 -5.328 -18.25 1 55.84 229 SER B C 1
ATOM 6100 O O . SER B 1 229 ? -19.609 -5.477 -19.453 1 55.84 229 SER B O 1
ATOM 6102 N N . ASN B 1 230 ? -19.141 -4.098 -17.781 1 56 230 ASN B N 1
ATOM 6103 C CA . ASN B 1 230 ? -19.297 -2.898 -18.609 1 56 230 ASN B CA 1
ATOM 6104 C C . ASN B 1 230 ? -17.969 -2.188 -18.812 1 56 230 ASN B C 1
ATOM 6106 O O . ASN B 1 230 ? -17.922 -0.998 -19.125 1 56 230 ASN B O 1
ATOM 6110 N N . ALA B 1 231 ? -17 -3.059 -18.672 1 57.81 231 ALA B N 1
ATOM 6111 C CA . ALA B 1 231 ? -15.781 -2.252 -18.672 1 57.81 231 ALA B CA 1
ATOM 6112 C C . ALA B 1 231 ? -15.242 -2.061 -20.094 1 57.81 231 ALA B C 1
ATOM 6114 O O . ALA B 1 231 ? -15.086 -3.029 -20.828 1 57.81 231 ALA B O 1
ATOM 6115 N N . GLU B 1 232 ? -15.328 -0.84 -20.594 1 63 232 GLU B N 1
ATOM 6116 C CA . GLU B 1 232 ? -14.68 -0.483 -21.844 1 63 232 GLU B CA 1
ATOM 6117 C C . GLU B 1 232 ? -13.164 -0.56 -21.719 1 63 232 GLU B C 1
ATOM 6119 O O . GLU B 1 232 ? -12.578 0.011 -20.797 1 63 232 GLU B O 1
ATOM 6124 N N . GLN B 1 233 ? -12.695 -1.499 -22.422 1 70.19 233 GLN B N 1
ATOM 6125 C CA . GLN B 1 233 ? -11.242 -1.61 -22.453 1 70.19 233 GLN B CA 1
ATOM 6126 C C . GLN B 1 233 ? -10.602 -0.299 -22.906 1 70.19 233 GLN B C 1
ATOM 6128 O O . GLN B 1 233 ? -11.078 0.342 -23.844 1 70.19 233 GLN B O 1
ATOM 6133 N N . SER B 1 234 ? -9.633 0.083 -22.172 1 80.81 234 SER B N 1
ATOM 6134 C CA . SER B 1 234 ? -8.906 1.305 -22.484 1 80.81 234 SER B CA 1
ATOM 6135 C C . SER B 1 234 ? -8.227 1.195 -23.844 1 80.81 234 SER B C 1
ATOM 6137 O O . SER B 1 234 ? -7.66 0.151 -24.188 1 80.81 234 SER B O 1
ATOM 6139 N N . LYS B 1 235 ? -8.227 2.203 -24.609 1 86.12 235 LYS B N 1
ATOM 6140 C CA . LYS B 1 235 ? -7.602 2.246 -25.922 1 86.12 235 LYS B CA 1
ATOM 6141 C C . LYS B 1 235 ? -6.078 2.213 -25.812 1 86.12 235 LYS B C 1
ATOM 6143 O O . LYS B 1 235 ? -5.387 1.911 -26.781 1 86.12 235 LYS B O 1
ATOM 6148 N N . SER B 1 236 ? -5.672 2.443 -24.641 1 93.25 236 SER B N 1
ATOM 6149 C CA . SER B 1 236 ? -4.23 2.533 -24.453 1 93.25 236 SER B CA 1
ATOM 6150 C C . SER B 1 236 ? -3.666 1.23 -23.891 1 93.25 236 SER B C 1
ATOM 6152 O O . SER B 1 236 ? -2.482 1.153 -23.547 1 93.25 236 SER B O 1
ATOM 6154 N N . VAL B 1 237 ? -4.492 0.231 -23.797 1 95.62 237 VAL B N 1
ATOM 6155 C CA . VAL B 1 237 ? -4.047 -1.06 -23.281 1 95.62 237 VAL B CA 1
ATOM 6156 C C . VAL B 1 237 ? -4.176 -2.123 -24.375 1 95.62 237 VAL B C 1
ATOM 6158 O O . VAL B 1 237 ? -5.234 -2.262 -25 1 95.62 237 VAL B O 1
ATOM 6161 N N . HIS B 1 238 ? -3.133 -2.809 -24.656 1 97.19 238 HIS B N 1
ATOM 6162 C CA . HIS B 1 238 ? -3.084 -3.889 -25.641 1 97.19 238 HIS B CA 1
ATOM 6163 C C . HIS B 1 238 ? -2.787 -5.227 -24.969 1 97.19 238 HIS B C 1
ATOM 6165 O O . HIS B 1 238 ? -1.869 -5.324 -24.141 1 97.19 238 HIS B O 1
ATOM 6171 N N . VAL B 1 239 ? -3.555 -6.215 -25.312 1 96.69 239 VAL B N 1
ATOM 6172 C CA . VAL B 1 239 ? -3.418 -7.52 -24.672 1 96.69 239 VAL B CA 1
ATOM 6173 C C . VAL B 1 239 ? -2.789 -8.516 -25.641 1 96.69 239 VAL B C 1
ATOM 6175 O O . VAL B 1 239 ? -3.387 -8.852 -26.656 1 96.69 239 VAL B O 1
ATOM 6178 N N . ALA B 1 240 ? -1.627 -8.938 -25.344 1 98.25 240 ALA B N 1
ATOM 6179 C CA . ALA B 1 240 ? -0.936 -9.961 -26.125 1 98.25 240 ALA B CA 1
ATOM 6180 C C . ALA B 1 240 ? -1.303 -11.359 -25.656 1 98.25 240 ALA B C 1
ATOM 6182 O O . ALA B 1 240 ? -1.804 -11.539 -24.531 1 98.25 240 ALA B O 1
ATOM 6183 N N . LEU B 1 241 ? -0.983 -12.312 -26.484 1 97.75 241 LEU B N 1
ATOM 6184 C CA . LEU B 1 241 ? -1.242 -13.711 -26.172 1 97.75 241 LEU B CA 1
ATOM 6185 C C . LEU B 1 241 ? -0.363 -14.188 -25.016 1 97.75 241 LEU B C 1
ATOM 6187 O O . LEU B 1 241 ? 0.804 -13.797 -24.922 1 97.75 241 LEU B O 1
ATOM 6191 N N . SER B 1 242 ? -0.992 -14.93 -24.109 1 97.56 242 SER B N 1
ATOM 6192 C CA . SER B 1 242 ? -0.183 -15.633 -23.109 1 97.56 242 SER B CA 1
ATOM 6193 C C . SER B 1 242 ? 0.68 -16.703 -23.766 1 97.56 242 SER B C 1
ATOM 6195 O O . SER B 1 242 ? 0.188 -17.5 -24.578 1 97.56 242 SER B O 1
ATOM 6197 N N . PRO B 1 243 ? 1.979 -16.766 -23.5 1 98 243 PRO B N 1
ATOM 6198 C CA . PRO B 1 243 ? 2.852 -17.734 -24.156 1 98 243 PRO B CA 1
ATOM 6199 C C . PRO B 1 243 ? 2.762 -19.125 -23.516 1 98 243 PRO B C 1
ATOM 6201 O O . PRO B 1 243 ? 3.76 -19.641 -23.016 1 98 243 PRO B O 1
ATOM 6204 N N . ASP B 1 244 ? 1.646 -19.703 -23.578 1 97.31 244 ASP B N 1
ATOM 6205 C CA . ASP B 1 244 ? 1.34 -21.047 -23.094 1 97.31 244 ASP B CA 1
ATOM 6206 C C . ASP B 1 244 ? 1.551 -22.078 -24.188 1 97.31 244 ASP B C 1
ATOM 6208 O O . ASP B 1 244 ? 0.792 -22.141 -25.156 1 97.31 244 ASP B O 1
ATOM 6212 N N . VAL B 1 245 ? 2.5 -23 -24.016 1 97.06 245 VAL B N 1
ATOM 6213 C CA . VAL B 1 245 ? 2.854 -23.922 -25.078 1 97.06 245 VAL B CA 1
ATOM 6214 C C . VAL B 1 245 ? 2.043 -25.219 -24.938 1 97.06 245 VAL B C 1
ATOM 6216 O O . VAL B 1 245 ? 2.182 -26.125 -25.75 1 97.06 245 VAL B O 1
ATOM 6219 N N . TYR B 1 246 ? 1.213 -25.297 -23.906 1 96.94 246 TYR B N 1
ATOM 6220 C CA . TYR B 1 246 ? 0.336 -26.453 -23.766 1 96.94 246 TYR B CA 1
ATOM 6221 C C . TYR B 1 246 ? -1.025 -26.203 -24.391 1 96.94 246 TYR B C 1
ATOM 6223 O O . TYR B 1 246 ? -1.483 -26.969 -25.234 1 96.94 246 TYR B O 1
ATOM 6231 N N . ARG B 1 247 ? -1.628 -25.031 -24.047 1 94.62 247 ARG B N 1
ATOM 6232 C CA . ARG B 1 247 ? -2.99 -24.75 -24.5 1 94.62 247 ARG B CA 1
ATOM 6233 C C . ARG B 1 247 ? -3.008 -23.656 -25.547 1 94.62 247 ARG B C 1
ATOM 6235 O O . ARG B 1 247 ? -3.994 -23.484 -26.266 1 94.62 247 ARG B O 1
ATOM 6242 N N . GLY B 1 248 ? -1.971 -22.922 -25.594 1 94.69 248 GLY B N 1
ATOM 6243 C CA . GLY B 1 248 ? -1.95 -21.797 -26.516 1 94.69 248 GLY B CA 1
ATOM 6244 C C . GLY B 1 248 ? -1.943 -22.203 -27.969 1 94.69 248 GLY B C 1
ATOM 6245 O O . GLY B 1 248 ? -1.947 -23.406 -28.281 1 94.69 248 GLY B O 1
ATOM 6246 N N . ILE B 1 249 ? -1.947 -21.203 -28.828 1 95.75 249 ILE B N 1
ATOM 6247 C CA . ILE B 1 249 ? -2.057 -21.438 -30.266 1 95.75 249 ILE B CA 1
ATOM 6248 C C . ILE B 1 249 ? -0.739 -22 -30.812 1 95.75 249 ILE B C 1
ATOM 6250 O O . ILE B 1 249 ? -0.729 -22.781 -31.766 1 95.75 249 ILE B O 1
ATOM 6254 N N . TYR B 1 250 ? 0.351 -21.594 -30.266 1 97.5 250 TYR B N 1
ATOM 6255 C CA . TYR B 1 250 ? 1.655 -22.125 -30.625 1 97.5 250 TYR B CA 1
ATOM 6256 C C . TYR B 1 250 ? 2.166 -23.094 -29.562 1 97.5 250 TYR B C 1
ATOM 6258 O O . TYR B 1 250 ? 2.787 -22.672 -28.578 1 97.5 250 TYR B O 1
ATOM 6266 N N . LYS B 1 251 ? 2.029 -24.312 -29.859 1 95.56 251 LYS B N 1
ATOM 6267 C CA . LYS B 1 251 ? 2.264 -25.344 -28.844 1 95.56 251 LYS B CA 1
ATOM 6268 C C . LYS B 1 251 ? 3.686 -25.891 -28.953 1 95.56 251 LYS B C 1
ATOM 6270 O O . LYS B 1 251 ? 4.523 -25.328 -29.656 1 95.56 251 LYS B O 1
ATOM 6275 N N . LYS B 1 252 ? 3.941 -26.922 -28.156 1 90.94 252 LYS B N 1
ATOM 6276 C CA . LYS B 1 252 ? 5.281 -27.484 -28.031 1 90.94 252 LYS B CA 1
ATOM 6277 C C . LYS B 1 252 ? 5.777 -28.047 -29.359 1 90.94 252 LYS B C 1
ATOM 6279 O O . LYS B 1 252 ? 6.98 -28.062 -29.625 1 90.94 252 LYS B O 1
ATOM 6284 N N . ASP B 1 253 ? 4.879 -28.422 -30.203 1 92 253 ASP B N 1
ATOM 6285 C CA . ASP B 1 253 ? 5.273 -29.016 -31.469 1 92 253 ASP B CA 1
ATOM 6286 C C . ASP B 1 253 ? 5.609 -27.938 -32.5 1 92 253 ASP B C 1
ATOM 6288 O O . ASP B 1 253 ? 6.148 -28.234 -33.562 1 92 253 ASP B O 1
ATOM 6292 N N . HIS B 1 254 ? 5.309 -26.719 -32.188 1 95.38 254 HIS B N 1
ATOM 6293 C CA . HIS B 1 254 ? 5.738 -25.641 -33.062 1 95.38 254 HIS B CA 1
ATOM 6294 C C . HIS B 1 254 ? 7.258 -25.516 -33.094 1 95.38 254 HIS B C 1
ATOM 6296 O O . HIS B 1 254 ? 7.918 -25.688 -32.062 1 95.38 254 HIS B O 1
ATOM 6302 N N . PRO B 1 255 ? 7.812 -25.25 -34.25 1 96.19 255 PRO B N 1
ATOM 6303 C CA . PRO B 1 255 ? 9.273 -25.234 -34.375 1 96.19 255 PRO B CA 1
ATOM 6304 C C . PRO B 1 255 ? 9.922 -24.141 -33.531 1 96.19 255 PRO B C 1
ATOM 6306 O O . PRO B 1 255 ? 11.047 -24.297 -33.031 1 96.19 255 PRO B O 1
ATOM 6309 N N . ASP B 1 256 ? 9.25 -22.969 -33.375 1 97.62 256 ASP B N 1
ATOM 6310 C CA . ASP B 1 256 ? 9.789 -21.859 -32.594 1 97.62 256 ASP B CA 1
ATOM 6311 C C . ASP B 1 256 ? 8.672 -21.062 -31.906 1 97.62 256 ASP B C 1
ATOM 6313 O O . ASP B 1 256 ? 8.414 -19.922 -32.281 1 97.62 256 ASP B O 1
ATOM 6317 N N . PRO B 1 257 ? 8.125 -21.641 -30.875 1 97.81 257 PRO B N 1
ATOM 6318 C CA . PRO B 1 257 ? 7 -20.969 -30.219 1 97.81 257 PRO B CA 1
ATOM 6319 C C . PRO B 1 257 ? 7.383 -19.609 -29.641 1 97.81 257 PRO B C 1
ATOM 6321 O O . PRO B 1 257 ? 6.566 -18.688 -29.625 1 97.81 257 PRO B O 1
ATOM 6324 N N . ALA B 1 258 ? 8.609 -19.406 -29.203 1 97.75 258 ALA B N 1
ATOM 6325 C CA . ALA B 1 258 ? 9.07 -18.141 -28.625 1 97.75 258 ALA B CA 1
ATOM 6326 C C . ALA B 1 258 ? 8.922 -17 -29.641 1 97.75 258 ALA B C 1
ATOM 6328 O O . ALA B 1 258 ? 8.383 -15.945 -29.312 1 97.75 258 ALA B O 1
ATOM 6329 N N . THR B 1 259 ? 9.398 -17.25 -30.812 1 98.19 259 THR B N 1
ATOM 6330 C CA . THR B 1 259 ? 9.312 -16.25 -31.859 1 98.19 259 THR B CA 1
ATOM 6331 C C . THR B 1 259 ? 7.863 -15.992 -32.25 1 98.19 259 THR B C 1
ATOM 6333 O O . THR B 1 259 ? 7.465 -14.844 -32.469 1 98.19 259 THR B O 1
ATOM 6336 N N . ALA B 1 260 ? 7.133 -17.078 -32.344 1 98.44 260 ALA B N 1
ATOM 6337 C CA . ALA B 1 260 ? 5.738 -16.953 -32.781 1 98.44 260 ALA B CA 1
ATOM 6338 C C . ALA B 1 260 ? 4.957 -16.078 -31.797 1 98.44 260 ALA B C 1
ATOM 6340 O O . ALA B 1 260 ? 4.215 -15.18 -32.219 1 98.44 260 ALA B O 1
ATOM 6341 N N . TYR B 1 261 ? 5.109 -16.297 -30.547 1 98.62 261 TYR B N 1
ATOM 6342 C CA . TYR B 1 261 ? 4.418 -15.492 -29.531 1 98.62 261 TYR B CA 1
ATOM 6343 C C . TYR B 1 261 ? 4.977 -14.078 -29.484 1 98.62 261 TYR B C 1
ATOM 6345 O O . TYR B 1 261 ? 4.234 -13.117 -29.266 1 98.62 261 TYR B O 1
ATOM 6353 N N . ALA B 1 262 ? 6.281 -13.883 -29.594 1 98.69 262 ALA B N 1
ATOM 6354 C CA . ALA B 1 262 ? 6.887 -12.555 -29.609 1 98.69 262 ALA B CA 1
ATOM 6355 C C . ALA B 1 262 ? 6.379 -11.734 -30.797 1 98.69 262 ALA B C 1
ATOM 6357 O O . ALA B 1 262 ? 6.223 -10.516 -30.688 1 98.69 262 ALA B O 1
ATOM 6358 N N . ASP B 1 263 ? 6.133 -12.422 -31.922 1 98.5 263 ASP B N 1
ATOM 6359 C CA . ASP B 1 263 ? 5.633 -11.75 -33.125 1 98.5 263 ASP B CA 1
ATOM 6360 C C . ASP B 1 263 ? 4.227 -11.195 -32.875 1 98.5 263 ASP B C 1
ATOM 6362 O O . ASP B 1 263 ? 3.844 -10.188 -33.5 1 98.5 263 ASP B O 1
ATOM 6366 N N . ASP B 1 264 ? 3.488 -11.859 -32.062 1 98.56 264 ASP B N 1
ATOM 6367 C CA . ASP B 1 264 ? 2.189 -11.312 -31.688 1 98.56 264 ASP B CA 1
ATOM 6368 C C . ASP B 1 264 ? 2.34 -9.938 -31.047 1 98.56 264 ASP B C 1
ATOM 6370 O O . ASP B 1 264 ? 1.558 -9.023 -31.328 1 98.56 264 ASP B O 1
ATOM 6374 N N . VAL B 1 265 ? 3.324 -9.75 -30.172 1 98.75 265 VAL B N 1
ATOM 6375 C CA . VAL B 1 265 ? 3.621 -8.461 -29.562 1 98.75 265 VAL B CA 1
ATOM 6376 C C . VAL B 1 265 ? 4.062 -7.461 -30.625 1 98.75 265 VAL B C 1
ATOM 6378 O O . VAL B 1 265 ? 3.625 -6.309 -30.625 1 98.75 265 VAL B O 1
ATOM 6381 N N . LYS B 1 266 ? 4.91 -7.906 -31.516 1 98.69 266 LYS B N 1
ATOM 6382 C CA . LYS B 1 266 ? 5.355 -7.074 -32.625 1 98.69 266 LYS B CA 1
ATOM 6383 C C . LYS B 1 266 ? 4.172 -6.555 -33.438 1 98.69 266 LYS B C 1
ATOM 6385 O O . LYS B 1 266 ? 4.121 -5.375 -33.781 1 98.69 266 LYS B O 1
ATOM 6390 N N . ASN B 1 267 ? 3.25 -7.418 -33.719 1 98.56 267 ASN B N 1
ATOM 6391 C CA . ASN B 1 267 ? 2.064 -7.055 -34.5 1 98.56 267 ASN B CA 1
ATOM 6392 C C . ASN B 1 267 ? 1.207 -6.031 -33.75 1 98.56 267 ASN B C 1
ATOM 6394 O O . ASN B 1 267 ? 0.656 -5.117 -34.375 1 98.56 267 ASN B O 1
ATOM 6398 N N . LEU B 1 268 ? 1.062 -6.223 -32.469 1 98.38 268 LEU B N 1
ATOM 6399 C CA . LEU B 1 268 ? 0.305 -5.273 -31.656 1 98.38 268 LEU B CA 1
ATOM 6400 C C . LEU B 1 268 ? 0.958 -3.895 -31.688 1 98.38 268 LEU B C 1
ATOM 6402 O O . LEU B 1 268 ? 0.265 -2.875 -31.719 1 98.38 268 LEU B O 1
ATOM 6406 N N . ILE B 1 269 ? 2.266 -3.863 -31.594 1 98.62 269 ILE B N 1
ATOM 6407 C CA . ILE B 1 269 ? 3.01 -2.609 -31.656 1 98.62 269 ILE B CA 1
ATOM 6408 C C . ILE B 1 269 ? 2.756 -1.91 -32.969 1 98.62 269 ILE B C 1
ATOM 6410 O O . ILE B 1 269 ? 2.477 -0.709 -33.031 1 98.62 269 ILE B O 1
ATOM 6414 N N . HIS B 1 270 ? 2.805 -2.654 -34.062 1 98.19 270 HIS B N 1
ATOM 6415 C CA . HIS B 1 270 ? 2.566 -2.1 -35.406 1 98.19 270 HIS B CA 1
ATOM 6416 C C . HIS B 1 270 ? 1.158 -1.523 -35.5 1 98.19 270 HIS B C 1
ATOM 6418 O O . HIS B 1 270 ? 0.975 -0.415 -36.031 1 98.19 270 HIS B O 1
ATOM 6424 N N . LYS B 1 271 ? 0.229 -2.271 -35.062 1 97.81 271 LYS B N 1
ATOM 6425 C CA . LYS B 1 271 ? -1.16 -1.825 -35.125 1 97.81 271 LYS B CA 1
ATOM 6426 C C . LYS B 1 271 ? -1.354 -0.548 -34.312 1 97.81 271 LYS B C 1
ATOM 6428 O O . LYS B 1 271 ? -2.07 0.361 -34.719 1 97.81 271 LYS B O 1
ATOM 6433 N N . ALA B 1 272 ? -0.746 -0.537 -33.094 1 97.5 272 ALA B N 1
ATOM 6434 C CA . ALA B 1 272 ? -0.826 0.657 -32.25 1 97.5 272 ALA B CA 1
ATOM 6435 C C . ALA B 1 272 ? -0.227 1.867 -32.969 1 97.5 272 ALA B C 1
ATOM 6437 O O . ALA B 1 272 ? -0.824 2.945 -32.969 1 97.5 272 ALA B O 1
ATOM 6438 N N . HIS B 1 273 ? 0.88 1.708 -33.562 1 97 273 HIS B N 1
ATOM 6439 C CA . HIS B 1 273 ? 1.563 2.793 -34.25 1 97 273 HIS B CA 1
ATOM 6440 C C . HIS B 1 273 ? 0.751 3.277 -35.469 1 97 273 HIS B C 1
ATOM 6442 O O . HIS B 1 273 ? 0.682 4.48 -35.719 1 97 273 HIS B O 1
ATOM 6448 N N . GLU B 1 274 ? 0.154 2.42 -36.125 1 97.19 274 GLU B N 1
ATOM 6449 C CA . GLU B 1 274 ? -0.687 2.768 -37.25 1 97.19 274 GLU B CA 1
ATOM 6450 C C . GLU B 1 274 ? -1.867 3.635 -36.844 1 97.19 274 GLU B C 1
ATOM 6452 O O . GLU B 1 274 ? -2.348 4.465 -37.594 1 97.19 274 GLU B O 1
ATOM 6457 N N . ASN B 1 275 ? -2.27 3.441 -35.688 1 96.25 275 ASN B N 1
ATOM 6458 C CA . ASN B 1 275 ? -3.412 4.188 -35.188 1 96.25 275 ASN B CA 1
ATOM 6459 C C . ASN B 1 275 ? -2.971 5.43 -34.406 1 96.25 275 ASN B C 1
ATOM 6461 O O . ASN B 1 275 ? -3.768 6.039 -33.688 1 96.25 275 ASN B O 1
ATOM 6465 N N . GLY B 1 276 ? -1.663 5.684 -34.438 1 95.88 276 GLY B N 1
ATOM 6466 C CA . GLY B 1 276 ? -1.149 6.922 -33.875 1 95.88 276 GLY B CA 1
ATOM 6467 C C . GLY B 1 276 ? -0.761 6.797 -32.438 1 95.88 276 GLY B C 1
ATOM 6468 O O . GLY B 1 276 ? -0.439 7.793 -31.781 1 95.88 276 GLY B O 1
ATOM 6469 N N . HIS B 1 277 ? -0.796 5.57 -31.906 1 96.62 277 HIS B N 1
ATOM 6470 C CA . HIS B 1 277 ? -0.408 5.344 -30.516 1 96.62 277 HIS B CA 1
ATOM 6471 C C . HIS B 1 277 ? 1.068 4.98 -30.406 1 96.62 277 HIS B C 1
ATOM 6473 O O . HIS B 1 277 ? 1.688 4.586 -31.406 1 96.62 277 HIS B O 1
ATOM 6479 N N . LYS B 1 278 ? 1.615 5.184 -29.219 1 98 278 LYS B N 1
ATOM 6480 C CA . LYS B 1 278 ? 3 4.812 -28.938 1 98 278 LYS B CA 1
ATOM 6481 C C . LYS B 1 278 ? 3.104 3.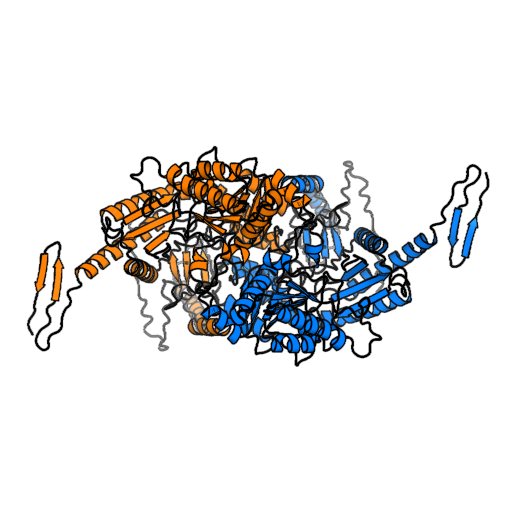988 -27.656 1 98 278 LYS B C 1
ATOM 6483 O O . LYS B 1 278 ? 2.457 4.301 -26.656 1 98 278 LYS B O 1
ATOM 6488 N N . ILE B 1 279 ? 3.951 2.982 -27.688 1 98.44 279 ILE B N 1
ATOM 6489 C CA . ILE B 1 279 ? 4.051 2.016 -26.594 1 98.44 279 ILE B CA 1
ATOM 6490 C C . ILE B 1 279 ? 5.023 2.529 -25.531 1 98.44 279 ILE B C 1
ATOM 6492 O O . ILE B 1 279 ? 6.18 2.824 -25.844 1 98.44 279 ILE B O 1
ATOM 6496 N N . ALA B 1 280 ? 4.512 2.57 -24.297 1 98.62 280 ALA B N 1
ATOM 6497 C CA . ALA B 1 280 ? 5.355 2.973 -23.172 1 98.62 280 ALA B CA 1
ATOM 6498 C C . ALA B 1 280 ? 6.062 1.768 -22.562 1 98.62 280 ALA B C 1
ATOM 6500 O O . ALA B 1 280 ? 7.234 1.854 -22.188 1 98.62 280 ALA B O 1
ATOM 6501 N N . ALA B 1 281 ? 5.277 0.676 -22.469 1 98.81 281 ALA B N 1
ATOM 6502 C CA . ALA B 1 281 ? 5.895 -0.459 -21.781 1 98.81 281 ALA B CA 1
ATOM 6503 C C . ALA B 1 281 ? 5.164 -1.76 -22.125 1 98.81 281 ALA B C 1
ATOM 6505 O O . ALA B 1 281 ? 3.986 -1.744 -22.484 1 98.81 281 ALA B O 1
ATOM 6506 N N . PHE B 1 282 ? 5.906 -2.814 -22.141 1 98.88 282 PHE B N 1
ATOM 6507 C CA . PHE B 1 282 ? 5.422 -4.184 -22 1 98.88 282 PHE B CA 1
ATOM 6508 C C . PHE B 1 282 ? 5.609 -4.676 -20.578 1 98.88 282 PHE B C 1
ATOM 6510 O O . PHE B 1 282 ? 6.715 -4.605 -20.031 1 98.88 282 PHE B O 1
ATOM 6517 N N . ILE B 1 283 ? 4.523 -5.121 -19.922 1 98.88 283 ILE B N 1
ATOM 6518 C CA . ILE B 1 283 ? 4.613 -5.641 -18.562 1 98.88 283 ILE B CA 1
ATOM 6519 C C . ILE B 1 283 ? 4.117 -7.086 -18.531 1 98.88 283 ILE B C 1
ATOM 6521 O O . ILE B 1 283 ? 3.1 -7.414 -19.141 1 98.88 283 ILE B O 1
ATOM 6525 N N . ALA B 1 284 ? 4.855 -7.922 -17.828 1 98.69 284 ALA B N 1
ATOM 6526 C CA . ALA B 1 284 ? 4.473 -9.328 -17.703 1 98.69 284 ALA B CA 1
ATOM 6527 C C . ALA B 1 284 ? 5.031 -9.938 -16.422 1 98.69 284 ALA B C 1
ATOM 6529 O O . ALA B 1 284 ? 6.141 -9.602 -16 1 98.69 284 ALA B O 1
ATOM 6530 N N . GLU B 1 285 ? 4.238 -10.797 -15.828 1 98.44 285 GLU B N 1
ATOM 6531 C CA . GLU B 1 285 ? 4.84 -11.695 -14.844 1 98.44 285 GLU B CA 1
ATOM 6532 C C . GLU B 1 285 ? 5.926 -12.562 -15.477 1 98.44 285 GLU B C 1
ATOM 6534 O O . GLU B 1 285 ? 5.738 -13.094 -16.562 1 98.44 285 GLU B O 1
ATOM 6539 N N . SER B 1 286 ? 7.031 -12.688 -14.781 1 98.44 286 SER B N 1
ATOM 6540 C CA . SER B 1 286 ? 8.078 -13.539 -15.344 1 98.44 286 SER B CA 1
ATOM 6541 C C . SER B 1 286 ? 7.598 -14.977 -15.508 1 98.44 286 SER B C 1
ATOM 6543 O O . SER B 1 286 ? 8.016 -15.68 -16.422 1 98.44 286 SER B O 1
ATOM 6545 N N . LEU B 1 287 ? 6.848 -15.438 -14.602 1 98.31 287 LEU B N 1
ATOM 6546 C CA . LEU B 1 287 ? 6.008 -16.625 -14.695 1 98.31 287 LEU B CA 1
ATOM 6547 C C . LEU B 1 287 ? 4.562 -16.297 -14.328 1 98.31 287 LEU B C 1
ATOM 6549 O O . LEU B 1 287 ? 4.289 -15.828 -13.227 1 98.31 287 LEU B O 1
ATOM 6553 N N . GLN B 1 288 ? 3.67 -16.531 -15.242 1 96.88 288 GLN B N 1
ATOM 6554 C CA . GLN B 1 288 ? 2.285 -16.172 -14.945 1 96.88 288 GLN B CA 1
ATOM 6555 C C . GLN B 1 288 ? 1.689 -17.109 -13.898 1 96.88 288 GLN B C 1
ATOM 6557 O O . GLN B 1 288 ? 1.616 -18.328 -14.117 1 96.88 288 GLN B O 1
ATOM 6562 N N . SER B 1 289 ? 1.219 -16.562 -12.812 1 95.19 289 SER B N 1
ATOM 6563 C CA . SER B 1 289 ? 0.655 -17.359 -11.734 1 95.19 289 SER B CA 1
ATOM 6564 C C . SER B 1 289 ? -0.847 -17.547 -11.906 1 95.19 289 SER B C 1
ATOM 6566 O O . SER B 1 289 ? -1.288 -18.578 -12.438 1 95.19 289 SER B O 1
ATOM 6568 N N . CYS B 1 290 ? -1.66 -16.469 -11.797 1 92.12 290 CYS B N 1
ATOM 6569 C CA . CYS B 1 290 ? -3.113 -16.531 -11.906 1 92.12 290 CYS B CA 1
ATOM 6570 C C . CYS B 1 290 ? -3.535 -17.062 -13.273 1 92.12 290 CYS B C 1
ATOM 6572 O O . CYS B 1 290 ? -4.609 -17.656 -13.406 1 92.12 290 CYS B O 1
ATOM 6574 N N . GLY B 1 291 ? -2.652 -16.906 -14.195 1 94.5 291 GLY B N 1
ATOM 6575 C CA . GLY B 1 291 ? -2.943 -17.344 -15.555 1 94.5 291 GLY B CA 1
ATOM 6576 C C . GLY B 1 291 ? -2.781 -18.844 -15.742 1 94.5 291 GLY B C 1
ATOM 6577 O O . GLY B 1 291 ? -3.115 -19.375 -16.797 1 94.5 291 GLY B O 1
ATOM 6578 N N . GLY B 1 292 ? -2.314 -19.531 -14.75 1 96.25 292 GLY B N 1
ATOM 6579 C CA . GLY B 1 292 ? -2.234 -20.969 -14.836 1 96.25 292 GLY B CA 1
ATOM 6580 C C . GLY B 1 292 ? -0.814 -21.5 -14.75 1 96.25 292 GLY B C 1
ATOM 6581 O O . GLY B 1 292 ? -0.473 -22.484 -15.406 1 96.25 292 GLY B O 1
ATOM 6582 N N . GLN B 1 293 ? 0.025 -20.828 -14.055 1 97.62 293 GLN B N 1
ATOM 6583 C CA . GLN B 1 293 ? 1.413 -21.234 -13.867 1 97.62 293 GLN B CA 1
ATOM 6584 C C . GLN B 1 293 ? 2.127 -21.391 -15.203 1 97.62 293 GLN B C 1
ATOM 6586 O O . GLN B 1 293 ? 2.793 -22.406 -15.438 1 97.62 293 GLN B O 1
ATOM 6591 N N . VAL B 1 294 ? 2.078 -20.422 -16.031 1 97.88 294 VAL B N 1
ATOM 6592 C CA . VAL B 1 294 ? 2.615 -20.484 -17.391 1 97.88 294 VAL B CA 1
ATOM 6593 C C . VAL B 1 294 ? 4.102 -20.125 -17.375 1 97.88 294 VAL B C 1
ATOM 6595 O O . VAL B 1 294 ? 4.492 -19.094 -16.812 1 97.88 294 VAL B O 1
ATOM 6598 N N . ILE B 1 295 ? 4.902 -20.984 -17.969 1 97.56 295 ILE B N 1
ATOM 6599 C CA . ILE B 1 295 ? 6.328 -20.766 -18.172 1 97.56 295 ILE B CA 1
ATOM 6600 C C . ILE B 1 295 ? 6.594 -20.344 -19.625 1 97.56 295 ILE B C 1
ATOM 6602 O O . ILE B 1 295 ? 6.445 -21.156 -20.531 1 97.56 295 ILE B O 1
ATOM 6606 N N . PRO B 1 296 ? 7.008 -19.109 -19.797 1 97.75 296 PRO B N 1
ATOM 6607 C CA . PRO B 1 296 ? 7.289 -18.719 -21.188 1 97.75 296 PRO B CA 1
ATOM 6608 C C . PRO B 1 296 ? 8.422 -19.531 -21.812 1 97.75 296 PRO B C 1
ATOM 6610 O O . PRO B 1 296 ? 9.406 -19.844 -21.125 1 97.75 296 PRO B O 1
ATOM 6613 N N . PRO B 1 297 ? 8.258 -19.859 -23.094 1 97.19 297 PRO B N 1
ATOM 6614 C CA . PRO B 1 297 ? 9.352 -20.594 -23.734 1 97.19 297 PRO B CA 1
ATOM 6615 C C . PRO B 1 297 ? 10.648 -19.797 -23.766 1 97.19 297 PRO B C 1
ATOM 6617 O O . PRO B 1 297 ? 10.617 -18.562 -23.828 1 97.19 297 PRO B O 1
ATOM 6620 N N . ALA B 1 298 ? 11.781 -20.484 -23.781 1 94.69 298 ALA B N 1
ATOM 6621 C CA . ALA B 1 298 ? 13.102 -19.859 -23.781 1 94.69 298 ALA B CA 1
ATOM 6622 C C . ALA B 1 298 ? 13.242 -18.906 -24.969 1 94.69 298 ALA B C 1
ATOM 6624 O O . ALA B 1 298 ? 12.836 -19.219 -26.078 1 94.69 298 ALA B O 1
ATOM 6625 N N . GLY B 1 299 ? 13.688 -17.703 -24.672 1 95.62 299 GLY B N 1
ATOM 6626 C CA . GLY B 1 299 ? 13.938 -16.719 -25.719 1 95.62 299 GLY B CA 1
ATOM 6627 C C . GLY B 1 299 ? 12.781 -15.75 -25.922 1 95.62 299 GLY B C 1
ATOM 6628 O O . GLY B 1 299 ? 12.938 -14.719 -26.562 1 95.62 299 GLY B O 1
ATOM 6629 N N . TYR B 1 300 ? 11.641 -16.031 -25.422 1 98.06 300 TYR B N 1
ATOM 6630 C CA . TYR B 1 300 ? 10.438 -15.227 -25.609 1 98.06 300 TYR B CA 1
ATOM 6631 C C . TYR B 1 300 ? 10.656 -13.797 -25.141 1 98.06 300 TYR B C 1
ATOM 6633 O O . TYR B 1 300 ? 10.438 -12.844 -25.875 1 98.06 300 TYR B O 1
ATOM 6641 N N . PHE B 1 301 ? 11.148 -13.586 -23.828 1 98.56 301 PHE B N 1
ATOM 6642 C CA . PHE B 1 301 ? 11.312 -12.258 -23.25 1 98.56 301 PHE B CA 1
ATOM 6643 C C . PHE B 1 301 ? 12.375 -11.461 -24.016 1 98.56 301 PHE B C 1
ATOM 6645 O O . PHE B 1 301 ? 12.234 -10.25 -24.188 1 98.56 301 PHE B O 1
ATOM 6652 N N . GLN B 1 302 ? 13.422 -12.141 -24.469 1 97.56 302 GLN B N 1
ATOM 6653 C CA . GLN B 1 302 ? 14.461 -11.477 -25.25 1 97.56 302 GLN B CA 1
ATOM 6654 C C . GLN B 1 302 ? 13.891 -10.875 -26.531 1 97.56 302 GLN B C 1
ATOM 6656 O O . GLN B 1 302 ? 14.148 -9.719 -26.859 1 97.56 302 GLN B O 1
ATOM 6661 N N . LYS B 1 303 ? 13.148 -11.695 -27.188 1 98 303 LYS B N 1
ATOM 6662 C CA . LYS B 1 303 ? 12.578 -11.273 -28.453 1 98 303 LYS B CA 1
ATOM 6663 C C . LYS B 1 303 ? 11.531 -10.18 -28.25 1 98 303 LYS B C 1
ATOM 6665 O O . LYS B 1 303 ? 11.484 -9.203 -29.016 1 98 303 LYS B O 1
ATOM 6670 N N . VAL B 1 304 ? 10.695 -10.32 -27.219 1 98.69 304 VAL B N 1
ATOM 6671 C CA . VAL B 1 304 ? 9.703 -9.297 -26.906 1 98.69 304 VAL B CA 1
ATOM 6672 C C . VAL B 1 304 ? 10.398 -7.984 -26.578 1 98.69 304 VAL B C 1
ATOM 6674 O O . VAL B 1 304 ? 9.992 -6.922 -27.047 1 98.69 304 VAL B O 1
ATOM 6677 N N . ALA B 1 305 ? 11.438 -8.047 -25.703 1 98.56 305 ALA B N 1
ATOM 6678 C CA . ALA B 1 305 ? 12.18 -6.852 -25.328 1 98.56 305 ALA B CA 1
ATOM 6679 C C . ALA B 1 305 ? 12.758 -6.145 -26.547 1 98.56 305 ALA B C 1
ATOM 6681 O O . ALA B 1 305 ? 12.766 -4.914 -26.609 1 98.56 305 ALA B O 1
ATOM 6682 N N . GLN B 1 306 ? 13.258 -6.883 -27.5 1 98.06 306 GLN B N 1
ATOM 6683 C CA . GLN B 1 306 ? 13.797 -6.305 -28.719 1 98.06 306 GLN B CA 1
ATOM 6684 C C . GLN B 1 306 ? 12.734 -5.512 -29.469 1 98.06 306 GLN B C 1
ATOM 6686 O O . GLN B 1 306 ? 12.977 -4.383 -29.906 1 98.06 306 GLN B O 1
ATOM 6691 N N . HIS B 1 307 ? 11.555 -6.137 -29.656 1 98.75 307 HIS B N 1
ATOM 6692 C CA . HIS B 1 307 ? 10.469 -5.465 -30.359 1 98.75 307 HIS B CA 1
ATOM 6693 C C . HIS B 1 307 ? 10.031 -4.211 -29.609 1 98.75 307 HIS B C 1
ATOM 6695 O O . HIS B 1 307 ? 9.805 -3.164 -30.219 1 98.75 307 HIS B O 1
ATOM 6701 N N . VAL B 1 308 ? 9.914 -4.289 -28.281 1 98.81 308 VAL B N 1
ATOM 6702 C CA . VAL B 1 308 ? 9.422 -3.197 -27.453 1 98.81 308 VAL B CA 1
ATOM 6703 C C . VAL B 1 308 ? 10.438 -2.053 -27.453 1 98.81 308 VAL B C 1
ATOM 6705 O O . VAL B 1 308 ? 10.055 -0.885 -27.578 1 98.81 308 VAL B O 1
ATOM 6708 N N . HIS B 1 309 ? 11.742 -2.379 -27.312 1 98.56 309 HIS B N 1
ATOM 6709 C CA . HIS B 1 309 ? 12.797 -1.37 -27.312 1 98.56 309 HIS B CA 1
ATOM 6710 C C . HIS B 1 309 ? 12.859 -0.652 -28.656 1 98.56 309 HIS B C 1
ATOM 6712 O O . HIS B 1 309 ? 13.047 0.565 -28.703 1 98.56 309 HIS B O 1
ATOM 6718 N N . LYS B 1 310 ? 12.742 -1.387 -29.688 1 98.31 310 LYS B N 1
ATOM 6719 C CA . LYS B 1 310 ? 12.742 -0.788 -31.031 1 98.31 310 LYS B CA 1
ATOM 6720 C C . LYS B 1 310 ? 11.609 0.223 -31.172 1 98.31 310 LYS B C 1
ATOM 6722 O O . LYS B 1 310 ? 11.75 1.229 -31.875 1 98.31 310 LYS B O 1
ATOM 6727 N N . ALA B 1 311 ? 10.531 -0.021 -30.5 1 98.44 311 ALA B N 1
ATOM 6728 C CA . ALA B 1 311 ? 9.359 0.854 -30.562 1 98.44 311 ALA B CA 1
ATOM 6729 C C . ALA B 1 311 ? 9.492 2.01 -29.562 1 98.44 311 ALA B C 1
ATOM 6731 O O . ALA B 1 311 ? 8.633 2.891 -29.516 1 98.44 311 ALA B O 1
ATOM 6732 N N . GLY B 1 312 ? 10.586 2.029 -28.781 1 98.38 312 GLY B N 1
ATOM 6733 C CA . GLY B 1 312 ? 10.828 3.109 -27.844 1 98.38 312 GLY B CA 1
ATOM 6734 C C . GLY B 1 312 ? 10.258 2.84 -26.453 1 98.38 312 GLY B C 1
ATOM 6735 O O . GLY B 1 312 ? 10.281 3.715 -25.594 1 98.38 312 GLY B O 1
ATOM 6736 N N . GLY B 1 313 ? 9.719 1.63 -26.219 1 98.75 313 GLY B N 1
ATOM 6737 C CA . GLY B 1 313 ? 9.125 1.28 -24.938 1 98.75 313 GLY B CA 1
ATOM 6738 C C . GLY B 1 313 ? 10.086 0.566 -24 1 98.75 313 GLY B C 1
ATOM 6739 O O . GLY B 1 313 ? 11.242 0.33 -24.359 1 98.75 313 GLY B O 1
ATOM 6740 N N . LEU B 1 314 ? 9.594 0.265 -22.781 1 98.88 314 LEU B N 1
ATOM 6741 C CA . LEU B 1 314 ? 10.391 -0.409 -21.766 1 98.88 314 LEU B CA 1
ATOM 6742 C C . LEU B 1 314 ? 9.797 -1.771 -21.422 1 98.88 314 LEU B C 1
ATOM 6744 O O . LEU B 1 314 ? 8.602 -1.997 -21.609 1 98.88 314 LEU B O 1
ATOM 6748 N N . PHE B 1 315 ? 10.633 -2.676 -20.953 1 98.88 315 PHE B N 1
ATOM 6749 C CA . PHE B 1 315 ? 10.211 -3.984 -20.469 1 98.88 315 PHE B CA 1
ATOM 6750 C C . PHE B 1 315 ? 10.141 -3.998 -18.953 1 98.88 315 PHE B C 1
ATOM 6752 O O . PHE B 1 315 ? 11.148 -3.766 -18.281 1 98.88 315 PHE B O 1
ATOM 6759 N N . ILE B 1 316 ? 9.008 -4.281 -18.391 1 98.94 316 ILE B N 1
ATOM 6760 C CA . ILE B 1 316 ? 8.805 -4.398 -16.953 1 98.94 316 ILE B CA 1
ATOM 6761 C C . ILE B 1 316 ? 8.594 -5.863 -16.578 1 98.94 316 ILE B C 1
ATOM 6763 O O . ILE B 1 316 ? 7.637 -6.492 -17.031 1 98.94 316 ILE B O 1
ATOM 6767 N N . ALA B 1 317 ? 9.469 -6.395 -15.805 1 98.94 317 ALA B N 1
ATOM 6768 C CA . ALA B 1 317 ? 9.312 -7.742 -15.266 1 98.94 317 ALA B CA 1
ATOM 6769 C C . ALA B 1 317 ? 8.641 -7.715 -13.898 1 98.94 317 ALA B C 1
ATOM 6771 O O . ALA B 1 317 ? 9.188 -7.16 -12.938 1 98.94 317 ALA B O 1
ATOM 6772 N N . ASP B 1 318 ? 7.453 -8.258 -13.82 1 98.81 318 ASP B N 1
ATOM 6773 C CA . ASP B 1 318 ? 6.711 -8.367 -12.57 1 98.81 318 ASP B CA 1
ATOM 6774 C C . ASP B 1 318 ? 7.121 -9.617 -11.797 1 98.81 318 ASP B C 1
ATOM 6776 O O . ASP B 1 318 ? 6.68 -10.727 -12.117 1 98.81 318 ASP B O 1
ATOM 6780 N N . GLU B 1 319 ? 7.945 -9.453 -10.766 1 98.81 319 GLU B N 1
ATOM 6781 C CA . GLU B 1 319 ? 8.477 -10.539 -9.953 1 98.81 319 GLU B CA 1
ATOM 6782 C C . GLU B 1 319 ? 7.766 -10.617 -8.602 1 98.81 319 GLU B C 1
ATOM 6784 O O . GLU B 1 319 ? 8.227 -11.312 -7.691 1 98.81 319 GLU B O 1
ATOM 6789 N N . VAL B 1 320 ? 6.613 -9.977 -8.469 1 98.62 320 VAL B N 1
ATOM 6790 C CA . VAL B 1 320 ? 5.902 -9.828 -7.199 1 98.62 320 VAL B CA 1
ATOM 6791 C C . VAL B 1 320 ? 5.594 -11.203 -6.617 1 98.62 320 VAL B C 1
ATOM 6793 O O . VAL B 1 320 ? 5.664 -11.398 -5.402 1 98.62 320 VAL B O 1
ATOM 6796 N N . GLN B 1 321 ? 5.277 -12.172 -7.422 1 97.31 321 GLN B N 1
ATOM 6797 C CA . GLN B 1 321 ? 4.863 -13.477 -6.906 1 97.31 321 GLN B CA 1
ATOM 6798 C C . GLN B 1 321 ? 6.004 -14.484 -6.98 1 97.31 321 GLN B C 1
ATOM 6800 O O . GLN B 1 321 ? 6.004 -15.484 -6.262 1 97.31 321 GLN B O 1
ATOM 6805 N N . VAL B 1 322 ? 7.055 -14.258 -7.852 1 97.81 322 VAL B N 1
ATOM 6806 C CA . VAL B 1 322 ? 7.859 -15.414 -8.25 1 97.81 322 VAL B CA 1
ATOM 6807 C C . VAL B 1 322 ? 9.328 -15.141 -7.941 1 97.81 322 VAL B C 1
ATOM 6809 O O . VAL B 1 322 ? 10.188 -15.992 -8.188 1 97.81 322 VAL B O 1
ATOM 6812 N N . GLY B 1 323 ? 9.688 -14.023 -7.379 1 98.06 323 GLY B N 1
ATOM 6813 C CA . GLY B 1 323 ? 11.078 -13.688 -7.09 1 98.06 323 GLY B CA 1
ATOM 6814 C C . GLY B 1 323 ? 11.602 -14.359 -5.836 1 98.06 323 GLY B C 1
ATOM 6815 O O . GLY B 1 323 ? 10.969 -15.273 -5.301 1 98.06 323 GLY B O 1
ATOM 6816 N N . PHE B 1 324 ? 12.852 -14.094 -5.531 1 98.75 324 PHE B N 1
ATOM 6817 C CA . PHE B 1 324 ? 13.5 -14.422 -4.27 1 98.75 324 PHE B CA 1
ATOM 6818 C C . PHE B 1 324 ? 13.828 -15.914 -4.199 1 98.75 324 PHE B C 1
ATOM 6820 O O . PHE B 1 324 ? 13.617 -16.547 -3.166 1 98.75 324 PHE B O 1
ATOM 6827 N N . GLY B 1 325 ? 14.219 -16.5 -5.262 1 98.69 325 GLY B N 1
ATOM 6828 C CA . GLY B 1 325 ? 14.828 -17.812 -5.266 1 98.69 325 GLY B CA 1
ATOM 6829 C C . GLY B 1 325 ? 13.828 -18.938 -5.492 1 98.69 325 GLY B C 1
ATOM 6830 O O . GLY B 1 325 ? 14.203 -20.109 -5.555 1 98.69 325 GLY B O 1
ATOM 6831 N N . ARG B 1 326 ? 12.586 -18.609 -5.695 1 98.38 326 ARG B N 1
ATOM 6832 C CA . ARG B 1 326 ? 11.523 -19.609 -5.758 1 98.38 326 ARG B CA 1
ATOM 6833 C C . ARG B 1 326 ? 11.734 -20.562 -6.926 1 98.38 326 ARG B C 1
ATOM 6835 O O . ARG B 1 326 ? 11.383 -21.75 -6.844 1 98.38 326 ARG B O 1
ATOM 6842 N N . VAL B 1 327 ? 12.375 -20.125 -8.008 1 98.12 327 VAL B N 1
ATOM 6843 C CA . VAL B 1 327 ? 12.484 -20.938 -9.219 1 98.12 327 VAL B CA 1
ATOM 6844 C C . VAL B 1 327 ? 13.664 -21.891 -9.102 1 98.12 327 VAL B C 1
ATOM 6846 O O . VAL B 1 327 ? 13.867 -22.75 -9.961 1 98.12 327 VAL B O 1
ATOM 6849 N N . GLY B 1 328 ? 14.453 -21.781 -8.031 1 98.44 328 GLY B N 1
ATOM 6850 C CA . GLY B 1 328 ? 15.508 -22.734 -7.703 1 98.44 328 GLY B CA 1
ATOM 6851 C C . GLY B 1 328 ? 16.828 -22.406 -8.359 1 98.44 328 GLY B C 1
ATOM 6852 O O . GLY B 1 328 ? 17.797 -22.062 -7.676 1 98.44 328 GLY B O 1
ATOM 6853 N N . THR B 1 329 ? 16.875 -22.312 -9.656 1 97.75 329 THR B N 1
ATOM 6854 C CA . THR B 1 329 ? 18.125 -22.125 -10.398 1 97.75 329 THR B CA 1
ATOM 6855 C C . THR B 1 329 ? 18.594 -20.688 -10.312 1 97.75 329 THR B C 1
ATOM 6857 O O . THR B 1 329 ? 19.797 -20.422 -10.375 1 97.75 329 THR B O 1
ATOM 6860 N N . HIS B 1 330 ? 17.672 -19.781 -10.203 1 98 330 HIS B N 1
ATOM 6861 C CA . HIS B 1 330 ? 17.969 -18.344 -10.188 1 98 330 HIS B CA 1
ATOM 6862 C C . HIS B 1 330 ? 17.25 -17.641 -9.047 1 98 330 HIS B C 1
ATOM 6864 O O . HIS B 1 330 ? 16.25 -18.156 -8.531 1 98 330 HIS B O 1
ATOM 6870 N N . PHE B 1 331 ? 17.75 -16.469 -8.688 1 98.44 331 PHE B N 1
ATOM 6871 C CA . PHE B 1 331 ? 17.109 -15.688 -7.633 1 98.44 331 PHE B CA 1
ATOM 6872 C C . PHE B 1 331 ? 15.859 -14.992 -8.148 1 98.44 331 PHE B C 1
ATOM 6874 O O . PHE B 1 331 ? 14.883 -14.836 -7.418 1 98.44 331 PHE B O 1
ATOM 6881 N N . TRP B 1 332 ? 15.977 -14.57 -9.398 1 98.56 332 TRP B N 1
ATOM 6882 C CA . TRP B 1 332 ? 14.844 -13.945 -10.07 1 98.56 332 TRP B CA 1
ATOM 6883 C C . TRP B 1 332 ? 14.375 -14.789 -11.25 1 98.56 332 TRP B C 1
ATOM 6885 O O . TRP B 1 332 ? 15.195 -15.359 -11.977 1 98.56 332 TRP B O 1
ATOM 6895 N N . ALA B 1 333 ? 13.078 -14.797 -11.492 1 98.56 333 ALA B N 1
ATOM 6896 C CA . ALA B 1 333 ? 12.484 -15.695 -12.477 1 98.56 333 ALA B CA 1
ATOM 6897 C C . ALA B 1 333 ? 12.797 -15.234 -13.898 1 98.56 333 ALA B C 1
ATOM 6899 O O . ALA B 1 333 ? 12.961 -16.062 -14.805 1 98.56 333 ALA B O 1
ATOM 6900 N N . PHE B 1 334 ? 12.891 -13.906 -14.125 1 98.5 334 PHE B N 1
ATOM 6901 C CA . PHE B 1 334 ? 13.164 -13.43 -15.469 1 98.5 334 PHE B CA 1
ATOM 6902 C C . PHE B 1 334 ? 14.508 -13.953 -15.969 1 98.5 334 PHE B C 1
ATOM 6904 O O . PHE B 1 334 ? 14.742 -14.023 -17.172 1 98.5 334 PHE B O 1
ATOM 6911 N N . GLN B 1 335 ? 15.359 -14.406 -15.078 1 97.81 335 GLN B N 1
ATOM 6912 C CA . GLN B 1 335 ? 16.688 -14.898 -15.43 1 97.81 335 GLN B CA 1
ATOM 6913 C C . GLN B 1 335 ? 16.609 -16.266 -16.109 1 97.81 335 GLN B C 1
ATOM 6915 O O . GLN B 1 335 ? 17.578 -16.703 -16.734 1 97.81 335 GLN B O 1
ATOM 6920 N N . LEU B 1 336 ? 15.477 -16.922 -16 1 97.19 336 LEU B N 1
ATOM 6921 C CA . LEU B 1 336 ? 15.25 -18.188 -16.719 1 97.19 336 LEU B CA 1
ATOM 6922 C C . LEU B 1 336 ? 15.305 -17.969 -18.219 1 97.19 336 LEU B C 1
ATOM 6924 O O . LEU B 1 336 ? 15.461 -18.938 -18.984 1 97.19 336 LEU B O 1
ATOM 6928 N N . GLN B 1 337 ? 15.141 -16.734 -18.688 1 96.62 337 GLN B N 1
ATOM 6929 C CA . GLN B 1 337 ? 15.094 -16.406 -20.094 1 96.62 337 GLN B CA 1
ATOM 6930 C C . GLN B 1 337 ? 16.5 -16.219 -20.656 1 96.62 337 GLN B C 1
ATOM 6932 O O . GLN B 1 337 ? 16.672 -15.891 -21.844 1 96.62 337 GLN B O 1
ATOM 6937 N N . GLY B 1 338 ? 17.484 -16.453 -19.812 1 91.88 338 GLY B N 1
ATOM 6938 C CA . GLY B 1 338 ? 18.875 -16.406 -20.266 1 91.88 338 GLY B CA 1
ATOM 6939 C C . GLY B 1 338 ? 19.656 -15.266 -19.656 1 91.88 338 GLY B C 1
ATOM 6940 O O . GLY B 1 338 ? 19.094 -14.266 -19.219 1 91.88 338 GLY B O 1
ATOM 6941 N N . GLU B 1 339 ? 20.922 -15.367 -19.703 1 85.81 339 GLU B N 1
ATOM 6942 C CA . GLU B 1 339 ? 21.828 -14.414 -19.078 1 85.81 339 GLU B CA 1
ATOM 6943 C C . GLU B 1 339 ? 21.844 -13.086 -19.828 1 85.81 339 GLU B C 1
ATOM 6945 O O . GLU B 1 339 ? 22.156 -12.039 -19.25 1 85.81 339 GLU B O 1
ATOM 6950 N N . ASP B 1 340 ? 21.469 -13.172 -21 1 89.06 340 ASP B N 1
ATOM 6951 C CA . ASP B 1 340 ? 21.562 -11.977 -21.828 1 89.06 340 ASP B CA 1
ATOM 6952 C C . ASP B 1 340 ? 20.312 -11.117 -21.703 1 89.06 340 ASP B C 1
ATOM 6954 O O . ASP B 1 340 ? 20.266 -9.992 -22.188 1 89.06 340 ASP B O 1
ATOM 6958 N N . PHE B 1 341 ? 19.359 -11.633 -21.062 1 96.5 341 PHE B N 1
ATOM 6959 C CA . PHE B 1 341 ? 18.125 -10.859 -20.922 1 96.5 341 PHE B CA 1
ATOM 6960 C C . PHE B 1 341 ? 18.109 -10.102 -19.609 1 96.5 341 PHE B C 1
ATOM 6962 O O . PHE B 1 341 ? 18.266 -10.703 -18.531 1 96.5 341 PHE B O 1
ATOM 6969 N N . VAL B 1 342 ? 17.969 -8.797 -19.641 1 97.94 342 VAL B N 1
ATOM 6970 C CA . VAL B 1 342 ? 17.797 -7.934 -18.484 1 97.94 342 VAL B CA 1
ATOM 6971 C C . VAL B 1 342 ? 16.625 -6.98 -18.719 1 97.94 342 VAL B C 1
ATOM 6973 O O . VAL B 1 342 ? 16.656 -6.176 -19.656 1 97.94 342 VAL B O 1
ATOM 6976 N N . PRO B 1 343 ? 15.562 -7.062 -17.922 1 98.81 343 PRO B N 1
ATOM 6977 C CA . PRO B 1 343 ? 14.477 -6.086 -18.047 1 98.81 343 PRO B CA 1
ATOM 6978 C C . PRO B 1 343 ? 14.914 -4.672 -17.672 1 98.81 343 PRO B C 1
ATOM 6980 O O . PRO B 1 343 ? 15.984 -4.488 -17.094 1 98.81 343 PRO B O 1
ATOM 6983 N N . ASP B 1 344 ? 14.07 -3.68 -18.016 1 98.88 344 ASP B N 1
ATOM 6984 C CA . ASP B 1 344 ? 14.367 -2.287 -17.703 1 98.88 344 ASP B CA 1
ATOM 6985 C C . ASP B 1 344 ? 13.93 -1.945 -16.266 1 98.88 344 ASP B C 1
ATOM 6987 O O . ASP B 1 344 ? 14.523 -1.078 -15.625 1 98.88 344 ASP B O 1
ATOM 6991 N N . ILE B 1 345 ? 12.891 -2.518 -15.828 1 98.94 345 ILE B N 1
ATOM 6992 C CA . ILE B 1 345 ? 12.312 -2.33 -14.508 1 98.94 345 ILE B CA 1
ATOM 6993 C C . ILE B 1 345 ? 11.898 -3.684 -13.93 1 98.94 345 ILE B C 1
ATOM 6995 O O . ILE B 1 345 ? 11.367 -4.535 -14.641 1 98.94 345 ILE B O 1
ATOM 6999 N N . VAL B 1 346 ? 12.203 -3.916 -12.68 1 98.94 346 VAL B N 1
ATOM 7000 C CA . VAL B 1 346 ? 11.773 -5.109 -11.961 1 98.94 346 VAL B CA 1
ATOM 7001 C C . VAL B 1 346 ? 10.938 -4.703 -10.742 1 98.94 346 VAL B C 1
ATOM 7003 O O . VAL B 1 346 ? 11.352 -3.852 -9.953 1 98.94 346 VAL B O 1
ATOM 7006 N N . THR B 1 347 ? 9.734 -5.215 -10.648 1 98.88 347 THR B N 1
ATOM 7007 C CA . THR B 1 347 ? 8.922 -5.016 -9.461 1 98.88 347 THR B CA 1
ATOM 7008 C C . THR B 1 347 ? 8.922 -6.266 -8.586 1 98.88 347 THR B C 1
ATOM 7010 O O . THR B 1 347 ? 9.016 -7.387 -9.094 1 98.88 347 THR B O 1
ATOM 7013 N N . MET B 1 348 ? 8.883 -6.102 -7.332 1 98.81 348 MET B N 1
ATOM 7014 C CA . MET B 1 348 ? 8.922 -7.215 -6.387 1 98.81 348 MET B CA 1
ATOM 7015 C C . MET B 1 348 ? 8.016 -6.941 -5.188 1 98.81 348 MET B C 1
ATOM 7017 O O . MET B 1 348 ? 7.715 -5.785 -4.879 1 98.81 348 MET B O 1
ATOM 7021 N N . GLY B 1 349 ? 7.523 -7.91 -4.57 1 98.06 349 GLY B N 1
ATOM 7022 C CA . GLY B 1 349 ? 6.625 -7.863 -3.428 1 98.06 349 GLY B CA 1
ATOM 7023 C C . GLY B 1 349 ? 6.398 -9.219 -2.791 1 98.06 349 GLY B C 1
ATOM 7024 O O . GLY B 1 349 ? 7.293 -10.07 -2.785 1 98.06 349 GLY B O 1
ATOM 7025 N N . LYS B 1 350 ? 5.34 -9.398 -2.049 1 97.38 350 LYS B N 1
ATOM 7026 C CA . LYS B 1 350 ? 4.816 -10.617 -1.446 1 97.38 350 LYS B CA 1
ATOM 7027 C C . LYS B 1 350 ? 5.922 -11.391 -0.728 1 97.38 350 LYS B C 1
ATOM 7029 O O . LYS B 1 350 ? 6.133 -11.211 0.473 1 97.38 350 LYS B O 1
ATOM 7034 N N . PRO B 1 351 ? 6.879 -12.164 -1.457 1 98.12 351 PRO B N 1
ATOM 7035 C CA . PRO B 1 351 ? 7.965 -12.875 -0.777 1 98.12 351 PRO B CA 1
ATOM 7036 C C . PRO B 1 351 ? 8.891 -11.938 -0.007 1 98.12 351 PRO B C 1
ATOM 7038 O O . PRO B 1 351 ? 9.469 -12.328 1.006 1 98.12 351 PRO B O 1
ATOM 7041 N N . ILE B 1 352 ? 9.016 -10.734 -0.404 1 98.5 352 ILE B N 1
ATOM 7042 C CA . ILE B 1 352 ? 10.016 -9.766 0.027 1 98.5 352 ILE B CA 1
ATOM 7043 C C . ILE B 1 352 ? 9.898 -9.539 1.532 1 98.5 352 ILE B C 1
ATOM 7045 O O . ILE B 1 352 ? 10.898 -9.297 2.209 1 98.5 352 ILE B O 1
ATOM 7049 N N . GLY B 1 353 ? 8.734 -9.633 2.094 1 98.25 353 GLY B N 1
ATOM 7050 C CA . GLY B 1 353 ? 8.508 -9.273 3.484 1 98.25 353 GLY B CA 1
ATOM 7051 C C . GLY B 1 353 ? 8.031 -10.438 4.332 1 98.25 353 GLY B C 1
ATOM 7052 O O . GLY B 1 353 ? 7.742 -10.273 5.516 1 98.25 353 GLY B O 1
ATOM 7053 N N . ASN B 1 354 ? 7.855 -11.586 3.742 1 98.5 354 ASN B N 1
ATOM 7054 C CA . ASN B 1 354 ? 7.375 -12.766 4.453 1 98.5 354 ASN B CA 1
ATOM 7055 C C . ASN B 1 354 ? 6.098 -12.469 5.234 1 98.5 354 ASN B C 1
ATOM 7057 O O . ASN B 1 354 ? 5.977 -12.844 6.402 1 98.5 354 ASN B O 1
ATOM 7061 N N . GLY B 1 355 ? 5.199 -11.836 4.66 1 96.81 355 GLY B N 1
ATOM 7062 C CA . GLY B 1 355 ? 3.93 -11.516 5.289 1 96.81 355 GLY B CA 1
ATOM 7063 C C . GLY B 1 355 ? 3.811 -10.047 5.668 1 96.81 355 GLY B C 1
ATOM 7064 O O . GLY B 1 355 ? 2.705 -9.539 5.863 1 96.81 355 GLY B O 1
ATOM 7065 N N . HIS B 1 356 ? 4.902 -9.352 5.781 1 98 356 HIS B N 1
ATOM 7066 C CA . HIS B 1 356 ? 4.938 -7.93 6.117 1 98 356 HIS B CA 1
ATOM 7067 C C . HIS B 1 356 ? 4.785 -7.066 4.871 1 98 356 HIS B C 1
ATOM 7069 O O . HIS B 1 356 ? 5.375 -7.363 3.828 1 98 356 HIS B O 1
ATOM 7075 N N . PRO B 1 357 ? 3.959 -5.957 4.961 1 97.94 357 PRO B N 1
ATOM 7076 C CA . PRO B 1 357 ? 3.799 -5.078 3.799 1 97.94 357 PRO B CA 1
ATOM 7077 C C . PRO B 1 357 ? 5.094 -4.371 3.414 1 97.94 357 PRO B C 1
ATOM 7079 O O . PRO B 1 357 ? 5.562 -3.49 4.141 1 97.94 357 PRO B O 1
ATOM 7082 N N . ILE B 1 358 ? 5.676 -4.723 2.332 1 98.44 358 ILE B N 1
ATOM 7083 C CA . ILE B 1 358 ? 6.84 -4.102 1.715 1 98.44 358 ILE B CA 1
ATOM 7084 C C . ILE B 1 358 ? 6.969 -4.57 0.267 1 98.44 358 ILE B C 1
ATOM 7086 O O . ILE B 1 358 ? 6.648 -5.715 -0.054 1 98.44 358 ILE B O 1
ATOM 7090 N N . SER B 1 359 ? 7.254 -3.699 -0.591 1 98.69 359 SER B N 1
ATOM 7091 C CA . SER B 1 359 ? 7.539 -3.953 -1.999 1 98.69 359 SER B CA 1
ATOM 7092 C C . SER B 1 359 ? 8.609 -3.002 -2.527 1 98.69 359 SER B C 1
ATOM 7094 O O . SER B 1 359 ? 9.023 -2.076 -1.827 1 98.69 359 SER B O 1
ATOM 7096 N N . CYS B 1 360 ? 9.062 -3.227 -3.689 1 98.81 360 CYS B N 1
ATOM 7097 C CA . CYS B 1 360 ? 10.148 -2.424 -4.242 1 98.81 360 CYS B CA 1
ATOM 7098 C C . CYS B 1 360 ? 10.102 -2.424 -5.766 1 98.81 360 CYS B C 1
ATOM 7100 O O . CYS B 1 360 ? 9.633 -3.383 -6.379 1 98.81 360 CYS B O 1
ATOM 7102 N N . VAL B 1 361 ? 10.453 -1.349 -6.352 1 98.88 361 VAL B N 1
ATOM 7103 C CA . VAL B 1 361 ? 10.758 -1.216 -7.773 1 98.88 361 VAL B CA 1
ATOM 7104 C C . VAL B 1 361 ? 12.25 -0.969 -7.961 1 98.88 361 VAL B C 1
ATOM 7106 O O . VAL B 1 361 ? 12.828 -0.092 -7.312 1 98.88 361 VAL B O 1
ATOM 7109 N N . VAL B 1 362 ? 12.883 -1.729 -8.773 1 98.88 362 VAL B N 1
ATOM 7110 C CA . VAL B 1 362 ? 14.281 -1.487 -9.117 1 98.88 362 VAL B CA 1
ATOM 7111 C C . VAL B 1 362 ? 14.398 -1.171 -10.609 1 98.88 362 VAL B C 1
ATOM 7113 O O . VAL B 1 362 ? 13.789 -1.843 -11.445 1 98.88 362 VAL B O 1
ATOM 7116 N N . THR B 1 363 ? 15.086 -0.178 -10.914 1 98.88 363 THR B N 1
ATOM 7117 C CA . THR B 1 363 ? 15.258 0.25 -12.297 1 98.88 363 THR B CA 1
ATOM 7118 C C . THR B 1 363 ? 16.672 0.767 -12.539 1 98.88 363 THR B C 1
ATOM 7120 O O . THR B 1 363 ? 17.562 0.566 -11.703 1 98.88 363 THR B O 1
ATOM 7123 N N . THR B 1 364 ? 16.938 1.254 -13.719 1 98.69 364 THR B N 1
ATOM 7124 C CA . THR B 1 364 ? 18.266 1.773 -14.07 1 98.69 364 THR B CA 1
ATOM 7125 C C . THR B 1 364 ? 18.391 3.232 -13.641 1 98.69 364 THR B C 1
ATOM 7127 O O . THR B 1 364 ? 17.391 3.908 -13.391 1 98.69 364 THR B O 1
ATOM 7130 N N . ARG B 1 365 ? 19.641 3.664 -13.586 1 97.88 365 ARG B N 1
ATOM 7131 C CA . ARG B 1 365 ? 19.922 5.055 -13.242 1 97.88 365 ARG B CA 1
ATOM 7132 C C . ARG B 1 365 ? 19.312 6.008 -14.266 1 97.88 365 ARG B C 1
ATOM 7134 O O . ARG B 1 365 ? 18.781 7.062 -13.898 1 97.88 365 ARG B O 1
ATOM 7141 N N . GLU B 1 366 ? 19.359 5.648 -15.484 1 97.88 366 GLU B N 1
ATOM 7142 C CA . GLU B 1 366 ? 18.844 6.484 -16.562 1 97.88 366 GLU B CA 1
ATOM 7143 C C . GLU B 1 366 ? 17.344 6.707 -16.422 1 97.88 366 GLU B C 1
ATOM 7145 O O . GLU B 1 366 ? 16.859 7.836 -16.562 1 97.88 366 GLU B O 1
ATOM 7150 N N . ILE B 1 367 ? 16.609 5.684 -16.156 1 98.19 367 ILE B N 1
ATOM 7151 C CA . ILE B 1 367 ? 15.164 5.77 -16.016 1 98.19 367 ILE B CA 1
ATOM 7152 C C . ILE B 1 367 ? 14.812 6.57 -14.766 1 98.19 367 ILE B C 1
ATOM 7154 O O . ILE B 1 367 ? 13.906 7.406 -14.789 1 98.19 367 ILE B O 1
ATOM 7158 N N . ALA B 1 368 ? 15.523 6.336 -13.695 1 97.88 368 ALA B N 1
ATOM 7159 C CA . ALA B 1 368 ? 15.297 7.047 -12.438 1 97.88 368 ALA B CA 1
ATOM 7160 C C . ALA B 1 368 ? 15.555 8.539 -12.594 1 97.88 368 ALA B C 1
ATOM 7162 O O . ALA B 1 368 ? 14.82 9.367 -12.039 1 97.88 368 ALA B O 1
ATOM 7163 N N . GLU B 1 369 ? 16.578 8.906 -13.312 1 96.38 369 GLU B N 1
ATOM 7164 C CA . GLU B 1 369 ? 16.922 10.305 -13.539 1 96.38 369 GLU B CA 1
ATOM 7165 C C . GLU B 1 369 ? 15.875 10.992 -14.406 1 96.38 369 GLU B C 1
ATOM 7167 O O . GLU B 1 369 ? 15.562 12.172 -14.195 1 96.38 369 GLU B O 1
ATOM 7172 N N . ALA B 1 370 ? 15.336 10.273 -15.305 1 95.19 370 ALA B N 1
ATOM 7173 C CA . ALA B 1 370 ? 14.258 10.828 -16.125 1 95.19 370 ALA B CA 1
ATOM 7174 C C . ALA B 1 370 ? 13.039 11.156 -15.266 1 95.19 370 ALA B C 1
ATOM 7176 O O . ALA B 1 370 ? 12.367 12.164 -15.5 1 95.19 370 ALA B O 1
ATOM 7177 N N . PHE B 1 371 ? 12.797 10.32 -14.352 1 93.38 371 PHE B N 1
ATOM 7178 C CA . PHE B 1 371 ? 11.68 10.531 -13.438 1 93.38 371 PHE B CA 1
ATOM 7179 C C . PHE B 1 371 ? 11.914 11.773 -12.578 1 93.38 371 PHE B C 1
ATOM 7181 O O . PHE B 1 371 ? 11.016 12.602 -12.414 1 93.38 371 PHE B O 1
ATOM 7188 N N . ARG B 1 372 ? 13.055 11.922 -12.102 1 91.19 372 ARG B N 1
ATOM 7189 C CA . ARG B 1 372 ? 13.414 13.102 -11.32 1 91.19 372 ARG B CA 1
ATOM 7190 C C . ARG B 1 372 ? 13.312 14.367 -12.164 1 91.19 372 ARG B C 1
ATOM 7192 O O . ARG B 1 372 ? 12.789 15.383 -11.695 1 91.19 372 ARG B O 1
ATOM 7199 N N . ASN B 1 373 ? 13.734 14.297 -13.359 1 90 373 ASN B N 1
ATOM 7200 C CA . ASN B 1 373 ? 13.82 15.453 -14.242 1 90 373 ASN B CA 1
ATOM 7201 C C . ASN B 1 373 ? 12.438 15.93 -14.672 1 90 373 ASN B C 1
ATOM 7203 O O . ASN B 1 373 ? 12.281 17.062 -15.148 1 90 373 ASN B O 1
ATOM 7207 N N . SER B 1 374 ? 11.5 15.086 -14.5 1 83.88 374 SER B N 1
ATOM 7208 C CA . SER B 1 374 ? 10.133 15.492 -14.812 1 83.88 374 SER B CA 1
ATOM 7209 C C . SER B 1 374 ? 9.602 16.484 -13.773 1 83.88 374 SER B C 1
ATOM 7211 O O . SER B 1 374 ? 8.578 17.141 -14.008 1 83.88 374 SER B O 1
ATOM 7213 N N . GLY B 1 375 ? 10.328 16.609 -12.656 1 79.62 375 GLY B N 1
ATOM 7214 C CA . GLY B 1 375 ? 9.906 17.5 -11.594 1 79.62 375 GLY B CA 1
ATOM 7215 C C . GLY B 1 375 ? 9.086 16.812 -10.523 1 79.62 375 GLY B C 1
ATOM 7216 O O . GLY B 1 375 ? 8.75 17.406 -9.5 1 79.62 375 GLY B O 1
ATOM 7217 N N . MET B 1 376 ? 8.883 15.617 -10.773 1 76.62 376 MET 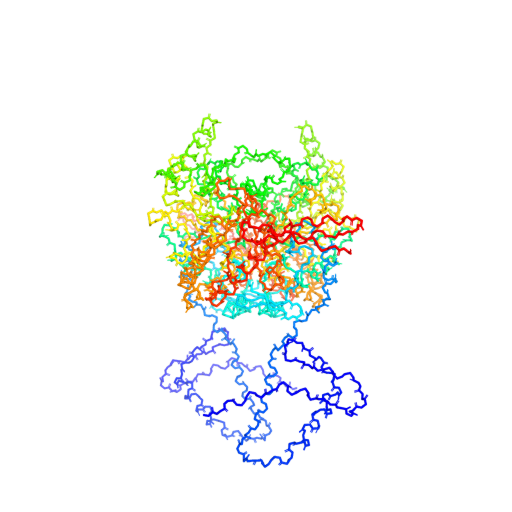B N 1
ATOM 7218 C CA . MET B 1 376 ? 8.047 14.883 -9.828 1 76.62 376 MET B CA 1
ATOM 7219 C C . MET B 1 376 ? 8.852 14.492 -8.594 1 76.62 376 MET B C 1
ATOM 7221 O O . MET B 1 376 ? 9.867 13.805 -8.695 1 76.62 376 MET B O 1
ATOM 7225 N N . GLU B 1 377 ? 8.422 14.992 -7.465 1 81.5 377 GLU B N 1
ATOM 7226 C CA . GLU B 1 377 ? 8.914 14.477 -6.191 1 81.5 377 GLU B CA 1
ATOM 7227 C C . GLU B 1 377 ? 8.117 13.242 -5.758 1 81.5 377 GLU B C 1
ATOM 7229 O O . GLU B 1 377 ? 6.898 13.195 -5.934 1 81.5 377 GLU B O 1
ATOM 7234 N N . TYR B 1 378 ? 8.914 12.312 -5.309 1 87.75 378 TYR B N 1
ATOM 7235 C CA . TYR B 1 378 ? 8.258 11.07 -4.895 1 87.75 378 TYR B CA 1
ATOM 7236 C C . TYR B 1 378 ? 8.43 10.844 -3.398 1 87.75 378 TYR B C 1
ATOM 7238 O O . TYR B 1 378 ? 9.508 11.047 -2.85 1 87.75 378 TYR B O 1
ATOM 7246 N N . PHE B 1 379 ? 7.348 10.523 -2.801 1 88.25 379 PHE B N 1
ATOM 7247 C CA . PHE B 1 379 ? 7.371 10.172 -1.387 1 88.25 379 PHE B CA 1
ATOM 7248 C C . PHE B 1 379 ? 6.285 9.148 -1.071 1 88.25 379 PHE B C 1
ATOM 7250 O O . PHE B 1 379 ? 5.16 9.258 -1.558 1 88.25 379 PHE B O 1
ATOM 7257 N N . ASN B 1 380 ? 6.652 8.117 -0.375 1 91.31 380 ASN B N 1
ATOM 7258 C CA . ASN B 1 380 ? 5.789 7.109 0.229 1 91.31 380 ASN B CA 1
ATOM 7259 C C . ASN B 1 380 ? 5.941 7.074 1.746 1 91.31 380 ASN B C 1
ATOM 7261 O O . ASN B 1 380 ? 7.027 6.793 2.258 1 91.31 380 ASN B O 1
ATOM 7265 N N . THR B 1 381 ? 4.832 7.23 2.473 1 92.44 381 THR B N 1
ATOM 7266 C CA . THR B 1 381 ? 4.871 7.395 3.922 1 92.44 381 THR B CA 1
ATOM 7267 C C . THR B 1 381 ? 5.598 6.227 4.582 1 92.44 381 THR B C 1
ATOM 7269 O O . THR B 1 381 ? 6.375 6.418 5.516 1 92.44 381 THR B O 1
ATOM 7272 N N . PHE B 1 382 ? 5.41 5.059 4.098 1 95.75 382 PHE B N 1
ATOM 7273 C CA . PHE B 1 382 ? 5.914 3.879 4.793 1 95.75 382 PHE B CA 1
ATOM 7274 C C . PHE B 1 382 ? 7.02 3.207 3.982 1 95.75 382 PHE B C 1
ATOM 7276 O O . PHE B 1 382 ? 7.734 2.344 4.496 1 95.75 382 PHE B O 1
ATOM 7283 N N . GLY B 1 383 ? 7.094 3.58 2.662 1 96.81 383 GLY B N 1
ATOM 7284 C CA . GLY B 1 383 ? 8.102 2.957 1.82 1 96.81 383 GLY B CA 1
ATOM 7285 C C . GLY B 1 383 ? 9.516 3.135 2.352 1 96.81 383 GLY B C 1
ATOM 7286 O O . GLY B 1 383 ? 9.969 4.262 2.541 1 96.81 383 GLY B O 1
ATOM 7287 N N . GLY B 1 384 ? 10.18 2.043 2.625 1 97.38 384 GLY B N 1
ATOM 7288 C CA . GLY B 1 384 ? 11.562 2.098 3.07 1 97.38 384 GLY B CA 1
ATOM 7289 C C . GLY B 1 384 ? 11.703 2.41 4.547 1 97.38 384 GLY B C 1
ATOM 7290 O O . GLY B 1 384 ? 12.773 2.811 5.004 1 97.38 384 GLY B O 1
ATOM 7291 N N . ASN B 1 385 ? 10.648 2.309 5.328 1 97.88 385 ASN B N 1
ATOM 7292 C CA . ASN B 1 385 ? 10.781 2.541 6.762 1 97.88 385 ASN B CA 1
ATOM 7293 C C . ASN B 1 385 ? 11.719 1.53 7.41 1 97.88 385 ASN B C 1
ATOM 7295 O O . ASN B 1 385 ? 11.977 0.464 6.848 1 97.88 385 ASN B O 1
ATOM 7299 N N . PRO B 1 386 ? 12.273 1.83 8.57 1 98.19 386 PRO B N 1
ATOM 7300 C CA . PRO B 1 386 ? 13.297 0.997 9.195 1 98.19 386 PRO B CA 1
ATOM 7301 C C . PRO B 1 386 ? 12.812 -0.425 9.477 1 98.19 386 PRO B C 1
ATOM 7303 O O . PRO B 1 386 ? 13.57 -1.385 9.289 1 98.19 386 PRO B O 1
ATOM 7306 N N . VAL B 1 387 ? 11.602 -0.58 9.891 1 98.69 387 VAL B N 1
ATOM 7307 C CA . VAL B 1 387 ? 11.078 -1.89 10.273 1 98.69 387 VAL B CA 1
ATOM 7308 C C . VAL B 1 387 ? 10.93 -2.768 9.031 1 98.69 387 VAL B C 1
ATOM 7310 O O . VAL B 1 387 ? 11.359 -3.926 9.031 1 98.69 387 VAL B O 1
ATOM 7313 N N . SER B 1 388 ? 10.305 -2.244 7.969 1 98.69 388 SER B N 1
ATOM 7314 C CA . SER B 1 388 ? 10.164 -2.99 6.723 1 98.69 388 SER B CA 1
ATOM 7315 C C . SER B 1 388 ? 11.516 -3.414 6.172 1 98.69 388 SER B C 1
ATOM 7317 O O . SER B 1 388 ? 11.68 -4.547 5.707 1 98.69 388 SER B O 1
ATOM 7319 N N . CYS B 1 389 ? 12.484 -2.512 6.23 1 98.75 389 CYS B N 1
ATOM 7320 C CA . CYS B 1 389 ? 13.812 -2.812 5.707 1 98.75 389 CYS B CA 1
ATOM 7321 C C . CYS B 1 389 ? 14.508 -3.871 6.555 1 98.75 389 CYS B C 1
ATOM 7323 O O . CYS B 1 389 ? 15.195 -4.746 6.027 1 98.75 389 CYS B O 1
ATOM 7325 N N . ALA B 1 390 ? 14.344 -3.768 7.863 1 98.75 390 ALA B N 1
ATOM 7326 C CA . ALA B 1 390 ? 14.914 -4.777 8.742 1 98.75 390 ALA B CA 1
ATOM 7327 C C . ALA B 1 390 ? 14.344 -6.16 8.438 1 98.75 390 ALA B C 1
ATOM 7329 O O . ALA B 1 390 ? 15.078 -7.152 8.43 1 98.75 390 ALA B O 1
ATOM 7330 N N . ILE B 1 391 ? 13.102 -6.199 8.242 1 98.81 391 ILE B N 1
ATOM 7331 C CA . ILE B 1 391 ? 12.438 -7.453 7.914 1 98.81 391 ILE B CA 1
ATOM 7332 C C . ILE B 1 391 ? 12.938 -7.969 6.566 1 98.81 391 ILE B C 1
ATOM 7334 O O . ILE B 1 391 ? 13.258 -9.148 6.426 1 98.81 391 ILE B O 1
ATOM 7338 N N . GLY B 1 392 ? 12.984 -7.062 5.574 1 98.81 392 GLY B N 1
ATOM 7339 C CA . GLY B 1 392 ? 13.523 -7.449 4.281 1 98.81 392 GLY B CA 1
ATOM 7340 C C . GLY B 1 392 ? 14.922 -8.023 4.371 1 98.81 392 GLY B C 1
ATOM 7341 O O . GLY B 1 392 ? 15.227 -9.031 3.725 1 98.81 392 GLY B O 1
ATOM 7342 N N . LEU B 1 393 ? 15.789 -7.395 5.168 1 98.81 393 LEU B N 1
ATOM 7343 C CA . LEU B 1 393 ? 17.141 -7.875 5.383 1 98.81 393 LEU B CA 1
ATOM 7344 C C . LEU B 1 393 ? 17.141 -9.266 6 1 98.81 393 LEU B C 1
ATOM 7346 O O . LEU B 1 393 ? 17.906 -10.141 5.582 1 98.81 393 LEU B O 1
ATOM 7350 N N . ALA B 1 394 ? 16.266 -9.484 6.961 1 98.88 394 ALA B N 1
ATOM 7351 C CA . ALA B 1 394 ? 16.172 -10.773 7.633 1 98.88 394 ALA B CA 1
ATOM 7352 C C . ALA B 1 394 ? 15.727 -11.859 6.66 1 98.88 394 ALA B C 1
ATOM 7354 O O . ALA B 1 394 ? 16.203 -13 6.734 1 98.88 394 ALA B O 1
ATOM 7355 N N . VAL B 1 395 ? 14.812 -11.547 5.789 1 98.88 395 VAL B N 1
ATOM 7356 C CA . VAL B 1 395 ? 14.336 -12.508 4.793 1 98.88 395 VAL B CA 1
ATOM 7357 C C . VAL B 1 395 ? 15.5 -12.945 3.906 1 98.88 395 VAL B C 1
ATOM 7359 O O . VAL B 1 395 ? 15.672 -14.141 3.646 1 98.88 395 VAL B O 1
ATOM 7362 N N . LEU B 1 396 ? 16.297 -11.961 3.426 1 98.88 396 LEU B N 1
ATOM 7363 C CA . LEU B 1 396 ? 17.453 -12.297 2.615 1 98.88 396 LEU B CA 1
ATOM 7364 C C . LEU B 1 396 ? 18.422 -13.188 3.393 1 98.88 396 LEU B C 1
ATOM 7366 O O . LEU B 1 396 ? 18.969 -14.148 2.84 1 98.88 396 LEU B O 1
ATOM 7370 N N . ASP B 1 397 ? 18.609 -12.883 4.664 1 98.69 397 ASP B N 1
ATOM 7371 C CA . ASP B 1 397 ? 19.5 -13.68 5.508 1 98.69 397 ASP B CA 1
ATOM 7372 C C . ASP B 1 397 ? 19 -15.125 5.605 1 98.69 397 ASP B C 1
ATOM 7374 O O . ASP B 1 397 ? 19.797 -16.062 5.492 1 98.69 397 ASP B O 1
ATOM 7378 N N . VAL B 1 398 ? 17.766 -15.312 5.828 1 98.81 398 VAL B N 1
ATOM 7379 C CA . VAL B 1 398 ? 17.203 -16.641 6.004 1 98.81 398 VAL B CA 1
ATOM 7380 C C . VAL B 1 398 ? 17.344 -17.438 4.711 1 98.81 398 VAL B C 1
ATOM 7382 O O . VAL B 1 398 ? 17.703 -18.625 4.734 1 98.81 398 VAL B O 1
ATOM 7385 N N . ILE B 1 399 ? 17.016 -16.812 3.564 1 98.81 399 ILE B N 1
ATOM 7386 C CA . ILE B 1 399 ? 17.125 -17.5 2.279 1 98.81 399 ILE B CA 1
ATOM 7387 C C . ILE B 1 399 ? 18.547 -18.031 2.098 1 98.81 399 ILE B C 1
ATOM 7389 O O . ILE B 1 399 ? 18.734 -19.172 1.66 1 98.81 399 ILE B O 1
ATOM 7393 N N . GLU B 1 400 ? 19.5 -17.172 2.449 1 98.38 400 GLU B N 1
ATOM 7394 C CA . GLU B 1 400 ? 20.906 -17.531 2.277 1 98.38 400 GLU B CA 1
ATOM 7395 C C . GLU B 1 400 ? 21.359 -18.578 3.301 1 98.38 400 GLU B C 1
ATOM 7397 O O . GLU B 1 400 ? 21.859 -19.625 2.934 1 98.38 400 GLU B O 1
ATOM 7402 N N . LYS B 1 401 ? 21.078 -18.359 4.551 1 98.31 401 LYS B N 1
ATOM 7403 C CA . LYS B 1 401 ? 21.609 -19.172 5.641 1 98.31 401 LYS B CA 1
ATOM 7404 C C . LYS B 1 401 ? 20.969 -20.562 5.641 1 98.31 401 LYS B C 1
ATOM 7406 O O . LYS B 1 401 ? 21.609 -21.547 5.996 1 98.31 401 LYS B O 1
ATOM 7411 N N . GLU B 1 402 ? 19.734 -20.625 5.234 1 98.56 402 GLU B N 1
ATOM 7412 C CA . GLU B 1 402 ? 19.031 -21.891 5.238 1 98.56 402 GLU B CA 1
ATOM 7413 C C . GLU B 1 402 ? 19 -22.531 3.848 1 98.56 402 GLU B C 1
ATOM 7415 O O . GLU B 1 402 ? 18.359 -23.547 3.633 1 98.56 402 GLU B O 1
ATOM 7420 N N . ASP B 1 403 ? 19.688 -21.984 2.873 1 98.62 403 ASP B N 1
ATOM 7421 C CA . ASP B 1 403 ? 19.781 -22.469 1.497 1 98.62 403 ASP B CA 1
ATOM 7422 C C . ASP B 1 403 ? 18.406 -22.766 0.917 1 98.62 403 ASP B C 1
ATOM 7424 O O . ASP B 1 403 ? 18.156 -23.859 0.425 1 98.62 403 ASP B O 1
ATOM 7428 N N . LEU B 1 404 ? 17.547 -21.781 1.05 1 98.81 404 LEU B N 1
ATOM 7429 C CA . LEU B 1 404 ? 16.172 -22 0.634 1 98.81 404 LEU B CA 1
ATOM 7430 C C . LEU B 1 404 ? 16.062 -22.047 -0.886 1 98.81 404 LEU B C 1
ATOM 7432 O O . LEU B 1 404 ? 15.195 -22.734 -1.434 1 98.81 404 LEU B O 1
ATOM 7436 N N . GLN B 1 405 ? 16.875 -21.281 -1.619 1 98.75 405 GLN B N 1
ATOM 7437 C CA . GLN B 1 405 ? 16.906 -21.406 -3.072 1 98.75 405 GLN B CA 1
ATOM 7438 C C . GLN B 1 405 ? 17.312 -22.812 -3.502 1 98.75 405 GLN B C 1
ATOM 7440 O O . GLN B 1 405 ? 16.703 -23.375 -4.414 1 98.75 405 GLN B O 1
ATOM 7445 N N . GLY B 1 406 ? 18.391 -23.312 -2.869 1 98.81 406 GLY B N 1
ATOM 7446 C CA . GLY B 1 406 ? 18.781 -24.703 -3.127 1 98.81 406 GLY B CA 1
ATOM 7447 C C . GLY B 1 406 ? 17.688 -25.703 -2.791 1 98.81 406 GLY B C 1
ATOM 7448 O O . GLY B 1 406 ? 17.5 -26.688 -3.51 1 98.81 406 GLY B O 1
ATOM 7449 N N . ASN B 1 407 ? 17 -25.453 -1.71 1 98.81 407 ASN B N 1
ATOM 7450 C CA . ASN B 1 407 ? 15.883 -26.297 -1.337 1 98.81 407 ASN B CA 1
ATOM 7451 C C . ASN B 1 407 ? 14.797 -26.297 -2.408 1 98.81 407 ASN B C 1
ATOM 7453 O O . ASN B 1 407 ? 14.242 -27.344 -2.746 1 98.81 407 ASN B O 1
ATOM 7457 N N . ALA B 1 408 ? 14.5 -25.125 -2.893 1 98.75 408 ALA B N 1
ATOM 7458 C CA . ALA B 1 408 ? 13.492 -25 -3.947 1 98.75 408 ALA B CA 1
ATOM 7459 C C . ALA B 1 408 ? 13.891 -25.828 -5.168 1 98.75 408 ALA B C 1
ATOM 7461 O O . ALA B 1 408 ? 13.031 -26.438 -5.812 1 98.75 408 ALA B O 1
ATOM 7462 N N . LEU B 1 409 ? 15.148 -25.828 -5.504 1 98.75 409 LEU B N 1
ATOM 7463 C CA . LEU B 1 409 ? 15.641 -26.594 -6.645 1 98.75 409 LEU B CA 1
ATOM 7464 C C . LEU B 1 409 ? 15.492 -28.094 -6.398 1 98.75 409 LEU B C 1
ATOM 7466 O O . LEU B 1 409 ? 14.938 -28.812 -7.238 1 98.75 409 LEU B O 1
ATOM 7470 N N . ARG B 1 410 ? 15.93 -28.594 -5.27 1 98.75 410 ARG B N 1
ATOM 7471 C CA . ARG B 1 410 ? 15.922 -30.016 -4.953 1 98.75 410 ARG B CA 1
ATOM 7472 C C . ARG B 1 410 ? 14.508 -30.531 -4.754 1 98.75 410 ARG B C 1
ATOM 7474 O O . ARG B 1 410 ? 14.094 -31.516 -5.387 1 98.75 410 ARG B O 1
ATOM 7481 N N . VAL B 1 411 ? 13.75 -29.891 -3.887 1 98.81 411 VAL B N 1
ATOM 7482 C CA . VAL B 1 411 ? 12.406 -30.328 -3.545 1 98.81 411 VAL B CA 1
ATOM 7483 C C . VAL B 1 411 ? 11.477 -30.109 -4.734 1 98.81 411 VAL B C 1
ATOM 7485 O O . VAL B 1 411 ? 10.57 -30.922 -4.98 1 98.81 411 VAL B O 1
ATOM 7488 N N . GLY B 1 412 ? 11.703 -28.984 -5.445 1 98.62 412 GLY B N 1
ATOM 7489 C CA . GLY B 1 412 ? 10.922 -28.75 -6.652 1 98.62 412 GLY B CA 1
ATOM 7490 C C . GLY B 1 412 ? 11.109 -29.844 -7.695 1 98.62 412 GLY B C 1
ATOM 7491 O O . GLY B 1 412 ? 10.148 -30.266 -8.336 1 98.62 412 GLY B O 1
ATOM 7492 N N . ARG B 1 413 ? 12.328 -30.297 -7.914 1 98.38 413 ARG B N 1
ATOM 7493 C CA . ARG B 1 413 ? 12.609 -31.375 -8.852 1 98.38 413 ARG B CA 1
ATOM 7494 C C . ARG B 1 413 ? 11.945 -32.656 -8.414 1 98.38 413 ARG B C 1
ATOM 7496 O O . ARG B 1 413 ? 11.406 -33.406 -9.242 1 98.38 413 ARG B O 1
ATOM 7503 N N . TYR B 1 414 ? 12.047 -32.906 -7.148 1 98.75 414 TYR B N 1
ATOM 7504 C CA . TYR B 1 414 ? 11.406 -34.094 -6.582 1 98.75 414 TYR B CA 1
ATOM 7505 C C . TYR B 1 414 ? 9.898 -34.062 -6.793 1 98.75 414 TYR B C 1
ATOM 7507 O O . TYR B 1 414 ? 9.297 -35.062 -7.199 1 98.75 414 TYR B O 1
ATOM 7515 N N . LEU B 1 415 ? 9.281 -32.938 -6.52 1 98.75 415 LEU B N 1
ATOM 7516 C CA . LEU B 1 415 ? 7.852 -32.719 -6.734 1 98.75 415 LEU B CA 1
ATOM 7517 C C . LEU B 1 415 ? 7.48 -32.969 -8.195 1 98.75 415 LEU B C 1
ATOM 7519 O O . LEU B 1 415 ? 6.512 -33.688 -8.477 1 98.75 415 LEU B O 1
ATOM 7523 N N . MET B 1 416 ? 8.258 -32.438 -9.109 1 98.38 416 MET B N 1
ATOM 7524 C CA . MET B 1 416 ? 8.008 -32.594 -10.539 1 98.38 416 MET B CA 1
ATOM 7525 C C . MET B 1 416 ? 8.086 -34.062 -10.961 1 98.38 416 MET B C 1
ATOM 7527 O O . MET B 1 416 ? 7.27 -34.531 -11.758 1 98.38 416 MET B O 1
ATOM 7531 N N . GLN B 1 417 ? 9.008 -34.75 -10.461 1 98.25 417 GLN B N 1
ATOM 7532 C CA . GLN B 1 417 ? 9.188 -36.156 -10.773 1 98.25 417 GLN B CA 1
ATOM 7533 C C . GLN B 1 417 ? 7.969 -36.969 -10.336 1 98.25 417 GLN B C 1
ATOM 7535 O O . GLN B 1 417 ? 7.457 -37.781 -11.102 1 98.25 417 GLN B O 1
ATOM 7540 N N . LEU B 1 418 ? 7.527 -36.719 -9.148 1 98.5 418 LEU B N 1
ATOM 7541 C CA . LEU B 1 418 ? 6.387 -37.438 -8.633 1 98.5 418 LEU B CA 1
ATOM 7542 C C . LEU B 1 418 ? 5.113 -37.094 -9.398 1 98.5 418 LEU B C 1
ATOM 7544 O O . LEU B 1 418 ? 4.277 -37.969 -9.648 1 98.5 418 LEU B O 1
ATOM 7548 N N . LEU B 1 419 ? 4.969 -35.875 -9.742 1 98.5 419 LEU B N 1
ATOM 7549 C CA . LEU B 1 419 ? 3.781 -35.438 -10.469 1 98.5 419 LEU B CA 1
ATOM 7550 C C . LEU B 1 419 ? 3.77 -36.031 -11.875 1 98.5 419 LEU B C 1
ATOM 7552 O O . LEU B 1 419 ? 2.703 -36.344 -12.414 1 98.5 419 LEU B O 1
ATOM 7556 N N . GLU B 1 420 ? 4.934 -36.219 -12.477 1 97.81 420 GLU B N 1
ATOM 7557 C CA . GLU B 1 420 ? 5.012 -36.844 -13.781 1 97.81 420 GLU B CA 1
ATOM 7558 C C . GLU B 1 420 ? 4.559 -38.312 -13.711 1 97.81 420 GLU B C 1
ATOM 7560 O O . GLU B 1 420 ? 3.922 -38.812 -14.641 1 97.81 420 GLU B O 1
ATOM 7565 N N . GLN B 1 421 ? 4.906 -38.906 -12.656 1 97.44 421 GLN B N 1
ATOM 7566 C CA . GLN B 1 421 ? 4.418 -40.281 -12.438 1 97.44 421 GLN B CA 1
ATOM 7567 C C . GLN B 1 421 ? 2.898 -40.281 -12.289 1 97.44 421 GLN B C 1
ATOM 7569 O O . GLN B 1 421 ? 2.232 -41.188 -12.789 1 97.44 421 GLN B O 1
ATOM 7574 N N . LEU B 1 422 ? 2.404 -39.312 -11.617 1 96.31 422 LEU B N 1
ATOM 7575 C CA . LEU B 1 422 ? 0.959 -39.188 -11.461 1 96.31 422 LEU B CA 1
ATOM 7576 C C . LEU B 1 422 ? 0.279 -39 -12.812 1 96.31 422 LEU B C 1
ATOM 7578 O O . LEU B 1 422 ? -0.807 -39.531 -13.039 1 96.31 422 LEU B O 1
ATOM 7582 N N . LYS B 1 423 ? 0.902 -38.188 -13.648 1 97.19 423 LYS B N 1
ATOM 7583 C CA . LYS B 1 423 ? 0.37 -37.938 -14.984 1 97.19 423 LYS B CA 1
ATOM 7584 C C . LYS B 1 423 ? 0.289 -39.25 -15.789 1 97.19 423 LYS B C 1
ATOM 7586 O O . LYS B 1 423 ? -0.676 -39.469 -16.516 1 97.19 423 LYS B O 1
ATOM 7591 N N . GLU B 1 424 ? 1.244 -40.094 -15.617 1 96.69 424 GLU B N 1
ATOM 7592 C CA . GLU B 1 424 ? 1.253 -41.406 -16.297 1 96.69 424 GLU B CA 1
ATOM 7593 C C . GLU B 1 424 ? 0.132 -42.281 -15.789 1 96.69 424 GLU B C 1
ATOM 7595 O O . GLU B 1 424 ? -0.474 -43.031 -16.562 1 96.69 424 GLU B O 1
ATOM 7600 N N . LYS B 1 425 ? -0.14 -42.156 -14.609 1 96.12 425 LYS B N 1
ATOM 7601 C CA . LYS B 1 425 ? -1.094 -43.031 -13.945 1 96.12 425 LYS B CA 1
ATOM 7602 C C . LYS B 1 425 ? -2.527 -42.562 -14.156 1 96.12 425 LYS B C 1
ATOM 7604 O O . LYS B 1 425 ? -3.453 -43.344 -14.234 1 96.12 425 LYS B O 1
ATOM 7609 N N . HIS B 1 426 ? -2.717 -41.25 -14.227 1 96.38 426 HIS B N 1
ATOM 7610 C CA . HIS B 1 426 ? -4.07 -40.688 -14.219 1 96.38 426 HIS B CA 1
ATOM 7611 C C . HIS B 1 426 ? -4.352 -39.906 -15.484 1 96.38 426 HIS B C 1
ATOM 7613 O O . HIS B 1 426 ? -3.832 -38.781 -15.656 1 96.38 426 HIS B O 1
ATOM 7619 N N . PRO B 1 427 ? -5.309 -40.281 -16.312 1 95 427 PRO B N 1
ATOM 7620 C CA . PRO B 1 427 ? -5.609 -39.625 -17.578 1 95 427 PRO B CA 1
ATOM 7621 C C . PRO B 1 427 ? -6.133 -38.188 -17.375 1 95 427 PRO B C 1
ATOM 7623 O O . PRO B 1 427 ? -6.035 -37.375 -18.281 1 95 427 PRO B O 1
ATOM 7626 N N . LEU B 1 428 ? -6.613 -37.906 -16.172 1 96.88 428 LEU B N 1
ATOM 7627 C CA . LEU B 1 428 ? -7.156 -36.562 -15.883 1 96.88 428 LEU B CA 1
ATOM 7628 C C . LEU B 1 428 ? -6.047 -35.531 -15.828 1 96.88 428 LEU B C 1
ATOM 7630 O O . LEU B 1 428 ? -6.309 -34.344 -15.945 1 96.88 428 LEU B O 1
ATOM 7634 N N . VAL B 1 429 ? -4.836 -36 -15.562 1 98.12 429 VAL B N 1
ATOM 7635 C CA . VAL B 1 429 ? -3.709 -35.094 -15.508 1 98.12 429 VAL B CA 1
ATOM 7636 C C . VAL B 1 429 ? -3.191 -34.812 -16.922 1 98.12 429 VAL B C 1
ATOM 7638 O O . VAL B 1 429 ? -2.592 -35.688 -17.547 1 98.12 429 VAL B O 1
ATOM 7641 N N . GLY B 1 430 ? -3.395 -33.656 -17.391 1 97.75 430 GLY B N 1
ATOM 7642 C CA . GLY B 1 430 ? -3.043 -33.312 -18.766 1 97.75 430 GLY B CA 1
ATOM 7643 C C . GLY B 1 430 ? -1.616 -32.812 -18.906 1 97.75 430 GLY B C 1
ATOM 7644 O O . GLY B 1 430 ? -0.896 -33.25 -19.812 1 97.75 430 GLY B O 1
ATOM 7645 N N . ASP B 1 431 ? -1.22 -31.891 -18.016 1 97.69 431 ASP B N 1
ATOM 7646 C CA . ASP B 1 431 ? 0.093 -31.266 -18.125 1 97.69 431 ASP B CA 1
ATOM 7647 C C . ASP B 1 431 ? 0.658 -30.938 -16.734 1 97.69 431 ASP B C 1
ATOM 7649 O O . ASP B 1 431 ? -0.094 -30.625 -15.812 1 97.69 431 ASP B O 1
ATOM 7653 N N . ILE B 1 432 ? 1.904 -31.156 -16.625 1 98 432 ILE B N 1
ATOM 7654 C CA . ILE B 1 432 ? 2.676 -30.719 -15.469 1 98 432 ILE B CA 1
ATOM 7655 C C . ILE B 1 432 ? 3.736 -29.719 -15.906 1 98 432 ILE B C 1
ATOM 7657 O O . ILE B 1 432 ? 4.516 -29.984 -16.828 1 98 432 ILE B O 1
ATOM 7661 N N . ARG B 1 433 ? 3.777 -28.547 -15.25 1 97.81 433 ARG B N 1
ATOM 7662 C CA . ARG B 1 433 ? 4.773 -27.531 -15.57 1 97.81 433 ARG B CA 1
ATOM 7663 C C . ARG B 1 433 ? 5.227 -26.797 -14.32 1 97.81 433 ARG B C 1
ATOM 7665 O O . ARG B 1 433 ? 4.48 -26.703 -13.344 1 97.81 433 ARG B O 1
ATOM 7672 N N . GLY B 1 434 ? 6.484 -26.266 -14.391 1 96.75 434 GLY B N 1
ATOM 7673 C CA . GLY B 1 434 ? 6.949 -25.5 -13.25 1 96.75 434 GLY B CA 1
ATOM 7674 C C . GLY B 1 434 ? 8.461 -25.453 -13.148 1 96.75 434 GLY B C 1
ATOM 7675 O O . GLY B 1 434 ? 9.164 -26.078 -13.93 1 96.75 434 GLY B O 1
ATOM 7676 N N . CYS B 1 435 ? 8.969 -24.594 -12.32 1 97.31 435 CYS B N 1
ATOM 7677 C CA . CYS B 1 435 ? 10.359 -24.422 -11.914 1 97.31 435 CYS B CA 1
ATOM 7678 C C . CYS B 1 435 ? 10.469 -24.219 -10.406 1 97.31 435 CYS B C 1
ATOM 7680 O O . CYS B 1 435 ? 9.789 -23.359 -9.844 1 97.31 435 CYS B O 1
ATOM 7682 N N . GLY B 1 436 ? 11.383 -25.047 -9.789 1 98.38 436 GLY B N 1
ATOM 7683 C CA . GLY B 1 436 ? 11.461 -24.953 -8.344 1 98.38 436 GLY B CA 1
ATOM 7684 C C . GLY B 1 436 ? 10.133 -25.203 -7.652 1 98.38 436 GLY B C 1
ATOM 7685 O O . GLY B 1 436 ? 9.477 -26.219 -7.918 1 98.38 436 GLY B O 1
ATOM 7686 N N . LEU B 1 437 ? 9.758 -24.297 -6.762 1 98.69 437 LEU B N 1
ATOM 7687 C CA . LEU B 1 437 ? 8.516 -24.469 -6.016 1 98.69 437 LEU B CA 1
ATOM 7688 C C . LEU B 1 437 ? 7.418 -23.562 -6.586 1 98.69 437 LEU B C 1
ATOM 7690 O O . LEU B 1 437 ? 6.664 -22.953 -5.832 1 98.69 437 LEU B O 1
ATOM 7694 N N . PHE B 1 438 ? 7.461 -23.406 -7.848 1 98.56 438 PHE B N 1
ATOM 7695 C CA . PHE B 1 438 ? 6.398 -22.859 -8.688 1 98.56 438 PHE B CA 1
ATOM 7696 C C . PHE B 1 438 ? 5.91 -23.906 -9.688 1 98.56 438 PHE B C 1
ATOM 7698 O O . PHE B 1 438 ? 6.551 -24.141 -10.711 1 98.56 438 PHE B O 1
ATOM 7705 N N . VAL B 1 439 ? 4.75 -24.562 -9.344 1 98.56 439 VAL B N 1
ATOM 7706 C CA . VAL B 1 439 ? 4.348 -25.734 -10.133 1 98.56 439 VAL B CA 1
ATOM 7707 C C . VAL B 1 439 ? 2.844 -25.688 -10.398 1 98.56 439 VAL B C 1
ATOM 7709 O O . VAL B 1 439 ? 2.07 -25.219 -9.555 1 98.56 439 VAL B O 1
ATOM 7712 N N . GLY B 1 440 ? 2.439 -26.031 -11.602 1 98.31 440 GLY B N 1
ATOM 7713 C CA . GLY B 1 440 ? 1.045 -26.156 -12 1 98.31 440 GLY B CA 1
ATOM 7714 C C . GLY B 1 440 ? 0.7 -27.531 -12.539 1 98.31 440 GLY B C 1
ATOM 7715 O O . GLY B 1 440 ? 1.487 -28.141 -13.273 1 98.31 440 GLY B O 1
ATOM 7716 N N . VAL B 1 441 ? -0.376 -28.109 -12.094 1 98.62 441 VAL B N 1
ATOM 7717 C CA . VAL B 1 441 ? -0.939 -29.359 -12.602 1 98.62 441 VAL B CA 1
ATOM 7718 C C . VAL B 1 441 ? -2.268 -29.078 -13.305 1 98.62 441 VAL B C 1
ATOM 7720 O O . VAL B 1 441 ? -3.275 -28.812 -12.648 1 98.62 441 VAL B O 1
ATOM 7723 N N . GLU B 1 442 ? -2.27 -29.156 -14.578 1 98.44 442 GLU B N 1
ATOM 7724 C CA . GLU B 1 442 ? -3.492 -28.875 -15.32 1 98.44 442 GLU B CA 1
ATOM 7725 C C . GLU B 1 442 ? -4.301 -30.141 -15.555 1 98.44 442 GLU B C 1
ATOM 7727 O O . GLU B 1 442 ? -3.781 -31.125 -16.094 1 98.44 442 GLU B O 1
ATOM 7732 N N . LEU B 1 443 ? -5.555 -30.109 -15.188 1 98.44 443 LEU B N 1
ATOM 7733 C CA . LEU B 1 443 ? -6.449 -31.25 -15.328 1 98.44 443 LEU B CA 1
ATOM 7734 C C . LEU B 1 443 ? -7.359 -31.078 -16.547 1 98.44 443 LEU B C 1
ATOM 7736 O O . LEU B 1 443 ? -7.938 -30.016 -16.75 1 98.44 443 LEU B O 1
ATOM 7740 N N . VAL B 1 444 ? -7.43 -32.094 -17.328 1 97.88 444 VAL B N 1
ATOM 7741 C CA . VAL B 1 444 ? -8.289 -32.125 -18.5 1 97.88 444 VAL B CA 1
ATOM 7742 C C . VAL B 1 444 ? -9.055 -33.438 -18.578 1 97.88 444 VAL B C 1
ATOM 7744 O O . VAL B 1 444 ? -8.555 -34.469 -18.156 1 97.88 444 VAL B O 1
ATOM 7747 N N . ARG B 1 445 ? -10.188 -33.406 -19.156 1 96.38 445 ARG B N 1
ATOM 7748 C CA . ARG B 1 445 ? -11.008 -34.625 -19.312 1 96.38 445 ARG B CA 1
ATOM 7749 C C . ARG B 1 445 ? -10.578 -35.406 -20.547 1 96.38 445 ARG B C 1
ATOM 7751 O O . ARG B 1 445 ? -10.812 -36.625 -20.625 1 96.38 445 ARG B O 1
ATOM 7758 N N . ASP B 1 446 ? -9.992 -34.625 -21.484 1 95.69 446 ASP B N 1
ATOM 7759 C CA . ASP B 1 446 ? -9.492 -35.188 -22.734 1 95.69 446 ASP B CA 1
ATOM 7760 C C . ASP B 1 446 ? -8.164 -34.531 -23.125 1 95.69 446 ASP B C 1
ATOM 7762 O O . ASP B 1 446 ? -8.094 -33.312 -23.344 1 95.69 446 ASP B O 1
ATOM 7766 N N . ARG B 1 447 ? -7.145 -35.281 -23.266 1 95.56 447 ARG B N 1
ATOM 7767 C CA . ARG B 1 447 ? -5.801 -34.781 -23.5 1 95.56 447 ARG B CA 1
ATOM 7768 C C . ARG B 1 447 ? -5.641 -34.281 -24.938 1 95.56 447 ARG B C 1
ATOM 7770 O O . ARG B 1 447 ? -4.691 -33.594 -25.266 1 95.56 447 ARG B O 1
ATOM 7777 N N . VAL B 1 448 ? -6.523 -34.688 -25.828 1 93.75 448 VAL B N 1
ATOM 7778 C CA . VAL B 1 448 ? -6.484 -34.25 -27.219 1 93.75 448 VAL B CA 1
ATOM 7779 C C . VAL B 1 448 ? -7.312 -32.969 -27.375 1 93.75 448 VAL B C 1
ATOM 7781 O O . VAL B 1 448 ? -6.812 -31.953 -27.875 1 93.75 448 VAL B O 1
ATOM 7784 N N . LYS B 1 449 ? -8.508 -32.969 -26.875 1 95.25 449 LYS B N 1
ATOM 7785 C CA . LYS B 1 449 ? -9.391 -31.797 -26.969 1 95.25 449 LYS B CA 1
ATOM 7786 C C . LYS B 1 449 ? -9.062 -30.766 -25.906 1 95.25 449 LYS B C 1
ATOM 7788 O O . LYS B 1 449 ? -9.477 -29.609 -26 1 95.25 449 LYS B O 1
ATOM 7793 N N . LEU B 1 450 ? -8.43 -31.188 -24.859 1 97 450 LEU B N 1
ATOM 7794 C CA . LEU B 1 450 ? -7.992 -30.359 -23.734 1 97 450 LEU B CA 1
ATOM 7795 C C . LEU B 1 450 ? -9.188 -29.766 -23.016 1 97 450 LEU B C 1
ATOM 7797 O O . LEU B 1 450 ? -9.125 -28.625 -22.547 1 97 450 LEU B O 1
ATOM 7801 N N . THR B 1 451 ? -10.297 -30.484 -22.984 1 97.81 451 THR B N 1
ATOM 7802 C CA . THR B 1 451 ? -11.461 -30.031 -22.234 1 97.81 451 THR B CA 1
ATOM 7803 C C . THR B 1 451 ? -11.117 -29.812 -20.766 1 97.81 451 THR B C 1
ATOM 7805 O O . THR B 1 451 ? -10.68 -30.75 -20.078 1 97.81 451 THR B O 1
ATOM 7808 N N . PRO B 1 452 ? -11.281 -28.625 -20.281 1 98 452 PRO B N 1
ATOM 7809 C CA . PRO B 1 452 ? -10.875 -28.344 -18.906 1 98 452 PRO B CA 1
ATOM 7810 C C . PRO B 1 452 ? -11.664 -29.156 -17.891 1 98 452 PRO B C 1
ATOM 7812 O O . PRO B 1 452 ? -12.891 -29.25 -17.984 1 98 452 PRO B O 1
ATOM 7815 N N . ALA B 1 453 ? -11.016 -29.734 -16.922 1 98 453 ALA B N 1
ATOM 7816 C CA . ALA B 1 453 ? -11.641 -30.469 -15.828 1 98 453 ALA B CA 1
ATOM 7817 C C . ALA B 1 453 ? -11.875 -29.578 -14.625 1 98 453 ALA B C 1
ATOM 7819 O O . ALA B 1 453 ? -11.406 -29.859 -13.523 1 98 453 ALA B O 1
ATOM 7820 N N . THR B 1 454 ? -12.648 -28.531 -14.797 1 97.44 454 THR B N 1
ATOM 7821 C CA . THR B 1 454 ? -12.867 -27.5 -13.797 1 97.44 454 THR B CA 1
ATOM 7822 C C . THR B 1 454 ? -13.531 -28.062 -12.555 1 97.44 454 THR B C 1
ATOM 7824 O O . THR B 1 454 ? -13.078 -27.828 -11.43 1 97.44 454 THR B O 1
ATOM 7827 N N . ALA B 1 455 ? -14.586 -28.797 -12.711 1 96.44 455 ALA B N 1
ATOM 7828 C CA . ALA B 1 455 ? -15.336 -29.359 -11.586 1 96.44 455 ALA B CA 1
ATOM 7829 C C . ALA B 1 455 ? -14.477 -30.328 -10.789 1 96.44 455 ALA B C 1
ATOM 7831 O O . ALA B 1 455 ? -14.492 -30.328 -9.562 1 96.44 455 ALA B O 1
ATOM 7832 N N . GLU B 1 456 ? -13.758 -31.203 -11.547 1 95.88 456 GLU B N 1
ATOM 7833 C CA . GLU B 1 456 ? -12.883 -32.188 -10.898 1 95.88 456 GLU B CA 1
ATOM 7834 C C . GLU B 1 456 ? -11.789 -31.484 -10.086 1 95.88 456 GLU B C 1
ATOM 7836 O O . GLU B 1 456 ? -11.453 -31.938 -8.984 1 95.88 456 GLU B O 1
ATOM 7841 N N . CYS B 1 457 ? -11.289 -30.438 -10.664 1 97.19 457 CYS B N 1
ATOM 7842 C CA . CYS B 1 457 ? -10.25 -29.672 -9.977 1 97.19 457 CYS B CA 1
ATOM 7843 C C . CYS B 1 457 ? -10.758 -29.109 -8.664 1 97.19 457 CYS B C 1
ATOM 7845 O O . CYS B 1 457 ? -10.078 -29.188 -7.637 1 97.19 457 CYS B O 1
ATOM 7847 N N . GLN B 1 458 ? -11.914 -28.547 -8.68 1 95.44 458 GLN B N 1
ATOM 7848 C CA . GLN B 1 458 ? -12.531 -28 -7.48 1 95.44 458 GLN B CA 1
ATOM 7849 C C . GLN B 1 458 ? -12.781 -29.094 -6.445 1 95.44 458 GLN B C 1
ATOM 7851 O O . GLN B 1 458 ? -12.586 -28.875 -5.246 1 95.44 458 GLN B O 1
ATOM 7856 N N . ASP B 1 459 ? -13.211 -30.203 -6.93 1 95.19 459 ASP B N 1
ATOM 7857 C CA . ASP B 1 459 ? -13.461 -31.328 -6.035 1 95.19 459 ASP B CA 1
ATOM 7858 C C . ASP B 1 459 ? -12.18 -31.766 -5.332 1 95.19 459 ASP B C 1
ATOM 7860 O O . ASP B 1 459 ? -12.195 -32.062 -4.137 1 95.19 459 ASP B O 1
ATOM 7864 N N . ILE B 1 460 ? -11.141 -31.828 -6.062 1 96.88 460 ILE B N 1
ATOM 7865 C CA . ILE B 1 460 ? -9.852 -32.219 -5.512 1 96.88 460 ILE B CA 1
ATOM 7866 C C . ILE B 1 460 ? -9.438 -31.266 -4.406 1 96.88 460 ILE B C 1
ATOM 7868 O O . ILE B 1 460 ? -8.969 -31.672 -3.346 1 96.88 460 ILE B O 1
ATOM 7872 N N . ILE B 1 461 ? -9.602 -30.016 -4.629 1 96.69 461 ILE B N 1
ATOM 7873 C CA . ILE B 1 461 ? -9.211 -28.969 -3.688 1 96.69 461 ILE B CA 1
ATOM 7874 C C . ILE B 1 461 ? -9.977 -29.141 -2.379 1 96.69 461 ILE B C 1
ATOM 7876 O O . ILE B 1 461 ? -9.391 -29.078 -1.295 1 96.69 461 ILE B O 1
ATOM 7880 N N . TYR B 1 462 ? -11.25 -29.375 -2.479 1 95.94 462 TYR B N 1
ATOM 7881 C CA . TYR B 1 462 ? -12.07 -29.516 -1.278 1 95.94 462 TYR B CA 1
ATOM 7882 C C . TYR B 1 462 ? -11.76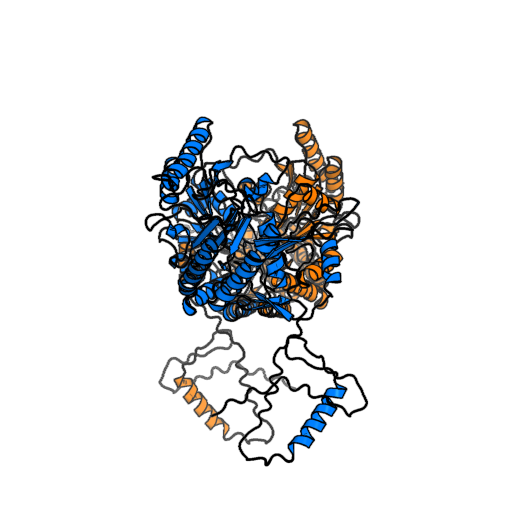6 -30.828 -0.557 1 95.94 462 TYR B C 1
ATOM 7884 O O . TYR B 1 462 ? -11.758 -30.875 0.675 1 95.94 462 TYR B O 1
ATOM 7892 N N . LYS B 1 463 ? -11.5 -31.891 -1.296 1 96.62 463 LYS B N 1
ATOM 7893 C CA . LYS B 1 463 ? -11.133 -33.156 -0.678 1 96.62 463 LYS B CA 1
ATOM 7894 C C . LYS B 1 463 ? -9.781 -33.062 0.023 1 96.62 463 LYS B C 1
ATOM 7896 O O . LYS B 1 463 ? -9.578 -33.656 1.079 1 96.62 463 LYS B O 1
ATOM 7901 N N . LEU B 1 464 ? -8.891 -32.344 -0.592 1 98 464 LEU B N 1
ATOM 7902 C CA . LEU B 1 464 ? -7.605 -32.094 0.053 1 98 464 LEU B CA 1
ATOM 7903 C C . LEU B 1 464 ? -7.781 -31.312 1.348 1 98 464 LEU B C 1
ATOM 7905 O O . LEU B 1 464 ? -7.137 -31.625 2.355 1 98 464 LEU B O 1
ATOM 7909 N N . LYS B 1 465 ? -8.625 -30.312 1.317 1 97.19 465 LYS B N 1
ATOM 7910 C CA . LYS B 1 465 ? -8.906 -29.516 2.516 1 97.19 465 LYS B CA 1
ATOM 7911 C C . LYS B 1 465 ? -9.406 -30.406 3.65 1 97.19 465 LYS B C 1
ATOM 7913 O O . LYS B 1 465 ? -9.031 -30.219 4.809 1 97.19 465 LYS B O 1
ATOM 7918 N N . GLU B 1 466 ? -10.273 -31.344 3.324 1 95.88 466 GLU B N 1
ATOM 7919 C CA . GLU B 1 466 ? -10.797 -32.281 4.32 1 95.88 466 GLU B CA 1
ATOM 7920 C C . GLU B 1 466 ? -9.672 -33.094 4.945 1 95.88 466 GLU B C 1
ATOM 7922 O O . GLU B 1 466 ? -9.797 -33.562 6.082 1 95.88 466 GLU B O 1
ATOM 7927 N N . GLN B 1 467 ? -8.648 -33.188 4.176 1 96.75 467 GLN B N 1
ATOM 7928 C CA . GLN B 1 467 ? -7.48 -33.938 4.676 1 96.75 467 GLN B CA 1
ATOM 7929 C C . GLN B 1 467 ? -6.426 -32.969 5.215 1 96.75 467 GLN B C 1
ATOM 7931 O O . GLN B 1 467 ? -5.27 -33.344 5.406 1 96.75 467 GLN B O 1
ATOM 7936 N N . HIS B 1 468 ? -6.707 -31.734 5.398 1 97.75 468 HIS B N 1
ATOM 7937 C CA . HIS B 1 468 ? -5.902 -30.672 6.016 1 97.75 468 HIS B CA 1
ATOM 7938 C C . HIS B 1 468 ? -4.703 -30.312 5.145 1 97.75 468 HIS B C 1
ATOM 7940 O O . HIS B 1 468 ? -3.596 -30.125 5.652 1 97.75 468 HIS B O 1
ATOM 7946 N N . ILE B 1 469 ? -4.938 -30.359 3.865 1 98.44 469 ILE B N 1
ATOM 7947 C CA . ILE B 1 469 ? -3.992 -29.859 2.873 1 98.44 469 ILE B CA 1
ATOM 7948 C C . ILE B 1 469 ? -4.629 -28.719 2.084 1 98.44 469 ILE B C 1
ATOM 7950 O O . ILE B 1 469 ? -5.723 -28.859 1.539 1 98.44 469 ILE B O 1
ATOM 7954 N N . LEU B 1 470 ? -3.939 -27.578 2.068 1 98 470 LEU B N 1
ATOM 7955 C CA . LEU B 1 470 ? -4.5 -26.406 1.413 1 98 470 LEU B CA 1
ATOM 7956 C C . LEU B 1 470 ? -3.885 -26.203 0.033 1 98 470 LEU B C 1
ATOM 7958 O O . LEU B 1 470 ? -2.668 -26.047 -0.092 1 98 470 LEU B O 1
ATOM 7962 N N . LEU B 1 471 ? -4.688 -26.25 -0.959 1 96.81 471 LEU B N 1
ATOM 7963 C CA . LEU B 1 471 ? -4.336 -25.969 -2.348 1 96.81 471 LEU B CA 1
ATOM 7964 C C . LEU B 1 471 ? -5.379 -25.078 -3.004 1 96.81 471 LEU B C 1
ATOM 7966 O O . LEU B 1 471 ? -6.453 -24.844 -2.438 1 96.81 471 LEU B O 1
ATOM 7970 N N . SER B 1 472 ? -5.016 -24.469 -4.152 1 94.88 472 SER B N 1
ATOM 7971 C CA . SER B 1 472 ? -5.945 -23.641 -4.914 1 94.88 472 SER B CA 1
ATOM 7972 C C . SER B 1 472 ? -5.879 -23.953 -6.402 1 94.88 472 SER B C 1
ATOM 7974 O O . SER B 1 472 ? -4.949 -24.625 -6.859 1 94.88 472 SER B O 1
ATOM 7976 N N . ALA B 1 473 ? -6.93 -23.547 -7.094 1 95.38 473 ALA B N 1
ATOM 7977 C CA . ALA B 1 473 ? -7 -23.703 -8.547 1 95.38 473 ALA B CA 1
ATOM 7978 C C . ALA B 1 473 ? -6.961 -22.344 -9.234 1 95.38 473 ALA B C 1
ATOM 7980 O O . ALA B 1 473 ? -7.562 -21.375 -8.758 1 95.38 473 ALA B O 1
ATOM 7981 N N . ASP B 1 474 ? -6.219 -22.297 -10.281 1 94.38 474 ASP B N 1
ATOM 7982 C CA . ASP B 1 474 ? -6.121 -21.062 -11.07 1 94.38 474 ASP B CA 1
ATOM 7983 C C . ASP B 1 474 ? -6.215 -21.375 -12.562 1 94.38 474 ASP B C 1
ATOM 7985 O O . ASP B 1 474 ? -6.711 -22.438 -12.953 1 94.38 474 ASP B O 1
ATOM 7989 N N . GLY B 1 475 ? -5.867 -20.375 -13.344 1 94.69 475 GLY B N 1
ATOM 7990 C CA . GLY B 1 475 ? -6.004 -20.484 -14.789 1 94.69 475 GLY B CA 1
ATOM 7991 C C . GLY B 1 475 ? -7.332 -19.953 -15.305 1 94.69 475 GLY B C 1
ATOM 7992 O O . GLY B 1 475 ? -8.305 -19.859 -14.547 1 94.69 475 GLY B O 1
ATOM 7993 N N . PRO B 1 476 ? -7.34 -19.656 -16.562 1 93.25 476 PRO B N 1
ATOM 7994 C CA . PRO B 1 476 ? -8.562 -19.078 -17.125 1 93.25 476 PRO B CA 1
ATOM 7995 C C . PRO B 1 476 ? -9.773 -19.984 -16.969 1 93.25 476 PRO B C 1
ATOM 7997 O O . PRO B 1 476 ? -10.906 -19.5 -16.891 1 93.25 476 PRO B O 1
ATOM 8000 N N . HIS B 1 477 ? -9.508 -21.328 -16.844 1 95.19 477 HIS B N 1
ATOM 8001 C CA . HIS B 1 477 ? -10.617 -22.266 -16.719 1 95.19 477 HIS B CA 1
ATOM 8002 C C . HIS B 1 477 ? -10.703 -22.828 -15.312 1 95.19 477 HIS B C 1
ATOM 8004 O O . HIS B 1 477 ? -11.461 -23.766 -15.062 1 95.19 477 HIS B O 1
ATOM 8010 N N . ARG B 1 478 ? -9.812 -22.391 -14.438 1 95.56 478 ARG B N 1
ATOM 8011 C CA . ARG B 1 478 ? -9.781 -22.828 -13.047 1 95.56 478 ARG B CA 1
ATOM 8012 C C . ARG B 1 478 ? -9.555 -24.328 -12.945 1 95.56 478 ARG B C 1
ATOM 8014 O O . ARG B 1 478 ? -10.211 -25.016 -12.156 1 95.56 478 ARG B O 1
ATOM 8021 N N . ASN B 1 479 ? -8.781 -24.859 -13.82 1 98.12 479 ASN B N 1
ATOM 8022 C CA . ASN B 1 479 ? -8.508 -26.297 -13.859 1 98.12 479 ASN B CA 1
ATOM 8023 C C . ASN B 1 479 ? -7.023 -26.594 -13.656 1 98.12 479 ASN B C 1
ATOM 8025 O O . ASN B 1 479 ? -6.531 -27.641 -14.078 1 98.12 479 ASN B O 1
ATOM 8029 N N . VAL B 1 480 ? -6.301 -25.625 -13.086 1 98.25 480 VAL B N 1
ATOM 8030 C CA . VAL B 1 480 ? -4.883 -25.812 -12.797 1 98.25 480 VAL B CA 1
ATOM 8031 C C . VAL B 1 480 ? -4.652 -25.781 -11.289 1 98.25 480 VAL B C 1
ATOM 8033 O O . VAL B 1 480 ? -4.902 -24.766 -10.641 1 98.25 480 VAL B O 1
ATOM 8036 N N . LEU B 1 481 ? -4.215 -26.938 -10.727 1 98.38 481 LEU B N 1
ATOM 8037 C CA . LEU B 1 481 ? -3.766 -26.938 -9.344 1 98.38 481 LEU B CA 1
ATOM 8038 C C . LEU B 1 481 ? -2.471 -26.141 -9.195 1 98.38 481 LEU B C 1
ATOM 8040 O O . LEU B 1 481 ? -1.479 -26.438 -9.867 1 98.38 481 LEU B O 1
ATOM 8044 N N . LYS B 1 482 ? -2.514 -25.188 -8.391 1 97.69 482 LYS B N 1
ATOM 8045 C CA . LYS B 1 482 ? -1.382 -24.281 -8.219 1 97.69 482 LYS B CA 1
ATOM 8046 C C . LYS B 1 482 ? -0.606 -24.594 -6.949 1 97.69 482 LYS B C 1
ATOM 8048 O O . LYS B 1 482 ? -1.171 -24.594 -5.852 1 97.69 482 LYS B O 1
ATOM 8053 N N . LEU B 1 483 ? 0.677 -24.859 -7.086 1 98.06 483 LEU B N 1
ATOM 8054 C CA . LEU B 1 483 ? 1.551 -25.094 -5.941 1 98.06 483 LEU B CA 1
ATOM 8055 C C . LEU B 1 483 ? 2.621 -24.016 -5.836 1 98.06 483 LEU B C 1
ATOM 8057 O O . LEU B 1 483 ? 3.469 -23.891 -6.723 1 98.06 483 LEU B O 1
ATOM 8061 N N . LYS B 1 484 ? 2.592 -23.234 -4.852 1 98 484 LYS B N 1
ATOM 8062 C CA . LYS B 1 484 ? 3.574 -22.219 -4.473 1 98 484 LYS B CA 1
ATOM 8063 C C . LYS B 1 484 ? 3.775 -22.188 -2.959 1 98 484 LYS B C 1
ATOM 8065 O O . LYS B 1 484 ? 3.602 -21.141 -2.326 1 98 484 LYS B O 1
ATOM 8070 N N . PRO B 1 485 ? 4.18 -23.312 -2.377 1 98.5 485 PRO B N 1
ATOM 8071 C CA . PRO B 1 485 ? 4.309 -23.391 -0.921 1 98.5 485 PRO B CA 1
ATOM 8072 C C . PRO B 1 485 ? 5.449 -22.531 -0.379 1 98.5 485 PRO B C 1
ATOM 8074 O O . PRO B 1 485 ? 6.277 -22.047 -1.15 1 98.5 485 PRO B O 1
ATOM 8077 N N . PRO B 1 486 ? 5.504 -22.312 0.967 1 98.62 486 PRO B N 1
ATOM 8078 C CA . PRO B 1 486 ? 6.707 -21.719 1.554 1 98.62 486 PRO B CA 1
ATOM 8079 C C . PRO B 1 486 ? 7.984 -22.453 1.144 1 98.62 486 PRO B C 1
ATOM 8081 O O . PRO B 1 486 ? 7.969 -23.672 0.955 1 98.62 486 PRO B O 1
ATOM 8084 N N . MET B 1 487 ? 9.07 -21.766 1.082 1 98.62 487 MET B N 1
ATOM 8085 C CA . MET B 1 487 ? 10.32 -22.266 0.529 1 98.62 487 MET B CA 1
ATOM 8086 C C . MET B 1 487 ? 10.906 -23.359 1.423 1 98.62 487 MET B C 1
ATOM 8088 O O . MET B 1 487 ? 11.797 -24.094 1.002 1 98.62 487 MET B O 1
ATOM 8092 N N . CYS B 1 488 ? 10.414 -23.484 2.631 1 98.56 488 CYS B N 1
ATOM 8093 C CA . CYS B 1 488 ? 10.922 -24.516 3.545 1 98.56 488 CYS B CA 1
ATOM 8094 C C . CYS B 1 488 ? 10.188 -25.828 3.354 1 98.56 488 CYS B C 1
ATOM 8096 O O . CYS B 1 488 ? 10.375 -26.766 4.133 1 98.56 488 CYS B O 1
ATOM 8098 N N . PHE B 1 489 ? 9.312 -25.922 2.357 1 98.56 489 PHE B N 1
ATOM 8099 C CA . PHE B 1 489 ? 8.633 -27.156 1.995 1 98.56 489 PHE B CA 1
ATOM 8100 C C . PHE B 1 489 ? 9.617 -28.312 1.869 1 98.56 489 PHE B C 1
ATOM 8102 O O . PHE B 1 489 ? 10.719 -28.141 1.342 1 98.56 489 PHE B O 1
ATOM 8109 N N . SER B 1 490 ? 9.258 -29.531 2.387 1 98.56 490 SER B N 1
ATOM 8110 C CA . SER B 1 490 ? 10.195 -30.656 2.424 1 98.56 490 SER B CA 1
ATOM 8111 C C . SER B 1 490 ? 9.766 -31.75 1.464 1 98.56 490 SER B C 1
ATOM 8113 O O . SER B 1 490 ? 8.656 -31.719 0.92 1 98.56 490 SER B O 1
ATOM 8115 N N . GLU B 1 491 ? 10.68 -32.719 1.297 1 98.5 491 GLU B N 1
ATOM 8116 C CA . GLU B 1 491 ? 10.352 -33.875 0.491 1 98.5 491 GLU B CA 1
ATOM 8117 C C . GLU B 1 491 ? 9.211 -34.688 1.121 1 98.5 491 GLU B C 1
ATOM 8119 O O . GLU B 1 491 ? 8.383 -35.25 0.413 1 98.5 491 GLU B O 1
ATOM 8124 N N . GLU B 1 492 ? 9.195 -34.688 2.439 1 98.5 492 GLU B N 1
ATOM 8125 C CA . GLU B 1 492 ? 8.102 -35.375 3.139 1 98.5 492 GLU B CA 1
ATOM 8126 C C . GLU B 1 492 ? 6.762 -34.719 2.848 1 98.5 492 GLU B C 1
ATOM 8128 O O . GLU B 1 492 ? 5.742 -35.375 2.711 1 98.5 492 GLU B O 1
ATOM 8133 N N . ASP B 1 493 ? 6.754 -33.375 2.824 1 98.69 493 ASP B N 1
ATOM 8134 C CA . ASP B 1 493 ? 5.547 -32.625 2.459 1 98.69 493 ASP B CA 1
ATOM 8135 C C . ASP B 1 493 ? 5.09 -33 1.047 1 98.69 493 ASP B C 1
ATOM 8137 O O . ASP B 1 493 ? 3.895 -33.156 0.8 1 98.69 493 ASP B O 1
ATOM 8141 N N . VAL B 1 494 ? 6.047 -33.094 0.118 1 98.69 494 VAL B N 1
ATOM 8142 C CA . VAL B 1 494 ? 5.762 -33.469 -1.264 1 98.69 494 VAL B CA 1
ATOM 8143 C C . VAL B 1 494 ? 5.121 -34.875 -1.302 1 98.69 494 VAL B C 1
ATOM 8145 O O . VAL B 1 494 ? 4.113 -35.062 -1.984 1 98.69 494 VAL B O 1
ATOM 8148 N N . ASP B 1 495 ? 5.734 -35.781 -0.586 1 98.5 495 ASP B N 1
ATOM 8149 C CA . ASP B 1 495 ? 5.191 -37.156 -0.536 1 98.5 495 ASP B CA 1
ATOM 8150 C C . ASP B 1 495 ? 3.732 -37.125 -0.079 1 98.5 495 ASP B C 1
ATOM 8152 O O . ASP B 1 495 ? 2.885 -37.812 -0.674 1 98.5 495 ASP B O 1
ATOM 8156 N N . LEU B 1 496 ? 3.477 -36.375 0.935 1 98.38 496 LEU B N 1
ATOM 8157 C CA . LEU B 1 496 ? 2.139 -36.344 1.512 1 98.38 496 LEU B CA 1
ATOM 8158 C C . LEU B 1 496 ? 1.135 -35.781 0.507 1 98.38 496 LEU B C 1
ATOM 8160 O O . LEU B 1 496 ? 0.076 -36.375 0.287 1 98.38 496 LEU B O 1
ATOM 8164 N N . VAL B 1 497 ? 1.433 -34.656 -0.116 1 98.19 497 VAL B N 1
ATOM 8165 C CA . VAL B 1 497 ? 0.499 -33.969 -1.012 1 98.19 497 VAL B CA 1
ATOM 8166 C C . VAL B 1 497 ? 0.247 -34.844 -2.244 1 98.19 497 VAL B C 1
ATOM 8168 O O . VAL B 1 497 ? -0.902 -35.031 -2.65 1 98.19 497 VAL B O 1
ATOM 8171 N N . VAL B 1 498 ? 1.286 -35.406 -2.826 1 98.19 498 VAL B N 1
ATOM 8172 C CA . VAL B 1 498 ? 1.16 -36.188 -4.055 1 98.19 498 VAL B CA 1
ATOM 8173 C C . VAL B 1 498 ? 0.402 -37.469 -3.771 1 98.19 498 VAL B C 1
ATOM 8175 O O . VAL B 1 498 ? -0.416 -37.906 -4.582 1 98.19 498 VAL B O 1
ATOM 8178 N N . GLU B 1 499 ? 0.689 -38.062 -2.641 1 97.69 499 GLU B N 1
ATOM 8179 C CA . GLU B 1 499 ? -0.03 -39.281 -2.25 1 97.69 499 GLU B CA 1
ATOM 8180 C C . GLU B 1 499 ? -1.526 -39 -2.119 1 97.69 499 GLU B C 1
ATOM 8182 O O . GLU B 1 499 ? -2.346 -39.812 -2.586 1 97.69 499 GLU B O 1
ATOM 8187 N N . LYS B 1 500 ? -1.852 -37.938 -1.461 1 97.62 500 LYS B N 1
ATOM 8188 C CA . LYS B 1 500 ? -3.262 -37.625 -1.265 1 97.62 500 LYS B CA 1
ATOM 8189 C C . LYS B 1 500 ? -3.939 -37.281 -2.592 1 97.62 500 LYS B C 1
ATOM 8191 O O . LYS B 1 500 ? -5.094 -37.656 -2.814 1 97.62 500 LYS B O 1
ATOM 8196 N N . ILE B 1 501 ? -3.285 -36.594 -3.482 1 97.81 501 ILE B N 1
ATOM 8197 C CA . ILE B 1 501 ? -3.836 -36.312 -4.801 1 97.81 501 ILE B CA 1
ATOM 8198 C C . ILE B 1 501 ? -4.051 -37.594 -5.566 1 97.81 501 ILE B C 1
ATOM 8200 O O . ILE B 1 501 ? -5.082 -37.781 -6.219 1 97.81 501 ILE B O 1
ATOM 8204 N N . ASP B 1 502 ? -3.094 -38.5 -5.504 1 97.25 502 ASP B N 1
ATOM 8205 C CA . ASP B 1 502 ? -3.186 -39.812 -6.156 1 97.25 502 ASP B CA 1
ATOM 8206 C C . ASP B 1 502 ? -4.422 -40.562 -5.688 1 97.25 502 ASP B C 1
ATOM 8208 O O . ASP B 1 502 ? -5.164 -41.125 -6.504 1 97.25 502 ASP B O 1
ATOM 8212 N N . GLN B 1 503 ? -4.617 -40.562 -4.387 1 96.25 503 GLN B N 1
ATOM 8213 C CA . GLN B 1 503 ? -5.758 -41.25 -3.803 1 96.25 503 GLN B CA 1
ATOM 8214 C C . GLN B 1 503 ? -7.074 -40.656 -4.289 1 96.25 503 GLN B C 1
ATOM 8216 O O . GLN B 1 503 ? -8.008 -41.375 -4.625 1 96.25 503 GLN B O 1
ATOM 8221 N N . ILE B 1 504 ? -7.121 -39.344 -4.289 1 96.38 504 ILE B N 1
ATOM 8222 C CA . ILE B 1 504 ? -8.344 -38.656 -4.695 1 96.38 504 ILE B CA 1
ATOM 8223 C C . ILE B 1 504 ? -8.609 -38.906 -6.176 1 96.38 504 ILE B C 1
ATOM 8225 O O . ILE B 1 504 ? -9.758 -39.156 -6.566 1 96.38 504 ILE B O 1
ATOM 8229 N N . LEU B 1 505 ? -7.574 -38.844 -6.996 1 95 505 LEU B N 1
ATOM 8230 C CA . LEU B 1 505 ? -7.723 -39.094 -8.43 1 95 505 LEU B CA 1
ATOM 8231 C C . LEU B 1 505 ? -8.141 -40.531 -8.688 1 95 505 LEU B C 1
ATOM 8233 O O . LEU B 1 505 ? -8.906 -40.812 -9.617 1 95 505 LEU B O 1
ATOM 8237 N N . THR B 1 506 ? -7.605 -41.438 -7.855 1 90.44 506 THR B N 1
ATOM 8238 C CA . THR B 1 506 ? -7.973 -42.844 -7.98 1 90.44 506 THR B CA 1
ATOM 8239 C C . THR B 1 506 ? -9.438 -43.062 -7.586 1 90.44 506 THR B C 1
ATOM 8241 O O . THR B 1 506 ? -10.141 -43.844 -8.211 1 90.44 506 THR B O 1
ATOM 8244 N N . GLY B 1 507 ? -9.875 -42.344 -6.48 1 76.06 507 GLY B N 1
ATOM 8245 C CA . GLY B 1 507 ? -11.273 -42.438 -6.078 1 76.06 507 GLY B CA 1
ATOM 8246 C C . GLY B 1 507 ? -12.219 -41.781 -7.066 1 76.06 507 GLY B C 1
ATOM 8247 O O . GLY B 1 507 ? -13.352 -42.219 -7.25 1 76.06 507 GLY B O 1
ATOM 8248 N N . THR B 1 508 ? -11.844 -40.625 -7.492 1 60.91 508 THR B N 1
ATOM 8249 C CA . THR B 1 508 ? -12.641 -39.938 -8.492 1 60.91 508 THR B CA 1
ATOM 8250 C C . THR B 1 508 ? -12.797 -40.75 -9.758 1 60.91 508 THR B C 1
ATOM 8252 O O . THR B 1 508 ? -13.867 -40.781 -10.367 1 60.91 508 THR B O 1
ATOM 8255 N N . LEU B 1 509 ? -11.742 -41.406 -10.141 1 44.22 509 LEU B N 1
ATOM 8256 C CA . LEU B 1 509 ? -11.805 -42.281 -11.289 1 44.22 509 LEU B CA 1
ATOM 8257 C C . LEU B 1 509 ? -12.773 -43.438 -11.023 1 44.22 509 LEU B C 1
ATOM 8259 O O . LEU B 1 509 ? -13.516 -43.844 -11.922 1 44.22 509 LEU B O 1
ATOM 8263 N N . LYS B 1 510 ? -12.82 -43.875 -9.719 1 41.19 510 LYS B N 1
ATOM 8264 C CA . LYS B 1 510 ? -13.766 -44.938 -9.414 1 41.19 510 LYS B CA 1
ATOM 8265 C C . LYS B 1 510 ? -15.203 -44.406 -9.469 1 41.19 510 LYS B C 1
ATOM 8267 O O . LYS B 1 510 ? -16.109 -45.125 -9.922 1 41.19 510 LYS B O 1
ATOM 8272 N N . THR B 1 511 ? -15.281 -43.062 -8.961 1 38.16 511 THR B N 1
ATOM 8273 C CA . THR B 1 511 ? -16.625 -42.5 -9.023 1 38.16 511 THR B CA 1
ATOM 8274 C C . THR B 1 511 ? -17 -42.125 -10.461 1 38.16 511 THR B C 1
ATOM 8276 O O . THR B 1 511 ? -18.156 -42.281 -10.859 1 38.16 511 THR B O 1
ATOM 8279 N N . LEU B 1 512 ? -16.031 -41.531 -11.133 1 35.84 512 LEU B N 1
ATOM 8280 C CA . LEU B 1 512 ? -16.344 -41.219 -12.523 1 35.84 512 LEU B CA 1
ATOM 8281 C C . LEU B 1 512 ? -16.672 -42.5 -13.297 1 35.84 512 LEU B C 1
ATOM 8283 O O . LEU B 1 512 ? -17.516 -42.5 -14.195 1 35.84 512 LEU B O 1
ATOM 8287 N N . CYS B 1 513 ? -15.945 -43.562 -12.891 1 31 513 CYS B N 1
ATOM 8288 C CA . CYS B 1 513 ? -16.297 -44.812 -13.555 1 31 513 CYS B CA 1
ATOM 8289 C C . CYS B 1 513 ? -17.641 -45.344 -13.039 1 31 513 CYS B C 1
ATOM 8291 O O . CYS B 1 513 ? -18.266 -46.188 -13.68 1 31 513 CYS B O 1
ATOM 8293 N N . VAL B 1 514 ? -17.828 -44.938 -11.711 1 30.33 514 VAL B N 1
ATOM 8294 C CA . VAL B 1 514 ? -19.016 -45.594 -11.141 1 30.33 514 VAL B CA 1
ATOM 8295 C C . VAL B 1 514 ? -20.266 -44.781 -11.492 1 30.33 514 VAL B C 1
ATOM 8297 O O . VAL B 1 514 ? -21.328 -45 -10.906 1 30.33 514 VAL B O 1
ATOM 8300 N N . SER B 1 515 ? -20.219 -43.719 -12.156 1 28.56 515 SER B N 1
ATOM 8301 C CA . SER B 1 515 ? -21.562 -43.188 -12.375 1 28.56 515 SER B CA 1
ATOM 8302 C C . SER B 1 515 ? -22.5 -44.281 -12.914 1 28.56 515 SER B C 1
ATOM 8304 O O . SER B 1 515 ? -22.484 -44.562 -14.109 1 28.56 515 SER B O 1
ATOM 8306 N N . SER B 1 516 ? -22.484 -45.406 -12.281 1 26.14 516 SER B N 1
ATOM 8307 C CA . SER B 1 516 ? -23.672 -46.25 -12.461 1 26.14 516 SER B CA 1
ATOM 8308 C C . SER B 1 516 ? -24.938 -45.531 -11.977 1 26.14 516 SER B C 1
ATOM 8310 O O . SER B 1 516 ? -24.938 -44.938 -10.906 1 26.14 516 SER B O 1
ATOM 8312 N N . SER B 1 517 ? -25.547 -44.812 -12.891 1 27.22 517 SER B N 1
ATOM 8313 C CA . SER B 1 517 ? -26.922 -44.344 -12.664 1 27.22 517 SER B CA 1
ATOM 8314 C C . SER B 1 517 ? -27.797 -45.438 -12.086 1 27.22 517 SER B C 1
ATOM 8316 O O . SER B 1 517 ? -27.891 -46.531 -12.664 1 27.22 517 SER B O 1
ATOM 8318 N N . VAL B 1 518 ? -27.672 -45.75 -10.859 1 27.12 518 VAL B N 1
ATOM 8319 C CA . VAL B 1 518 ? -28.688 -46.562 -10.227 1 27.12 518 VAL B CA 1
ATOM 8320 C C . VAL B 1 518 ? -30.047 -45.875 -10.297 1 27.12 518 VAL B C 1
ATOM 8322 O O . VAL B 1 518 ? -30.203 -44.75 -9.797 1 27.12 518 VAL B O 1
ATOM 8325 N N . ILE B 1 519 ? -30.688 -46.094 -11.445 1 26.17 519 ILE B N 1
ATOM 8326 C CA . ILE B 1 519 ? -32.094 -45.75 -11.578 1 26.17 519 ILE B CA 1
ATOM 8327 C C . ILE B 1 519 ? -32.906 -46.656 -10.648 1 26.17 519 ILE B C 1
ATOM 8329 O O . ILE B 1 519 ? -32.875 -47.875 -10.766 1 26.17 519 ILE B O 1
ATOM 8333 N N . ARG B 1 520 ? -33.125 -46.219 -9.523 1 27.12 520 ARG B N 1
ATOM 8334 C CA . ARG B 1 520 ? -34.062 -46.875 -8.602 1 27.12 520 ARG B CA 1
ATOM 8335 C C . ARG B 1 520 ? -35.469 -46.906 -9.164 1 27.12 520 ARG B C 1
ATOM 8337 O O . ARG B 1 520 ? -36 -45.844 -9.539 1 27.12 520 ARG B O 1
ATOM 8344 N N . LEU B 1 521 ? -35.625 -48.031 -9.906 1 26.55 521 LEU B N 1
ATOM 8345 C CA . LEU B 1 521 ? -37 -48.312 -10.273 1 26.55 521 LEU B CA 1
ATOM 8346 C C . LEU B 1 521 ? -37.812 -48.75 -9.055 1 26.55 521 LEU B C 1
ATOM 8348 O O . LEU B 1 521 ? -37.25 -49.125 -8.023 1 26.55 521 LEU B O 1
ATOM 8352 N N . GLU B 1 522 ? -39.125 -48.688 -9.102 1 33.5 522 GLU B N 1
ATOM 8353 C CA . GLU B 1 522 ? -40.031 -49.094 -8.047 1 33.5 522 GLU B CA 1
ATOM 8354 C C . GLU B 1 522 ? -39.594 -50.406 -7.391 1 33.5 522 GLU B C 1
ATOM 8356 O O . GLU B 1 522 ? -39.75 -50.562 -6.18 1 33.5 522 GLU B O 1
ATOM 8361 N N . THR B 1 523 ? -39.219 -51.5 -8.125 1 34.81 523 THR B N 1
ATOM 8362 C CA . THR B 1 523 ? -39.188 -52.875 -7.656 1 34.81 523 THR B CA 1
ATOM 8363 C C . THR B 1 523 ? -37.75 -53.406 -7.617 1 34.81 523 THR B C 1
ATOM 8365 O O . THR B 1 523 ? -37.531 -54.594 -7.395 1 34.81 523 THR B O 1
ATOM 8368 N N . GLY B 1 524 ? -36.562 -52.75 -7.918 1 30.03 524 GLY B N 1
ATOM 8369 C CA . GLY B 1 524 ? -35.219 -53.312 -7.848 1 30.03 524 GLY B CA 1
ATOM 8370 C C . GLY B 1 524 ? -34.125 -52.312 -8.195 1 30.03 524 GLY B C 1
ATOM 8371 O O . GLY B 1 524 ? -34.406 -51.125 -8.43 1 30.03 524 GLY B O 1
ATOM 8372 N N . TYR B 1 525 ? -33 -52.219 -7.465 1 31.03 525 TYR B N 1
ATOM 8373 C CA . TYR B 1 525 ? -32.031 -51.219 -7.805 1 31.03 525 TYR B CA 1
ATOM 8374 C C . TYR B 1 525 ? -30.922 -51.812 -8.672 1 31.03 525 TYR B C 1
ATOM 8376 O O . TYR B 1 525 ? -30.672 -53 -8.633 1 31.03 525 TYR B O 1
ATOM 8384 N N . ILE B 1 526 ? -30.562 -51.312 -9.867 1 27.56 526 ILE B N 1
ATOM 8385 C CA . ILE B 1 526 ? -29.484 -51.781 -10.75 1 27.56 526 ILE B CA 1
ATOM 8386 C C . ILE B 1 526 ? -28.203 -51.031 -10.414 1 27.56 526 ILE B C 1
ATOM 8388 O O . ILE B 1 526 ? -28.203 -49.781 -10.328 1 27.56 526 ILE B O 1
ATOM 8392 N N . THR B 1 527 ? -27.297 -51.656 -9.742 1 30.91 527 THR B N 1
ATOM 8393 C CA . THR B 1 527 ? -26 -51.125 -9.383 1 30.91 527 THR B CA 1
ATOM 8394 C C . THR B 1 527 ? -25 -51.281 -10.523 1 30.91 527 THR B C 1
ATOM 8396 O O . THR B 1 527 ? -24.922 -52.375 -11.125 1 30.91 527 THR B O 1
ATOM 8399 N N . PHE B 1 528 ? -24.469 -50.188 -11.133 1 28.05 528 PHE B N 1
ATOM 8400 C CA . PHE B 1 528 ? -23.5 -50.25 -12.219 1 28.05 528 PHE B CA 1
ATOM 8401 C C . PHE B 1 528 ? -22.078 -50.156 -11.688 1 28.05 528 PHE B C 1
ATOM 8403 O O . PHE B 1 528 ? -21.781 -49.312 -10.836 1 28.05 528 PHE B O 1
ATOM 8410 N N . THR B 1 529 ? -21.453 -51.312 -11.562 1 30.31 529 THR B N 1
ATOM 8411 C CA . THR B 1 529 ? -20.047 -51.375 -11.148 1 30.31 529 THR B CA 1
ATOM 8412 C C . THR B 1 529 ? -19.125 -51.344 -12.359 1 30.31 529 THR B C 1
ATOM 8414 O O . THR B 1 529 ? -19.25 -52.188 -13.258 1 30.31 529 THR B O 1
ATOM 8417 N N . LEU B 1 530 ? -18.406 -50.219 -12.672 1 28.92 530 LEU B N 1
ATOM 8418 C CA . LEU B 1 530 ? -17.484 -50.156 -13.797 1 28.92 530 LEU B CA 1
ATOM 8419 C C . LEU B 1 530 ? -16.109 -50.656 -13.406 1 28.92 530 LEU B C 1
ATOM 8421 O O . LEU B 1 530 ? -15.508 -50.188 -12.453 1 28.92 530 LEU B O 1
ATOM 8425 N N . LYS B 1 531 ? -15.734 -51.875 -13.492 1 33.5 531 LYS B N 1
ATOM 8426 C CA . LYS B 1 531 ? -14.406 -52.469 -13.391 1 33.5 531 LYS B CA 1
ATOM 8427 C C . LYS B 1 531 ? -13.727 -52.531 -14.758 1 33.5 531 LYS B C 1
ATOM 8429 O O . LYS B 1 531 ? -14.141 -53.344 -15.617 1 33.5 531 LYS B O 1
ATOM 8434 N N . GLY B 1 532 ? -12.484 -51.906 -15.07 1 31.28 532 GLY B N 1
ATOM 8435 C CA . GLY B 1 532 ? -11.758 -51.812 -16.328 1 31.28 532 GLY B CA 1
ATOM 8436 C C . GLY B 1 532 ? -12.602 -51.312 -17.469 1 31.28 532 GLY B C 1
ATOM 8437 O O . GLY B 1 532 ? -13.203 -50.219 -17.375 1 31.28 532 GLY B O 1
ATOM 8438 N N . ARG B 1 533 ? -12.539 -51.906 -18.656 1 30.61 533 ARG B N 1
ATOM 8439 C CA . ARG B 1 533 ? -13.453 -51.781 -19.781 1 30.61 533 ARG B CA 1
ATOM 8440 C C . ARG B 1 533 ? -14.82 -52.375 -19.453 1 30.61 533 ARG B C 1
ATOM 8442 O O . ARG B 1 533 ? -15.75 -52.312 -20.25 1 30.61 533 ARG B O 1
ATOM 8449 N N . ASP B 1 534 ? -14.844 -53.312 -18.5 1 26.92 534 ASP B N 1
ATOM 8450 C CA . ASP B 1 534 ? -16.031 -54.125 -18.344 1 26.92 534 ASP B CA 1
ATOM 8451 C C . ASP B 1 534 ? -16.969 -53.562 -17.297 1 26.92 534 ASP B C 1
ATOM 8453 O O . ASP B 1 534 ? -16.516 -53 -16.281 1 26.92 534 ASP B O 1
ATOM 8457 N N . CYS B 1 535 ? -18.016 -52.969 -17.672 1 26.67 535 CYS B N 1
ATOM 8458 C CA . CYS B 1 535 ? -19.141 -52.469 -16.875 1 26.67 535 CYS B CA 1
ATOM 8459 C C . CYS B 1 535 ? -19.906 -53.625 -16.25 1 26.67 535 CYS B C 1
ATOM 8461 O O . CYS B 1 535 ? -20.359 -54.531 -16.953 1 26.67 535 CYS B O 1
ATOM 8463 N N . TRP B 1 536 ? -19.578 -54.062 -15.102 1 27.12 536 TRP B N 1
ATOM 8464 C CA . TRP B 1 536 ? -20.344 -55.156 -14.492 1 27.12 536 TRP B CA 1
ATOM 8465 C C . TRP B 1 536 ? -21.609 -54.625 -13.844 1 27.12 536 TRP B C 1
ATOM 8467 O O . TRP B 1 536 ? -21.609 -53.531 -13.25 1 27.12 536 TRP B O 1
ATOM 8477 N N . PHE B 1 537 ? -22.75 -54.938 -14.414 1 27.97 537 PHE B N 1
ATOM 8478 C CA . PHE B 1 537 ? -24.094 -54.594 -13.969 1 27.97 537 PHE B CA 1
ATOM 8479 C C . PHE B 1 537 ? -24.609 -55.594 -12.953 1 27.97 537 PHE B C 1
ATOM 8481 O O . PHE B 1 537 ? -24.391 -56.781 -13.094 1 27.97 537 PHE B O 1
ATOM 8488 N N . SER B 1 538 ? -24.391 -55.438 -11.648 1 25.97 538 SER B N 1
ATOM 8489 C CA . SER B 1 538 ? -25.062 -56.438 -10.82 1 25.97 538 SER B CA 1
ATOM 8490 C C . SER B 1 538 ? -26.422 -55.938 -10.367 1 25.97 538 SER B C 1
ATOM 8492 O O . SER B 1 538 ? -26.578 -54.781 -9.977 1 25.97 538 SER B O 1
ATOM 8494 N N . ALA B 1 539 ? -27.469 -56.344 -11.023 1 27.83 539 ALA B N 1
ATOM 8495 C CA . ALA B 1 539 ? -28.875 -56.125 -10.711 1 27.83 539 ALA B CA 1
ATOM 8496 C C . ALA B 1 539 ? -29.312 -56.938 -9.516 1 27.83 539 ALA B C 1
ATOM 8498 O O . ALA B 1 539 ? -29.094 -58.156 -9.484 1 27.83 539 ALA B O 1
ATOM 8499 N N . VAL B 1 540 ? -29.125 -56.5 -8.289 1 27.19 540 VAL B N 1
ATOM 8500 C CA . VAL B 1 540 ? -29.672 -57.375 -7.246 1 27.19 540 VAL B CA 1
ATOM 8501 C C . VAL B 1 540 ? -31.172 -57.125 -7.098 1 27.19 540 VAL B C 1
ATOM 8503 O O . VAL B 1 540 ? -31.609 -55.969 -7.023 1 27.19 540 VAL B O 1
ATOM 8506 N N . PRO B 1 541 ? -31.938 -58 -7.43 1 29.73 541 PRO B N 1
ATOM 8507 C CA . PRO B 1 541 ? -33.375 -57.969 -7.27 1 29.73 541 PRO B CA 1
ATOM 8508 C C . PRO B 1 541 ? -33.812 -57.719 -5.824 1 29.73 541 PRO B C 1
ATOM 8510 O O . PRO B 1 541 ? -33.062 -58.031 -4.891 1 29.73 541 PRO B O 1
ATOM 8513 N N . HIS B 1 542 ? -34.812 -56.938 -5.582 1 29.09 542 HIS B N 1
ATOM 8514 C CA . HIS B 1 542 ? -35.531 -57.188 -4.34 1 29.09 542 HIS B CA 1
ATOM 8515 C C . HIS B 1 542 ? -36.125 -58.625 -4.34 1 29.09 542 HIS B C 1
ATOM 8517 O O . HIS B 1 542 ? -36.688 -59.062 -5.344 1 29.09 542 HIS B O 1
#